Protein AF-A0A2S6H0U3-F1 (afdb_monomer_lite)

Structure (mmCIF, N/CA/C/O backbone):
data_AF-A0A2S6H0U3-F1
#
_entry.id   AF-A0A2S6H0U3-F1
#
loop_
_atom_site.group_PDB
_atom_site.id
_atom_site.type_symbol
_atom_site.label_atom_id
_atom_site.label_alt_id
_atom_site.label_comp_id
_atom_site.label_asym_id
_atom_site.label_entity_id
_atom_site.label_seq_id
_atom_site.pdbx_PDB_ins_code
_atom_site.Cartn_x
_atom_site.Cartn_y
_atom_site.Cartn_z
_atom_site.occupancy
_atom_site.B_iso_or_equiv
_atom_site.auth_seq_id
_atom_site.auth_comp_id
_atom_site.auth_asym_id
_atom_site.auth_atom_id
_atom_site.pdbx_PDB_model_num
ATOM 1 N N . MET A 1 1 ? 19.522 -63.522 11.853 1.00 35.72 1 MET A N 1
ATOM 2 C CA . MET A 1 1 ? 19.095 -64.301 10.670 1.00 35.72 1 MET A CA 1
ATOM 3 C C . MET A 1 1 ? 17.897 -63.607 10.054 1.00 35.72 1 MET A C 1
ATOM 5 O O . MET A 1 1 ? 17.036 -63.140 10.783 1.00 35.72 1 MET A O 1
ATOM 9 N N . ARG A 1 2 ? 17.952 -63.420 8.735 1.00 36.75 2 ARG A N 1
ATOM 10 C CA . ARG A 1 2 ? 17.085 -62.553 7.930 1.00 36.75 2 ARG A CA 1
ATOM 11 C C . ARG A 1 2 ? 15.725 -63.218 7.697 1.00 36.75 2 ARG A C 1
ATOM 13 O O . ARG A 1 2 ? 15.697 -64.339 7.206 1.00 36.75 2 ARG A O 1
ATOM 20 N N . GLY A 1 3 ? 14.633 -62.509 7.973 1.00 34.94 3 GLY A N 1
ATOM 21 C CA . GLY A 1 3 ? 13.338 -62.782 7.351 1.00 34.94 3 GLY A CA 1
ATOM 22 C C . GLY A 1 3 ? 13.240 -61.969 6.061 1.00 34.94 3 GLY A C 1
ATOM 23 O O . GLY A 1 3 ? 13.272 -60.743 6.103 1.00 34.94 3 GLY A O 1
ATOM 24 N N . THR A 1 4 ? 13.212 -62.639 4.913 1.00 43.12 4 THR A N 1
ATOM 25 C CA . THR A 1 4 ? 13.021 -62.024 3.592 1.00 43.12 4 THR A CA 1
ATOM 26 C C . THR A 1 4 ? 11.563 -61.585 3.404 1.00 43.12 4 THR A C 1
ATOM 28 O O . THR A 1 4 ? 10.681 -62.428 3.573 1.00 43.12 4 THR A O 1
ATOM 31 N N . PRO A 1 5 ? 11.283 -60.327 3.013 1.00 41.34 5 PRO A N 1
ATOM 32 C CA . PRO A 1 5 ? 9.932 -59.901 2.668 1.00 41.34 5 PRO A CA 1
ATOM 33 C C . PRO A 1 5 ? 9.502 -60.419 1.287 1.00 41.34 5 PRO A C 1
ATOM 35 O O . PRO A 1 5 ? 10.313 -60.603 0.376 1.00 41.34 5 PRO A O 1
ATOM 38 N N . THR A 1 6 ? 8.204 -60.690 1.174 1.00 50.72 6 THR 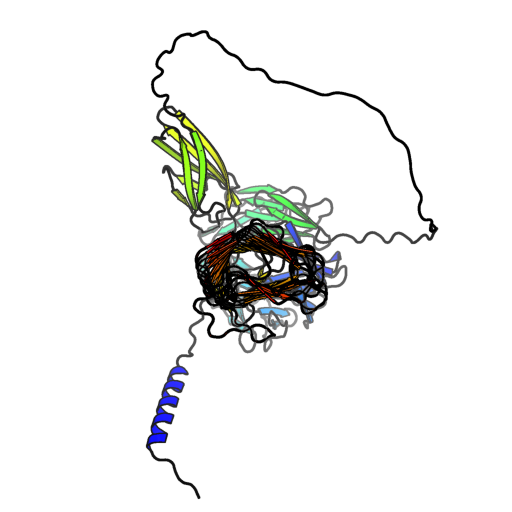A N 1
ATOM 39 C CA . THR A 1 6 ? 7.516 -61.396 0.088 1.00 50.72 6 THR A CA 1
ATOM 40 C C . THR A 1 6 ? 7.361 -60.564 -1.194 1.00 50.72 6 THR A C 1
ATOM 42 O O . THR A 1 6 ? 7.407 -59.333 -1.196 1.00 50.72 6 THR A O 1
ATOM 45 N N . SER A 1 7 ? 7.173 -61.269 -2.315 1.00 45.34 7 SER A N 1
ATOM 46 C CA . SER A 1 7 ? 7.171 -60.774 -3.703 1.00 45.34 7 SER A CA 1
ATOM 47 C C . SER A 1 7 ? 6.209 -59.616 -4.010 1.00 45.34 7 SER A C 1
ATOM 49 O O . SER A 1 7 ? 6.440 -58.893 -4.977 1.00 45.34 7 SER A O 1
ATOM 51 N N . ALA A 1 8 ? 5.194 -59.370 -3.179 1.00 42.09 8 ALA A N 1
ATOM 52 C CA . ALA A 1 8 ? 4.257 -58.260 -3.357 1.00 42.09 8 ALA A CA 1
ATOM 53 C C . ALA A 1 8 ? 4.864 -56.881 -3.016 1.00 42.09 8 ALA A C 1
ATOM 55 O O . ALA A 1 8 ? 4.526 -55.888 -3.656 1.00 42.09 8 ALA A O 1
ATOM 56 N N . GLN A 1 9 ? 5.826 -56.809 -2.085 1.00 39.91 9 GLN A N 1
ATOM 57 C CA . GLN A 1 9 ? 6.497 -55.546 -1.728 1.00 39.91 9 GLN A CA 1
ATOM 58 C C . GLN A 1 9 ? 7.552 -55.104 -2.758 1.00 39.91 9 GLN A C 1
ATOM 60 O O . GLN A 1 9 ? 7.941 -53.939 -2.780 1.00 39.91 9 GLN A O 1
ATOM 65 N N . ARG A 1 10 ? 7.984 -55.999 -3.659 1.00 40.22 10 ARG A N 1
ATOM 66 C CA . ARG A 1 10 ? 8.900 -55.658 -4.765 1.00 40.22 10 ARG A CA 1
ATOM 67 C C . ARG A 1 10 ? 8.189 -55.085 -5.993 1.00 40.22 10 ARG A C 1
ATOM 69 O O . ARG A 1 10 ? 8.819 -54.357 -6.751 1.00 40.22 10 ARG A O 1
ATOM 76 N N . ALA A 1 11 ? 6.896 -55.360 -6.176 1.00 39.22 11 ALA A N 1
ATOM 77 C CA . ALA A 1 11 ? 6.144 -54.885 -7.340 1.00 39.22 11 ALA A CA 1
ATOM 78 C C . ALA A 1 11 ? 5.728 -53.403 -7.224 1.00 39.22 11 ALA A C 1
ATOM 80 O O . ALA A 1 11 ? 5.765 -52.679 -8.214 1.00 39.22 11 ALA A O 1
ATOM 81 N N . VAL A 1 12 ? 5.423 -52.917 -6.014 1.00 40.91 12 VAL A N 1
ATOM 82 C CA . VAL A 1 12 ? 5.033 -51.508 -5.791 1.00 40.91 12 VAL A CA 1
ATOM 83 C C . VAL A 1 12 ? 6.242 -50.562 -5.854 1.00 40.91 12 VAL A C 1
ATOM 85 O O . VAL A 1 12 ? 6.137 -49.455 -6.375 1.00 40.91 12 VAL A O 1
ATOM 88 N N . ALA A 1 13 ? 7.428 -51.016 -5.436 1.00 37.84 13 ALA A N 1
ATOM 89 C CA . ALA A 1 13 ? 8.656 -50.222 -5.538 1.00 37.84 13 ALA A CA 1
ATOM 90 C C . ALA A 1 13 ? 9.149 -50.049 -6.992 1.00 37.84 13 ALA A C 1
ATOM 92 O O . ALA A 1 13 ? 9.734 -49.020 -7.325 1.00 37.84 13 ALA A O 1
ATOM 93 N N . LEU A 1 14 ? 8.882 -51.020 -7.877 1.00 37.19 14 LEU A N 1
ATOM 94 C CA . LEU A 1 14 ? 9.306 -50.962 -9.282 1.00 37.19 14 LEU A CA 1
ATOM 95 C C . LEU A 1 14 ? 8.351 -50.134 -10.167 1.00 37.19 14 LEU A C 1
ATOM 97 O O . LEU A 1 14 ? 8.790 -49.537 -11.152 1.00 37.19 14 LEU A O 1
ATOM 101 N N . ALA A 1 15 ? 7.071 -50.034 -9.790 1.00 35.59 15 ALA A N 1
ATOM 102 C CA . ALA A 1 15 ? 6.103 -49.153 -10.449 1.00 35.59 15 ALA A CA 1
ATOM 103 C C . ALA A 1 15 ? 6.339 -47.668 -10.105 1.00 35.59 15 ALA A C 1
ATOM 105 O O . ALA A 1 15 ? 6.242 -46.813 -10.982 1.00 35.59 15 ALA A O 1
ATOM 106 N N . CYS A 1 16 ? 6.759 -47.349 -8.873 1.00 32.81 16 CYS A N 1
ATOM 107 C CA . CYS A 1 16 ? 7.146 -45.977 -8.525 1.00 32.81 16 CYS A CA 1
ATOM 108 C C . CYS A 1 16 ? 8.465 -45.542 -9.189 1.00 32.81 16 CYS A C 1
ATOM 110 O O . CYS A 1 16 ? 8.583 -44.386 -9.588 1.00 32.81 16 CYS A O 1
ATOM 112 N N . LEU A 1 17 ? 9.437 -46.445 -9.388 1.00 33.06 17 LEU A N 1
ATOM 113 C CA . LEU A 1 17 ? 10.699 -46.084 -10.054 1.00 33.06 17 LEU A CA 1
ATOM 114 C C . LEU A 1 17 ? 10.569 -45.883 -11.572 1.00 33.06 17 LEU A C 1
ATOM 116 O O . LEU A 1 17 ? 11.344 -45.126 -12.150 1.00 33.06 17 LEU A O 1
ATOM 120 N N . THR A 1 18 ? 9.598 -46.519 -12.229 1.00 33.62 18 THR A N 1
ATOM 121 C CA . THR A 1 18 ? 9.393 -46.364 -13.681 1.00 33.62 18 THR A CA 1
ATOM 122 C C . THR A 1 18 ? 8.577 -45.118 -14.034 1.00 33.62 18 THR A C 1
ATOM 124 O O . THR A 1 18 ? 8.859 -44.493 -15.054 1.00 33.62 18 THR A O 1
ATOM 127 N N . VAL A 1 19 ? 7.672 -44.662 -13.159 1.00 34.75 19 VAL A N 1
ATOM 128 C CA . VAL A 1 19 ? 6.999 -43.355 -13.312 1.00 34.75 19 VAL A CA 1
ATOM 129 C C . VAL A 1 19 ? 7.949 -42.190 -12.986 1.00 34.75 19 VAL A C 1
ATOM 131 O O . VAL A 1 19 ? 7.913 -41.169 -13.667 1.00 34.75 19 VAL A O 1
ATOM 134 N N . LEU A 1 20 ? 8.885 -42.366 -12.044 1.00 32.84 20 LEU A N 1
ATOM 135 C CA . LEU A 1 20 ? 9.941 -41.377 -11.774 1.00 32.84 20 LEU A CA 1
ATOM 136 C C . LEU A 1 20 ? 11.018 -41.319 -12.874 1.00 32.84 20 LEU A C 1
ATOM 138 O O . LEU A 1 20 ? 11.552 -40.246 -13.136 1.00 32.84 20 LEU A O 1
ATOM 142 N N . ALA A 1 21 ? 11.303 -42.426 -13.569 1.00 31.92 21 ALA A N 1
ATOM 143 C CA . ALA A 1 21 ? 12.242 -42.431 -14.695 1.00 31.92 21 ALA A CA 1
ATOM 144 C C . ALA A 1 21 ? 11.620 -41.915 -16.010 1.00 31.92 21 ALA A C 1
ATOM 146 O O . ALA A 1 21 ? 12.320 -41.299 -16.809 1.00 31.92 21 ALA A O 1
ATOM 147 N N . ALA A 1 22 ? 10.310 -42.092 -16.223 1.00 29.72 22 ALA A N 1
ATOM 148 C CA . ALA A 1 22 ? 9.605 -41.512 -17.373 1.00 29.72 22 ALA A CA 1
ATOM 149 C C . ALA A 1 22 ? 9.345 -39.998 -17.218 1.00 29.72 22 ALA A C 1
ATOM 151 O O . ALA A 1 22 ? 9.304 -39.285 -18.217 1.00 29.72 22 ALA A O 1
ATOM 152 N N . ALA A 1 23 ? 9.266 -39.487 -15.983 1.00 31.31 23 ALA A N 1
ATOM 153 C CA . ALA A 1 23 ? 9.259 -38.048 -15.700 1.00 31.31 23 ALA A CA 1
ATOM 154 C C . ALA A 1 23 ? 10.659 -37.397 -15.786 1.00 31.31 23 ALA A C 1
ATOM 156 O O . ALA A 1 23 ? 10.761 -36.176 -15.852 1.00 31.31 23 ALA A O 1
ATOM 157 N N . ALA A 1 24 ? 11.736 -38.192 -15.829 1.00 31.19 24 ALA A N 1
ATOM 158 C CA . ALA A 1 24 ? 13.119 -37.703 -15.865 1.00 31.19 24 ALA A CA 1
ATOM 159 C C . ALA A 1 24 ? 13.759 -37.685 -17.271 1.00 31.19 24 ALA A C 1
ATOM 161 O O . ALA A 1 24 ? 14.912 -37.283 -17.403 1.00 31.19 24 ALA A O 1
ATOM 162 N N . VAL A 1 25 ? 13.040 -38.093 -18.329 1.00 32.25 25 VAL A N 1
ATOM 163 C CA . VAL A 1 25 ? 13.566 -38.122 -19.718 1.00 32.25 25 VAL A CA 1
ATOM 164 C C . VAL A 1 25 ? 12.766 -37.232 -20.692 1.00 32.25 25 VAL A C 1
ATOM 166 O O . VAL A 1 25 ? 13.114 -37.124 -21.862 1.00 32.25 25 VAL A O 1
ATOM 169 N N . ILE A 1 26 ? 11.782 -36.466 -20.201 1.00 31.62 26 ILE A N 1
ATOM 170 C CA . ILE A 1 26 ? 11.219 -35.292 -20.907 1.00 31.62 26 ILE A CA 1
ATOM 171 C C . ILE A 1 26 ? 11.678 -34.003 -20.198 1.00 31.62 26 ILE A C 1
ATOM 173 O O . ILE A 1 26 ? 10.914 -33.082 -19.946 1.00 31.62 26 ILE A O 1
ATOM 177 N N . ALA A 1 27 ? 12.961 -33.956 -19.840 1.00 31.02 27 ALA A N 1
ATOM 178 C CA . ALA A 1 27 ? 13.681 -32.732 -19.489 1.00 31.02 27 ALA A CA 1
ATOM 179 C C . ALA A 1 27 ? 14.699 -32.425 -20.602 1.00 31.02 27 ALA A C 1
ATOM 181 O O . ALA A 1 27 ? 15.883 -32.201 -20.365 1.00 31.02 27 ALA A O 1
ATOM 182 N N . GLY A 1 28 ? 14.238 -32.519 -21.850 1.00 25.97 28 GLY A N 1
ATOM 183 C CA . GLY A 1 28 ? 14.978 -32.143 -23.046 1.00 25.97 28 GLY A CA 1
ATOM 184 C C . GLY A 1 28 ? 14.444 -30.819 -23.567 1.00 25.97 28 GLY A C 1
ATOM 185 O O . GLY A 1 28 ? 13.509 -30.823 -24.351 1.00 25.97 28 GLY A O 1
ATOM 186 N N . ALA A 1 29 ? 15.040 -29.726 -23.087 1.00 33.19 29 ALA A N 1
ATOM 187 C CA . ALA A 1 29 ? 15.112 -28.412 -23.726 1.00 33.19 29 ALA A CA 1
ATOM 188 C C . ALA A 1 29 ? 13.896 -27.975 -24.570 1.00 33.19 29 ALA A C 1
ATOM 190 O O . ALA A 1 29 ? 14.006 -27.853 -25.789 1.00 33.19 29 ALA A O 1
ATOM 191 N N . ASP A 1 30 ? 12.791 -27.613 -23.917 1.00 21.88 30 ASP A N 1
ATOM 192 C CA . ASP A 1 30 ? 11.973 -26.531 -24.464 1.00 21.88 30 ASP A CA 1
ATOM 193 C C . ASP A 1 30 ? 12.659 -25.209 -24.083 1.00 21.88 30 ASP A C 1
ATOM 195 O O . ASP A 1 30 ? 12.906 -24.970 -22.894 1.00 21.88 30 ASP A O 1
ATOM 199 N N . PRO A 1 31 ? 13.040 -24.350 -25.048 1.00 26.86 31 PRO A N 1
ATOM 200 C CA . PRO A 1 31 ? 13.519 -23.021 -24.721 1.00 26.86 31 PRO A CA 1
ATOM 201 C C . PRO A 1 31 ? 12.367 -22.292 -24.036 1.00 26.86 31 PRO A C 1
ATOM 203 O O . PRO A 1 31 ? 11.324 -22.057 -24.647 1.00 26.86 31 PRO A O 1
ATOM 206 N N . ALA A 1 32 ? 12.553 -21.951 -22.759 1.00 26.17 32 ALA A N 1
ATOM 207 C CA . ALA A 1 32 ? 11.661 -21.036 -22.069 1.00 26.17 32 ALA A CA 1
ATOM 208 C C . ALA A 1 32 ? 11.409 -19.825 -22.989 1.00 26.17 32 ALA A C 1
ATOM 210 O O . ALA A 1 32 ? 12.375 -19.316 -23.579 1.00 26.17 32 ALA A O 1
ATOM 211 N N . PRO A 1 33 ? 10.150 -19.376 -23.162 1.00 24.11 33 PRO A N 1
ATOM 212 C CA . PRO A 1 33 ? 9.887 -18.156 -23.909 1.00 24.11 33 PRO A CA 1
ATOM 213 C C . PRO A 1 33 ? 10.771 -17.052 -23.315 1.00 24.11 33 PRO A C 1
ATOM 215 O O . PRO A 1 33 ? 10.901 -16.989 -22.088 1.00 24.11 33 PRO A O 1
ATOM 218 N N . PRO A 1 34 ? 11.458 -16.249 -24.148 1.00 22.83 34 PRO A N 1
ATOM 219 C CA . PRO A 1 34 ? 12.437 -15.293 -23.659 1.00 22.83 34 PRO A CA 1
ATOM 220 C C . PRO A 1 34 ? 11.781 -14.416 -22.597 1.00 22.83 34 PRO A C 1
ATOM 222 O O . PRO A 1 34 ? 10.757 -13.784 -22.848 1.00 22.83 34 PRO A O 1
ATOM 225 N N . VAL A 1 35 ? 12.364 -14.432 -21.398 1.00 24.41 35 VAL A N 1
ATOM 226 C CA . VAL A 1 35 ? 12.027 -13.526 -20.304 1.00 24.41 35 VAL A CA 1
ATOM 227 C C . VAL A 1 35 ? 12.198 -12.113 -20.848 1.00 24.41 35 VAL A C 1
ATOM 229 O O . VAL A 1 35 ? 13.323 -11.633 -20.988 1.00 24.41 35 VAL A O 1
ATOM 232 N N . VAL A 1 36 ? 11.094 -11.464 -21.205 1.00 24.78 36 VAL A N 1
ATOM 233 C CA . VAL A 1 36 ? 11.099 -10.045 -21.551 1.00 24.78 36 VAL A CA 1
ATOM 234 C C . VAL A 1 36 ? 11.238 -9.307 -20.230 1.00 24.78 36 VAL A C 1
ATOM 236 O O . VAL A 1 36 ? 10.266 -9.128 -19.507 1.00 24.78 36 VAL A O 1
ATOM 239 N N . ARG A 1 37 ? 12.482 -8.979 -19.876 1.00 27.62 37 ARG A N 1
ATOM 240 C CA . ARG A 1 37 ? 12.827 -8.142 -18.725 1.00 27.62 37 ARG A CA 1
ATOM 241 C C . ARG A 1 37 ? 12.347 -6.718 -19.033 1.00 27.62 37 ARG A C 1
ATOM 243 O O . ARG A 1 37 ? 12.881 -6.129 -19.970 1.00 27.62 37 ARG A O 1
ATOM 250 N N . PRO A 1 38 ? 11.360 -6.155 -18.320 1.00 34.53 38 PRO A N 1
ATOM 251 C CA . PRO A 1 38 ? 11.018 -4.747 -18.470 1.00 34.53 38 PRO A CA 1
ATOM 252 C C . PRO A 1 38 ? 12.130 -3.916 -17.829 1.00 34.53 38 PRO A C 1
ATOM 254 O O . PRO A 1 38 ? 12.514 -4.164 -16.684 1.00 34.53 38 PRO A O 1
ATOM 257 N N . ASP A 1 39 ? 12.681 -2.971 -18.581 1.00 39.44 39 ASP A N 1
ATOM 258 C CA . ASP A 1 39 ? 13.857 -2.220 -18.165 1.00 39.44 39 ASP A CA 1
ATOM 259 C C . ASP A 1 39 ? 13.494 -1.162 -17.105 1.00 39.44 39 ASP A C 1
ATOM 261 O O . ASP A 1 39 ? 12.888 -0.132 -17.401 1.00 39.44 39 ASP A O 1
ATOM 265 N N . LEU A 1 40 ? 13.861 -1.406 -15.840 1.00 39.00 40 LEU A N 1
ATOM 266 C CA . LEU A 1 40 ? 13.751 -0.453 -14.715 1.00 39.00 40 LEU A CA 1
ATOM 267 C C . LEU A 1 40 ? 14.554 0.849 -14.953 1.00 39.00 40 LEU A C 1
ATOM 269 O O . LEU A 1 40 ? 14.452 1.818 -14.179 1.00 39.00 40 LEU A O 1
ATOM 273 N N . PHE A 1 41 ? 15.359 0.865 -16.015 1.00 48.03 41 PHE A N 1
ATOM 274 C CA . PHE A 1 41 ? 16.224 1.951 -16.444 1.00 48.03 41 PHE A CA 1
ATOM 275 C C . PHE A 1 41 ? 15.740 2.617 -17.720 1.00 48.03 41 PHE A C 1
ATOM 277 O O . PHE A 1 41 ? 16.452 3.481 -18.205 1.00 48.03 41 PHE A O 1
ATOM 284 N N . ALA A 1 42 ? 14.511 2.323 -18.166 1.00 54.50 42 ALA A N 1
ATOM 285 C CA . ALA A 1 42 ? 13.880 2.992 -19.297 1.00 54.50 42 ALA A CA 1
ATOM 286 C C . ALA A 1 42 ? 14.075 4.521 -19.233 1.00 54.50 42 ALA A C 1
ATOM 288 O O . ALA A 1 42 ? 13.553 5.194 -18.336 1.00 54.50 42 ALA A O 1
ATOM 289 N N . GLY A 1 43 ? 14.845 5.062 -20.174 1.00 64.25 43 GLY A N 1
ATOM 290 C CA . GLY A 1 43 ? 15.174 6.483 -20.271 1.00 64.25 43 GLY A CA 1
ATOM 291 C C . GLY A 1 43 ? 16.220 6.963 -19.261 1.00 64.25 43 GLY A C 1
ATOM 292 O O . GLY A 1 43 ? 16.250 8.157 -18.938 1.00 64.25 43 GLY A O 1
ATOM 293 N N . LYS A 1 44 ? 17.067 6.073 -18.731 1.00 81.62 44 LYS A N 1
ATOM 294 C CA . LYS A 1 44 ? 18.166 6.403 -17.816 1.00 81.62 44 LYS A CA 1
ATOM 295 C C . LYS A 1 44 ? 19.504 5.923 -18.353 1.00 81.62 44 LYS A C 1
ATOM 297 O O . LYS A 1 44 ? 19.640 4.767 -18.722 1.00 81.62 44 LYS A O 1
ATOM 302 N N . VAL A 1 45 ? 20.515 6.784 -18.294 1.00 92.25 45 VAL A N 1
ATOM 303 C CA . VAL A 1 45 ? 21.845 6.487 -18.836 1.00 92.25 45 VAL A CA 1
ATOM 304 C C . VAL A 1 45 ? 22.956 6.751 -17.821 1.00 92.25 45 VAL A C 1
ATOM 306 O O . VAL A 1 45 ? 22.928 7.755 -17.100 1.00 92.25 45 VAL A O 1
ATOM 309 N N . TRP A 1 46 ? 23.945 5.860 -17.760 1.00 94.88 46 TRP A N 1
ATOM 310 C CA . TRP A 1 46 ? 25.197 6.081 -17.035 1.00 94.88 46 TRP A CA 1
ATOM 311 C C . TRP A 1 46 ? 26.154 6.941 -17.865 1.00 94.88 46 TRP A C 1
ATOM 313 O O . TRP A 1 46 ? 26.672 6.501 -18.890 1.00 94.88 46 TRP A O 1
ATOM 323 N N . LEU A 1 47 ? 26.427 8.159 -17.396 1.00 96.12 47 LEU A N 1
ATOM 324 C CA . LEU A 1 47 ? 27.346 9.105 -18.030 1.00 96.12 47 LEU A CA 1
ATOM 325 C C . LEU A 1 47 ? 28.660 9.224 -17.246 1.00 96.12 47 LEU A C 1
ATOM 327 O O . LEU A 1 47 ? 28.640 9.227 -16.009 1.00 96.12 47 LEU A O 1
ATOM 331 N N . PRO A 1 48 ? 29.808 9.403 -17.921 1.00 96.06 48 PRO A N 1
ATOM 332 C CA . PRO A 1 48 ? 31.068 9.658 -17.242 1.00 96.06 48 PRO A CA 1
ATOM 333 C C . PRO A 1 48 ? 31.123 11.097 -16.700 1.00 96.06 48 PRO A C 1
ATOM 335 O O . PRO A 1 48 ? 30.831 12.070 -17.403 1.00 96.06 48 PRO A O 1
ATOM 338 N N . SER A 1 49 ? 31.554 11.231 -15.446 1.00 95.56 49 SER A N 1
ATOM 339 C CA . SER A 1 49 ? 31.859 12.490 -14.752 1.00 95.56 49 SER A CA 1
ATOM 340 C C . SER A 1 49 ? 33.314 12.452 -14.278 1.00 95.56 49 SER A C 1
ATOM 342 O O . SER A 1 49 ? 33.604 12.215 -13.101 1.00 95.56 49 SER A O 1
ATOM 344 N N . ARG A 1 50 ? 34.250 12.635 -15.217 1.00 94.38 50 ARG A N 1
ATOM 345 C CA . ARG A 1 50 ? 35.689 12.392 -15.017 1.00 94.38 50 ARG A CA 1
ATOM 346 C C . ARG A 1 50 ? 36.328 13.363 -14.044 1.00 94.38 50 ARG A C 1
ATOM 348 O O . ARG A 1 50 ? 37.120 12.940 -13.204 1.00 94.38 50 ARG A O 1
ATOM 355 N N . ALA A 1 51 ? 35.906 14.624 -14.076 1.00 90.56 51 ALA A N 1
ATOM 356 C CA . ALA A 1 51 ? 36.365 15.646 -13.141 1.00 90.56 51 ALA A CA 1
ATOM 357 C C . ALA A 1 51 ? 36.209 15.220 -11.671 1.00 90.56 51 ALA A C 1
ATOM 359 O O . ALA A 1 51 ? 37.073 15.518 -10.859 1.00 90.56 51 ALA A O 1
ATOM 360 N N . VAL A 1 52 ? 35.167 14.453 -11.331 1.00 93.25 52 VAL A N 1
ATOM 361 C CA . VAL A 1 52 ? 34.917 13.958 -9.962 1.00 93.25 52 VAL A CA 1
ATOM 362 C C . VAL A 1 52 ? 35.120 12.447 -9.800 1.00 93.25 52 VAL A C 1
ATOM 364 O O . VAL A 1 52 ? 34.906 11.914 -8.714 1.00 93.25 52 VAL A O 1
ATOM 367 N N . GLY A 1 53 ? 35.540 11.735 -10.851 1.00 94.44 53 GLY A N 1
ATOM 368 C CA . GLY A 1 53 ? 35.783 10.290 -10.793 1.00 94.44 53 GLY A CA 1
ATOM 369 C C . GLY A 1 53 ? 34.520 9.426 -10.655 1.00 94.44 53 GLY A C 1
ATOM 370 O O . GLY A 1 53 ? 34.580 8.332 -10.084 1.00 94.44 53 GLY A O 1
ATOM 371 N N . GLN A 1 54 ? 33.362 9.899 -11.132 1.00 96.12 54 GLN A N 1
ATOM 372 C CA . GLN A 1 54 ? 32.073 9.214 -10.952 1.00 96.12 54 GLN A CA 1
ATOM 373 C C . GLN A 1 54 ? 31.432 8.762 -12.267 1.00 96.12 54 GLN A C 1
ATOM 375 O O . GLN A 1 54 ? 31.519 9.451 -13.279 1.00 96.12 54 GLN A O 1
ATOM 380 N N . ALA A 1 55 ? 30.716 7.640 -12.224 1.00 96.94 55 ALA A N 1
ATOM 381 C CA . ALA A 1 55 ? 29.664 7.334 -13.186 1.00 96.94 55 ALA A CA 1
ATOM 382 C C . ALA A 1 55 ? 28.344 7.895 -12.639 1.00 96.94 55 ALA A C 1
ATOM 384 O O . ALA A 1 55 ? 27.952 7.582 -11.512 1.00 96.94 55 ALA A O 1
ATOM 385 N N . THR A 1 56 ? 27.673 8.747 -13.406 1.00 95.94 56 THR A N 1
ATOM 386 C CA . THR A 1 56 ? 26.449 9.442 -12.995 1.00 95.94 56 THR A CA 1
ATOM 387 C C . THR A 1 56 ? 25.255 8.865 -13.743 1.00 95.94 56 THR A C 1
ATOM 389 O O . THR A 1 56 ? 25.210 8.938 -14.966 1.00 95.94 56 THR A O 1
ATOM 392 N N . LEU A 1 57 ? 24.278 8.318 -13.019 1.00 93.31 57 LEU A N 1
ATOM 393 C CA . LEU A 1 57 ? 23.015 7.864 -13.595 1.00 93.31 57 LEU A CA 1
ATOM 394 C C . LEU A 1 57 ? 22.085 9.060 -13.771 1.00 93.31 57 LEU A C 1
ATOM 396 O O . LEU A 1 57 ? 21.730 9.726 -12.793 1.00 93.31 57 LEU A O 1
ATOM 400 N N . VAL A 1 58 ? 21.671 9.305 -15.005 1.00 89.19 58 VAL A N 1
ATOM 401 C CA . VAL A 1 58 ? 20.803 10.416 -15.393 1.00 89.19 58 VAL A CA 1
ATOM 402 C C . VAL A 1 58 ? 19.485 9.879 -15.916 1.00 89.19 58 VAL A C 1
ATOM 404 O O . VAL A 1 58 ? 19.487 9.029 -16.792 1.00 89.19 58 VAL A O 1
ATOM 407 N N . ASP A 1 59 ? 18.371 10.418 -15.428 1.00 81.94 59 ASP A N 1
ATOM 408 C CA . ASP A 1 59 ? 17.038 10.201 -15.990 1.00 81.94 59 ASP A CA 1
ATOM 409 C C . ASP A 1 59 ? 16.756 11.282 -17.036 1.00 81.94 59 ASP A C 1
ATOM 411 O O . ASP A 1 59 ? 16.690 12.472 -16.718 1.00 81.94 59 ASP A O 1
ATOM 415 N N . GLY A 1 60 ? 16.619 10.865 -18.292 1.00 66.81 60 GLY A N 1
ATOM 416 C CA . GLY A 1 60 ? 16.409 11.752 -19.431 1.00 66.81 60 GLY A CA 1
ATOM 417 C C . GLY A 1 60 ? 14.969 12.223 -19.594 1.00 66.81 60 GLY A C 1
ATOM 418 O O . GLY A 1 60 ? 14.731 13.284 -20.172 1.00 66.81 60 GLY A O 1
ATOM 419 N N . VAL A 1 61 ? 14.001 11.490 -19.045 1.00 71.75 61 VAL A N 1
ATOM 420 C CA . VAL A 1 61 ? 12.587 11.880 -19.088 1.00 71.75 61 VAL A CA 1
ATOM 421 C C . VAL A 1 61 ? 12.368 13.043 -18.122 1.00 71.75 61 VAL A C 1
ATOM 423 O O . VAL A 1 61 ? 11.880 14.119 -18.504 1.00 71.75 61 VAL A O 1
ATOM 426 N N . ALA A 1 62 ? 12.808 12.857 -16.878 1.00 67.69 62 ALA A N 1
ATOM 427 C CA . ALA A 1 62 ? 12.719 13.866 -15.832 1.00 67.69 62 ALA A CA 1
ATOM 428 C C . ALA A 1 62 ? 13.799 14.957 -15.954 1.00 67.69 62 ALA A C 1
ATOM 430 O O . ALA A 1 62 ? 13.564 16.082 -15.519 1.00 67.69 62 ALA A O 1
ATOM 431 N N . VAL A 1 63 ? 14.926 14.668 -16.618 1.00 75.62 63 VAL A N 1
ATOM 432 C CA . VAL A 1 63 ? 16.115 15.540 -16.721 1.00 75.62 63 VAL A CA 1
ATOM 433 C C . VAL A 1 63 ? 16.680 15.830 -15.334 1.00 75.62 63 VAL A C 1
ATOM 435 O O . VAL A 1 63 ? 16.744 16.966 -14.872 1.00 75.62 63 VAL A O 1
ATOM 438 N N . GLN A 1 64 ? 17.060 14.755 -14.646 1.00 80.12 64 GLN A N 1
ATOM 439 C CA . GLN A 1 64 ? 17.591 14.804 -13.285 1.00 80.12 64 GLN A CA 1
ATOM 440 C C . GLN A 1 64 ? 18.681 13.755 -13.062 1.00 80.12 64 GLN A C 1
ATOM 442 O O . GLN A 1 64 ? 18.717 12.714 -13.721 1.00 80.12 64 GLN A O 1
ATOM 447 N N . VAL A 1 65 ? 19.547 14.011 -12.084 1.00 85.62 65 VAL A N 1
ATOM 448 C CA . VAL A 1 65 ? 20.515 13.024 -11.595 1.00 85.62 65 VAL A CA 1
ATOM 449 C C . VAL A 1 65 ? 19.813 12.062 -10.641 1.00 85.62 65 VAL A C 1
ATOM 451 O O . VAL A 1 65 ? 19.174 12.479 -9.679 1.00 85.62 65 VAL A O 1
ATOM 454 N N . VAL A 1 66 ? 19.958 10.764 -10.892 1.00 83.00 66 VAL A N 1
ATOM 455 C CA . VAL A 1 66 ? 19.405 9.685 -10.059 1.00 83.00 66 VAL A CA 1
ATOM 456 C C . VAL A 1 66 ? 20.437 9.187 -9.047 1.00 83.00 66 VAL A C 1
ATOM 458 O O . VAL A 1 66 ? 20.091 8.849 -7.909 1.00 83.00 66 VAL A O 1
ATOM 461 N N . ALA A 1 67 ? 21.703 9.099 -9.467 1.00 84.06 67 ALA A N 1
ATOM 462 C CA . ALA A 1 67 ? 22.809 8.621 -8.644 1.00 84.06 67 ALA A CA 1
ATOM 463 C C . ALA A 1 67 ? 24.167 9.091 -9.185 1.00 84.06 67 ALA A C 1
ATOM 465 O O . ALA A 1 67 ? 24.329 9.268 -10.388 1.00 84.06 67 ALA A O 1
ATOM 466 N N . GLY A 1 68 ? 25.160 9.200 -8.304 1.00 90.25 68 GLY A N 1
ATOM 467 C CA . GLY A 1 68 ? 26.576 9.286 -8.662 1.00 90.25 68 GLY A CA 1
ATOM 468 C C . GLY A 1 68 ? 27.342 8.179 -7.945 1.00 90.25 68 GLY A C 1
ATOM 469 O O . GLY A 1 68 ? 27.247 8.058 -6.724 1.00 90.25 68 GLY A O 1
ATOM 470 N N . VAL A 1 69 ? 28.064 7.344 -8.693 1.00 95.44 69 VAL A N 1
ATOM 471 C CA . VAL A 1 69 ? 28.822 6.208 -8.155 1.00 95.44 69 VAL A CA 1
ATOM 472 C C . VAL A 1 69 ? 30.315 6.445 -8.387 1.00 95.44 69 VAL A C 1
ATOM 474 O O . VAL A 1 69 ? 30.729 6.619 -9.531 1.00 95.44 69 VAL A O 1
ATOM 477 N N . PRO A 1 70 ? 31.155 6.448 -7.336 1.00 95.12 70 PRO A N 1
ATOM 478 C CA . PRO A 1 70 ? 32.593 6.638 -7.484 1.00 95.12 70 PRO A CA 1
ATOM 479 C C . PRO A 1 70 ? 33.251 5.391 -8.085 1.00 95.12 70 PRO A C 1
ATOM 481 O O . PRO A 1 70 ? 33.283 4.323 -7.451 1.00 95.12 70 PRO A O 1
ATOM 484 N N . VAL A 1 71 ? 33.807 5.561 -9.285 1.00 95.62 71 VAL A N 1
ATOM 485 C CA . VAL A 1 71 ? 34.420 4.502 -10.107 1.00 95.62 71 VAL A CA 1
ATOM 486 C C . VAL A 1 71 ? 35.911 4.723 -10.352 1.00 95.62 71 VAL A C 1
ATOM 488 O O . VAL A 1 71 ? 36.639 3.754 -10.551 1.00 95.62 71 VAL A O 1
ATOM 491 N N . ALA A 1 72 ? 36.380 5.968 -10.269 1.00 93.12 72 ALA A N 1
ATOM 492 C CA . ALA A 1 72 ? 37.773 6.346 -10.462 1.00 93.12 72 ALA A CA 1
ATOM 493 C C . ALA A 1 72 ? 38.174 7.475 -9.497 1.00 93.12 72 ALA A C 1
ATOM 495 O O . ALA A 1 72 ? 37.357 7.996 -8.738 1.00 93.12 72 ALA A O 1
ATOM 496 N N . GLY A 1 73 ? 39.455 7.846 -9.514 1.00 89.06 73 GLY A N 1
ATOM 497 C CA . GLY A 1 73 ? 39.909 9.082 -8.876 1.00 89.06 73 GLY A CA 1
ATOM 498 C C . GLY A 1 73 ? 39.428 10.329 -9.627 1.00 89.06 73 GLY A C 1
ATOM 499 O O . GLY A 1 73 ? 38.996 10.250 -10.776 1.00 89.06 73 GLY A O 1
ATOM 500 N N . VAL A 1 74 ? 39.546 11.485 -8.972 1.00 88.69 74 VAL A N 1
ATOM 501 C CA . VAL A 1 74 ? 39.356 12.818 -9.573 1.00 88.69 74 VAL A CA 1
ATOM 502 C C . VAL A 1 74 ? 40.234 12.955 -10.822 1.00 88.69 74 VAL A C 1
ATOM 504 O O . VAL A 1 74 ? 41.413 12.600 -10.785 1.00 88.69 74 VAL A O 1
ATOM 507 N N . ASN A 1 75 ? 39.663 13.470 -11.913 1.00 88.75 75 ASN A N 1
ATOM 508 C CA . ASN A 1 75 ? 40.281 13.543 -13.246 1.00 88.75 75 ASN A CA 1
ATOM 509 C C . ASN A 1 75 ? 40.711 12.174 -13.811 1.00 88.75 75 ASN A C 1
ATOM 511 O O . ASN A 1 75 ? 41.696 12.069 -14.544 1.00 88.75 75 ASN A O 1
ATOM 515 N N . GLY A 1 76 ? 39.994 11.108 -13.443 1.00 87.81 76 GLY A N 1
ATOM 516 C CA . GLY A 1 76 ? 40.221 9.766 -13.970 1.00 87.81 76 GLY A CA 1
ATOM 517 C C . GLY A 1 76 ? 39.875 9.667 -15.457 1.00 87.81 76 GLY A C 1
ATOM 518 O O . GLY A 1 76 ? 38.876 10.221 -15.908 1.00 87.81 76 GLY A O 1
ATOM 519 N N . SER A 1 77 ? 40.677 8.922 -16.219 1.00 88.75 77 SER A N 1
ATOM 520 C CA . SER A 1 77 ? 40.427 8.663 -17.639 1.00 88.75 77 SER A CA 1
ATOM 521 C C . SER A 1 77 ? 39.625 7.370 -17.785 1.00 88.75 77 SER A C 1
ATOM 523 O O . SER A 1 77 ? 40.194 6.285 -17.809 1.00 88.75 77 SER A O 1
ATOM 525 N N . PHE A 1 78 ? 38.297 7.477 -17.820 1.00 93.00 78 PHE A N 1
ATOM 526 C CA . PHE A 1 78 ? 37.407 6.331 -18.023 1.00 93.00 78 PHE A CA 1
ATOM 527 C C . PHE A 1 78 ? 36.213 6.693 -18.903 1.00 93.00 78 PHE A C 1
ATOM 529 O O . PHE A 1 78 ? 35.765 7.843 -18.918 1.00 93.00 78 PHE A O 1
ATOM 536 N N . ASP A 1 79 ? 35.688 5.690 -19.594 1.00 92.94 79 ASP A N 1
ATOM 537 C CA . ASP A 1 79 ? 34.417 5.749 -20.315 1.00 92.94 79 ASP A CA 1
ATOM 538 C C . ASP A 1 79 ? 33.358 4.943 -19.572 1.00 92.94 79 ASP A C 1
ATOM 540 O O . ASP A 1 79 ? 33.700 4.051 -18.787 1.00 92.94 79 ASP A O 1
ATOM 544 N N . THR A 1 80 ? 32.083 5.255 -19.812 1.00 94.50 80 THR A N 1
ATOM 545 C CA . THR A 1 80 ? 30.968 4.442 -19.324 1.00 94.50 80 THR A CA 1
ATOM 546 C C . THR A 1 80 ? 30.238 3.744 -20.459 1.00 94.50 80 THR A C 1
ATOM 548 O O . THR A 1 80 ? 30.158 4.252 -21.574 1.00 94.50 80 THR A O 1
ATOM 551 N N . ASP A 1 81 ? 29.707 2.570 -20.148 1.00 92.19 81 ASP A N 1
ATOM 552 C CA . ASP A 1 81 ? 28.834 1.782 -21.012 1.00 92.19 81 ASP A CA 1
ATOM 553 C C . ASP A 1 81 ? 27.693 1.201 -20.164 1.00 92.19 81 ASP A C 1
ATOM 555 O O . ASP A 1 81 ? 27.764 1.208 -18.928 1.00 92.19 81 ASP A O 1
ATOM 559 N N . GLN A 1 82 ? 26.636 0.715 -20.804 1.00 88.94 82 GLN A N 1
ATOM 560 C CA . GLN A 1 82 ? 25.436 0.248 -20.122 1.00 88.94 82 GLN A CA 1
ATOM 561 C C . GLN A 1 82 ? 24.788 -0.920 -20.863 1.00 88.94 82 GLN A C 1
ATOM 563 O O . GLN A 1 82 ? 24.619 -0.893 -22.079 1.00 88.94 82 GLN A O 1
ATOM 568 N N . VAL A 1 83 ? 24.374 -1.940 -20.107 1.00 83.25 83 VAL A N 1
ATOM 569 C CA . VAL A 1 83 ? 23.561 -3.048 -20.626 1.00 83.25 83 VAL A CA 1
ATOM 570 C C . VAL A 1 83 ? 22.354 -3.255 -19.728 1.00 83.25 83 VAL A C 1
ATOM 572 O O . VAL A 1 83 ? 22.480 -3.690 -18.580 1.00 83.25 83 VAL A O 1
ATOM 575 N N . GLY A 1 84 ? 21.167 -2.980 -20.269 1.00 77.62 84 GLY A N 1
ATOM 576 C CA . GLY A 1 84 ? 19.964 -2.837 -19.454 1.00 77.62 84 GLY A CA 1
ATOM 577 C C . GLY A 1 84 ? 20.198 -1.761 -18.395 1.00 77.62 84 GLY A C 1
ATOM 578 O O . GLY A 1 84 ? 20.620 -0.657 -18.719 1.00 77.62 84 GLY A O 1
ATOM 579 N N . GLY A 1 85 ? 20.040 -2.112 -17.121 1.00 77.88 85 GLY A N 1
ATOM 580 C CA . GLY A 1 85 ? 20.324 -1.201 -16.012 1.00 77.88 85 GLY A CA 1
ATOM 581 C C . GLY A 1 85 ? 21.749 -1.127 -15.497 1.00 77.88 85 GLY A C 1
ATOM 582 O O . GLY A 1 85 ? 22.098 -0.188 -14.773 1.00 77.88 85 GLY A O 1
ATOM 583 N N . ASP A 1 86 ? 22.558 -2.130 -15.818 1.00 85.31 86 ASP A N 1
ATOM 584 C CA . ASP A 1 86 ? 23.886 -2.275 -15.240 1.00 85.31 86 ASP A CA 1
ATOM 585 C C . ASP A 1 86 ? 24.854 -1.326 -15.950 1.00 85.31 86 ASP A C 1
ATOM 587 O O . ASP A 1 86 ? 24.936 -1.300 -17.180 1.00 85.31 86 ASP A O 1
ATOM 591 N N . GLY A 1 87 ? 25.574 -0.532 -15.159 1.00 91.69 87 GLY A N 1
ATOM 592 C CA . GLY A 1 87 ? 26.567 0.417 -15.646 1.00 91.69 87 GLY A CA 1
ATOM 593 C C . GLY A 1 87 ? 27.968 -0.172 -15.585 1.00 91.69 87 GLY A C 1
ATOM 594 O O . GLY A 1 87 ? 28.310 -0.903 -14.658 1.00 91.69 87 GLY A O 1
ATOM 595 N N . TYR A 1 88 ? 28.819 0.188 -16.532 1.00 95.25 88 TYR A N 1
ATOM 596 C CA . TYR A 1 88 ? 30.221 -0.211 -16.554 1.00 95.25 88 TYR A CA 1
ATOM 597 C C . TYR A 1 88 ? 31.086 1.022 -16.743 1.00 95.25 88 TYR A C 1
ATOM 599 O O . TYR A 1 88 ? 30.779 1.859 -17.578 1.00 95.25 88 TYR A O 1
ATOM 607 N N . ALA A 1 89 ? 32.165 1.138 -15.978 1.00 95.69 89 ALA A N 1
ATOM 608 C CA . ALA A 1 89 ? 33.174 2.173 -16.133 1.00 95.69 89 ALA A CA 1
ATOM 609 C C . ALA A 1 89 ? 34.526 1.518 -16.407 1.00 95.69 89 ALA A C 1
ATOM 611 O O . ALA A 1 89 ? 34.969 0.659 -15.637 1.00 95.69 89 ALA A O 1
ATOM 612 N N . PHE A 1 90 ? 35.181 1.916 -17.494 1.00 94.31 90 PHE A N 1
ATOM 613 C CA . PHE A 1 90 ? 36.433 1.309 -17.922 1.00 94.31 90 PHE A CA 1
ATOM 614 C C . PHE A 1 90 ? 37.509 2.347 -18.216 1.00 94.31 90 PHE A C 1
ATOM 616 O O . PHE A 1 90 ? 37.319 3.257 -19.018 1.00 94.31 90 PHE A O 1
ATOM 623 N N . ASP A 1 91 ? 38.660 2.163 -17.579 1.00 91.31 91 ASP A N 1
ATOM 624 C CA . ASP A 1 91 ? 39.885 2.910 -17.838 1.00 91.31 91 ASP A CA 1
ATOM 625 C C . ASP A 1 91 ? 40.828 2.038 -18.676 1.00 91.31 91 ASP A C 1
ATOM 627 O O . ASP A 1 91 ? 41.456 1.096 -18.178 1.00 91.31 91 ASP A O 1
ATOM 631 N N . ALA A 1 92 ? 40.941 2.366 -19.964 1.00 85.81 92 ALA A N 1
ATOM 632 C CA . ALA A 1 92 ? 41.777 1.634 -20.912 1.00 85.81 92 ALA A CA 1
ATOM 633 C C . ALA A 1 92 ? 43.288 1.784 -20.646 1.00 85.81 92 ALA A C 1
ATOM 635 O O . ALA A 1 92 ? 44.078 0.935 -21.072 1.00 85.81 92 ALA A O 1
ATOM 636 N N . ALA A 1 93 ? 43.710 2.843 -19.946 1.00 83.69 93 ALA A N 1
ATOM 637 C CA . ALA A 1 93 ? 45.113 3.087 -19.628 1.00 83.69 93 ALA A CA 1
ATOM 638 C C . ALA A 1 93 ? 45.578 2.227 -18.444 1.00 83.69 93 ALA A C 1
ATOM 640 O O . ALA A 1 93 ? 46.696 1.699 -18.462 1.00 83.69 93 ALA A O 1
ATOM 641 N N . THR A 1 94 ? 44.728 2.063 -17.427 1.00 85.69 94 THR A N 1
ATOM 642 C CA . THR A 1 94 ? 45.036 1.255 -16.233 1.00 85.69 94 THR A CA 1
ATOM 643 C C . THR A 1 94 ? 44.496 -0.175 -16.299 1.00 85.69 94 THR A C 1
ATOM 645 O O . THR A 1 94 ? 44.907 -1.023 -15.499 1.00 85.69 94 THR A O 1
ATOM 648 N N . GLY A 1 95 ? 43.591 -0.455 -17.240 1.00 88.12 95 GLY A N 1
ATOM 649 C CA . GLY A 1 95 ? 42.867 -1.719 -17.358 1.00 88.12 95 GLY A CA 1
ATOM 650 C C . GLY A 1 95 ? 41.831 -1.926 -16.249 1.00 88.12 95 GLY A C 1
ATOM 651 O O . GLY A 1 95 ? 41.404 -3.059 -16.024 1.00 88.12 95 GLY A O 1
ATOM 652 N N . GLN A 1 96 ? 41.470 -0.878 -15.502 1.00 91.31 96 GLN A N 1
ATOM 653 C CA . GLN A 1 96 ? 40.485 -0.967 -14.428 1.00 91.31 96 GLN A CA 1
ATOM 654 C C . GLN A 1 96 ? 39.071 -1.008 -15.011 1.00 91.31 96 GLN A C 1
ATOM 656 O O . GLN A 1 96 ? 38.656 -0.082 -15.698 1.00 91.31 96 GLN A O 1
ATOM 661 N N . LEU A 1 97 ? 38.329 -2.068 -14.688 1.00 94.06 97 LEU A N 1
ATOM 662 C CA . LEU A 1 97 ? 36.914 -2.223 -15.014 1.00 94.06 97 LEU A CA 1
ATOM 663 C C . LEU A 1 97 ? 36.100 -2.221 -13.722 1.00 94.06 97 LEU A C 1
ATOM 665 O O . LEU A 1 97 ? 36.357 -3.030 -12.828 1.00 94.06 97 LEU A O 1
ATOM 669 N N . VAL A 1 98 ? 35.111 -1.337 -13.639 1.00 96.00 98 VAL A N 1
ATOM 670 C CA . VAL A 1 98 ? 34.140 -1.271 -12.547 1.00 96.00 98 VAL A CA 1
ATOM 671 C C . VAL A 1 98 ? 32.749 -1.530 -13.111 1.00 96.00 98 VAL A C 1
ATOM 673 O O . VAL A 1 98 ? 32.295 -0.797 -13.977 1.00 96.00 98 VAL A O 1
ATOM 676 N N . GLY A 1 99 ? 32.075 -2.565 -12.622 1.00 95.25 99 GLY A N 1
ATOM 677 C CA . GLY A 1 99 ? 30.661 -2.827 -12.882 1.00 95.25 99 GLY A CA 1
ATOM 678 C C . GLY A 1 99 ? 29.811 -2.283 -11.741 1.00 95.25 99 GLY A C 1
ATOM 679 O O . GLY A 1 99 ? 30.207 -2.371 -10.575 1.00 95.25 99 GLY A O 1
ATOM 680 N N . ILE A 1 100 ? 28.664 -1.717 -12.087 1.00 94.19 100 ILE A N 1
ATOM 681 C CA . ILE A 1 100 ? 27.696 -1.081 -11.202 1.00 94.19 100 ILE A CA 1
ATOM 682 C C . ILE A 1 100 ? 26.374 -1.805 -11.410 1.00 94.19 100 ILE A C 1
ATOM 684 O O . ILE A 1 100 ? 25.811 -1.768 -12.502 1.00 94.19 100 ILE A O 1
ATOM 688 N N . ASP A 1 101 ? 25.878 -2.446 -10.360 1.00 85.94 101 ASP A N 1
ATOM 689 C CA . ASP A 1 101 ? 24.534 -3.010 -10.373 1.00 85.94 101 ASP A CA 1
ATOM 690 C C . ASP A 1 101 ? 23.521 -1.862 -10.409 1.00 85.94 101 ASP A C 1
ATOM 692 O O . ASP A 1 101 ? 23.512 -1.000 -9.523 1.00 85.94 101 ASP A O 1
ATOM 696 N N . GLY A 1 102 ? 22.692 -1.817 -11.452 1.00 68.75 102 GLY A N 1
ATOM 697 C CA . GLY A 1 102 ? 21.797 -0.683 -11.667 1.00 68.75 102 GLY A CA 1
ATOM 698 C C . GLY A 1 102 ? 20.812 -0.476 -10.515 1.00 68.75 102 GLY A C 1
ATOM 699 O O . GLY A 1 102 ? 20.477 0.661 -10.165 1.00 68.75 102 GLY A O 1
ATOM 700 N N . ALA A 1 103 ? 20.316 -1.570 -9.931 1.00 72.50 103 ALA A N 1
ATOM 701 C CA . ALA A 1 103 ? 19.228 -1.551 -8.957 1.00 72.50 103 ALA A CA 1
ATOM 702 C C . ALA A 1 103 ? 19.718 -1.176 -7.553 1.00 72.50 103 ALA A C 1
ATOM 704 O O . ALA A 1 103 ? 19.084 -0.385 -6.851 1.00 72.50 103 ALA A O 1
ATOM 705 N N . THR A 1 104 ? 20.859 -1.730 -7.152 1.00 75.06 104 THR A N 1
ATOM 706 C CA . THR A 1 104 ? 21.428 -1.590 -5.804 1.00 75.06 104 THR A CA 1
ATOM 707 C C . THR A 1 104 ? 22.501 -0.510 -5.716 1.00 75.06 104 THR A C 1
ATOM 709 O O . THR A 1 104 ? 22.762 0.004 -4.628 1.00 75.06 104 THR A O 1
ATOM 712 N N . ARG A 1 105 ? 23.101 -0.129 -6.855 1.00 83.19 105 ARG A N 1
ATOM 713 C CA . ARG A 1 105 ? 24.275 0.758 -6.968 1.00 83.19 105 ARG A CA 1
ATOM 714 C C . ARG A 1 105 ? 25.542 0.170 -6.342 1.00 83.19 105 ARG A C 1
ATOM 716 O O . ARG A 1 105 ? 26.518 0.892 -6.122 1.00 83.19 105 ARG A O 1
ATOM 723 N N . GLU A 1 106 ? 25.547 -1.128 -6.048 1.00 88.81 106 GLU A N 1
ATOM 724 C CA . GLU A 1 106 ? 26.746 -1.823 -5.598 1.00 88.81 106 GLU A CA 1
ATOM 725 C C . GLU A 1 106 ? 27.777 -1.897 -6.724 1.00 88.81 106 GLU A C 1
ATOM 727 O O . GLU A 1 106 ? 27.443 -2.112 -7.890 1.00 88.81 106 GLU A O 1
ATOM 732 N N . LYS A 1 107 ? 29.055 -1.737 -6.365 1.00 94.06 107 LYS A N 1
ATOM 733 C CA . LYS A 1 107 ? 30.164 -1.783 -7.319 1.00 94.06 107 LYS A CA 1
ATOM 734 C C . LYS A 1 107 ? 31.017 -3.026 -7.151 1.00 94.06 107 LYS A C 1
ATOM 736 O O . LYS A 1 107 ? 31.327 -3.446 -6.036 1.00 94.06 107 LYS A O 1
ATOM 741 N N . ARG A 1 108 ? 31.486 -3.553 -8.274 1.00 94.75 108 ARG A N 1
ATOM 742 C CA . ARG A 1 108 ? 32.495 -4.612 -8.346 1.00 94.75 108 ARG A CA 1
ATOM 743 C C . ARG A 1 108 ? 33.595 -4.148 -9.274 1.00 94.75 108 ARG A C 1
ATOM 745 O O . ARG A 1 108 ? 33.318 -3.532 -10.293 1.00 94.75 108 ARG A O 1
ATOM 752 N N . ALA A 1 109 ? 34.841 -4.421 -8.917 1.00 93.56 109 ALA A N 1
ATOM 753 C CA . ALA A 1 109 ? 35.981 -3.983 -9.701 1.00 93.56 109 ALA A CA 1
ATOM 754 C C . ALA A 1 109 ? 36.905 -5.156 -10.006 1.00 93.56 109 ALA A C 1
ATOM 756 O O . ALA A 1 109 ? 37.159 -6.003 -9.150 1.00 93.56 109 ALA A O 1
ATOM 757 N N . THR A 1 110 ? 37.440 -5.164 -11.218 1.00 93.50 110 THR A N 1
ATOM 758 C CA . THR A 1 110 ? 38.497 -6.074 -11.645 1.00 93.50 110 THR A CA 1
ATOM 759 C C . THR A 1 110 ? 39.539 -5.300 -12.445 1.00 93.50 110 THR A C 1
ATOM 761 O O . THR A 1 110 ? 39.298 -4.176 -12.894 1.00 93.50 110 THR A O 1
ATOM 764 N N . ARG A 1 111 ? 40.726 -5.881 -12.610 1.00 90.88 111 ARG A N 1
ATOM 765 C CA . ARG A 1 111 ? 41.777 -5.312 -13.454 1.00 90.88 111 ARG A CA 1
ATOM 766 C C . ARG A 1 111 ? 42.114 -6.292 -14.563 1.00 90.88 111 ARG A C 1
ATOM 768 O O . ARG A 1 111 ? 42.545 -7.414 -14.302 1.00 90.88 111 ARG A O 1
ATOM 775 N N . LEU A 1 112 ? 41.935 -5.847 -15.799 1.00 86.50 112 LEU A N 1
ATOM 776 C CA . LEU A 1 112 ? 42.264 -6.623 -16.983 1.00 86.50 112 LEU A CA 1
ATOM 777 C C . LEU A 1 112 ? 43.771 -6.576 -17.243 1.00 86.50 112 LEU A C 1
ATOM 779 O O . LEU A 1 112 ? 44.450 -5.578 -17.000 1.00 86.50 112 LEU A O 1
ATOM 783 N N . SER A 1 113 ? 44.308 -7.703 -17.704 1.00 71.81 113 SER A N 1
ATOM 784 C CA . SER A 1 113 ? 45.728 -7.846 -18.015 1.00 71.81 113 SER A CA 1
ATOM 785 C C . SER A 1 113 ? 45.978 -7.427 -19.460 1.00 71.81 113 SER A C 1
ATOM 787 O O . SER A 1 113 ? 45.704 -8.208 -20.362 1.00 71.81 113 SER A O 1
ATOM 789 N N . GLY A 1 114 ? 46.512 -6.225 -19.670 1.00 62.09 114 GLY A N 1
ATOM 790 C CA . GLY A 1 114 ? 46.946 -5.757 -20.987 1.00 62.09 114 GLY A CA 1
ATOM 791 C C . GLY A 1 114 ? 46.748 -4.257 -21.182 1.00 62.09 114 GLY A C 1
ATOM 792 O O . GLY A 1 114 ? 45.719 -3.707 -20.802 1.00 62.09 114 GLY A O 1
ATOM 793 N N . ARG A 1 115 ? 47.752 -3.583 -21.757 1.00 57.47 115 ARG A N 1
ATOM 794 C CA . ARG A 1 115 ? 47.612 -2.205 -22.257 1.00 57.47 115 ARG A CA 1
ATOM 795 C C . ARG A 1 115 ? 46.860 -2.274 -23.596 1.00 57.47 115 ARG A C 1
ATOM 797 O O . ARG A 1 115 ? 47.075 -3.228 -24.330 1.00 57.47 115 ARG A O 1
ATOM 804 N N . ALA A 1 116 ? 45.988 -1.306 -23.891 1.00 59.91 116 ALA A N 1
ATOM 805 C CA . ALA A 1 116 ? 45.160 -1.268 -25.113 1.00 59.91 116 ALA A CA 1
ATOM 806 C C . ALA A 1 116 ? 44.117 -2.406 -25.242 1.00 59.91 116 ALA A C 1
ATOM 808 O O . ALA A 1 116 ? 43.995 -3.049 -26.285 1.00 59.91 116 ALA A O 1
ATOM 809 N N . THR A 1 117 ? 43.355 -2.639 -24.171 1.00 76.94 117 THR A N 1
ATOM 810 C CA . THR A 1 117 ? 42.186 -3.534 -24.193 1.00 76.94 117 THR A CA 1
ATOM 811 C C . THR A 1 117 ? 40.932 -2.731 -24.544 1.00 76.94 117 THR A C 1
ATOM 813 O O . THR A 1 117 ? 40.680 -1.724 -23.892 1.00 76.94 117 THR A O 1
ATOM 816 N N . ASP A 1 118 ? 40.135 -3.185 -25.513 1.00 85.94 118 ASP A N 1
ATOM 817 C CA . ASP A 1 118 ? 38.777 -2.671 -25.755 1.00 85.94 118 ASP A CA 1
ATOM 818 C C . ASP A 1 118 ? 37.743 -3.569 -25.065 1.00 85.94 118 ASP A C 1
ATOM 820 O O . ASP A 1 118 ? 37.928 -4.790 -25.005 1.00 85.94 118 ASP A O 1
ATOM 824 N N . LEU A 1 119 ? 36.626 -2.994 -24.609 1.00 91.44 119 LEU A N 1
ATOM 825 C CA . LEU A 1 119 ? 35.484 -3.763 -24.109 1.00 91.44 119 LEU A CA 1
ATOM 826 C C . LEU A 1 119 ? 34.274 -3.653 -25.025 1.00 91.44 119 LEU A C 1
ATOM 828 O O . LEU A 1 119 ? 33.998 -2.600 -25.602 1.00 91.44 119 LEU A O 1
ATOM 832 N N . ARG A 1 120 ? 33.561 -4.770 -25.157 1.00 91.69 120 ARG A N 1
ATOM 833 C CA . ARG A 1 120 ? 32.280 -4.865 -25.853 1.00 91.69 120 ARG A CA 1
ATOM 834 C C . ARG A 1 120 ? 31.289 -5.608 -24.983 1.00 91.69 120 ARG A C 1
ATOM 836 O O . ARG A 1 120 ? 31.601 -6.680 -24.466 1.00 91.69 120 ARG A O 1
ATOM 843 N N . TYR A 1 121 ? 30.107 -5.037 -24.833 1.00 90.00 121 TYR A N 1
ATOM 844 C CA . TYR A 1 121 ? 29.088 -5.541 -23.930 1.00 90.00 121 TYR A CA 1
ATOM 845 C C . TYR A 1 121 ? 27.943 -6.158 -24.735 1.00 90.00 121 TYR A C 1
ATOM 847 O O . TYR A 1 121 ? 27.553 -5.648 -25.783 1.00 90.00 121 TYR A O 1
ATOM 855 N N . THR A 1 122 ? 27.440 -7.292 -24.258 1.00 86.69 122 THR A N 1
ATOM 856 C CA . THR A 1 122 ? 26.272 -7.991 -24.812 1.00 86.69 122 THR A CA 1
ATOM 857 C C . THR A 1 122 ? 25.320 -8.326 -23.672 1.00 86.69 122 THR A C 1
ATOM 859 O O . THR A 1 122 ? 25.717 -8.311 -22.502 1.00 86.69 122 THR A O 1
ATOM 862 N N . ALA A 1 123 ? 24.087 -8.735 -23.978 1.00 81.12 123 ALA A N 1
ATOM 863 C CA . ALA A 1 123 ? 23.167 -9.200 -22.943 1.00 81.12 123 ALA A CA 1
ATOM 864 C C . ALA A 1 123 ? 23.707 -10.437 -22.196 1.00 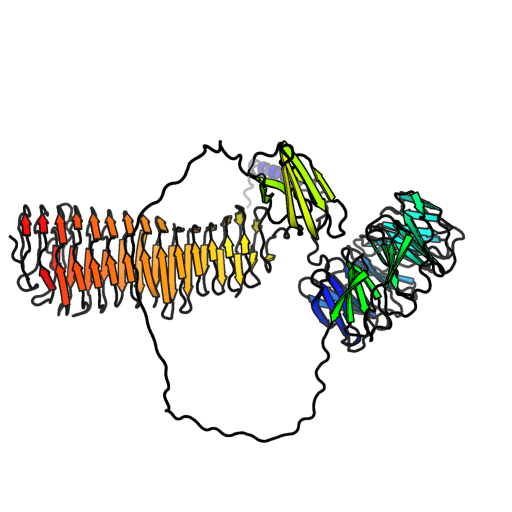81.12 123 ALA A C 1
ATOM 866 O O . ALA A 1 123 ? 23.317 -10.688 -21.055 1.00 81.12 123 ALA A O 1
ATOM 867 N N . THR A 1 124 ? 24.613 -11.201 -22.811 1.00 81.38 124 THR A N 1
ATOM 868 C CA . THR A 1 124 ? 25.139 -12.458 -22.256 1.00 81.38 124 THR A CA 1
ATOM 869 C C . THR A 1 124 ? 26.465 -12.329 -21.507 1.00 81.38 124 THR A C 1
ATOM 871 O O . THR A 1 124 ? 26.789 -13.207 -20.714 1.00 81.38 124 THR A O 1
ATOM 874 N N . GLY A 1 125 ? 27.233 -11.261 -21.721 1.00 86.12 125 GLY A N 1
ATOM 875 C CA . GLY A 1 125 ? 28.588 -11.155 -21.180 1.00 86.12 125 GLY A CA 1
ATOM 876 C C . GLY A 1 125 ? 29.365 -9.946 -21.690 1.00 86.12 125 GLY A C 1
ATOM 877 O O . GLY A 1 125 ? 28.928 -9.251 -22.611 1.00 86.12 125 GLY A O 1
ATOM 878 N N . VAL A 1 126 ? 30.543 -9.730 -21.100 1.00 91.81 126 VAL A N 1
ATOM 879 C CA . VAL A 1 126 ? 31.495 -8.679 -21.493 1.00 91.81 126 VAL A CA 1
ATOM 880 C C . VAL A 1 126 ? 32.681 -9.316 -22.207 1.00 91.81 126 VAL A C 1
ATOM 882 O O . VAL A 1 126 ? 33.340 -10.192 -21.654 1.00 91.81 126 VAL A O 1
ATOM 885 N N . PHE A 1 127 ? 32.983 -8.874 -23.422 1.00 92.75 127 PHE A N 1
ATOM 886 C CA . PHE A 1 127 ? 34.152 -9.314 -24.177 1.00 92.75 127 PHE A CA 1
ATOM 887 C C . PHE A 1 127 ? 35.285 -8.301 -24.045 1.00 92.75 127 PHE A C 1
ATOM 889 O O . PHE A 1 127 ? 35.092 -7.116 -24.307 1.00 92.75 127 PHE A O 1
ATOM 896 N N . SER A 1 128 ? 36.479 -8.778 -23.693 1.00 91.81 128 SER A N 1
ATOM 897 C CA . SER A 1 128 ? 37.708 -7.986 -23.711 1.00 91.81 128 SER A CA 1
ATOM 898 C C . SER A 1 128 ? 38.566 -8.364 -24.912 1.00 91.81 128 SER A C 1
ATOM 900 O O . SER A 1 128 ? 38.946 -9.532 -25.055 1.00 91.81 128 SER A O 1
ATOM 902 N N . LEU A 1 129 ? 38.893 -7.379 -25.742 1.00 91.50 129 LEU A N 1
ATOM 903 C CA . LEU A 1 129 ? 39.710 -7.542 -26.935 1.00 91.50 129 LEU A CA 1
ATOM 904 C C . LEU A 1 129 ? 41.092 -6.935 -26.679 1.00 91.50 129 LEU A C 1
ATOM 906 O O . LEU A 1 129 ? 41.259 -5.718 -26.729 1.00 91.50 129 LEU A O 1
ATOM 910 N N . ASP A 1 130 ? 42.090 -7.781 -26.429 1.00 87.88 130 ASP A N 1
ATOM 911 C CA . ASP A 1 130 ? 43.495 -7.371 -26.410 1.00 87.88 130 ASP A CA 1
ATOM 912 C C . ASP A 1 130 ? 44.045 -7.495 -27.835 1.00 87.88 130 ASP A C 1
ATOM 914 O O . ASP A 1 130 ? 44.479 -8.567 -28.272 1.00 87.88 130 ASP A O 1
ATOM 918 N N . ARG A 1 131 ? 43.968 -6.395 -28.594 1.00 85.50 131 ARG A N 1
ATOM 919 C CA . ARG A 1 131 ? 44.420 -6.358 -29.994 1.00 85.50 131 ARG A CA 1
ATOM 920 C C . ARG A 1 131 ? 45.940 -6.456 -30.122 1.00 85.50 131 ARG A C 1
ATOM 922 O O . ARG A 1 131 ? 46.422 -6.912 -31.153 1.00 85.50 131 ARG A O 1
ATOM 929 N N . GLU A 1 132 ? 46.686 -6.048 -29.096 1.00 82.25 132 GLU A N 1
ATOM 930 C CA . GLU A 1 132 ? 48.152 -6.091 -29.092 1.00 82.25 132 GLU A CA 1
ATOM 931 C C . GLU A 1 132 ? 48.652 -7.536 -28.961 1.00 82.25 132 GLU A C 1
ATOM 933 O O . GLU A 1 132 ? 49.532 -7.969 -29.706 1.00 82.25 132 GLU A O 1
ATOM 938 N N . ARG A 1 133 ? 48.060 -8.310 -28.044 1.00 83.94 133 ARG A N 1
ATOM 939 C CA . ARG A 1 133 ? 48.393 -9.729 -27.835 1.00 83.94 133 ARG A CA 1
ATOM 940 C C . ARG A 1 133 ? 47.614 -10.670 -28.749 1.00 83.94 133 ARG A C 1
ATOM 942 O O . ARG A 1 133 ? 47.964 -11.845 -28.832 1.00 83.94 133 ARG A O 1
ATOM 949 N N . GLY A 1 134 ? 46.569 -10.178 -29.413 1.00 87.62 134 GLY A N 1
ATOM 950 C CA . GLY A 1 134 ? 45.677 -10.989 -30.236 1.00 87.62 134 GLY A CA 1
ATOM 951 C C . GLY A 1 134 ? 44.858 -11.969 -29.396 1.00 87.62 134 GLY A C 1
ATOM 952 O O . GLY A 1 134 ? 44.731 -13.135 -29.767 1.00 87.62 134 GLY A O 1
ATOM 953 N N . VAL A 1 135 ? 44.331 -11.521 -28.253 1.00 89.94 135 VAL A N 1
ATOM 954 C CA . VAL A 1 135 ? 43.604 -12.370 -27.297 1.00 89.94 135 VAL A CA 1
ATOM 955 C C . VAL A 1 135 ? 42.195 -11.832 -27.046 1.00 89.94 135 VAL A C 1
ATOM 957 O O . VAL A 1 135 ? 42.016 -10.668 -26.697 1.00 89.94 135 VAL A O 1
ATOM 960 N N . LEU A 1 136 ? 41.197 -12.708 -27.172 1.00 92.25 136 LEU A N 1
ATOM 961 C CA . LEU A 1 136 ? 39.809 -12.479 -26.781 1.00 92.25 136 LEU A CA 1
ATOM 962 C C . LEU A 1 136 ? 39.534 -13.192 -25.459 1.00 92.25 136 LEU A C 1
ATOM 964 O O . LEU A 1 136 ? 39.805 -14.387 -25.324 1.00 92.25 136 LEU A O 1
ATOM 968 N N . ARG A 1 137 ? 38.931 -12.489 -24.504 1.00 91.88 137 ARG A N 1
ATOM 969 C CA . ARG A 1 137 ? 38.377 -13.105 -23.290 1.00 91.88 137 ARG A CA 1
ATOM 970 C C . ARG A 1 137 ? 36.932 -12.687 -23.110 1.00 91.88 137 ARG A C 1
ATOM 972 O O . ARG A 1 137 ? 36.539 -11.617 -23.567 1.00 91.88 137 ARG A O 1
ATOM 979 N N . ALA A 1 138 ? 36.173 -13.522 -22.418 1.00 91.94 138 ALA A N 1
ATOM 980 C CA . ALA A 1 138 ? 34.851 -13.169 -21.938 1.00 91.94 138 ALA A CA 1
ATOM 981 C C . ALA A 1 138 ? 34.863 -13.087 -20.413 1.00 91.94 138 ALA A C 1
ATOM 983 O O . ALA A 1 138 ? 35.592 -13.824 -19.745 1.00 91.94 138 ALA A O 1
ATOM 984 N N . LEU A 1 139 ? 34.053 -12.190 -19.876 1.00 90.88 139 LEU A N 1
ATOM 985 C CA . LEU A 1 139 ? 33.801 -12.036 -18.459 1.00 90.88 139 LEU A CA 1
ATOM 986 C C . LEU A 1 139 ? 32.304 -12.165 -18.211 1.00 90.88 139 LEU A C 1
ATOM 988 O O . LEU A 1 139 ? 31.484 -11.691 -19.005 1.00 90.88 139 LEU A O 1
ATOM 992 N N . ASP A 1 140 ? 31.965 -12.781 -17.085 1.00 89.31 140 ASP A N 1
ATOM 993 C CA . ASP A 1 140 ? 30.596 -12.785 -16.599 1.00 89.31 140 ASP A CA 1
ATOM 994 C C . ASP A 1 140 ? 30.195 -11.348 -16.243 1.00 89.31 140 ASP A C 1
ATOM 996 O O . ASP A 1 140 ? 30.920 -10.627 -15.551 1.00 89.31 140 ASP A O 1
ATOM 1000 N N . ARG A 1 141 ? 29.038 -10.920 -16.751 1.00 85.75 141 ARG A N 1
ATOM 1001 C CA . ARG A 1 141 ? 28.622 -9.512 -16.714 1.00 85.75 141 ARG A CA 1
ATOM 1002 C C . ARG A 1 141 ? 28.309 -8.994 -15.308 1.00 85.75 141 ARG A C 1
ATOM 1004 O O . ARG A 1 1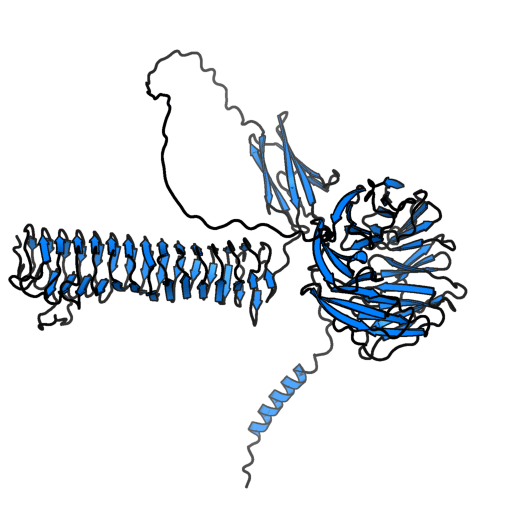41 ? 28.325 -7.785 -15.102 1.00 85.75 141 ARG A O 1
ATOM 1011 N N . HIS A 1 142 ? 28.025 -9.891 -14.362 1.00 84.50 142 HIS A N 1
ATOM 1012 C CA . HIS A 1 142 ? 27.637 -9.542 -12.996 1.00 84.50 142 HIS A CA 1
ATOM 1013 C C . HIS A 1 142 ? 28.807 -9.660 -12.018 1.00 84.50 142 HIS A C 1
ATOM 1015 O O . HIS A 1 142 ? 28.979 -8.823 -11.139 1.00 84.50 142 HIS A O 1
ATOM 1021 N N . THR A 1 143 ? 29.630 -10.695 -12.159 1.00 88.06 143 THR A N 1
ATOM 1022 C CA . THR A 1 143 ? 30.763 -10.971 -11.266 1.00 88.06 143 THR A CA 1
ATOM 1023 C C . THR A 1 143 ? 32.072 -10.357 -11.754 1.00 88.06 143 THR A C 1
ATOM 1025 O O . THR A 1 143 ? 32.999 -10.214 -10.956 1.00 88.06 143 THR A O 1
ATOM 1028 N N . LEU A 1 144 ? 32.157 -9.993 -13.041 1.00 91.31 144 LEU A N 1
ATOM 1029 C CA . LEU A 1 144 ? 33.376 -9.547 -13.727 1.00 91.31 144 LEU A CA 1
ATOM 1030 C C . LEU A 1 144 ? 34.526 -10.559 -13.635 1.00 91.31 144 LEU A C 1
ATOM 1032 O O . LEU A 1 144 ? 35.702 -10.194 -13.709 1.00 91.31 144 LEU A O 1
ATOM 1036 N N . GLN A 1 145 ? 34.196 -11.837 -13.444 1.00 90.38 145 GLN A N 1
ATOM 1037 C CA . GLN A 1 145 ? 35.163 -12.927 -13.448 1.00 90.38 145 GLN A CA 1
ATOM 1038 C C . GLN A 1 145 ? 35.331 -13.469 -14.872 1.00 90.38 145 GLN A C 1
ATOM 1040 O O . GLN A 1 145 ? 34.343 -13.560 -15.608 1.00 90.38 145 GLN A O 1
ATOM 1045 N N . PRO A 1 146 ? 36.554 -13.853 -15.283 1.00 90.19 146 PRO A N 1
ATOM 1046 C CA . PRO A 1 146 ? 36.773 -14.511 -16.565 1.00 90.19 146 PRO A CA 1
ATOM 1047 C C . PRO A 1 146 ? 35.900 -15.761 -16.702 1.00 90.19 146 PRO A C 1
ATOM 1049 O O . PRO A 1 146 ? 35.849 -16.595 -15.800 1.00 90.19 146 PRO A O 1
ATOM 1052 N N . THR A 1 147 ? 35.229 -15.898 -17.842 1.00 89.94 147 THR A N 1
ATOM 1053 C CA . THR A 1 147 ? 34.452 -17.089 -18.185 1.00 89.94 147 THR A CA 1
ATOM 1054 C C . THR A 1 147 ? 35.268 -17.944 -19.144 1.00 89.94 147 THR A C 1
ATOM 1056 O O . THR A 1 147 ? 35.408 -17.599 -20.317 1.00 89.94 147 THR A O 1
ATOM 1059 N N . GLY A 1 148 ? 35.800 -19.057 -18.636 1.00 87.62 148 GLY A N 1
ATOM 1060 C CA . GLY A 1 148 ? 36.509 -20.053 -19.435 1.00 87.62 148 GLY A CA 1
ATOM 1061 C C . GLY A 1 148 ? 37.840 -19.591 -20.036 1.00 87.62 148 GLY A C 1
ATOM 1062 O O . GLY A 1 148 ? 38.472 -18.649 -19.550 1.00 87.62 148 GLY A O 1
ATOM 1063 N N . ASP A 1 149 ? 38.271 -20.293 -21.085 1.00 88.12 149 ASP A N 1
ATOM 1064 C CA . ASP A 1 149 ? 39.581 -20.089 -21.707 1.00 88.12 149 ASP A CA 1
ATOM 1065 C C . ASP A 1 149 ? 39.573 -18.948 -22.732 1.00 88.12 149 ASP A C 1
ATOM 1067 O O . ASP A 1 149 ? 38.601 -18.712 -23.448 1.00 88.12 149 ASP A O 1
ATOM 1071 N N . ALA A 1 150 ? 40.696 -18.237 -22.831 1.00 89.50 150 ALA A N 1
ATOM 1072 C CA . ALA A 1 150 ? 40.865 -17.184 -23.822 1.00 89.50 150 ALA A CA 1
ATOM 1073 C C . ALA A 1 150 ? 40.980 -17.758 -25.247 1.00 89.50 150 ALA A C 1
ATOM 1075 O O . ALA A 1 150 ? 41.600 -18.801 -25.458 1.00 89.50 150 ALA A O 1
ATOM 1076 N N . LEU A 1 151 ? 40.458 -17.032 -26.237 1.00 92.44 151 LEU A N 1
ATOM 1077 C CA . LEU A 1 151 ? 40.603 -17.362 -27.656 1.00 92.44 151 LEU A CA 1
ATOM 1078 C C . LEU A 1 151 ? 41.617 -16.455 -28.350 1.00 92.44 151 LEU A C 1
ATOM 1080 O O . LEU A 1 151 ? 41.834 -15.313 -27.952 1.00 92.44 151 LEU A O 1
ATOM 1084 N N . ALA A 1 152 ? 42.203 -16.951 -29.439 1.00 90.00 152 ALA A N 1
ATOM 1085 C CA . ALA A 1 152 ? 42.986 -16.117 -30.340 1.00 90.00 152 ALA A CA 1
ATOM 1086 C C . ALA A 1 152 ? 42.059 -15.189 -31.142 1.00 90.00 152 ALA A C 1
ATOM 1088 O O . ALA A 1 152 ? 41.099 -15.645 -31.771 1.00 90.00 152 ALA A O 1
ATOM 1089 N N . LEU A 1 153 ? 42.366 -13.893 -31.136 1.00 87.94 153 LEU A N 1
ATOM 1090 C CA . LEU A 1 153 ? 41.793 -12.934 -32.076 1.00 87.94 153 LEU A CA 1
ATOM 1091 C C . LEU A 1 153 ? 42.491 -13.041 -33.438 1.00 87.94 153 LEU A C 1
ATOM 1093 O O . LEU A 1 153 ? 43.660 -13.439 -33.512 1.00 87.94 153 LEU A O 1
ATOM 1097 N N . PRO A 1 154 ? 41.812 -12.627 -34.522 1.00 83.56 154 PRO A N 1
ATOM 1098 C CA . PRO A 1 154 ? 42.461 -12.383 -35.799 1.00 83.56 154 PRO A CA 1
ATOM 1099 C C . PRO A 1 154 ? 43.649 -11.431 -35.644 1.00 83.56 154 PRO A C 1
ATOM 1101 O O . PRO A 1 154 ? 43.595 -10.471 -34.874 1.00 83.56 154 PRO A O 1
ATOM 1104 N N . ARG A 1 155 ? 44.718 -11.658 -36.417 1.00 77.12 155 ARG A N 1
ATOM 1105 C CA . ARG A 1 155 ? 45.933 -10.820 -36.358 1.00 77.12 155 ARG A CA 1
ATOM 1106 C C . ARG A 1 155 ? 45.678 -9.367 -36.753 1.00 77.12 155 ARG A C 1
ATOM 1108 O O . ARG A 1 155 ? 46.460 -8.492 -36.398 1.00 77.12 155 ARG A O 1
ATOM 1115 N N . THR A 1 156 ? 44.628 -9.110 -37.526 1.00 84.19 156 THR A N 1
ATOM 1116 C CA . THR A 1 156 ? 44.294 -7.776 -38.021 1.00 84.19 156 THR A CA 1
ATOM 1117 C C . THR A 1 156 ? 42.805 -7.533 -37.827 1.00 84.19 156 THR A C 1
ATOM 1119 O O . THR A 1 156 ? 42.027 -7.672 -38.756 1.00 84.19 156 THR A O 1
ATOM 1122 N N . VAL A 1 157 ? 42.385 -7.174 -36.614 1.00 87.56 157 VAL A N 1
ATOM 1123 C CA . VAL A 1 157 ? 40.994 -6.760 -36.371 1.00 87.56 157 VAL A CA 1
ATOM 1124 C C . VAL A 1 157 ? 40.760 -5.381 -36.993 1.00 87.56 157 VAL A C 1
ATOM 1126 O O . VAL A 1 157 ? 41.261 -4.382 -36.474 1.00 87.56 157 VAL A O 1
ATOM 1129 N N . SER A 1 158 ? 40.020 -5.321 -38.103 1.00 85.62 158 SER A N 1
ATOM 1130 C CA . SER A 1 158 ? 39.775 -4.073 -38.845 1.00 85.62 158 SER A CA 1
ATOM 1131 C C . SER A 1 158 ? 38.516 -3.332 -38.396 1.00 85.62 158 SER A C 1
ATOM 1133 O O . SER A 1 158 ? 38.465 -2.109 -38.495 1.00 85.62 158 SER A O 1
ATOM 1135 N N . ALA A 1 159 ? 37.506 -4.060 -37.920 1.00 88.06 159 ALA A N 1
ATOM 1136 C CA . ALA A 1 159 ? 36.263 -3.513 -37.385 1.00 88.06 159 ALA A CA 1
ATOM 1137 C C . ALA A 1 159 ? 35.585 -4.535 -36.467 1.00 88.06 159 ALA A C 1
ATOM 1139 O O . ALA A 1 159 ? 35.833 -5.739 -36.580 1.00 88.06 159 ALA A O 1
ATOM 1140 N N . ASP A 1 160 ? 34.707 -4.052 -35.595 1.00 93.19 160 ASP A N 1
ATOM 1141 C CA . ASP A 1 160 ? 33.930 -4.882 -34.686 1.00 93.19 160 ASP A CA 1
ATOM 1142 C C . ASP A 1 160 ? 32.607 -4.203 -34.292 1.00 93.19 160 ASP A C 1
ATOM 1144 O O . ASP A 1 160 ? 32.479 -2.980 -34.368 1.00 93.19 160 ASP A O 1
ATOM 1148 N N . THR A 1 161 ? 31.609 -4.999 -33.914 1.00 92.69 161 THR A N 1
ATOM 1149 C CA . THR A 1 161 ? 30.311 -4.534 -33.397 1.00 92.69 161 THR A CA 1
ATOM 1150 C C . THR A 1 161 ? 29.656 -5.629 -32.551 1.00 92.69 161 THR A C 1
ATOM 1152 O O . THR A 1 161 ? 30.169 -6.748 -32.483 1.00 92.69 161 THR A O 1
ATOM 1155 N N . THR A 1 162 ? 28.529 -5.337 -31.913 1.00 91.56 162 THR A N 1
ATOM 1156 C CA . THR A 1 162 ? 27.771 -6.301 -31.110 1.00 91.56 162 THR A CA 1
ATOM 1157 C C . THR A 1 162 ? 26.313 -6.380 -31.547 1.00 91.56 162 THR A C 1
ATOM 1159 O O . THR A 1 162 ? 25.727 -5.407 -32.024 1.00 91.56 162 THR A O 1
ATOM 1162 N N . ASP A 1 163 ? 25.742 -7.567 -31.365 1.00 87.81 163 ASP A N 1
ATOM 1163 C CA . ASP A 1 163 ? 24.303 -7.754 -31.182 1.00 87.81 163 ASP A CA 1
ATOM 1164 C C . ASP A 1 163 ? 24.030 -8.204 -29.732 1.00 87.81 163 ASP A C 1
ATOM 1166 O O . ASP A 1 163 ? 24.934 -8.216 -28.889 1.00 87.81 163 ASP A O 1
ATOM 1170 N N . ASP A 1 164 ? 22.795 -8.608 -29.428 1.00 81.06 164 ASP A N 1
ATOM 1171 C CA . ASP A 1 164 ? 22.396 -9.054 -28.087 1.00 81.06 164 ASP A CA 1
ATOM 1172 C C . ASP A 1 164 ? 23.239 -10.215 -27.524 1.00 81.06 164 ASP A C 1
ATOM 1174 O O . ASP A 1 164 ? 23.332 -10.384 -26.305 1.00 81.06 164 ASP A O 1
ATOM 1178 N N . ARG A 1 165 ? 23.833 -11.054 -28.380 1.00 85.06 165 ARG A N 1
ATOM 1179 C CA . ARG A 1 165 ? 24.465 -12.331 -27.998 1.00 85.06 165 ARG A CA 1
ATOM 1180 C C . ARG A 1 165 ? 25.915 -12.474 -28.438 1.00 85.06 165 ARG A C 1
ATOM 1182 O O . ARG A 1 165 ? 26.633 -13.295 -27.865 1.00 85.06 165 ARG A O 1
ATOM 1189 N N . ALA A 1 166 ? 26.331 -11.755 -29.469 1.00 91.69 166 ALA A N 1
ATOM 1190 C CA . ALA A 1 166 ? 27.585 -11.986 -30.153 1.00 91.69 166 ALA A CA 1
ATOM 1191 C C . ALA A 1 166 ? 28.389 -10.701 -30.350 1.00 91.69 166 ALA A C 1
ATOM 1193 O O . ALA A 1 166 ? 27.869 -9.637 -30.685 1.00 91.69 166 ALA A O 1
ATOM 1194 N N . LEU A 1 167 ? 29.703 -10.853 -30.211 1.00 94.25 167 LEU A N 1
ATOM 1195 C CA . LEU A 1 167 ? 30.699 -9.925 -30.720 1.00 94.25 167 LEU A CA 1
ATOM 1196 C C . LEU A 1 167 ? 31.048 -10.318 -32.159 1.00 94.25 167 LEU A C 1
ATOM 1198 O O . LEU A 1 167 ? 31.553 -11.411 -32.406 1.00 94.25 167 LEU A O 1
ATOM 1202 N N . TRP A 1 168 ? 30.840 -9.412 -33.102 1.00 93.88 168 TRP A N 1
ATOM 1203 C CA . TRP A 1 168 ? 31.186 -9.595 -34.507 1.00 93.88 168 TRP A CA 1
ATOM 1204 C C . TRP A 1 168 ? 32.512 -8.915 -34.796 1.00 93.88 168 TRP A C 1
ATOM 1206 O O . TRP A 1 168 ? 32.672 -7.732 -34.512 1.00 93.88 168 TRP A O 1
ATOM 1216 N N . VAL A 1 169 ? 33.460 -9.653 -35.368 1.00 93.06 169 VAL A N 1
ATOM 1217 C CA . VAL A 1 169 ? 34.814 -9.164 -35.654 1.00 93.06 169 VAL A CA 1
ATOM 1218 C C . VAL A 1 169 ? 35.141 -9.405 -37.116 1.00 93.06 169 VAL A C 1
ATOM 1220 O O . VAL A 1 169 ? 35.015 -10.533 -37.597 1.00 93.06 169 VAL A O 1
ATOM 1223 N N . ALA A 1 170 ? 35.598 -8.361 -37.804 1.00 89.31 170 ALA A N 1
ATOM 1224 C CA . ALA A 1 170 ? 36.123 -8.455 -39.158 1.00 89.31 170 ALA A CA 1
ATOM 1225 C C . ALA A 1 170 ? 37.656 -8.572 -39.151 1.00 89.31 170 ALA A C 1
ATOM 1227 O O . ALA A 1 170 ? 38.353 -7.777 -38.512 1.00 89.31 170 ALA A O 1
ATOM 1228 N N . ASP A 1 171 ? 38.172 -9.556 -39.885 1.00 86.94 171 ASP A N 1
ATOM 1229 C CA . ASP A 1 171 ? 39.596 -9.743 -40.148 1.00 86.94 171 ASP A CA 1
ATOM 1230 C C . ASP A 1 171 ? 40.001 -8.943 -41.394 1.00 86.94 171 ASP A C 1
ATOM 1232 O O . ASP A 1 171 ? 39.571 -9.230 -42.508 1.00 86.94 171 ASP A O 1
ATOM 1236 N N . GLY A 1 172 ? 40.851 -7.935 -41.223 1.00 80.81 172 GLY A N 1
ATOM 1237 C CA . GLY A 1 172 ? 41.366 -7.091 -42.300 1.00 80.81 172 GLY A CA 1
ATOM 1238 C C . GLY A 1 172 ? 42.417 -7.761 -43.187 1.00 80.81 172 GLY A C 1
ATOM 1239 O O . GLY A 1 172 ? 42.840 -7.164 -44.179 1.00 80.81 172 GLY A O 1
ATOM 1240 N N . SER A 1 173 ? 42.875 -8.970 -42.849 1.00 81.44 173 SER A N 1
ATOM 1241 C CA . SER A 1 173 ? 43.831 -9.713 -43.673 1.00 81.44 173 SER A CA 1
ATOM 1242 C C . SER A 1 173 ? 43.163 -10.440 -44.842 1.00 81.44 173 SER A C 1
ATOM 1244 O O . SER A 1 173 ? 43.733 -10.474 -45.935 1.00 81.44 173 SER A O 1
ATOM 1246 N N . ASP A 1 174 ? 41.952 -10.967 -44.639 1.00 78.94 174 ASP A N 1
ATOM 1247 C CA . ASP A 1 174 ? 41.205 -11.720 -45.652 1.00 78.94 174 ASP A CA 1
ATOM 1248 C C . ASP A 1 174 ? 39.741 -11.286 -45.833 1.00 78.94 174 ASP A C 1
ATOM 1250 O O . ASP A 1 174 ? 39.056 -11.796 -46.720 1.00 78.94 174 ASP A O 1
ATOM 1254 N N . GLY A 1 175 ? 39.272 -10.319 -45.044 1.00 75.94 175 GLY A N 1
ATOM 1255 C CA . GLY A 1 175 ? 37.917 -9.781 -45.110 1.00 75.94 175 GLY A CA 1
ATOM 1256 C C . GLY A 1 175 ? 36.861 -10.706 -44.506 1.00 75.94 175 GLY A C 1
ATOM 1257 O O . GLY A 1 175 ? 35.676 -10.514 -44.772 1.00 75.94 175 GLY A O 1
ATOM 1258 N N . SER A 1 176 ? 37.247 -11.740 -43.754 1.00 83.94 176 SER A N 1
ATOM 1259 C CA . SER A 1 176 ? 36.289 -12.649 -43.122 1.00 83.94 176 SER A CA 1
ATOM 1260 C C . SER A 1 176 ? 35.705 -12.093 -41.828 1.00 83.94 176 SER A C 1
ATOM 1262 O O . SER A 1 176 ? 36.328 -11.290 -41.136 1.00 83.94 176 SER A O 1
ATOM 1264 N N . ILE A 1 177 ? 34.500 -12.548 -41.482 1.00 88.56 177 ILE A N 1
ATOM 1265 C CA . ILE A 1 177 ? 33.805 -12.125 -40.261 1.00 88.56 177 ILE A CA 1
ATOM 1266 C C . ILE A 1 177 ? 33.600 -13.325 -39.355 1.00 88.56 177 ILE A C 1
ATOM 1268 O O . ILE A 1 177 ? 33.147 -14.379 -39.807 1.00 88.56 177 ILE A O 1
ATOM 1272 N N . THR A 1 178 ? 33.907 -13.153 -38.075 1.00 91.19 178 THR A N 1
ATOM 1273 C CA . THR A 1 178 ? 33.692 -14.160 -37.036 1.00 91.19 178 THR A CA 1
ATOM 1274 C C . THR A 1 178 ? 32.746 -13.609 -35.978 1.00 91.19 178 THR A C 1
ATOM 1276 O O . THR A 1 178 ? 32.977 -12.524 -35.449 1.00 91.19 178 THR A O 1
ATOM 1279 N N . ALA A 1 179 ? 31.691 -14.366 -35.676 1.00 92.62 179 ALA A N 1
ATOM 1280 C CA . ALA A 1 179 ? 30.798 -14.107 -34.554 1.00 92.62 179 ALA A CA 1
ATOM 1281 C C . ALA A 1 179 ? 31.297 -14.879 -33.331 1.00 92.62 179 ALA A C 1
ATOM 1283 O O . ALA A 1 179 ? 31.390 -16.109 -33.365 1.00 92.62 179 ALA A O 1
ATOM 1284 N N . TYR A 1 180 ? 31.625 -14.168 -32.262 1.00 93.00 180 TYR A N 1
ATOM 1285 C CA . TYR A 1 180 ? 32.032 -14.737 -30.988 1.00 93.00 180 TYR A CA 1
ATOM 1286 C C . TYR A 1 180 ? 30.869 -14.691 -30.003 1.00 93.00 180 TYR A C 1
ATOM 1288 O O . TYR A 1 180 ? 30.337 -13.623 -29.725 1.00 93.00 180 TYR A O 1
ATOM 1296 N N . THR A 1 181 ? 30.493 -15.845 -29.461 1.00 91.56 181 THR A N 1
ATOM 1297 C CA . THR A 1 181 ? 29.414 -15.986 -28.467 1.00 91.56 181 THR A CA 1
ATOM 1298 C C . THR A 1 181 ? 29.949 -16.605 -27.185 1.00 91.56 181 THR A C 1
ATOM 1300 O O . THR A 1 181 ? 30.984 -17.278 -27.202 1.00 91.56 181 THR A O 1
ATOM 1303 N N . LEU A 1 182 ? 29.257 -16.386 -26.067 1.00 87.62 182 LEU A N 1
ATOM 1304 C CA . LEU A 1 182 ? 29.633 -16.978 -24.788 1.00 87.62 182 LEU A CA 1
ATOM 1305 C C . LEU A 1 182 ? 29.073 -18.402 -24.656 1.00 87.62 182 LEU A C 1
ATOM 1307 O O . LEU A 1 182 ? 27.860 -18.600 -24.658 1.00 87.62 182 LEU A O 1
ATOM 1311 N N . GLY A 1 183 ? 29.961 -19.392 -24.543 1.00 80.56 183 GLY A N 1
ATOM 1312 C CA . GLY A 1 183 ? 29.627 -20.791 -24.273 1.00 80.56 183 GLY A CA 1
ATOM 1313 C C . GLY A 1 183 ? 30.040 -21.232 -22.864 1.00 80.56 183 GLY A C 1
ATOM 1314 O O . GLY A 1 183 ? 30.667 -20.487 -22.114 1.00 80.56 183 GLY A O 1
ATOM 1315 N N . ALA A 1 184 ? 29.728 -22.483 -22.509 1.00 75.06 184 ALA A N 1
ATOM 1316 C CA . ALA A 1 184 ? 29.976 -23.030 -21.168 1.00 75.06 184 ALA A CA 1
ATOM 1317 C C . ALA A 1 184 ? 31.462 -23.056 -20.753 1.00 75.06 184 ALA A C 1
ATOM 1319 O O . ALA A 1 184 ? 31.772 -23.006 -19.567 1.00 75.06 184 ALA A O 1
ATOM 1320 N N . THR A 1 185 ? 32.382 -23.132 -21.717 1.00 81.88 185 THR A N 1
ATOM 1321 C CA . THR A 1 185 ? 33.838 -23.172 -21.490 1.00 81.88 185 THR A CA 1
ATOM 1322 C C . THR A 1 185 ? 34.539 -21.877 -21.903 1.00 81.88 185 THR A C 1
ATOM 1324 O O . THR A 1 185 ? 35.760 -21.867 -22.046 1.00 81.88 185 THR A O 1
ATOM 1327 N N . GLY A 1 186 ? 33.783 -20.791 -22.103 1.00 85.50 186 GLY A N 1
ATOM 1328 C CA . GLY A 1 186 ? 34.291 -19.483 -22.516 1.00 85.50 186 GLY A CA 1
ATOM 1329 C C . GLY A 1 186 ? 33.821 -19.045 -23.907 1.00 85.50 186 GLY A C 1
ATOM 1330 O O . GLY A 1 186 ? 32.845 -19.594 -24.430 1.00 85.50 186 GLY A O 1
ATOM 1331 N N . PRO A 1 187 ? 34.450 -18.015 -24.502 1.00 92.31 187 PRO A N 1
ATOM 1332 C CA . PRO A 1 187 ? 34.075 -17.530 -25.822 1.00 92.31 187 PRO A CA 1
ATOM 1333 C C . PRO A 1 187 ? 34.254 -18.624 -26.883 1.00 92.31 187 PRO A C 1
ATOM 1335 O O . PRO A 1 187 ? 35.208 -19.396 -26.847 1.00 92.31 187 PRO A O 1
ATOM 1338 N N . THR A 1 188 ? 33.348 -18.674 -27.859 1.00 91.19 188 THR A N 1
ATOM 1339 C CA . THR A 1 188 ? 33.415 -19.573 -29.021 1.00 91.19 188 THR A CA 1
ATOM 1340 C C . THR A 1 188 ? 33.208 -18.773 -30.299 1.00 91.19 188 THR A C 1
ATOM 1342 O O . THR A 1 188 ? 32.312 -17.934 -30.366 1.00 91.19 188 THR A O 1
ATOM 1345 N N . GLY A 1 189 ? 34.061 -18.993 -31.302 1.00 89.69 189 GLY A N 1
ATOM 1346 C CA . GLY A 1 189 ? 34.020 -18.270 -32.573 1.00 89.69 189 GLY A CA 1
ATOM 1347 C C . GLY A 1 189 ? 33.396 -19.103 -33.687 1.00 89.69 189 GLY A C 1
ATOM 1348 O O . GLY A 1 189 ? 33.847 -20.216 -33.957 1.00 89.69 189 GLY A O 1
ATOM 1349 N N . ARG A 1 190 ? 32.401 -18.547 -34.377 1.00 89.19 190 ARG A N 1
ATOM 1350 C CA . ARG A 1 190 ? 31.853 -19.091 -35.621 1.00 89.19 190 ARG A CA 1
ATOM 1351 C C . ARG A 1 190 ? 32.202 -18.159 -36.769 1.00 89.19 190 ARG A C 1
ATOM 1353 O O . ARG A 1 190 ? 31.702 -17.038 -36.851 1.00 89.19 190 ARG A O 1
ATOM 1360 N N . ARG A 1 191 ? 33.052 -18.636 -37.675 1.00 86.31 191 ARG A N 1
ATOM 1361 C CA . ARG A 1 191 ? 33.358 -17.915 -38.910 1.00 86.31 191 ARG A CA 1
ATOM 1362 C C . ARG A 1 191 ? 32.131 -17.935 -39.820 1.00 86.31 191 ARG A C 1
ATOM 1364 O O . ARG A 1 191 ? 31.520 -18.986 -40.012 1.00 86.31 191 ARG A O 1
ATOM 1371 N N . THR A 1 192 ? 31.760 -16.776 -40.344 1.00 79.94 192 THR A N 1
ATOM 1372 C CA . THR A 1 192 ? 30.698 -16.654 -41.346 1.00 79.94 192 THR A CA 1
ATOM 1373 C C . THR A 1 192 ? 31.171 -17.210 -42.689 1.00 79.94 192 THR A C 1
ATOM 1375 O O . THR A 1 192 ? 32.370 -17.273 -42.962 1.00 79.94 192 THR A O 1
ATOM 1378 N N . GLU A 1 193 ? 30.232 -17.622 -43.541 1.00 70.69 193 GLU A N 1
ATOM 1379 C CA . GLU A 1 193 ? 30.550 -18.156 -44.876 1.00 70.69 193 GLU A CA 1
ATOM 1380 C C . GLU A 1 193 ? 31.047 -17.073 -45.850 1.00 70.69 193 GLU A C 1
ATOM 1382 O O . GLU A 1 193 ? 31.574 -17.383 -46.918 1.00 70.69 193 GLU A O 1
ATOM 1387 N N . HIS A 1 194 ? 30.903 -15.796 -45.489 1.00 67.88 194 HIS A N 1
ATOM 1388 C CA . HIS A 1 194 ? 31.250 -14.670 -46.341 1.00 67.88 194 HIS A CA 1
ATOM 1389 C C . HIS A 1 194 ? 32.679 -14.189 -46.069 1.00 67.88 194 HIS A C 1
ATOM 1391 O O . HIS A 1 194 ? 33.026 -13.746 -44.975 1.00 67.88 194 HIS A O 1
ATOM 1397 N N . VAL A 1 195 ? 33.503 -14.262 -47.112 1.00 65.44 195 VAL A N 1
ATOM 1398 C CA . VAL A 1 195 ? 34.857 -13.710 -47.162 1.00 65.44 195 VAL A CA 1
ATOM 1399 C C . VAL A 1 195 ? 34.869 -12.685 -48.288 1.00 65.44 195 VAL A C 1
ATOM 1401 O O . VAL A 1 195 ? 34.357 -12.967 -49.374 1.00 65.44 195 VAL A O 1
ATOM 1404 N N . PHE A 1 196 ? 35.445 -11.510 -48.042 1.00 70.06 196 PHE A N 1
ATOM 1405 C CA . PHE A 1 196 ? 35.610 -10.457 -49.046 1.00 70.06 196 PHE A CA 1
ATOM 1406 C C . PHE A 1 196 ? 37.082 -10.380 -49.457 1.00 70.06 196 PHE A C 1
ATOM 1408 O O . PHE A 1 196 ? 37.797 -9.472 -49.028 1.00 70.06 196 PHE A O 1
ATOM 1415 N N . PRO A 1 197 ? 37.569 -11.343 -50.264 1.00 64.12 197 PRO A N 1
ATOM 1416 C CA . PRO A 1 197 ? 38.973 -11.392 -50.630 1.00 64.12 197 PRO A CA 1
ATOM 1417 C C . PRO A 1 197 ? 39.372 -10.105 -51.360 1.00 64.12 197 PRO A C 1
ATOM 1419 O O . PRO A 1 197 ? 38.838 -9.784 -52.420 1.00 64.12 197 PRO A O 1
ATOM 1422 N N . GLY A 1 198 ? 40.318 -9.369 -50.775 1.00 66.62 198 GLY A N 1
ATOM 1423 C CA . GLY A 1 198 ? 40.824 -8.097 -51.299 1.00 66.62 198 GLY A CA 1
ATOM 1424 C C . GLY A 1 198 ? 40.284 -6.845 -50.600 1.00 66.62 198 GLY A C 1
ATOM 1425 O O . GLY A 1 198 ? 40.904 -5.791 -50.733 1.00 66.62 198 GLY A O 1
ATOM 1426 N N . GLU A 1 199 ? 39.210 -6.950 -49.811 1.00 75.31 199 GLU A N 1
ATOM 1427 C CA . GLU A 1 199 ? 38.744 -5.862 -48.946 1.00 75.31 199 GLU A CA 1
ATOM 1428 C C . GLU A 1 199 ? 39.545 -5.866 -47.639 1.00 75.31 199 GLU A C 1
ATOM 1430 O O . GLU A 1 199 ? 39.437 -6.781 -46.825 1.00 75.31 199 GLU A O 1
ATOM 1435 N N . ARG A 1 200 ? 40.375 -4.840 -47.441 1.00 70.69 200 ARG A N 1
ATOM 1436 C CA . ARG A 1 200 ? 41.277 -4.734 -46.279 1.00 70.69 200 ARG A CA 1
ATOM 1437 C C . ARG A 1 200 ? 40.733 -3.825 -45.184 1.00 70.69 200 ARG A C 1
ATOM 1439 O O . ARG A 1 200 ? 41.387 -3.626 -44.162 1.00 70.69 200 ARG A O 1
ATOM 1446 N N . SER A 1 201 ? 39.583 -3.193 -45.402 1.00 78.38 201 SER A N 1
ATOM 1447 C CA . SER A 1 201 ? 39.018 -2.223 -44.463 1.00 78.38 201 SER A CA 1
ATOM 1448 C C . SER A 1 201 ? 37.489 -2.288 -44.389 1.00 78.38 201 SER A C 1
ATOM 1450 O O . SER A 1 201 ? 36.841 -1.241 -44.474 1.00 78.38 201 SER A O 1
ATOM 1452 N N . PRO A 1 202 ? 36.893 -3.478 -44.169 1.00 86.06 202 PRO A N 1
ATOM 1453 C CA . PRO A 1 202 ? 35.455 -3.572 -43.943 1.00 86.06 202 PRO A CA 1
ATOM 1454 C C . PRO A 1 202 ? 35.046 -2.762 -42.702 1.00 86.06 202 PRO A C 1
ATOM 1456 O O . PRO A 1 202 ? 35.838 -2.570 -41.773 1.00 86.06 202 PRO A O 1
ATOM 1459 N N . ARG A 1 203 ? 33.803 -2.276 -42.686 1.00 89.31 203 ARG A N 1
ATOM 1460 C CA . ARG A 1 203 ? 33.182 -1.571 -41.556 1.00 89.31 203 ARG A CA 1
ATOM 1461 C C . ARG A 1 203 ? 32.079 -2.433 -40.955 1.00 89.31 203 ARG A C 1
ATOM 1463 O O . ARG A 1 203 ? 31.361 -3.111 -41.684 1.00 89.31 203 ARG A O 1
ATOM 1470 N N . LEU A 1 204 ? 31.941 -2.378 -39.635 1.00 92.06 204 LEU A N 1
ATOM 1471 C CA . LEU A 1 204 ? 30.865 -3.030 -38.896 1.00 92.06 204 LEU A CA 1
ATOM 1472 C C . LEU A 1 204 ? 30.125 -1.989 -38.057 1.00 92.06 204 LEU A C 1
ATOM 1474 O O . LEU A 1 204 ? 30.749 -1.143 -37.419 1.00 92.06 204 LEU A O 1
ATOM 1478 N N . THR A 1 205 ? 28.800 -2.058 -38.073 1.00 93.50 205 THR A N 1
ATOM 1479 C CA . THR A 1 205 ? 27.906 -1.301 -37.189 1.00 93.50 205 THR A CA 1
ATOM 1480 C C . THR A 1 205 ? 26.691 -2.164 -36.841 1.00 93.50 205 THR A C 1
ATOM 1482 O O . THR A 1 205 ? 26.577 -3.279 -37.346 1.00 93.50 205 THR A O 1
ATOM 1485 N N . SER A 1 206 ? 25.788 -1.675 -35.996 1.00 91.69 206 SER A N 1
ATOM 1486 C CA . SER A 1 206 ? 24.563 -2.385 -35.621 1.00 91.69 206 SER A CA 1
ATOM 1487 C C . SER A 1 206 ? 23.351 -1.518 -35.935 1.00 91.69 206 SER A C 1
ATOM 1489 O O . SER A 1 206 ? 23.332 -0.346 -35.565 1.00 91.69 206 SER A O 1
ATOM 1491 N N . ALA A 1 207 ? 22.377 -2.077 -36.653 1.00 91.81 207 ALA A N 1
ATOM 1492 C CA . ALA A 1 207 ? 21.120 -1.427 -37.000 1.00 91.81 207 ALA A CA 1
ATOM 1493 C C . ALA A 1 207 ? 19.960 -2.239 -36.423 1.00 91.81 207 ALA A C 1
ATOM 1495 O O . ALA A 1 207 ? 19.801 -3.411 -36.767 1.00 91.81 207 ALA A O 1
ATOM 1496 N N . GLN A 1 208 ? 19.177 -1.640 -35.526 1.00 84.44 208 GLN A N 1
ATOM 1497 C CA . GLN A 1 208 ? 18.120 -2.317 -34.770 1.00 84.44 208 GLN A CA 1
ATOM 1498 C C . GLN A 1 208 ? 18.619 -3.600 -34.076 1.00 84.44 208 GLN A C 1
ATOM 1500 O O . GLN A 1 208 ? 17.986 -4.654 -34.129 1.00 84.44 208 GLN A O 1
ATOM 1505 N N . GLY A 1 209 ? 19.820 -3.528 -33.494 1.00 86.12 209 GLY A N 1
ATOM 1506 C CA . GLY A 1 209 ? 20.479 -4.659 -32.836 1.00 86.12 209 GLY A CA 1
ATOM 1507 C C . GLY A 1 209 ? 21.042 -5.724 -33.784 1.00 86.12 209 GLY A C 1
ATOM 1508 O O . GLY A 1 209 ? 21.655 -6.677 -33.313 1.00 86.12 209 GLY A O 1
ATOM 1509 N N . ALA A 1 210 ? 20.874 -5.591 -35.104 1.00 90.19 210 ALA A N 1
ATOM 1510 C CA . ALA A 1 210 ? 21.403 -6.532 -36.085 1.00 90.19 210 ALA A CA 1
ATOM 1511 C C . ALA A 1 210 ? 22.720 -6.028 -36.713 1.00 90.19 210 ALA A C 1
ATOM 1513 O O . ALA A 1 210 ? 22.826 -4.854 -37.080 1.00 90.19 210 ALA A O 1
ATOM 1514 N N . PRO A 1 211 ? 23.724 -6.902 -36.908 1.00 93.31 211 PRO A N 1
ATOM 1515 C CA . PRO A 1 211 ? 25.014 -6.501 -37.447 1.00 93.31 211 PRO A CA 1
ATOM 1516 C C . PRO A 1 211 ? 24.907 -6.114 -38.922 1.00 93.31 211 PRO A C 1
ATOM 1518 O O . PRO A 1 211 ? 24.379 -6.852 -39.756 1.00 93.31 211 PRO A O 1
ATOM 1521 N N . VAL A 1 212 ? 25.472 -4.960 -39.255 1.00 94.12 212 VAL A N 1
ATOM 1522 C CA . VAL A 1 212 ? 25.588 -4.442 -40.614 1.00 94.12 212 VAL A CA 1
ATOM 1523 C C . VAL A 1 212 ? 27.054 -4.444 -41.009 1.00 94.12 212 VAL A C 1
ATOM 1525 O O . VAL A 1 212 ? 27.876 -3.722 -40.441 1.00 94.12 212 VAL A O 1
ATOM 1528 N N . LEU A 1 213 ? 27.369 -5.248 -42.018 1.00 91.31 213 LEU A N 1
ATOM 1529 C CA . LEU A 1 213 ? 28.663 -5.236 -42.676 1.00 91.31 213 LEU A CA 1
ATOM 1530 C C . LEU A 1 213 ? 28.637 -4.265 -43.839 1.00 91.31 213 LEU A C 1
ATOM 1532 O O . LEU A 1 213 ? 27.748 -4.338 -44.684 1.00 91.31 213 LEU A O 1
ATOM 1536 N N . VAL A 1 214 ? 29.671 -3.441 -43.947 1.00 91.00 214 VAL A N 1
ATOM 1537 C CA . VAL A 1 214 ? 29.850 -2.579 -45.103 1.00 91.00 214 VAL A CA 1
ATOM 1538 C C . VAL A 1 214 ? 31.236 -2.755 -45.711 1.00 91.00 214 VAL A C 1
ATOM 1540 O O . VAL A 1 214 ? 32.254 -2.505 -45.067 1.00 91.00 214 VAL A O 1
ATOM 1543 N N . ALA A 1 215 ? 31.265 -3.252 -46.946 1.00 87.12 215 ALA A N 1
ATOM 1544 C CA . ALA A 1 215 ? 32.463 -3.723 -47.633 1.00 87.12 215 ALA A CA 1
ATOM 1545 C C . ALA A 1 215 ? 32.253 -3.716 -49.154 1.00 87.12 215 ALA A C 1
ATOM 1547 O O . ALA A 1 215 ? 31.157 -4.023 -49.627 1.00 87.12 215 ALA A O 1
ATOM 1548 N N . ALA A 1 216 ? 33.296 -3.403 -49.932 1.00 83.81 216 ALA A N 1
ATOM 1549 C CA . ALA A 1 216 ? 33.286 -3.508 -51.395 1.00 83.81 216 ALA A CA 1
ATOM 1550 C C . ALA A 1 216 ? 32.059 -2.859 -52.089 1.00 83.81 216 ALA A C 1
ATOM 1552 O O . ALA A 1 216 ? 31.452 -3.450 -52.987 1.00 83.81 216 ALA A O 1
ATOM 1553 N N . GLY A 1 217 ? 31.663 -1.655 -51.652 1.00 87.75 217 GLY A N 1
ATOM 1554 C CA . GLY A 1 217 ? 30.524 -0.908 -52.215 1.00 87.75 217 GLY A CA 1
ATOM 1555 C C . GLY A 1 217 ? 29.144 -1.498 -51.896 1.00 87.75 217 GLY A C 1
ATOM 1556 O O . GLY A 1 217 ? 28.158 -1.210 -52.580 1.00 87.75 217 GLY A O 1
ATOM 1557 N N . ARG A 1 218 ? 29.062 -2.373 -50.888 1.00 90.75 218 ARG A N 1
ATOM 1558 C CA . ARG A 1 218 ? 27.824 -3.017 -50.445 1.00 90.75 218 ARG A CA 1
ATOM 1559 C C . ARG A 1 218 ? 27.664 -2.903 -48.937 1.00 90.75 218 ARG A C 1
ATOM 1561 O O . ARG A 1 218 ? 28.634 -3.056 -48.202 1.00 90.75 218 ARG A O 1
ATOM 1568 N N . ALA A 1 219 ? 26.429 -2.701 -48.494 1.00 93.38 219 ALA A N 1
ATOM 1569 C CA . ALA A 1 219 ? 26.021 -2.866 -47.105 1.00 93.38 219 ALA A CA 1
ATOM 1570 C C . ALA A 1 219 ? 25.140 -4.110 -46.983 1.00 93.38 219 ALA A C 1
ATOM 1572 O O . ALA A 1 219 ? 24.241 -4.317 -47.796 1.00 93.38 219 ALA A O 1
ATOM 1573 N N . MET A 1 220 ? 25.404 -4.955 -45.995 1.00 91.81 220 MET A N 1
ATOM 1574 C CA . MET A 1 220 ? 24.758 -6.248 -45.808 1.00 91.81 220 MET A CA 1
ATOM 1575 C C . MET A 1 220 ? 24.256 -6.345 -44.372 1.00 91.81 220 MET A C 1
ATOM 1577 O O . MET A 1 220 ? 25.053 -6.324 -43.436 1.00 91.81 220 MET A O 1
ATOM 1581 N N . LEU A 1 221 ? 22.938 -6.450 -44.212 1.00 93.50 221 LEU A N 1
ATOM 1582 C CA . LEU A 1 221 ? 22.300 -6.718 -42.930 1.00 93.50 221 LEU A CA 1
ATOM 1583 C C . LEU A 1 221 ? 22.396 -8.217 -42.660 1.00 93.50 221 LEU A C 1
ATOM 1585 O O . LEU A 1 221 ? 21.891 -9.026 -43.445 1.00 93.50 221 LEU A O 1
ATOM 1589 N N . LEU A 1 222 ? 23.061 -8.587 -41.576 1.00 90.56 222 LEU A N 1
ATOM 1590 C CA . LEU A 1 222 ? 23.291 -9.972 -41.197 1.00 90.56 222 LEU A CA 1
ATOM 1591 C C . LEU A 1 222 ? 22.256 -10.412 -40.155 1.00 90.56 222 LEU A C 1
ATOM 1593 O O . LEU A 1 222 ? 21.835 -9.651 -39.290 1.00 90.56 222 LEU A O 1
ATOM 1597 N N . THR A 1 223 ? 21.839 -11.671 -40.238 1.00 88.19 223 THR A N 1
ATOM 1598 C CA . THR A 1 223 ? 21.090 -12.343 -39.169 1.00 88.19 223 THR A CA 1
ATOM 1599 C C . THR A 1 223 ? 22.032 -12.727 -38.027 1.00 88.19 223 THR A C 1
ATOM 1601 O O . THR A 1 223 ? 23.244 -12.818 -38.220 1.00 88.19 223 THR A O 1
ATOM 1604 N N . SER A 1 224 ? 21.480 -13.102 -36.872 1.00 83.38 224 SER A N 1
ATOM 1605 C CA . SER A 1 224 ? 22.248 -13.629 -35.729 1.00 83.38 224 SER A CA 1
ATOM 1606 C C . SER A 1 224 ? 23.076 -14.886 -36.041 1.00 83.38 224 SER A C 1
ATOM 1608 O O . SER A 1 224 ? 23.993 -15.236 -35.305 1.00 83.38 224 SER A O 1
ATOM 1610 N N . THR A 1 225 ? 22.778 -15.585 -37.142 1.00 82.31 225 THR A N 1
ATOM 1611 C CA . THR A 1 225 ? 23.558 -16.748 -37.604 1.00 82.31 225 THR A CA 1
ATOM 1612 C C . THR A 1 225 ? 24.722 -16.378 -38.523 1.00 82.31 225 THR A C 1
ATOM 1614 O O . THR A 1 225 ? 25.540 -17.240 -38.848 1.00 82.31 225 THR A O 1
ATOM 1617 N N . GLY A 1 226 ? 24.787 -15.117 -38.958 1.00 83.06 226 GLY A N 1
ATOM 1618 C CA . GLY A 1 226 ? 25.759 -14.598 -39.918 1.00 83.06 226 GLY A CA 1
ATOM 1619 C C . GLY A 1 226 ? 25.314 -14.711 -41.374 1.00 83.06 226 GLY A C 1
ATOM 1620 O O . GLY A 1 226 ? 26.040 -14.271 -42.262 1.00 83.06 226 GLY A O 1
ATOM 1621 N N . ALA A 1 227 ? 24.130 -15.277 -41.634 1.00 86.56 227 ALA A N 1
ATOM 1622 C CA . ALA A 1 227 ? 23.528 -15.280 -42.963 1.00 86.56 227 ALA A CA 1
ATOM 1623 C C . ALA A 1 227 ? 23.054 -13.875 -43.349 1.00 86.56 227 ALA A C 1
ATOM 1625 O O . ALA A 1 227 ? 22.559 -13.129 -42.503 1.00 86.56 227 ALA A O 1
ATOM 1626 N N . VAL A 1 228 ? 23.157 -13.537 -44.630 1.00 89.81 228 VAL A N 1
ATOM 1627 C CA . VAL A 1 228 ? 22.754 -12.232 -45.163 1.00 89.81 228 VAL A CA 1
ATOM 1628 C C . VAL A 1 228 ? 21.237 -12.171 -45.280 1.00 89.81 228 VAL A C 1
ATOM 1630 O O . VAL A 1 228 ? 20.639 -12.908 -46.060 1.00 89.81 228 VAL A O 1
ATOM 1633 N N . ALA A 1 229 ? 20.620 -11.268 -44.524 1.00 89.62 229 ALA A N 1
ATOM 1634 C CA . ALA A 1 229 ? 19.193 -10.994 -44.612 1.00 89.62 229 ALA A CA 1
ATOM 1635 C C . ALA A 1 229 ? 18.880 -10.090 -45.810 1.00 89.62 229 ALA A C 1
ATOM 1637 O O . ALA A 1 229 ? 17.948 -10.358 -46.569 1.00 89.62 229 ALA A O 1
ATOM 1638 N N . ARG A 1 230 ? 19.650 -9.004 -45.975 1.00 92.88 230 ARG A N 1
ATOM 1639 C CA . ARG A 1 230 ? 19.455 -8.000 -47.033 1.00 92.88 230 ARG A CA 1
ATOM 1640 C C . ARG A 1 230 ? 20.777 -7.375 -47.463 1.00 92.88 230 ARG A C 1
ATOM 1642 O O . ARG A 1 230 ? 21.708 -7.294 -46.670 1.00 92.88 230 ARG A O 1
ATOM 1649 N N . THR A 1 231 ? 20.813 -6.877 -48.697 1.00 93.62 231 THR A N 1
ATOM 1650 C CA . THR A 1 231 ? 21.977 -6.201 -49.286 1.00 93.62 231 THR A CA 1
ATOM 1651 C C . THR A 1 231 ? 21.548 -4.905 -49.966 1.00 93.62 231 THR A C 1
ATOM 1653 O O . THR A 1 231 ? 20.541 -4.894 -50.672 1.00 93.62 231 THR A O 1
ATOM 1656 N N . LEU A 1 232 ? 22.342 -3.848 -49.800 1.00 95.19 232 LEU A N 1
ATOM 1657 C CA . LEU A 1 232 ? 22.225 -2.563 -50.487 1.00 95.19 232 LEU A CA 1
ATOM 1658 C C . LEU A 1 232 ? 23.529 -2.233 -51.208 1.00 95.19 232 LEU A C 1
ATOM 1660 O O . LEU A 1 232 ? 24.613 -2.529 -50.706 1.00 95.19 232 LEU A O 1
ATOM 1664 N N . SER A 1 233 ? 23.424 -1.577 -52.359 1.00 92.69 233 SER A N 1
ATOM 1665 C CA . SER A 1 233 ? 24.556 -0.862 -52.945 1.00 92.69 233 SER A CA 1
ATOM 1666 C C . SER A 1 233 ? 24.759 0.442 -52.186 1.00 92.69 233 SER A C 1
ATOM 1668 O O . SER A 1 233 ? 23.797 1.170 -51.951 1.00 92.69 233 SER A O 1
ATOM 1670 N N . VAL A 1 234 ? 25.999 0.732 -51.807 1.00 92.50 234 VAL A N 1
ATOM 1671 C CA . VAL A 1 234 ? 26.341 1.950 -51.072 1.00 92.50 234 VAL A CA 1
ATOM 1672 C C . VAL A 1 234 ? 27.665 2.500 -51.585 1.00 92.50 234 VAL A C 1
ATOM 1674 O O . VAL A 1 234 ? 28.620 1.757 -51.810 1.00 92.50 234 VAL A O 1
ATOM 1677 N N . GLU A 1 235 ? 27.728 3.810 -51.775 1.00 86.62 235 GLU A N 1
ATOM 1678 C CA . GLU A 1 235 ? 28.976 4.497 -52.088 1.00 86.62 235 GLU A CA 1
ATOM 1679 C C . GLU A 1 235 ? 29.667 4.868 -50.786 1.00 86.62 235 GLU A C 1
ATOM 1681 O O . GLU A 1 235 ? 29.079 5.588 -49.979 1.00 86.62 235 GLU A O 1
ATOM 1686 N N . ILE A 1 236 ? 30.894 4.386 -50.573 1.00 86.50 236 ILE A N 1
ATOM 1687 C CA . ILE A 1 236 ? 31.688 4.656 -49.367 1.00 86.50 236 ILE A CA 1
ATOM 1688 C C . ILE A 1 236 ? 33.144 4.884 -49.749 1.00 86.50 236 ILE A C 1
ATOM 1690 O O . ILE A 1 236 ? 33.736 4.099 -50.491 1.00 86.50 236 ILE A O 1
ATOM 1694 N N . GLY A 1 237 ? 33.710 5.966 -49.224 1.00 84.06 237 GLY A N 1
ATOM 1695 C CA . GLY A 1 237 ? 35.107 6.341 -49.356 1.00 84.06 237 GLY A CA 1
ATOM 1696 C C . GLY A 1 237 ? 35.940 5.999 -48.121 1.00 84.06 237 GLY A C 1
ATOM 1697 O O . GLY A 1 237 ? 35.439 5.717 -47.029 1.00 84.06 237 GLY A O 1
ATOM 1698 N N . ALA A 1 238 ? 37.261 6.059 -48.290 1.00 79.81 238 ALA A N 1
ATOM 1699 C CA . ALA A 1 238 ? 38.194 5.963 -47.177 1.00 79.81 238 ALA A CA 1
ATOM 1700 C C . ALA A 1 238 ? 38.050 7.200 -46.272 1.00 79.81 238 ALA A C 1
ATOM 1702 O O . ALA A 1 238 ? 38.369 8.310 -46.686 1.00 79.81 238 ALA A O 1
ATOM 1703 N N . GLY A 1 239 ? 37.580 6.996 -45.040 1.00 81.69 239 GLY A N 1
ATOM 1704 C CA . GLY A 1 239 ? 37.368 8.063 -44.052 1.00 81.69 239 GLY A CA 1
ATOM 1705 C C . GLY A 1 239 ? 35.900 8.382 -43.763 1.00 81.69 239 GLY A C 1
ATOM 1706 O O . GLY A 1 239 ? 35.636 9.100 -42.804 1.00 81.69 239 GLY A O 1
ATOM 1707 N N . ASP A 1 240 ? 34.959 7.816 -44.526 1.00 89.81 240 ASP A N 1
ATOM 1708 C CA . ASP A 1 240 ? 33.528 7.946 -44.240 1.00 89.81 240 ASP A CA 1
ATOM 1709 C C . ASP A 1 240 ? 33.181 7.269 -42.901 1.00 89.81 240 ASP A C 1
ATOM 1711 O O . ASP A 1 240 ? 33.687 6.183 -42.576 1.00 89.81 240 ASP A O 1
ATOM 1715 N N . VAL A 1 241 ? 32.296 7.905 -42.132 1.00 90.94 241 VAL A N 1
ATOM 1716 C CA . VAL A 1 241 ? 31.760 7.358 -40.879 1.00 90.94 241 VAL A CA 1
ATOM 1717 C C . VAL A 1 241 ? 30.460 6.629 -41.183 1.00 90.94 241 VAL A C 1
ATOM 1719 O O . VAL A 1 241 ? 29.584 7.171 -41.851 1.00 90.94 241 VAL A O 1
ATOM 1722 N N . VAL A 1 242 ? 30.330 5.405 -40.674 1.00 92.94 242 VAL A N 1
ATOM 1723 C CA . VAL A 1 242 ? 29.127 4.583 -40.821 1.00 92.94 242 VAL A CA 1
ATOM 1724 C C . VAL A 1 242 ? 28.570 4.276 -39.441 1.00 92.94 242 VAL A C 1
ATOM 1726 O O . VAL A 1 242 ? 29.291 3.743 -38.599 1.00 92.94 242 VAL A O 1
ATOM 1729 N N . GLN A 1 243 ? 27.294 4.587 -39.226 1.00 93.75 243 GLN A N 1
ATOM 1730 C CA . GLN A 1 243 ? 26.618 4.353 -37.954 1.00 93.75 243 GLN A CA 1
ATOM 1731 C C . GLN A 1 243 ? 25.192 3.848 -38.179 1.00 93.75 243 GLN A C 1
ATOM 1733 O O . GLN A 1 243 ? 24.410 4.484 -38.881 1.00 93.75 243 GLN A O 1
ATOM 1738 N N . GLY A 1 244 ? 24.850 2.707 -37.588 1.00 93.00 244 GLY A N 1
ATOM 1739 C CA . GLY A 1 244 ? 23.507 2.146 -37.649 1.00 93.00 244 GLY A CA 1
ATOM 1740 C C . GLY A 1 244 ? 22.508 2.884 -36.759 1.00 93.00 244 GLY A C 1
ATOM 1741 O O . GLY A 1 244 ? 22.876 3.504 -35.758 1.00 93.00 244 GLY A O 1
ATOM 1742 N N . ALA A 1 245 ? 21.246 2.835 -37.172 1.00 88.81 245 ALA A N 1
ATOM 1743 C CA . ALA A 1 245 ? 20.108 3.318 -36.412 1.00 88.81 245 ALA A CA 1
ATOM 1744 C C . ALA A 1 245 ? 19.774 2.321 -35.307 1.00 88.81 245 ALA A C 1
ATOM 1746 O O . ALA A 1 245 ? 19.743 1.113 -35.533 1.00 88.81 245 ALA A O 1
ATOM 1747 N N . VAL A 1 246 ? 19.474 2.813 -34.118 1.00 76.56 246 VAL A N 1
ATOM 1748 C CA . VAL A 1 246 ? 19.083 1.945 -32.997 1.00 76.56 246 VAL A CA 1
ATOM 1749 C C . VAL A 1 246 ? 17.656 1.417 -33.152 1.00 76.56 246 VAL A C 1
ATOM 1751 O O . VAL A 1 246 ? 17.322 0.343 -32.664 1.00 76.56 246 VAL A O 1
ATOM 1754 N N . ASP A 1 247 ? 16.824 2.146 -33.890 1.00 77.06 247 ASP A N 1
ATOM 1755 C CA . ASP A 1 247 ? 15.381 1.964 -33.970 1.00 77.06 247 ASP A CA 1
ATOM 1756 C C . ASP A 1 247 ? 14.871 1.364 -35.277 1.00 77.06 247 ASP A C 1
ATOM 1758 O O . ASP A 1 247 ? 13.725 0.912 -35.361 1.00 77.06 247 ASP A O 1
ATOM 1762 N N . ALA A 1 248 ? 15.712 1.369 -36.301 1.00 84.06 248 ALA A N 1
ATOM 1763 C CA . ALA A 1 248 ? 15.351 0.962 -37.643 1.00 84.06 248 ALA A CA 1
ATOM 1764 C C . ALA A 1 248 ? 16.468 0.119 -38.266 1.00 84.06 248 ALA A C 1
ATOM 1766 O O . ALA A 1 248 ? 17.642 0.291 -37.931 1.00 84.06 248 ALA A O 1
ATOM 1767 N N . PRO A 1 249 ? 16.149 -0.765 -39.224 1.00 91.12 249 PRO A N 1
ATOM 1768 C CA . PRO A 1 249 ? 17.150 -1.445 -40.036 1.00 91.12 249 PRO A CA 1
ATOM 1769 C C . PRO A 1 249 ? 17.705 -0.461 -41.082 1.00 91.12 249 PRO A C 1
ATOM 1771 O O . PRO A 1 249 ? 17.531 -0.623 -42.289 1.00 91.12 249 PRO A O 1
ATOM 1774 N N . ALA A 1 250 ? 18.352 0.597 -40.607 1.00 94.19 250 ALA A N 1
ATOM 1775 C CA . ALA A 1 250 ? 18.918 1.678 -41.394 1.00 94.19 250 ALA A CA 1
ATOM 1776 C C . ALA A 1 250 ? 20.273 2.096 -40.817 1.00 94.19 250 ALA A C 1
ATOM 1778 O O . ALA A 1 250 ? 20.612 1.778 -39.680 1.00 94.19 250 ALA A O 1
ATOM 1779 N N . PHE A 1 251 ? 21.068 2.809 -41.603 1.00 95.81 251 PHE A N 1
ATOM 1780 C CA . PHE A 1 251 ? 22.338 3.375 -41.162 1.00 95.81 251 PHE A CA 1
ATOM 1781 C C . PHE A 1 251 ? 22.620 4.690 -41.880 1.00 95.81 251 PHE A C 1
ATOM 1783 O O . PHE A 1 251 ? 22.149 4.920 -42.993 1.00 95.81 251 PHE A O 1
ATOM 1790 N N . VAL A 1 252 ? 23.409 5.552 -41.250 1.00 95.56 252 VAL A N 1
ATOM 1791 C CA . VAL A 1 252 ? 23.908 6.790 -41.842 1.00 95.56 252 VAL A CA 1
ATOM 1792 C C . VAL A 1 252 ? 25.350 6.617 -42.309 1.00 95.56 252 VAL A C 1
ATOM 1794 O O . VAL A 1 252 ? 26.176 6.016 -41.619 1.00 95.56 252 VAL A O 1
ATOM 1797 N N . VAL A 1 253 ? 25.645 7.170 -43.483 1.00 94.94 253 VAL A N 1
ATOM 1798 C CA . VAL A 1 253 ? 26.993 7.413 -44.001 1.00 94.94 253 VAL A CA 1
ATOM 1799 C C . VAL A 1 253 ? 27.249 8.911 -43.921 1.00 94.94 253 VAL A C 1
ATOM 1801 O O . VAL A 1 253 ? 26.520 9.689 -44.533 1.00 94.94 253 VAL A O 1
ATOM 1804 N N . VAL A 1 254 ? 28.266 9.325 -43.170 1.00 94.12 254 VAL A N 1
ATOM 1805 C CA . VAL A 1 254 ? 28.690 10.727 -43.065 1.00 94.12 254 VAL A CA 1
ATOM 1806 C C . VAL A 1 254 ? 29.989 10.903 -43.843 1.00 94.12 254 VAL A C 1
ATOM 1808 O O . VAL A 1 254 ? 30.969 10.195 -43.596 1.00 94.12 254 VAL A O 1
ATOM 1811 N N . ARG A 1 255 ? 29.990 11.854 -44.780 1.00 90.38 255 ARG A N 1
ATOM 1812 C CA . ARG A 1 255 ? 31.092 12.135 -45.703 1.00 90.38 255 ARG A CA 1
ATOM 1813 C C . ARG A 1 255 ? 31.289 13.634 -45.811 1.00 90.38 255 ARG A C 1
ATOM 1815 O O . ARG A 1 255 ? 30.407 14.326 -46.283 1.00 90.38 255 ARG A O 1
ATOM 1822 N N . GLY A 1 256 ? 32.461 14.147 -45.446 1.00 81.56 256 GLY A N 1
ATOM 1823 C CA . GLY A 1 256 ? 32.932 15.458 -45.924 1.00 81.56 256 GLY A CA 1
ATOM 1824 C C . GLY A 1 256 ? 31.906 16.607 -45.939 1.00 81.56 256 GLY A C 1
ATOM 1825 O O . GLY A 1 256 ? 31.801 17.314 -46.934 1.00 81.56 256 GLY A O 1
ATOM 1826 N N . GLY A 1 257 ? 31.152 16.797 -44.854 1.00 89.38 257 GLY A N 1
ATOM 1827 C CA . GLY A 1 257 ? 30.161 17.872 -44.714 1.00 89.38 257 GLY A CA 1
ATOM 1828 C C . GLY A 1 257 ? 28.754 17.542 -45.221 1.00 89.38 257 GLY A C 1
ATOM 1829 O O . GLY A 1 257 ? 27.872 18.402 -45.188 1.00 89.38 257 GLY A O 1
ATOM 1830 N N . SER A 1 258 ? 28.517 16.307 -45.641 1.00 93.94 258 SER A N 1
ATOM 1831 C CA . SER A 1 258 ? 27.213 15.764 -45.991 1.00 93.94 258 SER A CA 1
ATOM 1832 C C . SER A 1 258 ? 26.968 14.417 -45.312 1.00 93.94 258 SER A C 1
ATOM 1834 O O . SER A 1 258 ? 27.864 13.806 -44.719 1.00 93.94 258 SER A O 1
ATOM 1836 N N . LEU A 1 259 ? 25.718 13.964 -45.362 1.00 95.31 259 LEU A N 1
ATOM 1837 C CA . LEU A 1 259 ? 25.332 12.632 -44.926 1.00 95.31 259 LEU A CA 1
ATOM 1838 C C . LEU A 1 259 ? 24.282 12.019 -45.842 1.00 95.31 259 LEU A C 1
ATOM 1840 O O . LEU A 1 259 ? 23.585 12.712 -46.578 1.00 95.31 259 LEU A O 1
ATOM 1844 N N . THR A 1 260 ? 24.156 10.702 -45.789 1.00 95.38 260 THR A N 1
ATOM 1845 C CA . THR A 1 260 ? 23.124 9.939 -46.491 1.00 95.38 260 THR A CA 1
ATOM 1846 C C . THR A 1 260 ? 22.638 8.819 -45.584 1.00 95.38 260 THR A C 1
ATOM 1848 O O . THR A 1 260 ? 23.451 8.144 -44.957 1.00 95.38 260 THR A O 1
ATOM 1851 N N . VAL A 1 261 ? 21.323 8.608 -45.508 1.00 95.25 261 VAL A N 1
ATOM 1852 C CA . VAL A 1 261 ? 20.736 7.491 -44.753 1.00 95.25 261 VAL A CA 1
ATOM 1853 C C . VAL A 1 261 ? 20.329 6.385 -45.715 1.00 95.25 261 VAL A C 1
ATOM 1855 O O . VAL A 1 261 ? 19.615 6.628 -46.685 1.00 95.25 261 VAL A O 1
ATOM 1858 N N . CYS A 1 262 ? 20.803 5.174 -45.450 1.00 95.56 262 CYS A N 1
ATOM 1859 C CA . CYS A 1 262 ? 20.493 3.971 -46.204 1.00 95.56 262 CYS A CA 1
ATOM 1860 C C . CYS A 1 262 ? 19.584 3.065 -45.380 1.00 95.56 262 CYS A C 1
ATOM 1862 O O . CYS A 1 262 ? 19.906 2.727 -44.243 1.00 95.56 262 CYS A O 1
ATOM 1864 N N . ASP A 1 263 ? 18.458 2.668 -45.965 1.00 93.94 263 ASP A N 1
ATOM 1865 C CA . ASP A 1 263 ? 17.399 1.916 -45.294 1.00 93.94 263 ASP A CA 1
ATOM 1866 C C . ASP A 1 263 ? 17.202 0.557 -45.991 1.00 93.94 263 ASP A C 1
ATOM 1868 O O . ASP A 1 263 ? 16.973 0.469 -47.205 1.00 93.94 263 ASP A O 1
ATOM 1872 N N . PHE A 1 264 ? 17.332 -0.530 -45.222 1.00 91.00 264 PHE A N 1
ATOM 1873 C CA . PHE A 1 264 ? 17.226 -1.901 -45.726 1.00 91.00 264 PHE A CA 1
ATOM 1874 C C . PHE A 1 264 ? 15.781 -2.326 -46.044 1.00 91.00 264 PHE A C 1
ATOM 1876 O O . PHE A 1 264 ? 15.573 -3.253 -46.841 1.00 91.00 264 PHE A O 1
ATOM 1883 N N . GLU A 1 265 ? 14.779 -1.668 -45.465 1.00 91.00 265 GLU A N 1
ATOM 1884 C CA . GLU A 1 265 ? 13.369 -1.855 -45.810 1.00 91.00 265 GLU A CA 1
ATOM 1885 C C . GLU A 1 265 ? 12.990 -1.074 -47.062 1.00 91.00 265 GLU A C 1
ATOM 1887 O O . GLU A 1 265 ? 12.401 -1.653 -47.978 1.00 91.00 265 GLU A O 1
ATOM 1892 N N . ALA A 1 266 ? 13.418 0.185 -47.168 1.00 88.31 266 ALA A N 1
ATOM 1893 C CA . ALA A 1 266 ? 13.237 0.981 -48.384 1.00 88.31 266 ALA A CA 1
ATOM 1894 C C . ALA A 1 266 ? 14.080 0.466 -49.566 1.00 88.31 266 ALA A C 1
ATOM 1896 O O . ALA A 1 266 ? 13.816 0.802 -50.720 1.00 88.31 266 ALA A O 1
ATOM 1897 N N . ARG A 1 267 ? 15.087 -0.371 -49.284 1.00 92.75 267 ARG A N 1
ATOM 1898 C CA . ARG A 1 267 ? 16.030 -0.946 -50.255 1.00 92.75 267 ARG A CA 1
ATOM 1899 C C . ARG A 1 267 ? 16.813 0.101 -51.049 1.00 92.75 267 ARG A C 1
ATOM 1901 O O . ARG A 1 267 ? 17.191 -0.142 -52.195 1.00 92.75 267 ARG A O 1
ATOM 1908 N N . ALA A 1 268 ? 17.066 1.254 -50.442 1.00 92.69 268 ALA A N 1
ATOM 1909 C CA . ALA A 1 268 ? 17.736 2.368 -51.090 1.00 92.69 268 ALA A CA 1
ATOM 1910 C C . ALA A 1 268 ? 18.457 3.258 -50.074 1.00 92.69 268 ALA A C 1
ATOM 1912 O O . ALA A 1 268 ? 18.125 3.280 -48.887 1.00 92.69 268 ALA A O 1
ATOM 1913 N N . CYS A 1 269 ? 19.426 4.017 -50.576 1.00 93.38 269 CYS A N 1
ATOM 1914 C CA . CYS A 1 269 ? 19.958 5.180 -49.885 1.00 93.38 269 CYS A CA 1
ATOM 1915 C C . CYS A 1 269 ? 19.158 6.418 -50.296 1.00 93.38 269 CYS A C 1
ATOM 1917 O O . CYS A 1 269 ? 18.828 6.587 -51.472 1.00 93.38 269 CYS A O 1
ATOM 1919 N N . GLY A 1 270 ? 18.805 7.240 -49.311 1.00 90.25 270 GLY A N 1
ATOM 1920 C CA . GLY A 1 270 ? 18.103 8.501 -49.510 1.00 90.25 270 GLY A CA 1
ATOM 1921 C C . GLY A 1 270 ? 18.968 9.558 -50.209 1.00 90.25 270 GLY A C 1
ATOM 1922 O O . GLY A 1 270 ? 20.114 9.290 -50.575 1.00 90.25 270 GLY A O 1
ATOM 1923 N N . PRO A 1 271 ? 18.430 10.772 -50.408 1.00 90.81 271 PRO A N 1
ATOM 1924 C CA . PRO A 1 271 ? 19.207 11.876 -50.954 1.00 90.81 271 PRO A CA 1
ATOM 1925 C C . PRO A 1 271 ? 20.341 12.289 -50.005 1.00 90.81 271 PRO A C 1
ATOM 1927 O O . PRO A 1 271 ? 20.260 12.111 -48.788 1.00 90.81 271 PRO A O 1
ATOM 1930 N N . GLU A 1 272 ? 21.383 12.889 -50.575 1.00 93.69 272 GLU A N 1
ATOM 1931 C CA . GLU A 1 272 ? 22.469 13.502 -49.814 1.00 93.69 272 GLU A CA 1
ATOM 1932 C C . GLU A 1 272 ? 21.974 14.769 -49.097 1.00 93.69 272 GLU A C 1
ATOM 1934 O O . GLU A 1 272 ? 21.351 15.643 -49.703 1.00 93.69 272 GLU A O 1
ATOM 1939 N N . ILE A 1 273 ? 22.259 14.875 -47.798 1.00 96.38 273 ILE A N 1
ATOM 1940 C CA . ILE A 1 273 ? 21.876 16.001 -46.942 1.00 96.38 273 ILE A CA 1
ATOM 1941 C C . ILE A 1 273 ? 23.138 16.776 -46.563 1.00 96.38 273 ILE A C 1
ATOM 1943 O O . ILE A 1 273 ? 24.037 16.242 -45.914 1.00 96.38 273 ILE A O 1
ATOM 1947 N N . ALA A 1 274 ? 23.207 18.051 -46.945 1.00 95.56 274 ALA A N 1
ATOM 1948 C CA . ALA A 1 274 ? 24.324 18.926 -46.602 1.00 95.56 274 ALA A CA 1
ATOM 1949 C C . ALA A 1 274 ? 24.224 19.393 -45.140 1.00 95.56 274 ALA A C 1
ATOM 1951 O O . ALA A 1 274 ? 23.327 20.157 -44.791 1.00 95.56 274 ALA A O 1
ATOM 1952 N N . VAL A 1 275 ? 25.170 18.974 -44.295 1.00 93.88 275 VAL A N 1
ATOM 1953 C CA . VAL A 1 275 ? 25.239 19.353 -42.868 1.00 93.88 275 VAL A CA 1
ATOM 1954 C C . VAL A 1 275 ? 26.317 20.399 -42.571 1.00 93.88 275 VAL A C 1
ATOM 1956 O O . VAL A 1 275 ? 26.248 21.095 -41.559 1.00 93.88 275 VAL A O 1
ATOM 1959 N N . GLY A 1 276 ? 27.281 20.574 -43.478 1.00 90.56 276 GLY A N 1
ATOM 1960 C CA . GLY A 1 276 ? 28.405 21.493 -43.322 1.00 90.56 276 GLY A CA 1
ATOM 1961 C C . GLY A 1 276 ? 29.464 20.985 -42.337 1.00 90.56 276 GLY A C 1
ATOM 1962 O O . GLY A 1 276 ? 29.606 19.782 -42.104 1.00 90.56 276 GLY A O 1
ATOM 1963 N N . ALA A 1 277 ? 30.247 21.913 -41.781 1.00 89.00 277 ALA A N 1
ATOM 1964 C CA . ALA A 1 277 ? 31.275 21.587 -40.795 1.00 89.00 277 ALA A CA 1
ATOM 1965 C C . ALA A 1 277 ? 30.649 20.958 -39.538 1.00 89.00 277 ALA A C 1
ATOM 1967 O O . ALA A 1 277 ? 29.769 21.552 -38.911 1.00 89.00 277 ALA A O 1
ATOM 1968 N N . HIS A 1 278 ? 31.127 19.771 -39.178 1.00 89.56 278 HIS A N 1
ATOM 1969 C CA . HIS A 1 278 ? 30.654 18.970 -38.052 1.00 89.56 278 HIS A CA 1
ATOM 1970 C C . HIS A 1 278 ? 31.844 18.444 -37.242 1.00 89.56 278 HIS A C 1
ATOM 1972 O O . HIS A 1 278 ? 32.975 18.405 -37.734 1.00 89.56 278 HIS A O 1
ATOM 1978 N N . GLY A 1 279 ? 31.589 18.086 -35.988 1.00 85.25 279 GLY A N 1
ATOM 1979 C CA . GLY A 1 279 ? 32.583 17.551 -35.069 1.00 85.25 279 GLY A CA 1
ATOM 1980 C C . GLY A 1 279 ? 32.844 16.057 -35.274 1.00 85.25 279 GLY A C 1
ATOM 1981 O O . GLY A 1 279 ? 32.239 15.395 -36.114 1.00 85.25 279 GLY A O 1
ATOM 1982 N N . SER A 1 280 ? 33.775 15.513 -34.489 1.00 79.88 280 SER A N 1
ATOM 1983 C CA . SER A 1 280 ? 34.253 14.127 -34.614 1.00 79.88 280 SER A CA 1
ATOM 1984 C C . SER A 1 280 ? 33.501 13.107 -33.751 1.00 79.88 280 SER A C 1
ATOM 1986 O O . SER A 1 280 ? 33.903 11.945 -33.706 1.00 79.88 280 SER A O 1
ATOM 1988 N N . ALA A 1 281 ? 32.477 13.528 -33.005 1.00 83.38 281 ALA A N 1
ATOM 1989 C CA . ALA A 1 281 ? 31.693 12.615 -32.175 1.00 83.38 281 ALA A CA 1
ATOM 1990 C C . ALA A 1 281 ? 30.881 11.654 -33.055 1.00 83.38 281 ALA A C 1
ATOM 1992 O O . ALA A 1 281 ? 30.533 11.982 -34.192 1.00 83.38 281 ALA A O 1
ATOM 1993 N N . LYS A 1 282 ? 30.563 10.468 -32.526 1.00 87.50 282 LYS A N 1
ATOM 1994 C CA . LYS A 1 282 ? 29.726 9.505 -33.249 1.00 87.50 282 LYS A CA 1
ATOM 1995 C C . LYS A 1 282 ? 28.345 10.127 -33.513 1.00 87.50 282 LYS A C 1
ATOM 1997 O O . LYS A 1 282 ? 27.756 10.673 -32.580 1.00 87.50 282 LYS A O 1
ATOM 2002 N N . PRO A 1 283 ? 27.829 10.067 -34.752 1.00 92.94 283 PRO A N 1
ATOM 2003 C CA . PRO A 1 283 ? 26.473 10.517 -35.031 1.00 92.94 283 PRO A CA 1
ATOM 2004 C C . PRO A 1 283 ? 25.462 9.600 -34.337 1.00 92.94 283 PRO A C 1
ATOM 2006 O O . PRO A 1 283 ? 25.742 8.428 -34.106 1.00 92.94 283 PRO A O 1
ATOM 2009 N N . VAL A 1 284 ? 24.272 10.113 -34.044 1.00 94.19 284 VAL A N 1
ATOM 2010 C CA . VAL A 1 284 ? 23.141 9.309 -33.558 1.00 94.19 284 VAL A CA 1
ATOM 2011 C C . VAL A 1 284 ? 22.043 9.349 -34.612 1.00 94.19 284 VAL A C 1
ATOM 2013 O O . VAL A 1 284 ? 21.656 10.433 -35.039 1.00 94.19 284 VAL A O 1
ATOM 2016 N N . LEU A 1 285 ? 21.552 8.188 -35.047 1.00 92.50 285 LEU A N 1
ATOM 2017 C CA . LEU A 1 285 ? 20.397 8.070 -35.940 1.00 92.50 285 LEU A CA 1
ATOM 2018 C C . LEU A 1 285 ? 19.231 7.477 -35.146 1.00 92.50 285 LEU A C 1
ATOM 2020 O O . LEU A 1 285 ? 19.311 6.331 -34.707 1.00 92.50 285 LEU A O 1
ATOM 2024 N N . LEU A 1 286 ? 18.189 8.287 -34.951 1.00 83.94 286 LEU A N 1
ATOM 2025 C CA . LEU A 1 286 ? 17.010 7.949 -34.158 1.00 83.94 286 LEU A CA 1
ATOM 2026 C C . LEU A 1 286 ? 15.779 8.687 -34.697 1.00 83.94 286 LEU A C 1
ATOM 2028 O O . LEU A 1 286 ? 15.830 9.891 -34.962 1.00 83.94 286 LEU A O 1
ATOM 2032 N N . GLY A 1 287 ? 14.659 7.986 -34.851 1.00 77.19 287 GLY A N 1
ATOM 2033 C CA . GLY A 1 287 ? 13.368 8.560 -35.225 1.00 77.19 287 GLY A CA 1
ATOM 2034 C C . GLY A 1 287 ? 13.376 9.241 -36.594 1.00 77.19 287 GLY A C 1
ATOM 2035 O O . GLY A 1 287 ? 12.695 10.248 -36.786 1.00 77.19 287 GLY A O 1
ATOM 2036 N N . GLY A 1 288 ? 14.196 8.751 -37.529 1.00 83.12 288 GLY A N 1
ATOM 2037 C CA . GLY A 1 288 ? 14.372 9.373 -38.846 1.00 83.12 288 GLY A CA 1
ATOM 2038 C C . GLY A 1 288 ? 15.127 10.708 -38.814 1.00 83.12 288 GLY A C 1
ATOM 2039 O O . GLY A 1 288 ? 15.022 11.493 -39.761 1.00 83.12 288 GLY A O 1
ATOM 2040 N N . LYS A 1 289 ? 15.890 10.988 -37.753 1.00 90.25 289 LYS A N 1
ATOM 2041 C CA . LYS A 1 289 ? 16.768 12.161 -37.655 1.00 90.25 289 LYS A CA 1
ATOM 2042 C C . LYS A 1 289 ? 18.197 11.747 -37.332 1.00 90.25 289 LYS A C 1
ATOM 2044 O O . LYS A 1 289 ? 18.416 10.799 -36.581 1.00 90.25 289 LYS A O 1
ATOM 2049 N N . VAL A 1 290 ? 19.163 12.479 -37.883 1.00 95.00 290 VAL A N 1
ATOM 2050 C CA . VAL A 1 290 ? 20.587 12.316 -37.571 1.00 95.00 290 VAL A CA 1
ATOM 2051 C C . VAL A 1 290 ? 21.061 13.490 -36.724 1.00 95.00 290 VAL A C 1
ATOM 2053 O O . VAL A 1 290 ? 20.952 14.641 -37.145 1.00 95.00 290 VAL A O 1
ATOM 2056 N N . PHE A 1 291 ? 21.622 13.191 -35.558 1.00 95.25 291 PHE A N 1
ATOM 2057 C CA . PHE A 1 291 ? 22.209 14.148 -34.630 1.00 95.25 291 PHE A CA 1
ATOM 2058 C C . PHE A 1 291 ? 23.733 14.099 -34.768 1.00 95.25 291 PHE A C 1
ATOM 2060 O O . PHE A 1 291 ? 24.338 13.038 -34.602 1.00 95.25 291 PHE A O 1
ATOM 2067 N N . LEU A 1 292 ? 24.357 15.238 -35.073 1.00 94.69 292 LEU A N 1
ATOM 2068 C CA . LEU A 1 292 ? 25.813 15.394 -35.149 1.00 94.69 292 LEU A CA 1
ATOM 2069 C C . LEU A 1 292 ? 26.266 16.564 -34.290 1.00 94.69 292 LEU A C 1
ATOM 2071 O O . LEU A 1 292 ? 25.544 17.546 -34.140 1.00 94.69 292 LEU A O 1
ATOM 2075 N N . THR A 1 293 ? 27.492 16.510 -33.787 1.00 93.69 293 THR A N 1
ATOM 2076 C CA . THR A 1 293 ? 28.118 17.689 -33.188 1.00 93.69 293 THR A CA 1
ATOM 2077 C C . THR A 1 293 ? 28.467 18.702 -34.275 1.00 93.69 293 THR A C 1
ATOM 2079 O O . THR A 1 293 ? 28.835 18.332 -35.391 1.00 93.69 293 THR A O 1
ATOM 2082 N N . ASP A 1 294 ? 28.318 19.992 -33.988 1.00 91.06 294 ASP A N 1
ATOM 2083 C CA . ASP A 1 294 ? 28.764 21.040 -34.902 1.00 91.06 294 ASP A CA 1
ATOM 2084 C C . ASP A 1 294 ? 30.296 21.174 -34.913 1.00 91.06 294 ASP A C 1
ATOM 2086 O O . ASP A 1 294 ? 30.998 20.625 -34.063 1.00 91.06 294 ASP A O 1
ATOM 2090 N N . GLY A 1 295 ? 30.833 21.892 -35.905 1.00 86.88 295 GLY A N 1
ATOM 2091 C CA . GLY A 1 295 ? 32.281 22.106 -36.025 1.00 86.88 295 GLY A CA 1
ATOM 2092 C C . GLY A 1 295 ? 32.910 22.869 -34.849 1.00 86.88 295 GLY A C 1
ATOM 2093 O O . GLY A 1 295 ? 34.104 22.710 -34.602 1.00 86.88 295 GLY A O 1
ATOM 2094 N N . ASP A 1 296 ? 32.115 23.652 -34.111 1.00 85.44 296 ASP A N 1
ATOM 2095 C CA . ASP A 1 296 ? 32.563 24.432 -32.950 1.00 85.44 296 ASP A CA 1
ATOM 2096 C C . ASP A 1 296 ? 32.511 23.633 -31.631 1.00 85.44 296 ASP A C 1
ATOM 2098 O O . ASP A 1 296 ? 33.063 24.070 -30.618 1.00 85.44 296 ASP A O 1
ATOM 2102 N N . GLY A 1 297 ? 31.865 22.461 -31.627 1.00 84.62 297 GLY A N 1
ATOM 2103 C CA . GLY A 1 297 ? 31.761 21.577 -30.466 1.00 84.62 297 GLY A CA 1
ATOM 2104 C C . GLY A 1 297 ? 30.847 22.099 -29.355 1.00 84.62 297 GLY A C 1
ATOM 2105 O O . GLY A 1 297 ? 31.052 21.754 -28.191 1.00 84.62 297 GLY A O 1
ATOM 2106 N N . ASN A 1 298 ? 29.850 22.927 -29.686 1.00 88.25 298 ASN A N 1
ATOM 2107 C CA . ASN A 1 298 ? 28.911 23.500 -28.710 1.00 88.25 298 ASN A CA 1
ATOM 2108 C C . ASN A 1 298 ? 27.440 23.485 -29.164 1.00 88.25 298 ASN A C 1
ATOM 2110 O O . ASN A 1 298 ? 26.564 24.012 -28.477 1.00 88.25 298 ASN A O 1
ATOM 2114 N N . ARG A 1 299 ? 27.125 22.903 -30.321 1.00 92.75 299 ARG A N 1
ATOM 2115 C CA . ARG A 1 299 ? 25.740 22.692 -30.765 1.00 92.75 299 ARG A CA 1
ATOM 2116 C C . ARG A 1 299 ? 25.580 21.325 -31.393 1.00 92.75 299 ARG A C 1
ATOM 2118 O O . ARG A 1 299 ? 26.553 20.675 -31.774 1.00 92.75 299 ARG A O 1
ATOM 2125 N N . VAL A 1 300 ? 24.324 20.930 -31.556 1.00 94.62 300 VAL A N 1
ATOM 2126 C CA . VAL A 1 300 ? 23.957 19.736 -32.309 1.00 94.62 300 VAL A CA 1
ATOM 2127 C C . VAL A 1 300 ? 23.259 20.132 -33.601 1.00 94.62 300 VAL A C 1
ATOM 2129 O O . VAL A 1 300 ? 22.321 20.932 -33.608 1.00 94.62 300 VAL A O 1
ATOM 2132 N N . LEU A 1 301 ? 23.762 19.587 -34.704 1.00 95.38 301 LEU A N 1
ATOM 2133 C CA . LEU A 1 301 ? 23.142 19.608 -36.019 1.00 95.38 301 LEU A CA 1
ATOM 2134 C C . LEU A 1 301 ? 22.133 18.458 -36.076 1.00 95.38 301 LEU A C 1
ATOM 2136 O O . LEU A 1 301 ? 22.496 17.314 -35.811 1.00 95.38 301 LEU A O 1
ATOM 2140 N N . ILE A 1 302 ? 20.883 18.757 -36.418 1.00 95.75 302 ILE A N 1
ATOM 2141 C CA . ILE A 1 302 ? 19.796 17.776 -36.502 1.00 95.75 302 ILE A CA 1
ATOM 2142 C C . ILE A 1 302 ? 19.306 17.743 -37.943 1.00 95.75 302 ILE A C 1
ATOM 2144 O O . ILE A 1 302 ? 18.594 18.647 -38.385 1.00 95.75 302 ILE A O 1
ATOM 2148 N N . ALA A 1 303 ? 19.713 16.714 -38.679 1.00 95.56 303 ALA A N 1
ATOM 2149 C CA . ALA A 1 303 ? 19.287 16.482 -40.049 1.00 95.56 303 ALA A CA 1
ATOM 2150 C C . ALA A 1 303 ? 18.024 15.614 -40.067 1.00 95.56 303 ALA A C 1
ATOM 2152 O O . ALA A 1 303 ? 18.042 14.471 -39.614 1.00 95.56 303 ALA A O 1
ATOM 2153 N N . ASP A 1 304 ? 16.931 16.153 -40.597 1.00 89.88 304 ASP A N 1
ATOM 2154 C CA . ASP A 1 304 ? 15.698 15.410 -40.836 1.00 89.88 304 ASP A CA 1
ATOM 2155 C C . ASP A 1 304 ? 15.795 14.660 -42.167 1.00 89.88 304 ASP A C 1
ATOM 2157 O O . ASP A 1 304 ? 16.014 15.257 -43.224 1.00 89.88 304 ASP A O 1
ATOM 2161 N N . THR A 1 305 ? 15.656 13.337 -42.107 1.00 88.25 305 THR A N 1
ATOM 2162 C CA . THR A 1 305 ? 15.857 12.471 -43.275 1.00 88.25 305 THR A CA 1
ATOM 2163 C C . THR A 1 305 ? 14.699 12.519 -44.265 1.00 88.25 305 THR A C 1
ATOM 2165 O O . THR A 1 305 ? 14.905 12.264 -45.450 1.00 88.25 305 THR A O 1
ATOM 2168 N N . ALA A 1 306 ? 13.496 12.878 -43.811 1.00 84.19 306 ALA A N 1
ATOM 2169 C CA . ALA A 1 306 ? 12.314 12.945 -44.658 1.00 84.19 306 ALA A CA 1
ATOM 2170 C C . ALA A 1 306 ? 12.267 14.258 -45.447 1.00 84.19 306 ALA A C 1
ATOM 2172 O O . ALA A 1 306 ? 11.869 14.269 -46.612 1.00 84.19 306 ALA A O 1
ATOM 2173 N N . THR A 1 307 ? 12.675 15.367 -44.826 1.00 87.25 307 THR A N 1
ATOM 2174 C CA . THR A 1 307 ? 12.633 16.701 -45.449 1.00 87.25 307 THR A CA 1
ATOM 2175 C C . THR A 1 307 ? 13.973 17.159 -46.022 1.00 87.25 307 THR A C 1
ATOM 2177 O O . THR A 1 307 ? 14.013 18.193 -46.690 1.00 87.25 307 THR A O 1
ATOM 2180 N N . ALA A 1 308 ? 15.064 16.433 -45.753 1.00 89.19 308 ALA A N 1
ATOM 2181 C CA . ALA A 1 308 ? 16.439 16.832 -46.066 1.00 89.19 308 ALA A CA 1
ATOM 2182 C C . ALA A 1 308 ? 16.828 18.212 -45.490 1.00 89.19 308 ALA A C 1
ATOM 2184 O O . ALA A 1 308 ? 17.689 18.909 -46.030 1.00 89.19 308 ALA A O 1
ATOM 2185 N N . SER A 1 309 ? 16.192 18.624 -44.387 1.00 90.81 309 SER A N 1
ATOM 2186 C CA . SER A 1 309 ? 16.477 19.893 -43.709 1.00 90.81 309 SER A CA 1
ATOM 2187 C C . SER A 1 309 ? 17.408 19.699 -42.520 1.00 90.81 309 SER A C 1
ATOM 2189 O O . SER A 1 309 ? 17.282 18.711 -41.798 1.00 90.81 309 SER A O 1
ATOM 2191 N N . VAL A 1 310 ? 18.275 20.677 -42.258 1.00 94.31 310 VAL A N 1
ATOM 2192 C CA . VAL A 1 310 ? 19.182 20.664 -41.104 1.00 94.31 310 VAL A CA 1
ATOM 2193 C C . VAL A 1 310 ? 18.841 21.806 -40.158 1.00 94.31 310 VAL A C 1
ATOM 2195 O O . VAL A 1 310 ? 18.967 22.978 -40.514 1.00 94.31 310 VAL A O 1
ATOM 2198 N N . ASN A 1 311 ? 18.457 21.450 -38.937 1.00 92.31 311 ASN A N 1
ATOM 2199 C CA . ASN A 1 311 ? 18.274 22.379 -37.831 1.00 92.31 311 ASN A CA 1
ATOM 2200 C C . ASN A 1 311 ? 19.509 22.383 -36.929 1.00 92.31 311 ASN A C 1
ATOM 2202 O O . ASN A 1 311 ? 20.348 21.483 -36.977 1.00 92.31 311 ASN A O 1
ATOM 2206 N N . ARG A 1 312 ? 19.626 23.414 -36.093 1.00 92.75 312 ARG A N 1
ATOM 2207 C CA . ARG A 1 312 ? 20.679 23.514 -35.081 1.00 92.75 312 ARG A CA 1
ATOM 2208 C C . ARG A 1 312 ? 20.051 23.797 -33.733 1.00 92.75 312 ARG A C 1
ATOM 2210 O O . ARG A 1 312 ? 19.148 24.627 -33.649 1.00 92.75 312 ARG A O 1
ATOM 2217 N N . THR A 1 313 ? 20.564 23.159 -32.693 1.00 92.19 313 THR A N 1
ATOM 2218 C CA . THR A 1 313 ? 20.186 23.503 -31.324 1.00 92.19 313 THR A CA 1
ATOM 2219 C C . THR A 1 313 ? 20.690 24.899 -30.949 1.00 92.19 313 THR A C 1
ATOM 2221 O O . THR A 1 313 ? 21.611 25.461 -31.561 1.00 92.19 313 THR A O 1
ATOM 2224 N N . GLU A 1 314 ? 20.131 25.451 -29.878 1.00 87.94 314 GLU A N 1
ATOM 2225 C CA . GLU A 1 314 ? 20.807 26.475 -29.079 1.00 87.94 314 GLU A CA 1
ATOM 2226 C C . GLU A 1 314 ? 22.176 25.973 -28.553 1.00 87.94 314 GLU A C 1
ATOM 2228 O O . GLU A 1 314 ? 22.396 24.756 -28.510 1.00 87.94 314 GLU A O 1
ATOM 2233 N N . PRO A 1 315 ? 23.122 26.870 -28.190 1.00 89.75 315 PRO A N 1
ATOM 2234 C CA . PRO A 1 315 ? 24.391 26.466 -27.578 1.00 89.75 315 PRO A CA 1
ATOM 2235 C C . PRO A 1 315 ? 24.162 25.607 -26.335 1.00 89.75 315 PRO A C 1
ATOM 2237 O O . PRO A 1 315 ? 23.317 25.946 -25.506 1.00 89.75 315 PRO A O 1
ATOM 2240 N N . LEU A 1 316 ? 24.913 24.519 -26.176 1.00 87.88 316 LEU A N 1
ATOM 2241 C CA . LEU A 1 316 ? 24.739 23.610 -25.043 1.00 87.88 316 LEU A CA 1
ATOM 2242 C C . LEU A 1 316 ? 25.180 24.259 -23.728 1.00 87.88 316 LEU A C 1
ATOM 2244 O O . LEU A 1 316 ? 24.473 24.143 -22.730 1.00 87.88 316 LEU A O 1
ATOM 2248 N N . SER A 1 317 ? 26.299 24.984 -23.722 1.00 80.56 317 SER A N 1
ATOM 2249 C CA . SER A 1 317 ? 26.751 25.822 -22.600 1.00 80.56 317 SER A CA 1
ATOM 2250 C C . SER A 1 317 ? 27.897 26.729 -23.053 1.00 80.56 317 SER A C 1
ATOM 2252 O O . SER A 1 317 ? 28.635 26.391 -23.974 1.00 80.56 317 SER A O 1
ATOM 2254 N N . ASP A 1 318 ? 28.131 27.852 -22.378 1.00 77.38 318 ASP A N 1
ATOM 2255 C CA . ASP A 1 318 ? 29.318 28.679 -22.647 1.00 77.38 318 ASP A CA 1
ATOM 2256 C C . ASP A 1 318 ? 30.632 27.943 -22.326 1.00 77.38 318 ASP A C 1
ATOM 2258 O O . ASP A 1 318 ? 31.683 28.266 -22.892 1.00 77.38 318 ASP A O 1
ATOM 2262 N N . HIS A 1 319 ? 30.555 26.922 -21.466 1.00 76.94 319 HIS A N 1
ATOM 2263 C CA . HIS A 1 319 ? 31.678 26.108 -21.003 1.00 76.94 319 HIS A CA 1
ATOM 2264 C C . HIS A 1 319 ? 31.885 24.816 -21.798 1.00 76.94 319 HIS A C 1
ATOM 2266 O O . HIS A 1 319 ? 32.965 24.236 -21.718 1.00 76.94 319 HIS A O 1
ATOM 2272 N N . VAL A 1 320 ? 30.895 24.383 -22.585 1.00 78.88 320 VAL A N 1
ATOM 2273 C CA . VAL A 1 320 ? 31.020 23.175 -23.405 1.00 78.88 320 VAL A CA 1
ATOM 2274 C C . VAL A 1 320 ? 31.780 23.523 -24.684 1.00 78.88 320 VAL A C 1
ATOM 2276 O O . VAL A 1 320 ? 31.484 24.490 -25.394 1.00 78.88 320 VAL A O 1
ATOM 2279 N N . ARG A 1 321 ? 32.839 22.754 -24.932 1.00 76.38 321 ARG A N 1
ATOM 2280 C CA . ARG A 1 321 ? 33.702 22.869 -26.122 1.00 76.38 321 ARG A CA 1
ATOM 2281 C C . ARG A 1 321 ? 33.864 21.538 -26.850 1.00 76.38 321 ARG A C 1
ATOM 2283 O O . ARG A 1 321 ? 34.301 21.521 -27.997 1.00 76.38 321 ARG A O 1
ATOM 2290 N N . ARG A 1 322 ? 33.579 20.432 -26.158 1.00 84.81 322 ARG A N 1
ATOM 2291 C CA . ARG A 1 322 ? 33.532 19.057 -26.659 1.00 84.81 322 ARG A CA 1
ATOM 2292 C C . ARG A 1 322 ? 32.532 18.295 -25.800 1.00 84.81 322 ARG A C 1
ATOM 2294 O O . ARG A 1 322 ? 32.495 18.504 -24.593 1.00 84.81 322 ARG A O 1
ATOM 2301 N N . PHE A 1 323 ? 31.734 17.444 -26.422 1.00 91.25 323 PHE A N 1
ATOM 2302 C CA . PHE A 1 323 ? 30.751 16.620 -25.735 1.00 91.25 323 PHE A CA 1
ATOM 2303 C C . PHE A 1 323 ? 30.467 15.363 -26.554 1.00 91.25 323 PHE A C 1
ATOM 2305 O O . PHE A 1 323 ? 30.648 15.346 -27.776 1.00 91.25 323 PHE A O 1
ATOM 2312 N N . ASP A 1 324 ? 30.000 14.340 -25.859 1.00 91.44 324 ASP A N 1
ATOM 2313 C CA . ASP A 1 324 ? 29.551 13.085 -26.432 1.00 91.44 324 ASP A CA 1
ATOM 2314 C C . ASP A 1 324 ? 28.047 13.142 -26.692 1.00 91.44 324 ASP A C 1
ATOM 2316 O O . ASP A 1 324 ? 27.293 13.743 -25.919 1.00 91.44 324 ASP A O 1
ATOM 2320 N N . LEU A 1 325 ? 27.619 12.494 -27.774 1.00 93.69 325 LEU A N 1
ATOM 2321 C CA . LEU A 1 325 ? 26.221 12.172 -28.030 1.00 93.69 325 LEU A CA 1
ATOM 2322 C C . LEU A 1 325 ? 25.999 10.706 -27.691 1.00 93.69 325 LEU A C 1
ATOM 2324 O O . LEU A 1 325 ? 26.701 9.836 -28.209 1.00 93.69 325 LEU A O 1
ATOM 2328 N N . VAL A 1 326 ? 25.026 10.449 -26.827 1.00 91.31 326 VAL A N 1
ATOM 2329 C CA . VAL A 1 326 ? 24.664 9.100 -26.397 1.00 91.31 326 VAL A CA 1
ATOM 2330 C C . VAL A 1 326 ? 23.188 8.904 -26.672 1.00 91.31 326 VAL A C 1
ATOM 2332 O O . VAL A 1 326 ? 22.372 9.759 -26.339 1.00 91.31 326 VAL A O 1
ATOM 2335 N N . GLU A 1 327 ? 22.846 7.789 -27.297 1.00 87.62 327 GLU A N 1
ATOM 2336 C CA . GLU A 1 327 ? 21.467 7.337 -27.390 1.00 87.62 327 GLU A CA 1
ATOM 2337 C C . GLU A 1 327 ? 21.240 6.269 -26.327 1.00 87.62 327 GLU A C 1
ATOM 2339 O O . GLU A 1 327 ? 22.091 5.400 -26.126 1.00 87.62 327 GLU A O 1
ATOM 2344 N N . HIS A 1 328 ? 20.120 6.381 -25.621 1.00 81.31 328 HIS A N 1
ATOM 2345 C CA . HIS A 1 328 ? 19.619 5.315 -24.771 1.00 81.31 328 HIS A CA 1
ATOM 2346 C C . HIS A 1 328 ? 18.100 5.428 -24.660 1.00 81.31 328 HIS A C 1
ATOM 2348 O O . HIS A 1 328 ? 17.582 6.516 -24.395 1.00 81.31 328 HIS A O 1
ATOM 2354 N N . ASP A 1 329 ? 17.394 4.316 -24.856 1.00 71.19 329 ASP A N 1
ATOM 2355 C CA . ASP A 1 329 ? 15.935 4.224 -24.773 1.00 71.19 329 ASP A CA 1
ATOM 2356 C C . ASP A 1 329 ? 15.190 5.342 -25.510 1.00 71.19 329 ASP A C 1
ATOM 2358 O O . ASP A 1 329 ? 14.243 5.937 -24.987 1.00 71.19 329 ASP A O 1
ATOM 2362 N N . TRP A 1 330 ? 15.591 5.610 -26.754 1.00 73.62 330 TRP A N 1
ATOM 2363 C CA . TRP A 1 330 ? 14.955 6.596 -27.629 1.00 73.62 330 TRP A CA 1
ATOM 2364 C C . TRP A 1 330 ? 15.109 8.048 -27.159 1.00 73.62 330 TRP A C 1
ATOM 2366 O O . TRP A 1 330 ? 14.368 8.935 -27.594 1.00 73.62 330 TRP A O 1
ATOM 2376 N N . ILE A 1 331 ? 16.088 8.312 -26.293 1.00 79.75 331 ILE A N 1
ATOM 2377 C CA . ILE A 1 331 ? 16.465 9.650 -25.843 1.00 79.75 331 ILE A CA 1
ATOM 2378 C C . ILE A 1 331 ? 17.897 9.930 -26.294 1.00 79.75 331 ILE A C 1
ATOM 2380 O O . ILE A 1 331 ? 18.798 9.110 -26.123 1.00 79.75 331 ILE A O 1
ATOM 2384 N N . VAL A 1 332 ? 18.114 11.122 -26.853 1.00 89.19 332 VAL A N 1
ATOM 2385 C CA . VAL A 1 332 ? 19.453 11.609 -27.194 1.00 89.19 332 VAL A CA 1
ATOM 2386 C C . VAL A 1 332 ? 19.970 12.462 -26.045 1.00 89.19 332 VAL A C 1
ATOM 2388 O O . VAL A 1 332 ? 19.406 13.511 -25.730 1.00 89.19 332 VAL A O 1
ATOM 2391 N N . TYR A 1 333 ? 21.060 12.025 -25.432 1.00 93.00 333 TYR A N 1
ATOM 2392 C CA . TYR A 1 333 ? 21.775 12.736 -24.385 1.00 93.00 333 TYR A CA 1
ATOM 2393 C C . TYR A 1 333 ? 22.993 13.438 -24.969 1.00 93.00 333 TYR A C 1
ATOM 2395 O O . TYR A 1 333 ? 23.655 12.917 -25.868 1.00 93.00 333 TYR A O 1
ATOM 2403 N N . PHE A 1 334 ? 23.324 14.596 -24.407 1.00 93.94 334 PHE A N 1
ATOM 2404 C CA . PHE A 1 334 ? 24.659 15.161 -24.532 1.00 93.94 334 PHE A CA 1
ATOM 2405 C C . PHE A 1 334 ? 25.372 15.082 -23.185 1.00 93.94 334 PHE A C 1
ATOM 2407 O O . PHE A 1 334 ? 24.761 15.285 -22.131 1.00 93.94 334 PHE A O 1
ATOM 2414 N N . ASN A 1 335 ? 26.672 14.817 -23.221 1.00 94.38 335 ASN A N 1
ATOM 2415 C CA . ASN A 1 335 ? 27.499 14.765 -22.026 1.00 94.38 335 ASN A CA 1
ATOM 2416 C C . ASN A 1 335 ? 28.858 15.406 -22.280 1.00 94.38 335 ASN A C 1
ATOM 2418 O O . ASN A 1 335 ? 29.581 14.973 -23.169 1.00 94.38 335 ASN A O 1
ATOM 2422 N N . ASP A 1 336 ? 29.238 16.384 -21.467 1.00 92.88 336 ASP A N 1
ATOM 2423 C CA . ASP A 1 336 ? 30.634 16.796 -21.373 1.00 92.88 336 ASP A CA 1
ATOM 2424 C C . ASP A 1 336 ? 31.298 15.997 -20.237 1.00 92.88 336 ASP A C 1
ATOM 2426 O O . ASP A 1 336 ? 30.990 16.227 -19.063 1.00 92.88 336 ASP A O 1
ATOM 2430 N N . PRO A 1 337 ? 32.168 15.017 -20.542 1.00 92.06 337 PRO A N 1
ATOM 2431 C CA . PRO A 1 337 ? 32.753 14.146 -19.526 1.00 92.06 337 PRO A CA 1
ATOM 2432 C C . PRO A 1 337 ? 33.672 14.889 -18.549 1.00 92.06 337 PRO A C 1
ATOM 2434 O O . PRO A 1 337 ? 33.840 14.433 -17.415 1.00 92.06 337 PRO A O 1
ATOM 2437 N N . GLU A 1 338 ? 34.240 16.025 -18.964 1.00 90.38 338 GLU A N 1
ATOM 2438 C CA . GLU A 1 338 ? 35.226 16.795 -18.198 1.00 90.38 338 GLU A CA 1
ATOM 2439 C C . GLU A 1 338 ? 34.584 17.893 -17.341 1.00 90.38 338 GLU A C 1
ATOM 2441 O O . GLU A 1 338 ? 35.260 18.541 -16.542 1.00 90.38 338 GLU A O 1
ATOM 2446 N N . THR A 1 339 ? 33.276 18.112 -17.484 1.00 89.81 339 THR A N 1
ATOM 2447 C CA . THR A 1 339 ? 32.538 19.112 -16.712 1.00 89.81 339 THR A CA 1
ATOM 2448 C C . THR A 1 339 ? 31.276 18.522 -16.087 1.00 89.81 339 THR A C 1
ATOM 2450 O O . THR A 1 339 ? 30.931 17.349 -16.261 1.00 89.81 339 THR A O 1
ATOM 2453 N N . ARG A 1 340 ? 30.557 19.351 -15.324 1.00 89.81 340 ARG A N 1
ATOM 2454 C CA . ARG A 1 340 ? 29.266 18.974 -14.742 1.00 89.81 340 ARG A CA 1
ATOM 2455 C C . ARG A 1 340 ? 28.125 18.976 -15.756 1.00 89.81 340 ARG A C 1
ATOM 2457 O O . ARG A 1 340 ? 27.037 18.542 -15.403 1.00 89.81 340 ARG A O 1
ATOM 2464 N N . PHE A 1 341 ? 28.324 19.459 -16.981 1.00 91.69 341 PHE A N 1
ATOM 2465 C CA . PHE A 1 341 ? 27.218 19.707 -17.904 1.00 91.69 341 PHE A CA 1
ATOM 2466 C C . PHE A 1 341 ? 26.812 18.456 -18.688 1.00 91.69 341 PHE A C 1
ATOM 2468 O O . PHE A 1 341 ? 27.623 17.818 -19.358 1.00 91.69 341 PHE A O 1
ATOM 2475 N N . ALA A 1 342 ? 25.521 18.143 -18.629 1.00 94.44 342 ALA A N 1
ATOM 2476 C CA . ALA A 1 342 ? 24.877 17.132 -19.454 1.00 94.44 342 ALA A CA 1
ATOM 2477 C C . ALA A 1 342 ? 23.422 17.532 -19.725 1.00 94.44 342 ALA A C 1
ATOM 2479 O O . ALA A 1 342 ? 22.938 18.564 -19.249 1.00 94.44 342 ALA A O 1
ATOM 2480 N N . GLY A 1 343 ? 22.701 16.722 -20.486 1.00 89.94 343 GLY A N 1
ATOM 2481 C CA . GLY A 1 343 ? 21.277 16.927 -20.689 1.00 89.94 343 GLY A CA 1
ATOM 2482 C C . GLY A 1 343 ? 20.727 16.101 -21.830 1.00 89.94 343 GLY A C 1
ATOM 2483 O O . GLY A 1 343 ? 21.390 15.198 -22.332 1.00 89.94 343 GLY A O 1
ATOM 2484 N N . VAL A 1 344 ? 19.507 16.432 -22.236 1.00 89.44 344 VAL A N 1
ATOM 2485 C CA . VAL A 1 344 ? 18.790 15.747 -23.312 1.00 89.44 344 VAL A CA 1
ATOM 2486 C C . VAL A 1 344 ? 18.458 16.695 -24.449 1.00 89.44 344 VAL A C 1
ATOM 2488 O O . VAL A 1 344 ? 18.240 17.896 -24.249 1.00 89.44 344 VAL A O 1
ATOM 2491 N N . ILE A 1 345 ? 18.396 16.125 -25.644 1.00 84.62 345 ILE A N 1
ATOM 2492 C CA . ILE A 1 345 ? 18.091 16.811 -26.889 1.00 84.62 345 ILE A CA 1
ATOM 2493 C C . ILE A 1 345 ? 16.831 16.186 -27.461 1.00 84.62 345 ILE A C 1
ATOM 2495 O O . ILE A 1 345 ? 16.768 14.990 -27.736 1.00 84.62 345 ILE A O 1
ATOM 2499 N N . SER A 1 346 ? 15.810 17.018 -27.624 1.00 77.31 346 SER A N 1
ATOM 2500 C CA . SER A 1 346 ? 14.562 16.604 -28.254 1.00 77.31 346 SER A CA 1
ATOM 2501 C C . SER A 1 346 ? 14.712 16.579 -29.783 1.00 77.31 346 SER A C 1
ATOM 2503 O O . SER A 1 346 ? 15.528 17.326 -30.332 1.00 77.31 346 SER A O 1
ATOM 2505 N N . PRO A 1 347 ? 13.907 15.777 -30.505 1.00 71.56 347 PRO A N 1
ATOM 2506 C CA . PRO A 1 347 ? 13.951 15.709 -31.969 1.00 71.56 347 PRO A CA 1
ATOM 2507 C C . PRO A 1 347 ? 13.704 17.043 -32.697 1.00 71.56 347 PRO A C 1
ATOM 2509 O O . PRO A 1 347 ? 14.053 17.180 -33.869 1.00 71.56 347 PRO A O 1
ATOM 2512 N N . ASP A 1 348 ? 13.088 18.017 -32.027 1.00 73.62 348 ASP A N 1
ATOM 2513 C CA . ASP A 1 348 ? 12.844 19.371 -32.535 1.00 73.62 348 ASP A CA 1
ATOM 2514 C C . ASP A 1 348 ? 14.036 20.330 -32.331 1.00 73.62 348 ASP A C 1
ATOM 2516 O O . ASP A 1 348 ? 14.019 21.450 -32.839 1.00 73.62 348 ASP A O 1
ATOM 2520 N N . GLY A 1 349 ? 15.084 19.893 -31.627 1.00 74.81 349 GLY A N 1
ATOM 2521 C CA . GLY A 1 349 ? 16.258 20.697 -31.289 1.00 74.81 349 GLY A CA 1
ATOM 2522 C C . GLY A 1 349 ? 16.187 21.426 -29.952 1.00 74.81 349 GLY A C 1
ATOM 2523 O O . GLY A 1 349 ? 17.124 22.155 -29.619 1.00 74.81 349 GLY A O 1
ATOM 2524 N N . THR A 1 350 ? 15.135 21.211 -29.163 1.00 82.19 350 THR A N 1
ATOM 2525 C CA . THR A 1 350 ? 15.054 21.726 -27.795 1.00 82.19 350 THR A CA 1
ATOM 2526 C C . THR A 1 350 ? 16.082 21.030 -26.901 1.00 82.19 350 THR A C 1
ATOM 2528 O O . THR A 1 350 ? 16.156 19.799 -26.863 1.00 82.19 350 THR A O 1
ATOM 2531 N N . VAL A 1 351 ? 16.850 21.818 -26.142 1.00 84.44 351 VAL A N 1
ATOM 2532 C CA . VAL A 1 351 ? 17.876 21.326 -25.212 1.00 84.44 351 VAL A CA 1
ATOM 2533 C C . VAL A 1 351 ? 17.391 21.495 -23.776 1.00 84.44 351 VAL A C 1
ATOM 2535 O O . VAL A 1 351 ? 17.086 22.603 -23.337 1.00 84.44 351 VAL A O 1
ATOM 2538 N N . ARG A 1 352 ? 17.359 20.402 -23.009 1.00 82.81 352 ARG A N 1
ATOM 2539 C CA . ARG A 1 352 ? 17.088 20.437 -21.563 1.00 82.81 352 ARG A CA 1
ATOM 2540 C C . ARG A 1 352 ? 18.352 20.027 -20.817 1.00 82.81 352 ARG A C 1
ATOM 2542 O O . ARG A 1 352 ? 18.797 18.888 -20.924 1.00 82.81 352 ARG A O 1
ATOM 2549 N N . ARG A 1 353 ? 18.939 20.975 -20.089 1.00 87.38 353 ARG A N 1
ATOM 2550 C CA . ARG A 1 353 ? 20.236 20.833 -19.409 1.00 87.38 353 ARG A CA 1
ATOM 2551 C C . ARG A 1 353 ? 20.057 20.351 -17.970 1.00 87.38 353 ARG A C 1
ATOM 2553 O O . ARG A 1 353 ? 19.055 20.675 -17.337 1.00 87.38 353 ARG A O 1
ATOM 2560 N N . LEU A 1 354 ? 21.064 19.658 -17.454 1.00 89.19 354 LEU A N 1
ATOM 2561 C CA . LEU A 1 354 ? 21.228 19.319 -16.043 1.00 89.19 354 LEU A CA 1
ATOM 2562 C C . LEU A 1 354 ? 22.702 19.400 -15.637 1.00 89.19 354 LEU A C 1
ATOM 2564 O O . LEU A 1 354 ? 23.605 19.332 -16.474 1.00 89.19 354 LEU A O 1
ATOM 2568 N N . GLU A 1 355 ? 22.940 19.512 -14.334 1.00 90.31 355 GLU A N 1
ATOM 2569 C CA . GLU A 1 355 ? 24.275 19.418 -13.748 1.00 90.31 355 GLU A CA 1
ATOM 2570 C C . GLU A 1 355 ? 24.449 18.052 -13.073 1.00 90.31 355 GLU A C 1
ATOM 2572 O O . GLU A 1 355 ? 23.658 17.671 -12.212 1.00 90.31 355 GLU A O 1
ATOM 2577 N N . LYS A 1 356 ? 25.488 17.310 -13.469 1.00 91.12 356 LYS A N 1
ATOM 2578 C CA . LYS A 1 356 ? 25.809 15.964 -12.967 1.00 91.12 356 LYS A CA 1
ATOM 2579 C C . LYS A 1 356 ? 26.275 15.969 -11.510 1.00 91.12 356 LYS A C 1
ATOM 2581 O O . LYS A 1 356 ? 26.109 14.972 -10.812 1.00 91.12 356 LYS A O 1
ATOM 2586 N N . TYR A 1 357 ? 26.881 17.070 -11.071 1.00 84.38 357 TYR A N 1
ATOM 2587 C CA . TYR A 1 357 ? 27.390 17.292 -9.719 1.00 84.38 357 TYR A CA 1
ATOM 2588 C C . TYR A 1 357 ? 27.541 18.800 -9.455 1.00 84.38 357 TYR A C 1
ATOM 2590 O O . TYR A 1 357 ? 27.571 19.600 -10.391 1.00 84.38 357 TYR A O 1
ATOM 2598 N N . GLN A 1 358 ? 27.634 19.173 -8.178 1.00 80.81 358 GLN A N 1
ATOM 2599 C CA . GLN A 1 358 ? 27.927 20.536 -7.721 1.00 80.81 358 GLN A CA 1
ATOM 2600 C C . GLN A 1 358 ? 29.414 20.650 -7.357 1.00 80.81 358 GLN A C 1
ATOM 2602 O O . GLN A 1 358 ? 30.009 19.665 -6.917 1.00 80.81 358 GLN A O 1
ATOM 2607 N N . ASP A 1 359 ? 30.009 21.831 -7.524 1.00 70.75 359 ASP A N 1
ATOM 2608 C CA . ASP A 1 359 ? 31.351 22.100 -6.997 1.00 70.75 359 ASP A CA 1
ATOM 2609 C C . ASP A 1 359 ? 31.263 22.209 -5.461 1.00 70.75 359 ASP A C 1
ATOM 2611 O O . ASP A 1 359 ? 30.347 22.856 -4.944 1.00 70.75 359 ASP A O 1
ATOM 2615 N N . ASP A 1 360 ? 32.200 21.611 -4.715 1.00 45.44 360 ASP A N 1
ATOM 2616 C CA . ASP A 1 360 ? 32.323 21.917 -3.283 1.00 45.44 360 ASP A CA 1
ATOM 2617 C C . ASP A 1 360 ? 32.583 23.428 -3.122 1.00 45.44 360 ASP A C 1
ATOM 2619 O O . ASP A 1 360 ? 33.389 23.994 -3.874 1.00 45.44 360 ASP A O 1
ATOM 2623 N N . PRO A 1 361 ? 31.947 24.117 -2.153 1.00 30.97 361 PRO A N 1
ATOM 2624 C CA . PRO A 1 361 ? 32.272 25.511 -1.895 1.00 30.97 361 PRO A CA 1
ATOM 2625 C C . PRO A 1 361 ? 33.771 25.621 -1.570 1.00 30.97 361 PRO A C 1
ATOM 2627 O O . PRO A 1 361 ? 34.299 24.782 -0.831 1.00 30.97 361 PRO A O 1
ATOM 2630 N N . PRO A 1 362 ? 34.485 26.639 -2.088 1.00 30.44 362 PRO A N 1
ATOM 2631 C CA . PRO A 1 362 ? 35.895 26.802 -1.775 1.00 30.44 362 PRO A CA 1
ATOM 2632 C C . PRO A 1 362 ? 36.045 26.921 -0.260 1.00 30.44 362 PRO A C 1
ATOM 2634 O O . PRO A 1 362 ? 35.324 27.690 0.377 1.00 30.44 362 PRO A O 1
ATOM 2637 N N . ALA A 1 363 ? 36.976 26.155 0.313 1.00 33.47 363 ALA A N 1
ATOM 2638 C CA . ALA A 1 363 ? 37.305 26.208 1.730 1.00 33.47 363 ALA A CA 1
ATOM 2639 C C . ALA A 1 363 ? 37.750 27.633 2.104 1.00 33.47 363 ALA A C 1
ATOM 2641 O O . ALA A 1 363 ? 38.920 27.996 1.981 1.00 33.47 363 ALA A O 1
ATOM 2642 N N . THR A 1 364 ? 36.807 28.472 2.533 1.00 29.89 364 THR A N 1
ATOM 2643 C CA . THR A 1 364 ? 37.110 29.793 3.075 1.00 29.89 364 THR A CA 1
ATOM 2644 C C . THR A 1 364 ? 37.861 29.624 4.383 1.00 29.89 364 THR A C 1
ATOM 2646 O O . THR A 1 364 ? 37.415 28.933 5.299 1.00 29.89 364 THR A O 1
ATOM 2649 N N . ALA A 1 365 ? 39.024 30.268 4.427 1.00 30.00 365 ALA A N 1
ATOM 2650 C CA . ALA A 1 365 ? 39.943 30.308 5.543 1.00 30.00 365 ALA A CA 1
ATOM 2651 C C . ALA A 1 365 ? 39.233 30.572 6.879 1.00 30.00 365 ALA A C 1
ATOM 2653 O O . ALA A 1 365 ? 38.497 31.545 7.052 1.00 30.00 365 ALA A O 1
ATOM 2654 N N . VAL A 1 366 ? 39.527 29.699 7.840 1.00 29.67 366 VAL A N 1
ATOM 2655 C CA . VAL A 1 366 ? 39.217 29.868 9.256 1.00 29.67 366 VAL A CA 1
ATOM 2656 C C . VAL A 1 366 ? 39.803 31.195 9.739 1.00 29.67 366 VAL A C 1
ATOM 2658 O O . VAL A 1 366 ? 41.018 31.379 9.735 1.00 29.67 366 VAL A O 1
ATOM 2661 N N . THR A 1 367 ? 38.940 32.091 10.212 1.00 26.33 367 THR A N 1
ATOM 2662 C CA . THR A 1 367 ? 39.331 33.184 11.113 1.00 26.33 367 THR A CA 1
ATOM 2663 C C . THR A 1 367 ? 38.543 33.005 12.417 1.00 26.33 367 THR A C 1
ATOM 2665 O O . THR A 1 367 ? 37.317 32.912 12.344 1.00 26.33 367 THR A O 1
ATOM 2668 N N . PRO A 1 368 ? 39.181 32.897 13.600 1.00 32.06 368 PRO A N 1
ATOM 2669 C CA . PRO A 1 368 ? 38.463 32.635 14.844 1.00 32.06 368 PRO A CA 1
ATOM 2670 C C . PRO A 1 368 ? 38.035 33.908 15.594 1.00 32.06 368 PRO A C 1
ATOM 2672 O O . PRO A 1 368 ? 38.855 34.780 15.874 1.00 32.06 368 PRO A O 1
ATOM 2675 N N . GLY A 1 369 ? 36.770 33.902 16.036 1.00 24.08 369 GLY A N 1
ATOM 2676 C CA . GLY A 1 369 ? 36.244 34.598 17.224 1.00 24.08 369 GLY A CA 1
ATOM 2677 C C . GLY A 1 369 ? 35.403 35.866 16.974 1.00 24.08 369 GLY A C 1
ATOM 2678 O O . GLY A 1 369 ? 35.564 36.490 15.929 1.00 24.08 369 GLY A O 1
ATOM 2679 N N . PRO A 1 370 ? 34.541 36.303 17.927 1.00 30.59 370 PRO A N 1
ATOM 2680 C CA . PRO A 1 370 ? 34.333 35.783 19.280 1.00 30.59 370 PRO A CA 1
ATOM 2681 C C . PRO A 1 370 ? 32.887 35.330 19.598 1.00 30.59 370 PRO A C 1
ATOM 2683 O O . PRO A 1 370 ? 31.908 35.659 18.936 1.00 30.59 370 PRO A O 1
ATOM 2686 N N . THR A 1 371 ? 32.810 34.560 20.678 1.00 37.00 371 THR A N 1
ATOM 2687 C CA . THR A 1 371 ? 31.657 34.021 21.411 1.00 37.00 371 THR A CA 1
ATOM 2688 C C . THR A 1 371 ? 30.566 35.051 21.744 1.00 37.00 371 THR A C 1
ATOM 2690 O O . THR A 1 371 ? 30.901 36.181 22.099 1.00 37.00 371 THR A O 1
ATOM 2693 N N . PRO A 1 372 ? 29.285 34.635 21.822 1.00 26.20 372 PRO A N 1
ATOM 2694 C CA . PRO A 1 372 ? 28.329 35.294 22.708 1.00 26.20 372 PRO A CA 1
ATOM 2695 C C . PRO A 1 372 ? 27.793 34.373 23.809 1.00 26.20 372 PRO A C 1
ATOM 2697 O O . PRO A 1 372 ? 27.414 33.221 23.609 1.00 26.20 372 PRO A O 1
ATOM 2700 N N . THR A 1 373 ? 27.786 34.970 24.990 1.00 26.91 373 THR A N 1
ATOM 2701 C CA . THR A 1 373 ? 27.406 34.492 26.312 1.00 26.91 373 THR A CA 1
ATOM 2702 C C . THR A 1 373 ? 25.894 34.290 26.472 1.00 26.91 373 THR A C 1
ATOM 2704 O O . THR A 1 373 ? 25.081 34.998 25.884 1.00 26.91 373 THR A O 1
ATOM 2707 N N . SER A 1 374 ? 25.542 33.354 27.354 1.00 31.80 374 SER A N 1
ATOM 2708 C CA . SER A 1 374 ? 24.224 33.138 27.966 1.00 31.80 374 SER A CA 1
ATOM 2709 C C . SER A 1 374 ? 23.591 34.406 28.566 1.00 31.80 374 SER A C 1
ATOM 2711 O O . SER A 1 374 ? 24.244 35.080 29.361 1.00 31.80 374 SER A O 1
ATOM 2713 N N . ALA A 1 375 ? 22.289 34.625 28.340 1.00 29.48 375 ALA A N 1
ATOM 2714 C CA . ALA A 1 375 ? 21.378 35.217 29.330 1.00 29.48 375 ALA A CA 1
ATOM 2715 C C . ALA A 1 375 ? 19.905 34.901 29.001 1.00 29.48 375 ALA A C 1
ATOM 2717 O O . ALA A 1 375 ? 19.473 35.005 27.857 1.00 29.48 375 ALA A O 1
ATOM 2718 N N . GLY A 1 376 ? 19.163 34.496 30.035 1.00 24.06 376 GLY A N 1
ATOM 2719 C CA . GLY A 1 376 ? 17.743 34.151 30.015 1.00 24.06 376 GLY A CA 1
ATOM 2720 C C . GLY A 1 376 ? 16.771 35.347 30.160 1.00 24.06 376 GLY A C 1
ATOM 2721 O O . GLY A 1 376 ? 17.115 36.467 29.796 1.00 24.06 376 GLY A O 1
ATOM 2722 N N . PRO A 1 377 ? 15.538 35.107 30.656 1.00 46.44 377 PRO A N 1
ATOM 2723 C CA . PRO A 1 377 ? 14.293 35.726 30.173 1.00 46.44 377 PRO A CA 1
ATOM 2724 C C . PRO A 1 377 ? 13.834 36.968 30.958 1.00 46.44 377 PRO A C 1
ATOM 2726 O O . PRO A 1 377 ? 14.171 37.095 32.129 1.00 46.44 377 PRO A O 1
ATOM 2729 N N . THR A 1 378 ? 12.983 37.829 30.361 1.00 24.69 378 THR A N 1
ATOM 2730 C CA . THR A 1 378 ? 11.856 38.532 31.043 1.00 24.69 378 THR A CA 1
ATOM 2731 C C . THR A 1 378 ? 10.997 39.451 30.133 1.00 24.69 378 THR A C 1
ATOM 2733 O O . THR A 1 378 ? 11.473 40.387 29.508 1.00 24.69 378 THR A O 1
ATOM 2736 N N . THR A 1 379 ? 9.692 39.146 30.096 1.00 23.77 379 THR A N 1
ATOM 2737 C CA . THR A 1 379 ? 8.476 39.988 30.290 1.00 23.77 379 THR A CA 1
ATOM 2738 C C . THR A 1 379 ? 8.305 41.451 29.791 1.00 23.77 379 THR A C 1
ATOM 2740 O O . THR A 1 379 ? 8.835 42.379 30.385 1.00 23.77 379 THR A O 1
ATOM 2743 N N . ARG A 1 380 ? 7.265 41.611 28.936 1.00 25.55 380 ARG A N 1
ATOM 2744 C CA . ARG A 1 380 ? 5.977 42.368 29.104 1.00 25.55 380 ARG A CA 1
ATOM 2745 C C . ARG A 1 380 ? 5.852 43.881 28.757 1.00 25.55 380 ARG A C 1
ATOM 2747 O O . ARG A 1 380 ? 6.504 44.722 29.355 1.00 25.55 380 ARG A O 1
ATOM 2754 N N . THR A 1 381 ? 4.765 44.169 28.008 1.00 25.72 381 THR A N 1
ATOM 2755 C CA . THR A 1 381 ? 3.799 45.320 28.015 1.00 25.72 381 THR A CA 1
ATOM 2756 C C . THR A 1 381 ? 3.773 46.297 26.824 1.00 25.72 381 THR A C 1
ATOM 2758 O O . THR A 1 381 ? 4.796 46.854 26.455 1.00 25.72 381 THR A O 1
ATOM 2761 N N . GLY A 1 382 ? 2.554 46.567 26.304 1.00 27.02 382 GLY A N 1
ATOM 2762 C CA . GLY A 1 382 ? 2.205 47.781 25.534 1.00 27.02 382 GLY A CA 1
ATOM 2763 C C . GLY A 1 382 ? 1.125 47.638 24.433 1.00 27.02 382 GLY A C 1
ATOM 2764 O O . GLY A 1 382 ? 1.462 47.475 23.270 1.00 27.02 382 GLY A O 1
ATOM 2765 N N . GLN A 1 383 ? -0.162 47.730 24.797 1.00 26.14 383 GLN A N 1
ATOM 2766 C CA . GLN A 1 383 ? -1.369 47.993 23.955 1.00 26.14 383 GLN A CA 1
ATOM 2767 C C . GLN A 1 383 ? -1.479 49.512 23.583 1.00 26.14 383 GLN A C 1
ATOM 2769 O O . GLN A 1 383 ? -0.660 50.263 24.112 1.00 26.14 383 GLN A O 1
ATOM 2774 N N . PRO A 1 384 ? -2.561 50.077 22.964 1.00 39.34 384 PRO A N 1
ATOM 2775 C CA . PRO A 1 384 ? -3.453 49.708 21.829 1.00 39.34 384 PRO A CA 1
ATOM 2776 C C . PRO A 1 384 ? -3.818 50.912 20.875 1.00 39.34 384 PRO A C 1
ATOM 2778 O O . PRO A 1 384 ? -3.510 52.061 21.175 1.00 39.34 384 PRO A O 1
ATOM 2781 N N . GLY A 1 385 ? -4.591 50.687 19.791 1.00 27.62 385 GLY A N 1
ATOM 2782 C CA . GLY A 1 385 ? -5.368 51.731 19.058 1.00 27.62 385 GLY A CA 1
ATOM 2783 C C . GLY A 1 385 ? -6.097 51.198 17.800 1.00 27.62 385 GLY A C 1
ATOM 2784 O O . GLY A 1 385 ? -5.426 50.760 16.876 1.00 27.62 385 GLY A O 1
ATOM 2785 N N . THR A 1 386 ? -7.411 50.898 17.859 1.00 26.31 386 THR A N 1
ATOM 2786 C CA . THR A 1 386 ? -8.591 51.645 17.305 1.00 26.31 386 THR A CA 1
ATOM 2787 C C . THR A 1 386 ? -8.638 51.736 15.756 1.00 26.31 386 THR A C 1
ATOM 2789 O O . THR A 1 386 ? -7.659 52.114 15.140 1.00 26.31 386 THR A O 1
ATOM 2792 N N . SER A 1 387 ? -9.724 51.400 15.032 1.00 28.70 387 SER A N 1
ATOM 2793 C CA . SER A 1 387 ? -11.114 51.847 15.212 1.00 28.70 387 SER A CA 1
ATOM 2794 C C . SER A 1 387 ? -12.199 50.943 14.549 1.00 28.70 387 SER A C 1
ATOM 2796 O O . SER A 1 387 ? -11.976 50.292 13.535 1.00 28.70 387 SER A O 1
ATOM 2798 N N . THR A 1 388 ? -13.373 50.915 15.203 1.00 29.03 388 THR A N 1
ATOM 2799 C CA . THR A 1 388 ? -14.796 50.907 14.743 1.00 29.03 388 THR A CA 1
ATOM 2800 C C . THR A 1 388 ? -15.144 50.633 13.261 1.00 29.03 388 THR A C 1
ATOM 2802 O O . THR A 1 388 ? -14.517 51.192 12.379 1.00 29.03 388 THR A O 1
ATOM 2805 N N . GLY A 1 389 ? -16.225 49.935 12.878 1.00 26.36 389 GLY A N 1
ATOM 2806 C CA . GLY A 1 389 ? -17.487 49.645 13.567 1.00 26.36 389 GLY A CA 1
ATOM 2807 C C . GLY A 1 389 ? -18.401 48.689 12.765 1.00 26.36 389 GLY A C 1
ATOM 2808 O O . GLY A 1 389 ? -18.103 48.289 11.645 1.00 26.36 389 GLY A O 1
ATOM 2809 N N . LYS A 1 390 ? -19.497 48.289 13.413 1.00 25.81 390 LYS A N 1
ATOM 2810 C CA . LYS A 1 390 ? -20.423 47.165 13.140 1.00 25.81 390 LYS A CA 1
ATOM 2811 C C . LYS A 1 390 ? -21.840 47.753 12.794 1.00 25.81 390 LYS A C 1
ATOM 2813 O O . LYS A 1 390 ? -21.962 48.972 12.818 1.00 25.81 390 LYS A O 1
ATOM 2818 N N . PRO A 1 391 ? -22.960 46.991 12.712 1.00 46.94 391 PRO A N 1
ATOM 2819 C CA . PRO A 1 391 ? -23.536 46.195 11.601 1.00 46.94 391 PRO A CA 1
ATOM 2820 C C . PRO A 1 391 ? -25.028 46.531 11.257 1.00 46.94 391 PRO A C 1
ATOM 2822 O O . PRO A 1 391 ? -25.593 47.484 11.783 1.00 46.94 391 PRO A O 1
ATOM 2825 N N . ALA A 1 392 ? -25.690 45.595 10.540 1.00 26.61 392 ALA A N 1
ATOM 2826 C CA . ALA A 1 392 ? -27.143 45.273 10.516 1.00 26.61 392 ALA A CA 1
ATOM 2827 C C . ALA A 1 392 ? -27.988 46.022 9.451 1.00 26.61 392 ALA A C 1
ATOM 2829 O O . ALA A 1 392 ? -27.646 47.130 9.079 1.00 26.61 392 ALA A O 1
ATOM 2830 N N . ARG A 1 393 ? -29.113 45.543 8.889 1.00 27.64 393 ARG A N 1
ATOM 2831 C CA . ARG A 1 393 ? -29.998 44.369 9.057 1.00 27.64 393 ARG A CA 1
ATOM 2832 C C . ARG A 1 393 ? -30.969 44.324 7.848 1.00 27.64 393 ARG A C 1
ATOM 2834 O O . ARG A 1 393 ? -31.175 45.331 7.183 1.00 27.64 393 ARG A O 1
ATOM 2841 N N . ALA A 1 394 ? -31.586 43.164 7.624 1.00 32.72 394 ALA A N 1
ATOM 2842 C CA . ALA A 1 394 ? -32.617 42.823 6.632 1.00 32.72 394 ALA A CA 1
ATOM 2843 C C . ALA A 1 394 ? -33.868 43.731 6.543 1.00 32.72 394 ALA A C 1
ATOM 2845 O O . ALA A 1 394 ? -34.306 44.251 7.570 1.00 32.72 394 ALA A O 1
ATOM 2846 N N . ARG A 1 395 ? -34.550 43.738 5.374 1.00 26.09 395 ARG A N 1
ATOM 2847 C CA . ARG A 1 395 ? -36.029 43.638 5.274 1.00 26.09 395 ARG A CA 1
ATOM 2848 C C . ARG A 1 395 ? -36.556 43.292 3.865 1.00 26.09 395 ARG A C 1
ATOM 2850 O O . ARG A 1 395 ? -35.960 43.651 2.860 1.00 26.09 395 ARG A O 1
ATOM 2857 N N . THR A 1 396 ? -37.686 42.589 3.868 1.00 30.16 396 THR A N 1
ATOM 2858 C CA . THR A 1 396 ? -38.536 42.043 2.791 1.00 30.16 396 THR A CA 1
ATOM 2859 C C . THR A 1 396 ? -39.586 43.030 2.234 1.00 30.16 396 THR A C 1
ATOM 2861 O O . THR A 1 396 ? -39.747 44.119 2.784 1.00 30.16 396 THR A O 1
ATOM 2864 N N . THR A 1 397 ? -40.371 42.550 1.240 1.00 29.44 397 THR A N 1
ATOM 2865 C CA . THR A 1 397 ? -41.572 43.092 0.524 1.00 29.44 397 THR A CA 1
ATOM 2866 C C . THR A 1 397 ? -41.247 43.865 -0.766 1.00 29.44 397 THR A C 1
ATOM 2868 O O . THR A 1 397 ? -40.316 44.651 -0.768 1.00 29.44 397 THR A O 1
ATOM 2871 N N . GLY A 1 398 ? -41.886 43.701 -1.934 1.00 26.59 398 GLY A N 1
ATOM 2872 C CA . GLY A 1 398 ? -43.093 42.994 -2.383 1.00 26.59 398 GLY A CA 1
ATOM 2873 C C . GLY A 1 398 ? -43.902 43.920 -3.320 1.00 26.59 398 GLY A C 1
ATOM 2874 O O . GLY A 1 398 ? -44.290 44.987 -2.865 1.00 26.59 398 GLY A O 1
ATOM 2875 N N . GLY A 1 399 ? -44.177 43.526 -4.580 1.00 27.89 399 GLY A N 1
ATOM 2876 C CA . GLY A 1 399 ? -45.305 44.062 -5.380 1.00 27.89 399 GLY A CA 1
ATOM 2877 C C . GLY A 1 399 ? -45.044 44.698 -6.768 1.00 27.89 399 GLY A C 1
ATOM 2878 O O . GLY A 1 399 ? -44.735 45.877 -6.859 1.00 27.89 399 GLY A O 1
ATOM 2879 N N . THR A 1 400 ? -45.341 43.915 -7.822 1.00 29.80 400 THR A N 1
ATOM 2880 C CA . THR A 1 400 ? -46.076 44.241 -9.083 1.00 29.80 400 THR A CA 1
ATOM 2881 C C . THR A 1 400 ? -45.645 45.367 -10.045 1.00 29.80 400 THR A C 1
ATOM 2883 O O . THR A 1 400 ? -45.862 46.538 -9.768 1.00 29.80 400 THR A O 1
ATOM 2886 N N . MET A 1 401 ? -45.318 44.988 -11.292 1.00 31.80 401 MET A N 1
ATOM 2887 C CA . MET A 1 401 ? -46.144 45.286 -12.481 1.00 31.80 401 MET A CA 1
ATOM 2888 C C . MET A 1 401 ? -45.883 44.258 -13.596 1.00 31.80 401 MET A C 1
ATOM 2890 O O . MET A 1 401 ? -44.763 43.793 -13.787 1.00 31.80 401 MET A O 1
ATOM 2894 N N . ALA A 1 402 ? -46.963 43.862 -14.265 1.00 36.41 402 ALA A N 1
ATOM 2895 C CA . ALA A 1 402 ? -47.009 42.868 -15.325 1.00 36.41 402 ALA A CA 1
ATOM 2896 C C . ALA A 1 402 ? -46.750 43.513 -16.691 1.00 36.41 402 ALA A C 1
ATOM 2898 O O . ALA A 1 402 ? -47.364 44.531 -16.996 1.00 36.41 402 ALA A O 1
ATOM 2899 N N . GLU A 1 403 ? -45.954 42.863 -17.544 1.00 31.30 403 GLU A N 1
ATOM 2900 C CA . GLU A 1 403 ? -46.038 43.073 -18.989 1.00 31.30 403 GLU A CA 1
ATOM 2901 C C . GLU A 1 403 ? -45.706 41.786 -19.769 1.00 31.30 403 GLU A C 1
ATOM 2903 O O . GLU A 1 403 ? -44.594 41.271 -19.744 1.00 31.30 403 GLU A O 1
ATOM 2908 N N . SER A 1 404 ? -46.743 41.279 -20.443 1.00 30.28 404 SER A N 1
ATOM 2909 C CA . SER A 1 404 ? -46.735 40.542 -21.714 1.00 30.28 404 SER A CA 1
ATOM 2910 C C . SER A 1 404 ? -45.871 39.273 -21.848 1.00 30.28 404 SER A C 1
ATOM 2912 O O . SER A 1 404 ? -44.753 39.284 -22.361 1.00 30.28 404 SER A O 1
ATOM 2914 N N . ILE A 1 405 ? -46.467 38.122 -21.513 1.00 36.81 405 ILE A N 1
ATOM 2915 C CA . ILE A 1 405 ? -45.988 36.808 -21.963 1.00 36.81 405 ILE A CA 1
ATOM 2916 C C . ILE A 1 405 ? -46.419 36.599 -23.420 1.00 36.81 405 ILE A C 1
ATOM 2918 O O . ILE A 1 405 ? -47.590 36.360 -23.715 1.00 36.81 405 ILE A O 1
ATOM 2922 N N . LYS A 1 406 ? -45.444 36.627 -24.330 1.00 39.66 406 LYS A N 1
ATOM 2923 C CA . LYS A 1 406 ? -45.520 35.956 -25.635 1.00 39.66 406 LYS A CA 1
ATOM 2924 C C . LYS A 1 406 ? -45.095 34.494 -25.424 1.00 39.66 406 LYS A C 1
ATOM 2926 O O . LYS A 1 406 ? -44.047 34.286 -24.813 1.00 39.66 406 LYS A O 1
ATOM 2931 N N . PRO A 1 407 ? -45.823 33.475 -25.915 1.00 38.97 407 PRO A N 1
ATOM 2932 C CA . PRO A 1 407 ? -45.362 32.098 -25.806 1.00 38.97 407 PRO A CA 1
ATOM 2933 C C . PRO A 1 407 ? -44.186 31.898 -26.769 1.00 38.97 407 PRO A C 1
ATOM 2935 O O . PRO A 1 407 ? -44.367 31.697 -27.969 1.00 38.97 407 PRO A O 1
ATOM 2938 N N . SER A 1 408 ? -42.959 31.983 -26.256 1.00 38.72 408 SER A N 1
ATOM 2939 C CA . SER A 1 408 ? -41.812 31.374 -26.921 1.00 38.72 408 SER A CA 1
ATOM 2940 C C . SER A 1 408 ? -41.984 29.864 -26.790 1.00 38.72 408 SER A C 1
ATOM 2942 O O . SER A 1 408 ? -41.966 29.342 -25.675 1.00 38.72 408 SER A O 1
ATOM 2944 N N . GLY A 1 409 ? -42.192 29.171 -27.914 1.00 46.19 409 GLY A N 1
ATOM 2945 C CA . GLY A 1 409 ? -42.167 27.708 -27.957 1.00 46.19 409 GLY A CA 1
ATOM 2946 C C . GLY A 1 409 ? -40.878 27.151 -27.334 1.00 46.19 409 GLY A C 1
ATOM 2947 O O . GLY A 1 409 ? -39.942 27.922 -27.097 1.00 46.19 409 GLY A O 1
ATOM 2948 N N . PRO A 1 410 ? -40.808 25.840 -27.045 1.00 45.75 410 PRO A N 1
ATOM 2949 C CA . PRO A 1 410 ? -39.665 25.251 -26.356 1.00 45.75 410 PRO A CA 1
ATOM 2950 C C . PRO A 1 410 ? -38.376 25.644 -27.081 1.00 45.75 410 PRO A C 1
ATOM 2952 O O . PRO A 1 410 ? -38.140 25.240 -28.220 1.00 45.75 410 PRO A O 1
ATOM 2955 N N . ARG A 1 411 ? -37.565 26.495 -26.440 1.00 51.56 411 ARG A N 1
ATOM 2956 C CA . ARG A 1 411 ? -36.237 26.840 -26.940 1.00 51.56 411 ARG A CA 1
ATOM 2957 C C . ARG A 1 411 ? -35.455 25.538 -26.899 1.00 51.56 411 ARG A C 1
ATOM 2959 O O . ARG A 1 411 ? -35.160 25.041 -25.815 1.00 51.56 411 ARG A O 1
ATOM 2966 N N . LEU A 1 412 ? -35.203 24.956 -28.071 1.00 58.44 412 LEU A N 1
ATOM 2967 C CA . LEU A 1 412 ? -34.327 23.797 -28.193 1.00 58.44 412 LEU A CA 1
ATOM 2968 C C . LEU A 1 412 ? -33.036 24.112 -27.420 1.00 58.44 412 LEU A C 1
ATOM 2970 O O . LEU A 1 412 ? -32.504 25.213 -27.612 1.00 58.44 412 LEU A O 1
ATOM 2974 N N . PRO A 1 413 ? -32.563 23.213 -26.535 1.00 68.56 413 PRO A N 1
ATOM 2975 C CA . PRO A 1 413 ? -31.327 23.443 -25.803 1.00 68.56 413 PRO A CA 1
ATOM 2976 C C . PRO A 1 413 ? -30.203 23.782 -26.788 1.00 68.56 413 PRO A C 1
ATOM 2978 O O . PRO A 1 413 ? -30.133 23.230 -27.896 1.00 68.56 413 PRO A O 1
ATOM 2981 N N . GLU A 1 414 ? -29.382 24.760 -26.412 1.00 83.19 414 GLU A N 1
ATOM 2982 C CA . GLU A 1 414 ? -28.242 25.197 -27.214 1.00 83.19 414 GLU A CA 1
ATOM 2983 C C . GLU A 1 414 ? -27.316 24.004 -27.472 1.00 83.19 414 GLU A C 1
ATOM 2985 O O . GLU A 1 414 ? -27.184 23.123 -26.626 1.00 83.19 414 GLU A O 1
ATOM 2990 N N . LEU A 1 415 ? -26.762 23.917 -28.684 1.00 90.81 415 LEU A N 1
ATOM 2991 C CA . LEU A 1 415 ? -25.857 22.826 -29.026 1.00 90.81 415 LEU A CA 1
ATOM 2992 C C . LEU A 1 415 ? -24.513 23.121 -28.367 1.00 90.81 415 LEU A C 1
ATOM 2994 O O . LEU A 1 415 ? -23.869 24.085 -28.772 1.00 90.81 415 LEU A O 1
ATOM 2998 N N . ARG A 1 416 ? -24.118 22.322 -27.375 1.00 94.25 416 ARG A N 1
ATOM 2999 C CA . ARG A 1 416 ? -22.880 22.551 -26.627 1.00 94.25 416 ARG A CA 1
ATOM 3000 C C . ARG A 1 416 ? -22.219 21.248 -26.199 1.00 94.25 416 ARG A C 1
ATOM 3002 O O . ARG A 1 416 ? -22.895 20.374 -25.656 1.00 94.25 416 ARG A O 1
ATOM 3009 N N . VAL A 1 417 ? -20.909 21.141 -26.400 1.00 93.81 417 VAL A N 1
ATOM 3010 C CA . VAL A 1 417 ? -20.059 20.113 -25.795 1.00 93.81 417 VAL A CA 1
ATOM 3011 C C . VAL A 1 417 ? -19.774 20.546 -24.358 1.00 93.81 417 VAL A C 1
ATOM 3013 O O . VAL A 1 417 ? -19.211 21.609 -24.105 1.00 93.81 417 VAL A O 1
ATOM 3016 N N . GLU A 1 418 ? -20.255 19.769 -23.392 1.00 92.56 418 GLU A N 1
ATOM 3017 C CA . GLU A 1 418 ? -20.031 20.051 -21.972 1.00 92.56 418 GLU A CA 1
ATOM 3018 C C . GLU A 1 418 ? -18.703 19.465 -21.502 1.00 92.56 418 GLU A C 1
ATOM 3020 O O . GLU A 1 418 ? -17.962 20.116 -20.764 1.00 92.56 418 GLU A O 1
ATOM 3025 N N . GLU A 1 419 ? -18.405 18.244 -21.945 1.00 94.12 419 GLU A N 1
ATOM 3026 C CA . GLU A 1 419 ? -17.246 17.485 -21.499 1.00 94.12 419 GLU A CA 1
ATOM 3027 C C . GLU A 1 419 ? -16.833 16.452 -22.550 1.00 94.12 419 GLU A C 1
ATOM 3029 O O . GLU A 1 419 ? -17.673 15.700 -23.048 1.00 94.12 419 GLU A O 1
ATOM 3034 N N . ILE A 1 420 ? -15.532 16.381 -22.840 1.00 94.88 420 ILE A N 1
ATOM 3035 C CA . ILE A 1 420 ? -14.917 15.251 -23.542 1.00 94.88 420 ILE A CA 1
ATOM 3036 C C . ILE A 1 420 ? -14.504 14.222 -22.490 1.00 94.88 420 ILE A C 1
ATOM 3038 O O . ILE A 1 420 ? -13.749 14.541 -21.574 1.00 94.88 420 ILE A O 1
ATOM 3042 N N . VAL A 1 421 ? -14.973 12.990 -22.648 1.00 91.62 421 VAL A N 1
ATOM 3043 C CA . VAL A 1 421 ? -14.735 11.876 -21.731 1.00 91.62 421 VAL A CA 1
ATOM 3044 C C . VAL A 1 421 ? -13.806 10.867 -22.402 1.00 91.62 421 VAL A C 1
ATOM 3046 O O . VAL A 1 421 ? -13.981 10.513 -23.569 1.00 91.62 421 VAL A O 1
ATOM 3049 N N . THR A 1 422 ? -12.810 10.394 -21.653 1.00 87.50 422 THR A N 1
ATOM 3050 C CA . THR A 1 422 ? -11.919 9.304 -22.069 1.00 87.50 422 THR A CA 1
ATOM 3051 C C . THR A 1 422 ? -11.958 8.180 -21.044 1.00 87.50 422 THR A C 1
ATOM 3053 O O . THR A 1 422 ? -12.062 8.435 -19.844 1.00 87.50 422 THR A O 1
ATOM 3056 N N . ASN A 1 423 ? -11.903 6.934 -21.513 1.00 77.50 423 ASN A N 1
ATOM 3057 C CA . ASN A 1 423 ? -11.820 5.759 -20.653 1.00 77.50 423 ASN A CA 1
ATOM 3058 C C . ASN A 1 423 ? -10.696 4.821 -21.135 1.00 77.50 423 ASN A C 1
ATOM 3060 O O . ASN A 1 423 ? -10.818 4.301 -22.248 1.00 77.50 423 ASN A O 1
ATOM 3064 N N . PRO A 1 424 ? -9.632 4.595 -20.339 1.00 74.19 424 PRO A N 1
ATOM 3065 C CA . PRO A 1 424 ? -9.370 5.217 -19.032 1.00 74.19 424 PRO A CA 1
ATOM 3066 C C . PRO A 1 424 ? -9.086 6.729 -19.143 1.00 74.19 424 PRO A C 1
ATOM 3068 O O . PRO A 1 424 ? -8.641 7.204 -20.186 1.00 74.19 424 PRO A O 1
ATOM 3071 N N . ALA A 1 425 ? -9.332 7.482 -18.062 1.00 72.69 425 ALA A N 1
ATOM 3072 C CA . ALA A 1 425 ? -9.134 8.942 -18.016 1.00 72.69 425 ALA A CA 1
ATOM 3073 C C . ALA A 1 425 ? -7.655 9.366 -18.113 1.00 72.69 425 ALA A C 1
ATOM 3075 O O . ALA A 1 425 ? -7.349 10.472 -18.559 1.00 72.69 425 ALA A O 1
ATOM 3076 N N . THR A 1 426 ? -6.745 8.466 -17.731 1.00 73.38 426 THR A N 1
ATOM 3077 C CA . THR A 1 426 ? -5.302 8.575 -17.969 1.00 73.38 426 THR A CA 1
ATOM 3078 C C . THR A 1 426 ? -4.891 7.434 -18.899 1.00 73.38 426 THR A C 1
ATOM 3080 O O . THR A 1 426 ? -4.636 6.327 -18.429 1.00 73.38 426 THR A O 1
ATOM 3083 N N . PRO A 1 427 ? -4.896 7.655 -20.221 1.00 75.25 427 PRO A N 1
ATOM 3084 C CA . PRO A 1 427 ? -4.507 6.649 -21.194 1.00 75.25 427 PRO A CA 1
ATOM 3085 C C . PRO A 1 427 ? -3.085 6.144 -21.038 1.00 75.25 427 PRO A C 1
ATOM 3087 O O . PRO A 1 427 ? -2.155 6.911 -20.788 1.00 75.25 427 PRO A O 1
ATOM 3090 N N . GLU A 1 428 ? -2.915 4.864 -21.326 1.00 77.12 428 GLU A N 1
ATOM 3091 C CA . GLU A 1 428 ? -1.614 4.220 -21.417 1.00 77.12 428 GLU A CA 1
ATOM 3092 C C . GLU A 1 428 ? -1.309 3.865 -22.869 1.00 77.12 428 GLU A C 1
ATOM 3094 O O . GLU A 1 428 ? -2.214 3.597 -23.670 1.00 77.12 428 GLU A O 1
ATOM 3099 N N . VAL A 1 429 ? -0.027 3.854 -23.222 1.00 66.56 429 VAL A N 1
ATOM 3100 C CA . VAL A 1 429 ? 0.387 3.349 -24.532 1.00 66.56 429 VAL A CA 1
ATOM 3101 C C . VAL A 1 429 ? -0.065 1.902 -24.711 1.00 66.56 429 VAL A C 1
ATOM 3103 O O . VAL A 1 429 ? -0.032 1.097 -23.784 1.00 66.56 429 VAL A O 1
ATOM 3106 N N . LEU A 1 430 ? -0.485 1.577 -25.931 1.00 58.59 430 LEU A N 1
ATOM 3107 C CA . LEU A 1 430 ? -0.942 0.255 -26.363 1.00 58.59 430 LEU A CA 1
ATOM 3108 C C . LEU A 1 430 ? -2.197 -0.269 -25.642 1.00 58.59 430 LEU A C 1
ATOM 3110 O O . LEU A 1 430 ? -2.585 -1.416 -25.857 1.00 58.59 430 LEU A O 1
ATOM 3114 N N . VAL A 1 431 ? -2.878 0.575 -24.862 1.00 70.62 431 VAL A N 1
ATOM 3115 C CA . VAL A 1 431 ? -4.180 0.279 -24.254 1.00 70.62 431 VAL A CA 1
ATOM 3116 C C . VAL A 1 431 ? -5.285 0.975 -25.064 1.00 70.62 431 VAL A C 1
ATOM 3118 O O . VAL A 1 431 ? -5.117 2.134 -25.458 1.00 70.62 431 VAL A O 1
ATOM 3121 N N . PRO A 1 432 ? -6.414 0.301 -25.363 1.00 78.25 432 PRO A N 1
ATOM 3122 C CA . PRO A 1 432 ? -7.532 0.934 -26.050 1.00 78.25 432 PRO A CA 1
ATOM 3123 C C . PRO A 1 432 ? -8.169 2.011 -25.169 1.00 78.25 432 PRO A C 1
ATOM 3125 O O . PRO A 1 432 ? -8.553 1.760 -24.029 1.00 78.25 432 PRO A O 1
ATOM 3128 N N . VAL A 1 433 ? -8.327 3.203 -25.731 1.00 88.81 433 VAL A N 1
ATOM 3129 C CA . VAL A 1 433 ? -9.005 4.342 -25.112 1.00 88.81 433 VAL A CA 1
ATOM 3130 C C . VAL A 1 433 ? -10.335 4.538 -25.814 1.00 88.81 433 VAL A C 1
ATOM 3132 O O . VAL A 1 433 ? -10.375 4.657 -27.040 1.00 88.81 433 VAL A O 1
ATOM 3135 N N . ALA A 1 434 ? -11.425 4.564 -25.057 1.00 92.50 434 ALA A N 1
ATOM 3136 C CA . ALA A 1 434 ? -12.731 4.956 -25.568 1.00 92.50 434 ALA A CA 1
ATOM 3137 C C . ALA A 1 434 ? -12.915 6.469 -25.411 1.00 92.50 434 ALA A C 1
ATOM 3139 O O . ALA A 1 434 ? -12.702 7.013 -24.329 1.00 92.50 434 ALA A O 1
ATOM 3140 N N . PHE A 1 435 ? -13.322 7.129 -26.490 1.00 95.19 435 PHE A N 1
ATOM 3141 C CA . PHE A 1 435 ? -13.631 8.552 -26.544 1.00 95.19 435 PHE A CA 1
ATOM 3142 C C . PHE A 1 435 ? -15.135 8.738 -26.687 1.00 95.19 435 PHE A C 1
ATOM 3144 O O . PHE A 1 435 ? -15.744 8.179 -27.601 1.00 95.19 435 PHE A O 1
ATOM 3151 N N . SER A 1 436 ? -15.712 9.557 -25.816 1.00 95.56 436 SER A N 1
ATOM 3152 C CA . SER A 1 436 ? -17.111 9.981 -25.866 1.00 95.56 436 SER A CA 1
ATOM 3153 C C . SER A 1 436 ? -17.239 11.420 -25.362 1.00 95.56 436 SER A C 1
ATOM 3155 O O . SER A 1 436 ? -16.255 12.037 -24.951 1.00 95.56 436 SER A O 1
ATOM 3157 N N . ALA A 1 437 ? -18.433 12.008 -25.422 1.00 94.50 437 ALA A N 1
ATOM 3158 C CA . ALA A 1 437 ? -18.659 13.339 -24.865 1.00 94.50 437 ALA A CA 1
ATOM 3159 C C . ALA A 1 437 ? -20.081 13.519 -24.336 1.00 94.50 437 ALA A C 1
ATOM 3161 O O . ALA A 1 437 ? -21.039 12.953 -24.867 1.00 94.50 437 ALA A O 1
ATOM 3162 N N . ARG A 1 438 ? -20.223 14.373 -23.320 1.00 95.06 438 ARG A N 1
ATOM 3163 C CA . ARG A 1 438 ? -21.520 14.882 -22.864 1.00 95.06 438 ARG A CA 1
ATOM 3164 C C . ARG A 1 438 ? -21.876 16.112 -23.690 1.00 95.06 438 ARG A C 1
ATOM 3166 O O . ARG A 1 438 ? -21.132 17.091 -23.694 1.00 95.06 438 ARG A O 1
ATOM 3173 N N . VAL A 1 439 ? -22.991 16.049 -24.418 1.00 93.38 439 VAL A N 1
ATOM 3174 C CA . VAL A 1 439 ? -23.404 17.094 -25.367 1.00 93.38 439 VAL A CA 1
ATOM 3175 C C . VAL A 1 439 ? -24.890 17.412 -25.198 1.00 93.38 439 VAL A C 1
ATOM 3177 O O . VAL A 1 439 ? -25.723 16.508 -25.119 1.00 93.38 439 VAL A O 1
ATOM 3180 N N . THR A 1 440 ? -25.238 18.699 -25.184 1.00 90.88 440 THR A N 1
ATOM 3181 C CA . THR A 1 440 ? -26.625 19.200 -25.175 1.00 90.88 440 THR A CA 1
ATOM 3182 C C . THR A 1 440 ? -27.065 19.636 -26.576 1.00 90.88 440 THR A C 1
ATOM 3184 O O . THR A 1 440 ? -26.240 19.832 -27.461 1.00 90.88 440 THR A O 1
ATOM 3187 N N . GLY A 1 441 ? -28.375 19.751 -26.836 1.00 86.50 441 GLY A N 1
ATOM 3188 C CA . GLY A 1 441 ? -28.895 20.300 -28.103 1.00 86.50 441 GLY A CA 1
ATOM 3189 C C . GLY A 1 441 ? -28.976 19.342 -29.306 1.00 86.50 441 GLY A C 1
ATOM 3190 O O . GLY A 1 441 ? -29.274 19.814 -30.410 1.00 86.50 441 GLY A O 1
ATOM 3191 N N . ALA A 1 442 ? -28.783 18.035 -29.072 1.00 87.94 442 ALA A N 1
ATOM 3192 C CA . ALA A 1 442 ? -28.951 16.914 -30.013 1.00 87.94 442 ALA A CA 1
ATOM 3193 C C . ALA A 1 442 ? -28.160 17.065 -31.338 1.00 87.94 442 ALA A C 1
ATOM 3195 O O . ALA A 1 442 ? -28.743 17.408 -32.371 1.00 87.94 442 ALA A O 1
ATOM 3196 N N . PRO A 1 443 ? -26.832 16.826 -31.329 1.00 92.88 443 PRO A N 1
ATOM 3197 C CA . PRO A 1 443 ? -25.999 16.862 -32.534 1.00 92.88 443 PRO A CA 1
ATOM 3198 C C . PRO A 1 443 ? -26.419 15.821 -33.576 1.00 92.88 443 PRO A C 1
ATOM 3200 O O . PRO A 1 443 ? -26.706 14.672 -33.248 1.00 92.88 443 PRO A O 1
ATOM 3203 N N . THR A 1 444 ? -26.381 16.208 -34.850 1.00 93.12 444 THR A N 1
ATOM 3204 C CA . THR A 1 444 ? -26.604 15.319 -36.001 1.00 93.12 444 THR A CA 1
ATOM 3205 C C . THR A 1 444 ? -25.305 14.900 -36.693 1.00 93.12 444 THR A C 1
ATOM 3207 O O . THR A 1 444 ? -25.337 14.009 -37.535 1.00 93.12 444 THR A O 1
ATOM 3210 N N . ALA A 1 445 ? -24.168 15.530 -36.377 1.00 93.50 445 ALA A N 1
ATOM 3211 C CA . ALA A 1 445 ? -22.854 15.140 -36.889 1.00 93.50 445 ALA A CA 1
ATOM 3212 C C . ALA A 1 445 ? -21.731 15.445 -35.889 1.00 93.50 445 ALA A C 1
ATOM 3214 O O . ALA A 1 445 ? -21.795 16.439 -35.160 1.00 93.50 445 ALA A O 1
ATOM 3215 N N . TRP A 1 446 ? -20.702 14.596 -35.913 1.00 97.06 446 TRP A N 1
ATOM 3216 C CA . TRP A 1 446 ? -19.564 14.586 -34.997 1.00 97.06 446 TRP A CA 1
ATOM 3217 C C . TRP A 1 446 ? -18.261 14.551 -35.792 1.00 97.06 446 TRP A C 1
ATOM 3219 O O . TRP A 1 446 ? -18.191 13.927 -36.854 1.00 97.06 446 TRP A O 1
ATOM 3229 N N . ARG A 1 447 ? -17.223 15.217 -35.290 1.00 97.12 447 ARG A N 1
ATOM 3230 C CA . ARG A 1 447 ? -15.874 15.153 -35.849 1.00 97.12 447 ARG A CA 1
ATOM 3231 C C . ARG A 1 447 ? -14.840 15.238 -34.740 1.00 97.12 447 ARG A C 1
ATOM 3233 O O . ARG A 1 447 ? -14.614 16.301 -34.170 1.00 97.12 447 ARG A O 1
ATOM 3240 N N . TRP A 1 448 ? -14.178 14.120 -34.502 1.00 97.25 448 TRP A N 1
ATOM 3241 C CA . TRP A 1 448 ? -13.041 13.997 -33.608 1.00 97.25 448 TRP A CA 1
ATOM 3242 C C . TRP A 1 448 ? -11.738 14.200 -34.370 1.00 97.25 448 TRP A C 1
ATOM 3244 O O . TRP A 1 448 ? -11.580 13.687 -35.480 1.00 97.25 448 TRP A O 1
ATOM 3254 N N . THR A 1 449 ? -10.798 14.913 -33.758 1.00 96.75 449 THR A N 1
ATOM 3255 C CA . THR A 1 449 ? -9.411 15.026 -34.219 1.00 96.75 449 THR A CA 1
ATOM 3256 C C . THR A 1 449 ? -8.482 14.864 -33.026 1.00 96.75 449 THR A C 1
ATOM 3258 O O . THR A 1 449 ? -8.547 15.643 -32.079 1.00 96.75 449 THR A O 1
ATOM 3261 N N . VAL A 1 450 ? -7.620 13.854 -33.074 1.00 95.56 450 VAL A N 1
ATOM 3262 C CA . VAL A 1 450 ? -6.542 13.644 -32.109 1.00 95.56 450 VAL A CA 1
ATOM 3263 C C . VAL A 1 450 ? -5.249 14.092 -32.771 1.00 95.56 450 VAL A C 1
ATOM 3265 O O . VAL A 1 450 ? -4.929 13.630 -33.865 1.00 95.56 450 VAL A O 1
ATOM 3268 N N . SER A 1 451 ? -4.514 14.993 -32.132 1.00 89.81 451 SER A N 1
ATOM 3269 C CA . SER A 1 451 ? -3.232 15.500 -32.615 1.00 89.81 451 SER A CA 1
ATOM 3270 C C . SER A 1 451 ? -2.107 15.109 -31.668 1.00 89.81 451 SER A C 1
ATOM 3272 O O . SER A 1 451 ? -2.258 15.180 -30.444 1.00 89.81 451 SER A O 1
ATOM 3274 N N . LYS A 1 452 ? -0.979 14.718 -32.253 1.00 82.50 452 LYS A N 1
ATOM 3275 C CA . LYS A 1 452 ? 0.272 14.413 -31.561 1.00 82.50 452 LYS A CA 1
ATOM 3276 C C . LYS A 1 452 ? 0.872 15.666 -30.902 1.00 82.50 452 LYS A C 1
ATOM 3278 O O . LYS A 1 452 ? 0.489 16.786 -31.260 1.00 82.50 452 LYS A O 1
ATOM 3283 N N . PRO A 1 453 ? 1.852 15.502 -29.992 1.00 71.56 453 PRO A N 1
ATOM 3284 C CA . PRO A 1 453 ? 2.594 16.625 -29.412 1.00 71.56 453 PRO A CA 1
ATOM 3285 C C . PRO A 1 453 ? 3.248 17.548 -30.454 1.00 71.56 453 PRO A C 1
ATOM 3287 O O . PRO A 1 453 ? 3.339 18.750 -30.228 1.00 71.56 453 PRO A O 1
ATOM 3290 N N . ASP A 1 454 ? 3.648 17.000 -31.606 1.00 72.75 454 ASP A N 1
ATOM 3291 C CA . ASP A 1 454 ? 4.242 17.735 -32.734 1.00 72.75 454 ASP A CA 1
ATOM 3292 C C . ASP A 1 454 ? 3.214 18.497 -33.603 1.00 72.75 454 ASP A C 1
ATOM 3294 O O . ASP A 1 454 ? 3.577 19.153 -34.578 1.00 72.75 454 ASP A O 1
ATOM 3298 N N . GLY A 1 455 ? 1.922 18.422 -33.260 1.00 76.31 455 GLY A N 1
ATOM 3299 C CA . GLY A 1 455 ? 0.829 19.083 -33.973 1.00 76.31 455 GLY A CA 1
ATOM 3300 C C . GLY A 1 455 ? 0.286 18.316 -35.183 1.00 76.31 455 GLY A C 1
ATOM 3301 O O . GLY A 1 455 ? -0.718 18.741 -35.761 1.00 76.31 455 GLY A O 1
ATOM 3302 N N . THR A 1 456 ? 0.877 17.179 -35.558 1.00 82.31 456 THR A N 1
ATOM 3303 C CA . THR A 1 456 ? 0.349 16.331 -36.636 1.00 82.31 456 THR A CA 1
ATOM 3304 C C . THR A 1 456 ? -0.898 15.567 -36.189 1.00 82.31 456 THR A C 1
ATOM 3306 O O . THR A 1 456 ? -1.143 15.362 -35.001 1.00 82.31 456 THR A O 1
ATOM 3309 N N . THR A 1 457 ? -1.741 15.167 -37.144 1.00 87.62 457 THR A N 1
ATOM 3310 C CA . THR A 1 457 ? -2.961 14.403 -36.839 1.00 87.62 457 THR A CA 1
ATOM 3311 C C . THR A 1 457 ? -2.612 12.937 -36.579 1.00 87.62 457 THR A C 1
ATOM 3313 O O . THR A 1 457 ? -2.051 12.279 -37.449 1.00 87.62 457 THR A O 1
ATOM 3316 N N . GLU A 1 458 ? -2.969 12.435 -35.398 1.00 88.56 458 GLU A N 1
ATOM 3317 C CA . GLU A 1 458 ? -2.857 11.026 -34.998 1.00 88.56 458 GLU A CA 1
ATOM 3318 C C . GLU A 1 458 ? -4.060 10.218 -35.496 1.00 88.56 458 GLU A C 1
ATOM 3320 O O . GLU A 1 458 ? -3.909 9.178 -36.131 1.00 88.56 458 GLU A O 1
ATOM 3325 N N . ALA A 1 459 ? -5.273 10.710 -35.233 1.00 91.31 459 ALA A N 1
ATOM 3326 C CA . ALA A 1 459 ? -6.505 10.010 -35.575 1.00 91.31 459 ALA A CA 1
ATOM 3327 C C . ALA A 1 459 ? -7.662 10.982 -35.820 1.00 91.31 459 ALA A C 1
ATOM 3329 O O . ALA A 1 459 ? -7.705 12.083 -35.269 1.00 91.31 459 ALA A O 1
ATOM 3330 N N . THR A 1 460 ? -8.637 10.554 -36.623 1.00 93.12 460 THR A N 1
ATOM 3331 C CA . THR A 1 460 ? -9.920 11.252 -36.781 1.00 93.12 460 THR A CA 1
ATOM 3332 C C . THR A 1 460 ? -11.073 10.259 -36.744 1.00 93.12 460 THR A C 1
ATOM 3334 O O . THR A 1 460 ? -10.908 9.097 -37.109 1.00 93.12 460 THR A O 1
ATOM 3337 N N . SER A 1 461 ? -12.246 10.714 -36.304 1.00 95.12 461 SER A N 1
ATOM 3338 C CA . SER A 1 461 ? -13.473 9.912 -36.309 1.00 95.12 461 SER A CA 1
ATOM 3339 C C . SER A 1 461 ? -14.700 10.789 -36.546 1.00 95.12 461 SER A C 1
ATOM 3341 O O . SER A 1 461 ? -14.692 11.977 -36.231 1.00 95.12 461 SER A O 1
ATOM 3343 N N . THR A 1 462 ? -15.761 10.205 -37.104 1.00 94.75 462 THR A N 1
ATOM 3344 C CA . THR A 1 462 ? -17.069 10.859 -37.306 1.00 94.75 462 THR A CA 1
ATOM 3345 C C . THR A 1 462 ? -18.196 10.235 -36.477 1.00 94.75 462 THR A C 1
ATOM 3347 O O . THR A 1 462 ? -19.343 10.673 -36.561 1.00 94.75 462 THR A O 1
ATOM 3350 N N . GLY A 1 463 ? -17.881 9.221 -35.664 1.00 92.00 463 GLY A N 1
ATOM 3351 C CA . GLY A 1 463 ? -18.823 8.624 -34.719 1.00 92.00 463 GLY A CA 1
ATOM 3352 C C . GLY A 1 463 ? -19.052 9.507 -33.491 1.00 92.00 463 GLY A C 1
ATOM 3353 O O . GLY A 1 463 ? -18.196 10.318 -33.133 1.00 92.00 463 GLY A O 1
ATOM 3354 N N . ALA A 1 464 ? -20.196 9.324 -32.825 1.00 89.25 464 ALA A N 1
ATOM 3355 C CA . ALA A 1 464 ? -20.444 9.938 -31.516 1.00 89.25 464 ALA A CA 1
ATOM 3356 C C . ALA A 1 464 ? -19.446 9.440 -30.456 1.00 89.25 464 ALA A C 1
ATOM 3358 O O . ALA A 1 464 ? -19.030 10.200 -29.586 1.00 89.25 464 ALA A O 1
ATOM 3359 N N . GLU A 1 465 ? -19.001 8.191 -30.605 1.00 93.62 465 GLU A N 1
ATOM 3360 C CA . GLU A 1 465 ? -17.940 7.567 -29.823 1.00 93.62 465 GLU A CA 1
ATOM 3361 C C . GLU A 1 465 ? -16.964 6.849 -30.760 1.00 93.62 465 GLU A C 1
ATOM 3363 O O . GLU A 1 465 ? -17.335 6.444 -31.869 1.00 93.62 465 GLU A O 1
ATOM 3368 N N . PHE A 1 466 ? -15.712 6.687 -30.334 1.00 92.62 466 PHE A N 1
ATOM 3369 C CA . PHE A 1 466 ? -14.739 5.848 -31.037 1.00 92.62 466 PHE A CA 1
ATOM 3370 C C . PHE A 1 466 ? -13.664 5.320 -30.088 1.00 92.62 466 PHE A C 1
ATOM 3372 O O . PHE A 1 466 ? -13.434 5.887 -29.023 1.00 92.62 466 PHE A O 1
ATOM 3379 N N . SER A 1 467 ? -12.997 4.232 -30.480 1.00 88.75 467 SER A N 1
ATOM 3380 C CA . SER A 1 467 ? -11.851 3.695 -29.747 1.00 88.75 467 SER A CA 1
ATOM 3381 C C . SER A 1 467 ? -10.557 3.918 -30.520 1.00 88.75 467 SER A C 1
ATOM 3383 O O . SER A 1 467 ? -10.539 3.840 -31.751 1.00 88.75 467 SER A O 1
ATOM 3385 N N . HIS A 1 468 ? -9.477 4.205 -29.801 1.00 88.81 468 HIS A N 1
ATOM 3386 C CA . HIS A 1 468 ? -8.147 4.394 -30.363 1.00 88.81 468 HIS A CA 1
ATOM 3387 C C . HIS A 1 468 ? -7.079 3.942 -29.363 1.00 88.81 468 HIS A C 1
ATOM 3389 O O . HIS A 1 468 ? -7.265 4.082 -28.158 1.00 88.81 468 HIS A O 1
ATOM 3395 N N . TRP A 1 469 ? -5.964 3.403 -29.854 1.00 79.81 469 TRP A N 1
ATOM 3396 C CA . TRP A 1 469 ? -4.784 3.106 -29.042 1.00 79.81 469 TRP A CA 1
ATOM 3397 C C . TRP A 1 469 ? -3.673 4.094 -29.383 1.00 79.81 469 TRP A C 1
ATOM 3399 O O . TRP A 1 469 ? -3.477 4.434 -30.548 1.00 79.81 469 TRP A O 1
ATOM 3409 N N . PHE A 1 470 ? -2.895 4.492 -28.384 1.00 72.88 470 PHE A N 1
ATOM 3410 C CA . PHE A 1 470 ? -1.728 5.345 -28.586 1.00 72.88 470 PHE A CA 1
ATOM 3411 C C . PHE A 1 470 ? -0.461 4.505 -28.638 1.00 72.88 470 PHE A C 1
ATOM 3413 O O . PHE A 1 470 ? -0.269 3.616 -27.814 1.00 72.88 470 PHE A O 1
ATOM 3420 N N . ARG A 1 471 ? 0.423 4.774 -29.600 1.00 61.34 471 ARG A N 1
ATOM 3421 C CA . ARG A 1 471 ? 1.698 4.041 -29.714 1.00 61.34 471 ARG A CA 1
ATOM 3422 C C . ARG A 1 471 ? 2.821 4.644 -28.874 1.00 61.34 471 ARG A C 1
ATOM 3424 O O . ARG A 1 471 ? 3.765 3.937 -28.551 1.00 61.34 471 ARG A O 1
ATOM 3431 N N . PHE A 1 472 ? 2.708 5.925 -28.527 1.00 62.06 472 PHE A N 1
ATOM 3432 C CA . PHE A 1 472 ? 3.752 6.689 -27.848 1.00 62.06 472 PHE A CA 1
ATOM 3433 C C . PHE A 1 472 ? 3.179 7.488 -26.682 1.00 62.06 472 PHE A C 1
ATOM 3435 O O . PHE A 1 472 ? 2.051 7.986 -26.763 1.00 62.06 472 PHE A O 1
ATOM 3442 N N . VAL A 1 473 ? 3.972 7.647 -25.622 1.00 67.25 473 VAL A N 1
ATOM 3443 C CA . VAL A 1 473 ? 3.653 8.559 -24.520 1.00 67.25 473 VAL A CA 1
ATOM 3444 C C . VAL A 1 473 ? 3.680 10.001 -25.007 1.00 67.25 473 VAL A C 1
ATOM 3446 O O . VAL A 1 473 ? 4.377 10.336 -25.965 1.00 67.25 473 VAL A O 1
ATOM 3449 N N . GLY A 1 474 ? 2.940 10.877 -24.339 1.00 70.44 474 GLY A N 1
ATOM 3450 C CA . GLY A 1 474 ? 3.012 12.302 -24.622 1.00 70.44 474 GLY A CA 1
ATOM 3451 C C . GLY A 1 474 ? 1.709 13.046 -24.410 1.00 70.44 474 GLY A C 1
ATOM 3452 O O . GLY A 1 474 ? 0.678 12.495 -24.031 1.00 70.44 474 GLY A O 1
ATOM 3453 N N . LYS A 1 475 ? 1.782 14.350 -24.665 1.00 83.19 475 LYS A N 1
ATOM 3454 C CA . LYS A 1 475 ? 0.680 15.292 -24.513 1.00 83.19 475 LYS A CA 1
ATOM 3455 C C . LYS A 1 475 ? -0.075 15.441 -25.836 1.00 83.19 475 LYS A C 1
ATOM 3457 O O . LYS A 1 475 ? 0.325 16.225 -26.693 1.00 83.19 475 LYS A O 1
ATOM 3462 N N . TYR A 1 476 ? -1.166 14.703 -25.993 1.00 90.06 476 TYR A N 1
ATOM 3463 C CA . TYR A 1 476 ? -2.029 14.753 -27.171 1.00 90.06 476 TYR A CA 1
ATOM 3464 C C . TYR A 1 476 ? -3.100 15.833 -27.020 1.00 90.06 476 TYR A C 1
ATOM 3466 O O . TYR A 1 476 ? -3.529 16.172 -25.915 1.00 90.06 476 TYR A O 1
ATOM 3474 N N . ARG A 1 477 ? -3.556 16.377 -28.147 1.00 95.25 477 ARG A N 1
ATOM 3475 C CA . ARG A 1 477 ? -4.678 17.318 -28.208 1.00 95.25 477 ARG A CA 1
ATOM 3476 C C . ARG A 1 477 ? -5.879 16.609 -28.816 1.00 95.25 477 ARG A C 1
ATOM 3478 O O . ARG A 1 477 ? -5.780 16.097 -29.922 1.00 95.25 477 ARG A O 1
ATOM 3485 N N . VAL A 1 478 ? -7.008 16.601 -28.119 1.00 96.81 478 VAL A N 1
ATOM 3486 C CA . VAL A 1 478 ? -8.252 15.983 -28.593 1.00 96.81 478 VAL A CA 1
ATOM 3487 C C . VAL A 1 478 ? -9.262 17.092 -28.831 1.00 96.81 478 VAL A C 1
ATOM 3489 O O . VAL A 1 478 ? -9.664 17.755 -27.879 1.00 96.81 478 VAL A O 1
ATOM 3492 N N . SER A 1 479 ? -9.647 17.309 -30.088 1.00 96.12 479 SER A N 1
ATOM 3493 C CA . SER A 1 479 ? -10.723 18.230 -30.460 1.00 96.12 479 SER A CA 1
ATOM 3494 C C . SER A 1 479 ? -11.967 17.463 -30.887 1.00 96.12 479 SER A C 1
ATOM 3496 O O . SER A 1 479 ? -11.875 16.513 -31.670 1.00 96.12 479 SER A O 1
ATOM 3498 N N . LEU A 1 480 ? -13.124 17.897 -30.398 1.00 97.56 480 LEU A N 1
ATOM 3499 C CA . LEU A 1 480 ? -14.434 17.448 -30.843 1.00 97.56 480 LEU A CA 1
ATOM 3500 C C . LEU A 1 480 ? -15.210 18.642 -31.390 1.00 97.56 480 LEU A C 1
ATOM 3502 O O . LEU A 1 480 ? -15.531 19.557 -30.637 1.00 97.56 480 LEU A O 1
ATOM 3506 N N . ALA A 1 481 ? -15.589 18.574 -32.665 1.00 96.62 481 ALA A N 1
ATOM 3507 C CA . ALA A 1 481 ? -16.571 19.463 -33.269 1.00 96.62 481 ALA A CA 1
ATOM 3508 C C . ALA A 1 481 ? -17.907 18.732 -33.468 1.00 96.62 481 ALA A C 1
ATOM 3510 O O . ALA A 1 481 ? -17.958 17.652 -34.064 1.00 96.62 481 ALA A O 1
ATOM 3511 N N . VAL A 1 482 ? -19.002 19.339 -33.013 1.00 96.31 482 VAL A N 1
ATOM 3512 C CA . VAL A 1 482 ? -20.372 18.835 -33.188 1.00 96.31 482 VAL A CA 1
ATOM 3513 C C . VAL A 1 482 ? -21.224 19.823 -33.974 1.00 96.31 482 VAL A C 1
ATOM 3515 O O . VAL A 1 482 ? -21.008 21.034 -33.931 1.00 96.31 482 VAL A O 1
ATOM 3518 N N . SER A 1 483 ? -22.219 19.322 -34.709 1.00 94.88 483 SER A N 1
ATOM 3519 C CA . SER A 1 483 ? -23.159 20.180 -35.441 1.00 94.88 483 SER A CA 1
ATOM 3520 C C . SER A 1 483 ? -24.582 19.630 -35.476 1.00 94.88 483 SER A C 1
ATOM 3522 O O . SER A 1 483 ? -24.792 18.418 -35.452 1.00 94.88 483 SER A O 1
ATOM 3524 N N . ALA A 1 484 ? -25.559 20.535 -35.542 1.00 91.62 484 ALA A N 1
ATOM 3525 C CA . ALA A 1 484 ? -26.982 20.240 -35.707 1.00 91.62 484 ALA A CA 1
ATOM 3526 C C . ALA A 1 484 ? -27.611 21.290 -36.635 1.00 91.62 484 ALA A C 1
ATOM 3528 O O . ALA A 1 484 ? -27.996 22.382 -36.197 1.00 91.62 484 ALA A O 1
ATOM 3529 N N . GLY A 1 485 ? -27.675 20.982 -37.933 1.00 87.06 485 GLY A N 1
ATOM 3530 C CA . GLY A 1 485 ? -28.031 21.956 -38.969 1.00 87.06 485 GLY A CA 1
ATOM 3531 C C . GLY A 1 485 ? -26.969 23.055 -39.096 1.00 87.06 485 GLY A C 1
ATOM 3532 O O . GLY A 1 485 ? -25.803 22.766 -39.355 1.00 87.06 485 GLY A O 1
ATOM 3533 N N . SER A 1 486 ? -27.359 24.320 -38.906 1.00 83.88 486 SER A N 1
ATOM 3534 C CA . SER A 1 486 ? -26.441 25.473 -38.927 1.00 83.88 486 SER A CA 1
ATOM 3535 C C . SER A 1 486 ? -25.708 25.719 -37.603 1.00 83.88 486 SER A C 1
ATOM 3537 O O . SER A 1 486 ? -24.756 26.496 -37.578 1.00 83.88 486 SER A O 1
ATOM 3539 N N . ARG A 1 487 ? -26.126 25.073 -36.506 1.00 90.50 487 ARG A N 1
ATOM 3540 C CA . ARG A 1 487 ? -25.489 25.206 -35.186 1.00 90.50 487 ARG A CA 1
ATOM 3541 C C . ARG A 1 487 ? -24.230 24.347 -35.127 1.00 90.50 487 ARG A C 1
ATOM 3543 O O . ARG A 1 487 ? -24.260 23.202 -35.584 1.00 90.50 487 ARG A O 1
ATOM 3550 N N . ARG A 1 488 ? -23.157 24.885 -34.548 1.00 93.00 488 ARG A N 1
ATOM 3551 C CA . ARG A 1 488 ? -21.876 24.198 -34.347 1.00 93.00 488 ARG A CA 1
ATOM 3552 C C . ARG A 1 488 ? -21.294 24.559 -32.993 1.00 93.00 488 ARG A C 1
ATOM 3554 O O . ARG A 1 488 ? -21.479 25.688 -32.553 1.00 93.00 488 ARG A O 1
ATOM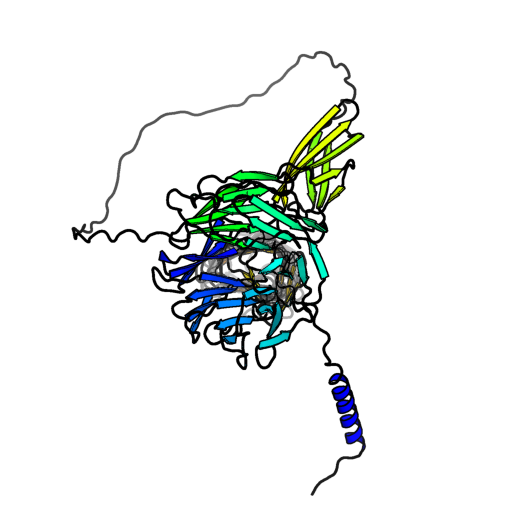 3561 N N . ASP A 1 489 ? -20.576 23.617 -32.407 1.00 95.94 489 ASP A N 1
ATOM 3562 C CA . ASP A 1 489 ? -19.737 23.849 -31.238 1.00 95.94 489 ASP A CA 1
ATOM 3563 C C . ASP A 1 489 ? -18.466 22.999 -31.337 1.00 95.94 489 ASP A C 1
ATOM 3565 O O . ASP A 1 489 ? -18.477 21.946 -31.983 1.00 95.94 489 ASP A O 1
ATOM 3569 N N . GLU A 1 490 ? -17.373 23.467 -30.740 1.00 95.50 490 GLU A N 1
ATOM 3570 C CA . GLU A 1 490 ? -16.089 22.767 -30.730 1.00 95.50 490 GLU A CA 1
ATOM 3571 C C . GLU A 1 490 ? -15.399 22.918 -29.374 1.00 95.50 490 GLU A C 1
ATOM 3573 O O . GLU A 1 490 ? -15.282 24.019 -28.837 1.00 95.50 490 GLU A O 1
ATOM 3578 N N . GLN A 1 491 ? -14.892 21.808 -28.842 1.00 95.69 491 GLN A N 1
ATOM 3579 C CA . GLN A 1 491 ? -14.114 21.788 -27.610 1.00 95.69 491 GLN A CA 1
ATOM 3580 C C . GLN A 1 491 ? -12.811 21.031 -27.829 1.00 95.69 491 GLN A C 1
ATOM 3582 O O . GLN A 1 491 ? -12.777 19.993 -28.483 1.00 95.69 491 GLN A O 1
ATOM 3587 N N . THR A 1 492 ? -11.732 21.536 -27.236 1.00 94.62 492 THR A N 1
ATOM 3588 C CA . THR A 1 492 ? -10.424 20.888 -27.260 1.00 94.62 492 THR A CA 1
ATOM 3589 C C . THR A 1 492 ? -9.924 20.643 -25.844 1.00 94.62 492 THR A C 1
ATOM 3591 O O . THR A 1 492 ? -9.894 21.563 -25.028 1.00 94.62 492 THR A O 1
ATOM 3594 N N . VAL A 1 493 ? -9.462 19.424 -25.572 1.00 91.50 493 VAL A N 1
ATOM 3595 C CA . VAL A 1 493 ? -8.800 19.047 -24.319 1.00 91.50 493 VAL A CA 1
ATOM 3596 C C . VAL A 1 493 ? -7.396 18.517 -24.583 1.00 91.50 493 VAL A C 1
ATOM 3598 O O . VAL A 1 493 ? -7.041 18.122 -25.694 1.00 91.50 493 VAL A O 1
ATOM 3601 N N . THR A 1 494 ? -6.572 18.542 -23.543 1.00 88.50 494 THR A N 1
ATOM 3602 C CA . THR A 1 494 ? -5.275 17.870 -23.541 1.00 88.50 494 THR A CA 1
ATOM 3603 C C . THR A 1 494 ? -5.429 16.498 -22.902 1.00 88.50 494 THR A C 1
ATOM 3605 O O . THR A 1 494 ? -6.012 16.398 -21.828 1.00 88.50 494 THR A O 1
ATOM 3608 N N . LEU A 1 495 ? -4.838 15.480 -23.519 1.00 86.31 495 LEU A N 1
ATOM 3609 C CA . LEU A 1 495 ? -4.780 14.116 -23.018 1.00 86.31 495 LEU A CA 1
ATOM 3610 C C . LEU A 1 495 ? -3.318 13.708 -22.817 1.00 86.31 495 LEU A C 1
ATOM 3612 O O . LEU A 1 495 ? -2.539 13.720 -23.768 1.00 86.31 495 LEU A O 1
ATOM 3616 N N . MET A 1 496 ? -2.933 13.379 -21.586 1.00 80.44 496 MET A N 1
ATOM 3617 C CA . MET A 1 496 ? -1.596 12.861 -21.292 1.00 80.44 496 MET A CA 1
ATOM 3618 C C . MET A 1 496 ? -1.621 11.337 -21.401 1.00 80.44 496 MET A C 1
ATOM 3620 O O . MET A 1 496 ? -2.300 10.683 -20.615 1.00 80.44 496 MET A O 1
ATOM 3624 N N . VAL A 1 497 ? -0.886 10.790 -22.366 1.00 74.56 497 VAL A N 1
ATOM 3625 C CA . VAL A 1 497 ? -0.677 9.347 -22.517 1.00 74.56 497 VAL A CA 1
ATOM 3626 C C . VAL A 1 497 ? 0.619 8.979 -21.807 1.00 74.56 497 VAL A C 1
ATOM 3628 O O . VAL A 1 497 ? 1.662 9.578 -22.080 1.00 74.56 497 VAL A O 1
ATOM 3631 N N . ILE A 1 498 ? 0.559 8.005 -20.906 1.00 67.81 498 ILE A N 1
ATOM 3632 C CA . ILE A 1 498 ? 1.694 7.556 -20.090 1.00 67.81 498 ILE A CA 1
ATOM 3633 C C . ILE A 1 498 ? 2.074 6.108 -20.414 1.00 67.81 498 ILE A C 1
ATOM 3635 O O . ILE A 1 498 ? 1.380 5.417 -21.159 1.00 67.81 498 ILE A O 1
ATOM 3639 N N . ASN A 1 499 ? 3.203 5.643 -19.886 1.00 58.59 499 ASN A N 1
ATOM 3640 C CA . ASN A 1 499 ? 3.509 4.218 -19.927 1.00 58.59 499 ASN A CA 1
ATOM 3641 C C . ASN A 1 499 ? 2.608 3.469 -18.942 1.00 58.59 499 ASN A C 1
ATOM 3643 O O . ASN A 1 499 ? 2.290 4.029 -17.887 1.00 58.59 499 ASN A O 1
ATOM 3647 N N . PRO A 1 500 ? 2.225 2.215 -19.244 1.00 55.72 500 PRO A N 1
ATOM 3648 C CA . PRO A 1 500 ? 1.615 1.373 -18.233 1.00 55.72 500 PRO A CA 1
ATOM 3649 C C . PRO A 1 500 ? 2.568 1.274 -17.027 1.00 55.72 500 PRO A C 1
ATOM 3651 O O . PRO A 1 500 ? 3.770 1.057 -17.227 1.00 55.72 500 PRO A O 1
ATOM 3654 N N . PRO A 1 501 ? 2.078 1.458 -15.785 1.00 52.81 501 PRO A N 1
ATOM 3655 C CA . PRO A 1 501 ? 2.879 1.195 -14.600 1.00 52.81 501 PRO A CA 1
ATOM 3656 C C . PRO A 1 501 ? 3.382 -0.250 -14.645 1.00 52.81 501 PRO A C 1
ATOM 3658 O O . PRO A 1 501 ? 2.660 -1.154 -15.077 1.00 52.81 501 PRO A O 1
ATOM 3661 N N . LEU A 1 502 ? 4.640 -0.448 -14.241 1.00 52.81 502 LEU A N 1
ATOM 3662 C CA . LEU A 1 502 ? 5.291 -1.754 -14.290 1.00 52.81 502 LEU A CA 1
ATOM 3663 C C . LEU A 1 502 ? 4.444 -2.804 -13.550 1.00 52.81 502 LEU A C 1
ATOM 3665 O O . LEU A 1 502 ? 3.906 -2.503 -12.479 1.00 52.81 502 LEU A O 1
ATOM 3669 N N . PRO A 1 503 ? 4.326 -4.031 -14.089 1.00 66.19 503 PRO A N 1
ATOM 3670 C CA . PRO A 1 503 ? 3.686 -5.115 -13.363 1.00 66.19 503 PRO A CA 1
ATOM 3671 C C . PRO A 1 503 ? 4.469 -5.393 -12.078 1.00 66.19 503 PRO A C 1
ATOM 3673 O O . PRO A 1 503 ? 5.696 -5.483 -12.099 1.00 66.19 503 PRO A O 1
ATOM 3676 N N . LEU A 1 504 ? 3.742 -5.504 -10.968 1.00 78.50 504 LEU A N 1
ATOM 3677 C CA . LEU A 1 504 ? 4.308 -5.826 -9.663 1.00 78.50 504 LEU A CA 1
ATOM 3678 C C . LEU A 1 504 ? 4.689 -7.309 -9.593 1.00 78.50 504 LEU A C 1
ATOM 3680 O O . LEU A 1 504 ? 3.889 -8.176 -9.950 1.00 78.50 504 LEU A O 1
ATOM 3684 N N . HIS A 1 505 ? 5.885 -7.586 -9.087 1.00 84.56 505 HIS A N 1
ATOM 3685 C CA . HIS A 1 505 ? 6.420 -8.916 -8.823 1.00 84.56 505 HIS A CA 1
ATOM 3686 C C . HIS A 1 505 ? 6.664 -9.125 -7.325 1.00 84.56 505 HIS A C 1
ATOM 3688 O O . HIS A 1 505 ? 6.662 -8.195 -6.517 1.00 84.56 505 HIS A O 1
ATOM 3694 N N . CYS A 1 506 ? 6.872 -10.385 -6.947 1.00 85.62 506 CYS A N 1
ATOM 3695 C CA . CYS A 1 506 ? 7.165 -10.753 -5.571 1.00 85.62 506 CYS A CA 1
ATOM 3696 C C . CYS A 1 506 ? 8.497 -10.152 -5.122 1.00 85.62 506 CYS A C 1
ATOM 3698 O O . CYS A 1 506 ? 9.523 -10.357 -5.770 1.00 85.62 506 CYS A O 1
ATOM 3700 N N . GLY A 1 507 ? 8.476 -9.467 -3.983 1.00 87.38 507 GLY A N 1
ATOM 3701 C CA . GLY A 1 507 ? 9.629 -8.804 -3.385 1.00 87.38 507 GLY A CA 1
ATOM 3702 C C . GLY A 1 507 ? 9.828 -7.356 -3.833 1.00 87.38 507 GLY A C 1
ATOM 3703 O O . GLY A 1 507 ? 10.777 -6.719 -3.373 1.00 87.38 507 GLY A O 1
ATOM 3704 N N . ASP A 1 508 ? 8.958 -6.815 -4.689 1.00 85.44 508 ASP A N 1
ATOM 3705 C CA . ASP A 1 508 ? 9.124 -5.462 -5.217 1.00 85.44 508 ASP A CA 1
ATOM 3706 C C . ASP A 1 508 ? 9.067 -4.393 -4.120 1.00 85.44 508 ASP A C 1
ATOM 3708 O O . ASP A 1 508 ? 8.223 -4.421 -3.219 1.00 85.44 508 ASP A O 1
ATOM 3712 N N . VAL A 1 509 ? 9.945 -3.392 -4.249 1.00 87.69 509 VAL A N 1
ATOM 3713 C CA . VAL A 1 509 ? 9.901 -2.165 -3.448 1.00 87.69 509 VAL A CA 1
ATOM 3714 C C . VAL A 1 509 ? 9.195 -1.070 -4.245 1.00 87.69 509 VAL A C 1
ATOM 3716 O O . VAL A 1 509 ? 9.787 -0.416 -5.105 1.00 87.69 509 VAL A O 1
ATOM 3719 N N . VAL A 1 510 ? 7.922 -0.850 -3.944 1.00 81.44 510 VAL A N 1
ATOM 3720 C CA . VAL A 1 510 ? 7.062 0.128 -4.604 1.00 81.44 510 VAL A CA 1
ATOM 3721 C C . VAL A 1 510 ? 7.359 1.525 -4.066 1.00 81.44 510 VAL A C 1
ATOM 3723 O O . VAL A 1 510 ? 7.139 1.822 -2.892 1.00 81.44 510 VAL A O 1
ATOM 3726 N N . ARG A 1 511 ? 7.880 2.396 -4.934 1.00 80.81 511 ARG A N 1
ATOM 3727 C CA . ARG A 1 511 ? 8.237 3.791 -4.603 1.00 80.81 511 ARG A CA 1
ATOM 3728 C C . ARG A 1 511 ? 7.364 4.832 -5.303 1.00 80.81 511 ARG A C 1
ATOM 3730 O O . ARG A 1 511 ? 7.555 6.024 -5.100 1.00 80.81 511 ARG A O 1
ATOM 3737 N N . GLN A 1 512 ? 6.447 4.389 -6.154 1.00 72.44 512 GLN A N 1
ATOM 3738 C CA . GLN A 1 512 ? 5.516 5.234 -6.892 1.00 72.44 512 GLN A CA 1
ATOM 3739 C C . GLN A 1 512 ? 4.144 4.577 -6.881 1.00 72.44 512 GLN A C 1
ATOM 3741 O O . GLN A 1 512 ? 4.043 3.350 -6.865 1.00 72.44 512 GLN A O 1
ATOM 3746 N N . SER A 1 513 ? 3.098 5.399 -6.895 1.00 77.62 513 SER A N 1
ATOM 3747 C CA . SER A 1 513 ? 1.725 4.913 -6.941 1.00 77.62 513 SER A CA 1
ATOM 3748 C C . SER A 1 513 ? 1.490 4.020 -8.156 1.00 77.62 513 SER A C 1
ATOM 3750 O O . SER A 1 513 ? 1.937 4.332 -9.259 1.00 77.62 513 SER A O 1
ATOM 3752 N N . THR A 1 514 ? 0.789 2.910 -7.957 1.00 77.44 514 THR A N 1
ATOM 3753 C CA . THR A 1 514 ? 0.618 1.874 -8.977 1.00 77.44 514 THR A CA 1
ATOM 3754 C C . THR A 1 514 ? -0.681 1.096 -8.784 1.00 77.44 514 THR A C 1
ATOM 3756 O O . THR A 1 514 ? -1.351 1.200 -7.754 1.00 77.44 514 THR A O 1
ATOM 3759 N N . VAL A 1 515 ? -1.025 0.311 -9.803 1.00 82.19 515 VAL A N 1
ATOM 3760 C CA . VAL A 1 515 ? -2.195 -0.559 -9.841 1.00 82.19 515 VAL A CA 1
ATOM 3761 C C . VAL A 1 515 ? -1.735 -1.982 -10.147 1.00 82.19 515 VAL A C 1
ATOM 3763 O O . VAL A 1 515 ? -1.033 -2.210 -11.135 1.00 82.19 515 VAL A O 1
ATOM 3766 N N . LEU A 1 516 ? -2.123 -2.940 -9.312 1.00 85.94 516 LEU A N 1
ATOM 3767 C CA . LEU A 1 516 ? -1.895 -4.357 -9.553 1.00 85.94 516 LEU A CA 1
ATOM 3768 C C . LEU A 1 516 ? -2.806 -4.820 -10.697 1.00 85.94 516 LEU A C 1
ATOM 3770 O O . LEU A 1 516 ? -3.989 -4.510 -10.703 1.00 85.94 516 LEU A O 1
ATOM 3774 N N . ARG A 1 517 ? -2.258 -5.554 -11.671 1.00 81.50 517 ARG A N 1
ATOM 3775 C CA . ARG A 1 517 ? -2.997 -5.997 -12.877 1.00 81.50 517 ARG A CA 1
ATOM 3776 C C . ARG A 1 517 ? -3.204 -7.505 -12.973 1.00 81.50 517 ARG A C 1
ATOM 3778 O O . ARG A 1 517 ? -3.771 -8.001 -13.943 1.00 81.50 517 ARG A O 1
ATOM 3785 N N . ALA A 1 518 ? -2.663 -8.242 -12.013 1.00 84.81 518 ALA A N 1
ATOM 3786 C CA . ALA A 1 518 ? -2.760 -9.687 -11.934 1.00 84.81 518 ALA A CA 1
ATOM 3787 C C . ALA A 1 518 ? -2.606 -10.126 -10.480 1.00 84.81 518 ALA A C 1
ATOM 3789 O O . ALA A 1 518 ? -2.000 -9.425 -9.673 1.00 84.81 518 ALA A O 1
ATOM 3790 N N . ASN A 1 519 ? -3.125 -11.308 -10.148 1.00 89.50 519 ASN A N 1
ATOM 3791 C CA . ASN A 1 519 ? -2.877 -11.890 -8.834 1.00 89.50 519 ASN A CA 1
ATOM 3792 C C . ASN A 1 519 ? -1.374 -12.115 -8.638 1.00 89.50 519 ASN A C 1
ATOM 3794 O O . ASN A 1 519 ? -0.689 -12.576 -9.551 1.00 89.50 519 ASN A O 1
ATOM 3798 N N . LEU A 1 520 ? -0.892 -11.829 -7.434 1.00 91.75 520 LEU A N 1
ATOM 3799 C CA . LEU A 1 520 ? 0.495 -12.016 -7.043 1.00 91.75 520 LEU A CA 1
ATOM 3800 C C . LEU A 1 520 ? 0.569 -13.164 -6.034 1.00 91.75 520 LEU A C 1
ATOM 3802 O O . LEU A 1 520 ? -0.177 -13.176 -5.060 1.00 91.75 520 LEU A O 1
ATOM 3806 N N . THR A 1 521 ? 1.423 -14.159 -6.264 1.00 95.25 521 THR A N 1
ATOM 3807 C CA . THR A 1 521 ? 1.575 -15.307 -5.355 1.00 95.25 521 THR A CA 1
ATOM 3808 C C . THR A 1 521 ? 3.042 -15.531 -5.045 1.00 95.25 521 THR A C 1
ATOM 3810 O O . THR A 1 521 ? 3.811 -15.865 -5.943 1.00 95.25 521 THR A O 1
ATOM 3813 N N . CYS A 1 522 ? 3.417 -15.334 -3.782 1.00 90.12 522 CYS A N 1
ATOM 3814 C CA . CYS A 1 522 ? 4.805 -15.286 -3.345 1.00 90.12 522 CYS A CA 1
ATOM 3815 C C . CYS A 1 522 ? 5.101 -16.346 -2.281 1.00 90.12 522 CYS A C 1
ATOM 3817 O O . CYS A 1 522 ? 4.322 -16.538 -1.353 1.00 90.12 522 CYS A O 1
ATOM 3819 N N . GLU A 1 523 ? 6.266 -16.992 -2.382 1.00 81.19 523 GLU A N 1
ATOM 3820 C CA . GLU A 1 523 ? 6.796 -17.878 -1.328 1.00 81.19 523 GLU A CA 1
ATOM 3821 C C . GLU A 1 523 ? 7.461 -17.097 -0.172 1.00 81.19 523 GLU A C 1
ATOM 3823 O O . GLU A 1 523 ? 7.820 -17.674 0.852 1.00 81.19 523 GLU A O 1
ATOM 3828 N N . GLY A 1 524 ? 7.623 -15.778 -0.332 1.00 75.12 524 GLY A N 1
ATOM 3829 C CA . GLY A 1 524 ? 8.239 -14.855 0.624 1.00 75.12 524 GLY A CA 1
ATOM 3830 C C . GLY A 1 524 ? 7.526 -13.491 0.652 1.00 75.12 524 GLY A C 1
ATOM 3831 O O . GLY A 1 524 ? 6.343 -13.429 0.307 1.00 75.12 524 GLY A O 1
ATOM 3832 N N . PRO A 1 525 ? 8.198 -12.392 1.056 1.00 82.31 525 PRO A N 1
ATOM 3833 C CA . PRO A 1 525 ? 7.568 -11.071 1.116 1.00 82.31 525 PRO A CA 1
ATOM 3834 C C . PRO A 1 525 ? 7.020 -10.672 -0.259 1.00 82.31 525 PRO A C 1
ATOM 3836 O O . PRO A 1 525 ? 7.718 -10.790 -1.267 1.00 82.31 525 PRO A O 1
ATOM 3839 N N . ALA A 1 526 ? 5.768 -10.217 -0.300 1.00 92.19 526 ALA A N 1
ATOM 3840 C CA . ALA A 1 526 ? 5.092 -9.885 -1.544 1.00 92.19 526 ALA A CA 1
ATOM 3841 C C . ALA A 1 526 ? 5.468 -8.489 -2.031 1.00 92.19 526 ALA A C 1
ATOM 3843 O O . ALA A 1 526 ? 6.038 -8.367 -3.108 1.00 92.19 526 ALA A O 1
ATOM 3844 N N . LEU A 1 527 ? 5.185 -7.446 -1.248 1.00 92.62 527 LEU A N 1
ATOM 3845 C CA . LEU A 1 527 ? 5.440 -6.057 -1.638 1.00 92.62 527 LEU A CA 1
ATOM 3846 C C . LEU A 1 527 ? 5.992 -5.258 -0.459 1.00 92.62 527 LEU A C 1
ATOM 3848 O O . LEU A 1 527 ? 5.554 -5.422 0.678 1.00 92.62 527 LEU A O 1
ATOM 3852 N N . THR A 1 528 ? 6.915 -4.343 -0.734 1.00 90.69 528 THR A N 1
ATOM 3853 C CA . THR A 1 528 ? 7.386 -3.346 0.232 1.00 90.69 528 THR A CA 1
ATOM 3854 C C . THR A 1 528 ? 7.084 -1.947 -0.288 1.00 90.69 528 THR A C 1
ATOM 3856 O O . THR A 1 528 ? 7.550 -1.577 -1.355 1.00 90.69 528 THR A O 1
ATOM 3859 N N . ILE A 1 529 ? 6.348 -1.127 0.453 1.00 87.19 529 ILE A N 1
ATOM 3860 C CA . ILE A 1 529 ? 6.190 0.295 0.142 1.00 87.19 529 ILE A CA 1
ATOM 3861 C C . ILE A 1 529 ? 7.413 1.027 0.682 1.00 87.19 529 ILE A C 1
ATOM 3863 O O . ILE A 1 529 ? 7.654 1.018 1.891 1.00 87.19 529 ILE A O 1
ATOM 3867 N N . GLY A 1 530 ? 8.191 1.613 -0.230 1.00 83.38 530 GLY A N 1
ATOM 3868 C CA . GLY A 1 530 ? 9.502 2.211 0.038 1.00 83.38 530 GLY A CA 1
ATOM 3869 C C . GLY A 1 530 ? 9.582 3.724 -0.179 1.00 83.38 530 GLY A C 1
ATOM 3870 O O . GLY A 1 530 ? 10.693 4.240 -0.316 1.00 83.38 530 GLY A O 1
ATOM 3871 N N . ALA A 1 531 ? 8.450 4.418 -0.305 1.00 75.62 531 ALA A N 1
ATOM 3872 C CA . ALA A 1 531 ? 8.384 5.878 -0.361 1.00 75.62 531 ALA A CA 1
ATOM 3873 C C . ALA A 1 531 ? 7.092 6.401 0.289 1.00 75.62 531 ALA A C 1
ATOM 3875 O O . ALA A 1 531 ? 6.111 5.664 0.395 1.00 75.62 531 ALA A O 1
ATOM 3876 N N . HIS A 1 532 ? 7.103 7.671 0.697 1.00 81.12 532 HIS A N 1
ATOM 3877 C CA . HIS A 1 532 ? 5.934 8.387 1.214 1.00 81.12 532 HIS A CA 1
ATOM 3878 C C . HIS A 1 532 ? 4.863 8.583 0.125 1.00 81.12 532 HIS A C 1
ATOM 3880 O O . HIS A 1 532 ? 5.181 8.611 -1.064 1.00 81.12 532 HIS A O 1
ATOM 3886 N N . ASP A 1 533 ? 3.606 8.745 0.541 1.00 80.69 533 ASP A N 1
ATOM 3887 C CA . ASP A 1 533 ? 2.455 9.096 -0.304 1.00 80.69 533 ASP A CA 1
ATOM 3888 C C . ASP A 1 533 ? 2.221 8.148 -1.499 1.00 80.69 533 ASP A C 1
ATOM 3890 O O . ASP A 1 533 ? 1.675 8.531 -2.538 1.00 80.69 533 ASP A O 1
ATOM 3894 N N . VAL A 1 534 ? 2.622 6.881 -1.359 1.00 83.44 534 VAL A N 1
ATOM 3895 C CA . VAL A 1 534 ? 2.414 5.850 -2.381 1.00 83.44 534 VAL A CA 1
ATOM 3896 C C . VAL A 1 534 ? 1.015 5.253 -2.249 1.00 83.44 534 VAL A C 1
ATOM 3898 O O . VAL A 1 534 ? 0.643 4.714 -1.206 1.00 83.44 534 VAL A O 1
ATOM 3901 N N . LEU A 1 535 ? 0.255 5.291 -3.342 1.00 83.88 535 LEU A N 1
ATOM 3902 C CA . LEU A 1 535 ? -1.001 4.561 -3.497 1.00 83.88 535 LEU A CA 1
ATOM 3903 C C . LEU A 1 535 ? -0.743 3.233 -4.216 1.00 83.88 535 LEU A C 1
ATOM 3905 O O . LEU A 1 535 ? -0.375 3.232 -5.387 1.00 83.88 535 LEU A O 1
ATOM 3909 N N . ILE A 1 536 ? -1.007 2.112 -3.552 1.00 89.69 536 ILE A N 1
ATOM 3910 C CA . ILE A 1 536 ? -1.106 0.800 -4.190 1.00 89.69 536 ILE A CA 1
ATOM 3911 C C . ILE A 1 536 ? -2.576 0.421 -4.279 1.00 89.69 536 ILE A C 1
ATOM 3913 O O . ILE A 1 536 ? -3.256 0.190 -3.279 1.00 89.69 536 ILE A O 1
ATOM 3917 N N . ASP A 1 537 ? -3.067 0.346 -5.502 1.00 90.00 537 ASP A N 1
ATOM 3918 C CA . ASP A 1 537 ? -4.399 -0.146 -5.793 1.00 90.00 537 ASP A CA 1
ATOM 3919 C C . ASP A 1 537 ? -4.312 -1.599 -6.260 1.00 90.00 537 ASP A C 1
ATOM 3921 O O . ASP A 1 537 ? -3.640 -1.886 -7.244 1.00 90.00 537 ASP A O 1
ATOM 3925 N N . LEU A 1 538 ? -4.950 -2.530 -5.558 1.00 92.31 538 LEU A N 1
ATOM 3926 C CA . LEU A 1 538 ? -4.912 -3.943 -5.925 1.00 92.31 538 LEU A CA 1
ATOM 3927 C C . LEU A 1 538 ? -5.905 -4.288 -7.050 1.00 92.31 538 LEU A C 1
ATOM 3929 O O . LEU A 1 538 ? -5.871 -5.407 -7.545 1.00 92.31 538 LEU A O 1
ATOM 3933 N N . ASP A 1 539 ? -6.776 -3.358 -7.454 1.00 88.94 539 ASP A N 1
ATOM 3934 C CA . ASP A 1 539 ? -7.764 -3.497 -8.538 1.00 88.94 539 ASP A CA 1
ATOM 3935 C C . ASP A 1 539 ? -8.597 -4.794 -8.525 1.00 88.94 539 ASP A C 1
ATOM 3937 O O . ASP A 1 539 ? -8.963 -5.352 -9.554 1.00 88.94 539 ASP A O 1
ATOM 3941 N N . GLY A 1 540 ? -8.913 -5.295 -7.333 1.00 89.31 540 GLY A N 1
ATOM 3942 C CA . GLY A 1 540 ? -9.661 -6.537 -7.127 1.00 89.31 540 GLY A CA 1
ATOM 3943 C C . GLY A 1 540 ? -8.808 -7.809 -7.169 1.00 89.31 540 GLY A C 1
ATOM 3944 O O . GLY A 1 540 ? -9.332 -8.896 -6.924 1.00 89.31 540 GLY A O 1
ATOM 3945 N N . HIS A 1 541 ? -7.506 -7.701 -7.423 1.00 93.12 541 HIS A N 1
ATOM 3946 C CA . HIS A 1 541 ? -6.588 -8.832 -7.426 1.00 93.12 541 HIS A CA 1
ATOM 3947 C C . HIS A 1 541 ? -6.220 -9.306 -6.016 1.00 93.12 541 HIS A C 1
ATOM 3949 O O . HIS A 1 541 ? -6.394 -8.615 -5.006 1.00 93.12 541 HIS A O 1
ATOM 3955 N N . THR A 1 542 ? -5.722 -10.541 -5.962 1.00 95.50 542 THR A N 1
ATOM 3956 C CA . THR A 1 542 ? -5.251 -11.195 -4.739 1.00 95.50 542 THR A CA 1
ATOM 3957 C C . THR A 1 542 ? -3.731 -11.172 -4.664 1.00 95.50 542 THR A C 1
ATOM 3959 O O . THR A 1 542 ? -3.065 -11.563 -5.621 1.00 95.50 542 THR A O 1
ATOM 3962 N N . VAL A 1 543 ? -3.194 -10.777 -3.512 1.00 95.50 543 VAL A N 1
ATOM 3963 C CA . VAL A 1 543 ? -1.782 -10.907 -3.145 1.00 95.50 543 VAL A CA 1
ATOM 3964 C C . VAL A 1 543 ? -1.653 -12.004 -2.092 1.00 95.50 543 VAL A C 1
ATOM 3966 O O . VAL A 1 543 ? -2.242 -11.893 -1.022 1.00 95.50 543 VAL A O 1
ATOM 3969 N N . VAL A 1 544 ? -0.896 -13.058 -2.381 1.00 96.12 544 VAL A N 1
ATOM 3970 C CA . VAL A 1 544 ? -0.501 -14.095 -1.417 1.00 96.12 544 VAL A CA 1
ATOM 3971 C C . VAL A 1 544 ? 0.935 -13.814 -0.990 1.00 96.12 544 VAL A C 1
ATOM 3973 O O . VAL A 1 544 ? 1.833 -13.815 -1.834 1.00 96.12 544 VAL A O 1
ATOM 3976 N N . GLY A 1 545 ? 1.131 -13.559 0.304 1.00 92.06 545 GLY A N 1
ATOM 3977 C CA . GLY A 1 545 ? 2.392 -13.096 0.890 1.00 92.06 545 GLY A CA 1
ATOM 3978 C C . GLY A 1 545 ? 2.263 -11.742 1.597 1.00 92.06 545 GLY A C 1
ATOM 3979 O O . GLY A 1 545 ? 1.231 -11.073 1.516 1.00 92.06 545 GLY A O 1
ATOM 3980 N N . ASP A 1 546 ? 3.314 -11.351 2.318 1.00 92.69 546 ASP A N 1
ATOM 3981 C CA . ASP A 1 546 ? 3.271 -10.194 3.219 1.00 92.69 546 ASP A CA 1
ATOM 3982 C C . ASP A 1 546 ? 3.492 -8.862 2.492 1.00 92.69 546 ASP A C 1
ATOM 3984 O O . ASP A 1 546 ? 4.355 -8.749 1.618 1.00 92.69 546 ASP A O 1
ATOM 3988 N N . ILE A 1 547 ? 2.754 -7.828 2.902 1.00 93.00 547 ILE A N 1
ATOM 3989 C CA . ILE A 1 547 ? 2.953 -6.449 2.445 1.00 93.00 547 ILE A CA 1
ATOM 3990 C C . ILE A 1 547 ? 3.516 -5.620 3.599 1.00 93.00 547 ILE A C 1
ATOM 3992 O O . ILE A 1 547 ? 2.905 -5.520 4.663 1.00 93.00 547 ILE A O 1
ATOM 3996 N N . LYS A 1 548 ? 4.671 -4.987 3.391 1.00 91.44 548 LYS A N 1
ATOM 3997 C CA . LYS A 1 548 ? 5.324 -4.125 4.385 1.00 91.44 548 LYS A CA 1
ATOM 3998 C C . LYS A 1 548 ? 5.299 -2.667 3.935 1.00 91.44 548 LYS A C 1
ATOM 4000 O O . LYS A 1 548 ? 5.643 -2.371 2.801 1.00 91.44 548 LYS A O 1
ATOM 4005 N N . VAL A 1 549 ? 4.988 -1.744 4.836 1.00 85.19 549 VAL A N 1
ATOM 4006 C CA . VAL A 1 549 ? 5.276 -0.310 4.688 1.00 85.19 549 VAL A CA 1
ATOM 4007 C C . VAL A 1 549 ? 6.423 0.021 5.630 1.00 85.19 549 VAL A C 1
ATOM 4009 O O . VAL A 1 549 ? 6.313 -0.248 6.824 1.00 85.19 549 VAL A O 1
ATOM 4012 N N . ASP A 1 550 ? 7.541 0.510 5.090 1.00 79.62 550 ASP A N 1
ATOM 4013 C CA . ASP A 1 550 ? 8.793 0.669 5.844 1.00 79.62 550 ASP A CA 1
ATOM 4014 C C . ASP A 1 550 ? 9.119 2.135 6.153 1.00 79.62 550 ASP A C 1
ATOM 4016 O O . ASP A 1 550 ? 9.816 2.800 5.387 1.00 79.62 550 ASP A O 1
ATOM 4020 N N . ASN A 1 551 ? 8.597 2.627 7.275 1.00 77.06 551 ASN A N 1
ATOM 4021 C CA . ASN A 1 551 ? 8.725 4.004 7.760 1.00 77.06 551 ASN A CA 1
ATOM 4022 C C . ASN A 1 551 ? 8.322 5.061 6.715 1.00 77.06 551 ASN A C 1
ATOM 4024 O O . ASN A 1 551 ? 9.009 6.066 6.532 1.00 77.06 551 ASN A O 1
ATOM 4028 N N . ASN A 1 552 ? 7.221 4.800 6.004 1.00 76.44 552 ASN A N 1
ATOM 4029 C CA . ASN A 1 552 ? 6.707 5.677 4.956 1.00 76.44 552 ASN A CA 1
ATOM 4030 C C . ASN A 1 552 ? 5.335 6.231 5.326 1.00 76.44 552 ASN A C 1
ATOM 4032 O O . ASN A 1 552 ? 4.403 5.492 5.644 1.00 76.44 552 ASN A O 1
ATOM 4036 N N . ASP A 1 553 ? 5.223 7.547 5.221 1.00 79.31 553 ASP A N 1
ATOM 4037 C CA . ASP A 1 553 ? 4.033 8.293 5.615 1.00 79.31 553 ASP A CA 1
ATOM 4038 C C . ASP A 1 553 ? 3.024 8.389 4.464 1.00 79.31 553 ASP A C 1
ATOM 4040 O O . ASP A 1 553 ? 3.396 8.311 3.295 1.00 79.31 553 ASP A O 1
ATOM 4044 N N . GLY A 1 554 ? 1.738 8.534 4.781 1.00 81.56 554 GLY A N 1
ATOM 4045 C CA . GLY A 1 554 ? 0.672 8.849 3.820 1.00 81.56 554 GLY A CA 1
ATOM 4046 C C . GLY A 1 554 ? 0.320 7.742 2.820 1.00 81.56 554 GLY A C 1
ATOM 4047 O O . GLY A 1 554 ? -0.481 7.967 1.914 1.00 81.56 554 GLY A O 1
ATOM 4048 N N . SER A 1 555 ? 0.891 6.543 2.967 1.00 87.56 555 SER A N 1
ATOM 4049 C CA . SER A 1 555 ? 0.683 5.447 2.015 1.00 87.56 555 SER A CA 1
ATOM 4050 C C . SER A 1 555 ? -0.739 4.880 2.083 1.00 87.56 555 SER A C 1
ATOM 4052 O O . SER A 1 555 ? -1.310 4.719 3.165 1.00 87.56 555 SER A O 1
ATOM 4054 N N . VAL A 1 556 ? -1.302 4.541 0.924 1.00 90.31 556 VAL A N 1
ATOM 4055 C CA . VAL A 1 556 ? -2.662 4.003 0.789 1.00 90.31 556 VAL A CA 1
ATOM 4056 C C . VAL A 1 556 ? -2.606 2.645 0.101 1.00 90.31 556 VAL 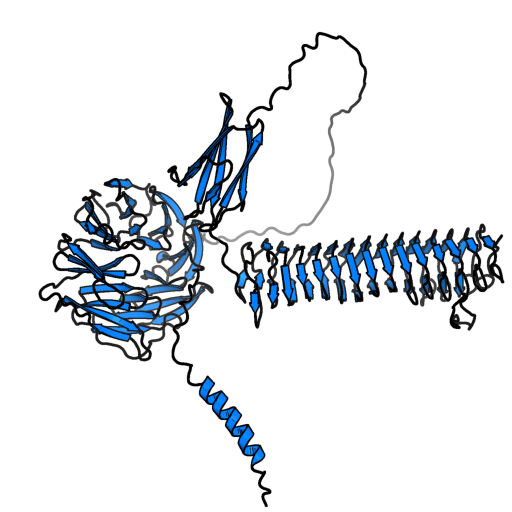A C 1
ATOM 4058 O O . VAL A 1 556 ? -2.048 2.533 -0.986 1.00 90.31 556 VAL A O 1
ATOM 4061 N N . LEU A 1 557 ? -3.218 1.624 0.696 1.00 93.50 557 LEU A N 1
ATOM 4062 C CA . LEU A 1 557 ? -3.421 0.317 0.069 1.00 93.50 557 LEU A CA 1
ATOM 4063 C C . LEU A 1 557 ? -4.921 0.052 -0.060 1.00 93.50 557 LEU A C 1
ATOM 4065 O O . LEU A 1 557 ? -5.644 0.138 0.938 1.00 93.50 557 LEU A O 1
ATOM 4069 N N . ARG A 1 558 ? -5.399 -0.254 -1.273 1.00 94.75 558 ARG A N 1
ATOM 4070 C CA . ARG A 1 558 ? -6.845 -0.364 -1.506 1.00 94.75 558 ARG A CA 1
ATOM 4071 C C . ARG A 1 558 ? -7.306 -1.411 -2.514 1.00 94.75 558 ARG A C 1
ATOM 4073 O O . ARG A 1 558 ? -6.517 -1.859 -3.335 1.00 94.75 558 ARG A O 1
ATOM 4080 N N . ARG A 1 559 ? -8.608 -1.725 -2.472 1.00 93.19 559 ARG A N 1
ATOM 4081 C CA . ARG A 1 559 ? -9.385 -2.521 -3.451 1.00 93.19 559 ARG A CA 1
ATOM 4082 C C . ARG A 1 559 ? -8.778 -3.879 -3.822 1.00 93.19 559 ARG A C 1
ATOM 4084 O O . ARG A 1 559 ? -8.294 -4.049 -4.932 1.00 93.19 559 ARG A O 1
ATOM 4091 N N . GLY A 1 560 ? -8.867 -4.887 -2.959 1.00 94.62 560 GLY A N 1
ATOM 4092 C CA . GLY A 1 560 ? -8.400 -6.239 -3.295 1.00 94.62 560 GLY A CA 1
ATOM 4093 C C . GLY A 1 560 ? -8.317 -7.184 -2.108 1.00 94.62 560 GLY A C 1
ATOM 4094 O O . GLY A 1 560 ? -8.899 -6.924 -1.055 1.00 94.62 560 GLY A O 1
ATOM 4095 N N . THR A 1 561 ? -7.603 -8.296 -2.288 1.00 96.88 561 THR A N 1
ATOM 4096 C CA . THR A 1 561 ? -7.430 -9.318 -1.245 1.00 96.88 561 THR A CA 1
ATOM 4097 C C . THR A 1 561 ? -5.957 -9.523 -0.909 1.00 96.88 561 THR A C 1
ATOM 4099 O O . THR A 1 561 ? -5.141 -9.679 -1.811 1.00 96.88 561 THR A O 1
ATOM 4102 N N . VAL A 1 562 ? -5.615 -9.580 0.378 1.00 96.06 562 VAL A N 1
ATOM 4103 C CA . VAL A 1 562 ? -4.268 -9.902 0.866 1.00 96.06 562 VAL A CA 1
ATOM 4104 C C . VAL A 1 562 ? -4.326 -11.150 1.748 1.00 96.06 562 VAL A C 1
ATOM 4106 O O . VAL A 1 562 ? -4.827 -11.126 2.872 1.00 96.06 562 VAL A O 1
ATOM 4109 N N . GLN A 1 563 ? -3.803 -12.255 1.225 1.00 94.12 563 GLN A N 1
ATOM 4110 C CA . GLN A 1 563 ? -3.621 -13.531 1.917 1.00 94.12 563 GLN A CA 1
ATOM 4111 C C . GLN A 1 563 ? -2.217 -13.583 2.531 1.00 94.12 563 GLN A C 1
ATOM 4113 O O . GLN A 1 563 ? -1.341 -14.329 2.096 1.00 94.12 563 GLN A O 1
ATOM 4118 N N . GLY A 1 564 ? -2.000 -12.723 3.519 1.00 89.62 564 GLY A N 1
ATOM 4119 C CA . GLY A 1 564 ? -0.735 -12.545 4.222 1.00 89.62 564 GLY A CA 1
ATOM 4120 C C . GLY A 1 564 ? -0.890 -11.515 5.335 1.00 89.62 564 GLY A C 1
ATOM 4121 O O . GLY A 1 564 ? -2.011 -11.097 5.657 1.00 89.62 564 GLY A O 1
ATOM 4122 N N . GLN A 1 565 ? 0.225 -11.106 5.930 1.00 91.31 565 GLN A N 1
ATOM 4123 C CA . GLN A 1 565 ? 0.252 -10.011 6.891 1.00 91.31 565 GLN A CA 1
ATOM 4124 C C . GLN A 1 565 ? 0.510 -8.678 6.186 1.00 91.31 565 GLN A C 1
ATOM 4126 O O . GLN A 1 565 ? 1.383 -8.563 5.328 1.00 91.31 565 GLN A O 1
ATOM 4131 N N . ILE A 1 566 ? -0.221 -7.643 6.590 1.00 93.06 566 ILE A N 1
ATOM 4132 C CA . ILE A 1 566 ? 0.097 -6.258 6.252 1.00 93.06 566 ILE A CA 1
ATOM 4133 C C . ILE A 1 566 ? 0.748 -5.630 7.477 1.00 93.06 566 ILE A C 1
ATOM 4135 O O . ILE A 1 566 ? 0.115 -5.539 8.528 1.00 93.06 566 ILE A O 1
ATOM 4139 N N . LYS A 1 567 ? 1.998 -5.182 7.352 1.00 91.69 567 LYS A N 1
ATOM 4140 C CA . LYS A 1 567 ? 2.701 -4.450 8.410 1.00 91.69 567 LYS A CA 1
ATOM 4141 C C . LYS A 1 567 ? 2.871 -2.989 8.017 1.00 91.69 567 LYS A C 1
ATOM 4143 O O . LYS A 1 567 ? 3.604 -2.688 7.079 1.00 91.69 567 LYS A O 1
ATOM 4148 N N . LEU A 1 568 ? 2.220 -2.096 8.754 1.00 87.62 568 LEU A N 1
ATOM 4149 C CA . LEU A 1 568 ? 2.279 -0.652 8.556 1.00 87.62 568 LEU A CA 1
ATOM 4150 C C . LEU A 1 568 ? 3.209 -0.009 9.585 1.00 87.62 568 LEU A C 1
ATOM 4152 O O . LEU A 1 568 ? 2.844 0.125 10.754 1.00 87.62 568 LEU A O 1
ATOM 4156 N N . ASP A 1 569 ? 4.392 0.400 9.133 1.00 80.50 569 ASP A N 1
ATOM 4157 C CA . ASP A 1 569 ? 5.346 1.196 9.902 1.00 80.50 569 ASP A CA 1
ATOM 4158 C C . ASP A 1 569 ? 5.435 2.575 9.224 1.00 80.50 569 ASP A C 1
ATOM 4160 O O . ASP A 1 569 ? 6.017 2.697 8.150 1.00 80.50 569 ASP A O 1
ATOM 4164 N N . GLY A 1 570 ? 4.751 3.595 9.751 1.00 70.38 570 GLY A N 1
ATOM 4165 C CA . GLY A 1 570 ? 4.664 4.929 9.127 1.00 70.38 570 GLY A CA 1
ATOM 4166 C C . GLY A 1 570 ? 3.402 5.710 9.512 1.00 70.38 570 GLY A C 1
ATOM 4167 O O . GLY A 1 570 ? 2.402 5.122 9.928 1.00 70.38 570 GLY A O 1
ATOM 4168 N N . ALA A 1 571 ? 3.434 7.038 9.415 1.00 78.81 571 ALA A N 1
ATOM 4169 C CA . ALA A 1 571 ? 2.327 7.908 9.812 1.00 78.81 571 ALA A CA 1
ATOM 4170 C C . ALA A 1 571 ? 1.258 8.050 8.714 1.00 78.81 571 ALA A C 1
ATOM 4172 O O . ALA A 1 571 ? 1.563 8.153 7.533 1.00 78.81 571 ALA A O 1
ATOM 4173 N N . GLY A 1 572 ? -0.021 8.124 9.082 1.00 82.88 572 GLY A N 1
ATOM 4174 C CA . GLY A 1 572 ? -1.113 8.447 8.159 1.00 82.88 572 GLY A CA 1
ATOM 4175 C C . GLY A 1 572 ? -1.457 7.352 7.146 1.00 82.88 572 GLY A C 1
ATOM 4176 O O . GLY A 1 572 ? -2.096 7.651 6.134 1.00 82.88 572 GLY A O 1
ATOM 4177 N N . ALA A 1 573 ? -1.042 6.107 7.392 1.00 85.38 573 ALA A N 1
ATOM 4178 C CA . ALA A 1 573 ? -1.323 4.987 6.503 1.00 85.38 573 ALA A CA 1
ATOM 4179 C C . ALA A 1 573 ? -2.833 4.688 6.417 1.00 85.38 573 ALA A C 1
ATOM 4181 O O . ALA A 1 573 ? -3.558 4.744 7.420 1.00 85.38 573 ALA A O 1
ATOM 4182 N N . ARG A 1 574 ? -3.313 4.359 5.212 1.00 90.94 574 ARG A N 1
ATOM 4183 C CA . ARG A 1 574 ? -4.733 4.084 4.949 1.00 90.94 574 ARG A CA 1
ATOM 4184 C C . ARG A 1 574 ? -4.944 2.729 4.294 1.00 90.94 574 ARG A C 1
ATOM 4186 O O . ARG A 1 574 ? -4.295 2.403 3.303 1.00 90.94 574 ARG A O 1
ATOM 4193 N N . ILE A 1 575 ? -5.904 1.986 4.829 1.00 94.19 575 ILE A N 1
ATOM 4194 C CA . ILE A 1 575 ? -6.407 0.729 4.282 1.00 94.19 575 ILE A CA 1
ATOM 4195 C C . ILE A 1 575 ? -7.860 0.942 3.866 1.00 94.19 575 ILE A C 1
ATOM 4197 O O . ILE A 1 575 ? -8.695 1.291 4.702 1.00 94.19 575 ILE A O 1
ATOM 4201 N N . GLU A 1 576 ? -8.161 0.756 2.583 1.00 96.31 576 GLU A N 1
ATOM 4202 C CA . GLU A 1 576 ? -9.478 1.069 2.019 1.00 96.31 576 GLU A CA 1
ATOM 4203 C C . GLU A 1 576 ? -9.991 -0.083 1.145 1.00 96.31 576 GLU A C 1
ATOM 4205 O O . GLU A 1 576 ? -9.311 -0.519 0.223 1.00 96.31 576 GLU A O 1
ATOM 4210 N N . ASP A 1 577 ? -11.208 -0.572 1.383 1.00 95.44 577 ASP A N 1
ATOM 4211 C CA . ASP A 1 577 ? -11.843 -1.559 0.494 1.00 95.44 577 ASP A CA 1
ATOM 4212 C C . ASP A 1 577 ? -11.016 -2.863 0.315 1.00 95.44 577 ASP A C 1
ATOM 4214 O O . ASP A 1 577 ? -10.937 -3.423 -0.783 1.00 95.44 577 ASP A O 1
ATOM 4218 N N . LEU A 1 578 ? -10.356 -3.343 1.382 1.00 96.31 578 LEU A N 1
ATOM 4219 C CA . LEU A 1 578 ? -9.541 -4.568 1.363 1.00 96.31 578 LEU A CA 1
ATOM 4220 C C . LEU A 1 578 ? -10.196 -5.739 2.091 1.00 96.31 578 LEU A C 1
ATOM 4222 O O . LEU A 1 578 ? -10.848 -5.563 3.113 1.00 96.31 578 LEU A O 1
ATOM 4226 N N . THR A 1 579 ? -9.919 -6.955 1.623 1.00 97.12 579 THR A N 1
ATOM 4227 C CA . THR A 1 579 ? -10.061 -8.187 2.411 1.00 97.12 579 THR A CA 1
ATOM 4228 C C . THR A 1 579 ? -8.677 -8.678 2.818 1.00 97.12 579 THR A C 1
ATOM 4230 O O . THR A 1 579 ? -7.821 -8.869 1.960 1.00 97.12 579 THR A O 1
ATOM 4233 N N . LEU A 1 580 ? -8.430 -8.883 4.108 1.00 95.06 580 LEU A N 1
ATOM 4234 C CA . LEU A 1 580 ? -7.113 -9.260 4.621 1.00 95.06 580 LEU A CA 1
ATOM 4235 C C . LEU A 1 580 ? -7.203 -10.236 5.796 1.00 95.06 580 LEU A C 1
ATOM 4237 O O . LEU A 1 580 ? -8.190 -10.262 6.528 1.00 95.06 580 LEU A O 1
ATOM 4241 N N . ILE A 1 581 ? -6.144 -11.020 5.992 1.00 92.19 581 ILE A N 1
ATOM 4242 C CA . ILE A 1 581 ? -6.038 -11.922 7.145 1.00 92.19 581 ILE A CA 1
ATOM 4243 C C . ILE A 1 581 ? -5.559 -11.136 8.364 1.00 92.19 581 ILE A C 1
ATOM 4245 O O . ILE A 1 581 ? -6.264 -11.055 9.365 1.00 92.19 581 ILE A O 1
ATOM 4249 N N . SER A 1 582 ? -4.380 -10.517 8.278 1.00 92.94 582 SER A N 1
ATOM 4250 C CA . SER A 1 582 ? -3.744 -9.862 9.422 1.00 92.94 582 SER A CA 1
ATOM 4251 C C . SER A 1 582 ? -3.258 -8.459 9.078 1.00 92.94 582 SER A C 1
ATOM 4253 O O . SER A 1 582 ? -2.584 -8.263 8.067 1.00 92.94 582 SER A O 1
ATOM 4255 N N . LEU A 1 583 ? -3.555 -7.495 9.948 1.00 93.25 583 LEU A N 1
ATOM 4256 C CA . LEU A 1 583 ? -3.030 -6.133 9.912 1.00 93.25 583 LEU A CA 1
ATOM 4257 C C . LEU A 1 583 ? -2.294 -5.828 11.212 1.00 93.25 583 LEU A C 1
ATOM 4259 O O . LEU A 1 583 ? -2.893 -5.834 12.286 1.00 93.25 583 LEU A O 1
ATOM 4263 N N . GLN A 1 584 ? -1.014 -5.498 11.099 1.00 92.31 584 GLN A N 1
ATOM 4264 C CA . GLN A 1 584 ? -0.208 -4.967 12.185 1.00 92.31 584 GLN A CA 1
ATOM 4265 C C . GLN A 1 584 ? 0.157 -3.514 11.893 1.00 92.31 584 GLN A C 1
ATOM 4267 O O . GLN A 1 584 ? 0.690 -3.203 10.831 1.00 92.31 584 GLN A O 1
ATOM 4272 N N . VAL A 1 585 ? -0.083 -2.631 12.854 1.00 88.00 585 VAL A N 1
ATOM 4273 C CA . VAL A 1 585 ? 0.181 -1.197 12.728 1.00 88.00 585 VAL A CA 1
ATOM 4274 C C . VAL A 1 585 ? 1.070 -0.746 13.881 1.00 88.00 585 VAL A C 1
ATOM 4276 O O . VAL A 1 585 ? 0.709 -0.947 15.039 1.00 88.00 585 VAL A O 1
ATOM 4279 N N . SER A 1 586 ? 2.215 -0.137 13.571 1.00 82.62 586 SER A N 1
ATOM 4280 C CA . SER A 1 586 ? 3.118 0.503 14.545 1.00 82.62 586 SER A CA 1
ATOM 4281 C C . SER A 1 586 ? 3.202 2.030 14.401 1.00 82.62 586 SER A C 1
ATOM 4283 O O . SER A 1 586 ? 3.827 2.694 15.227 1.00 82.62 586 SER A O 1
ATOM 4285 N N . GLY A 1 587 ? 2.575 2.591 13.363 1.00 72.81 587 GLY A N 1
ATOM 4286 C CA . GLY A 1 587 ? 2.584 4.020 13.047 1.00 72.81 587 GLY A CA 1
ATOM 4287 C C . GLY A 1 587 ? 1.478 4.863 13.696 1.00 72.81 587 GLY A C 1
ATOM 4288 O O . GLY A 1 587 ? 0.689 4.389 14.515 1.00 72.81 587 GLY A O 1
ATOM 4289 N N . SER A 1 588 ? 1.428 6.145 13.324 1.00 76.50 588 SER A N 1
ATOM 4290 C CA . SER A 1 588 ? 0.444 7.128 13.800 1.00 76.50 588 SER A CA 1
ATOM 4291 C C . SER A 1 588 ? -0.686 7.375 12.794 1.00 76.50 588 SER A C 1
ATOM 4293 O O . SER A 1 588 ? -0.513 7.130 11.606 1.00 76.50 588 SER A O 1
ATOM 4295 N N . ASP A 1 589 ? -1.842 7.872 13.243 1.00 83.19 589 ASP A N 1
ATOM 4296 C CA . ASP A 1 589 ? -2.955 8.360 12.403 1.00 83.19 589 ASP A CA 1
ATOM 4297 C C . ASP A 1 589 ? -3.483 7.358 11.364 1.00 83.19 589 ASP A C 1
ATOM 4299 O O . ASP A 1 589 ? -3.849 7.715 10.239 1.00 83.19 589 ASP A O 1
ATOM 4303 N N . THR A 1 590 ? -3.531 6.081 11.738 1.00 86.31 590 THR A N 1
ATOM 4304 C CA . THR A 1 590 ? -3.941 5.011 10.823 1.00 86.31 590 THR A CA 1
ATOM 4305 C C . THR A 1 590 ? -5.448 4.987 10.618 1.00 86.31 590 THR A C 1
ATOM 4307 O O . THR A 1 590 ? -6.227 5.110 11.570 1.00 86.31 590 THR A O 1
ATOM 4310 N N . ARG A 1 591 ? -5.865 4.785 9.363 1.00 92.69 591 ARG A N 1
ATOM 4311 C CA . ARG A 1 591 ? -7.278 4.659 8.989 1.00 92.69 591 ARG A CA 1
ATOM 4312 C C . ARG A 1 591 ? -7.547 3.346 8.276 1.00 92.69 591 ARG A C 1
ATOM 4314 O O . ARG A 1 591 ? -6.898 3.039 7.282 1.00 92.69 591 ARG A O 1
ATOM 4321 N N . VAL A 1 592 ? -8.541 2.606 8.751 1.00 95.12 592 VAL A N 1
ATOM 4322 C CA . VAL A 1 592 ? -9.069 1.411 8.085 1.00 95.12 592 VAL A CA 1
ATOM 4323 C C . VAL A 1 592 ? -10.522 1.686 7.733 1.00 95.12 592 VAL A C 1
ATOM 4325 O O . VAL A 1 592 ? -11.300 2.098 8.590 1.00 95.12 592 VAL A O 1
ATOM 4328 N N . THR A 1 593 ? -10.901 1.547 6.469 1.00 96.88 593 THR A N 1
ATOM 4329 C CA . THR A 1 593 ? -12.244 1.905 6.003 1.00 96.88 593 THR A CA 1
ATOM 4330 C C . THR A 1 593 ? -12.777 0.869 5.023 1.00 96.88 593 THR A C 1
ATOM 4332 O O . THR A 1 593 ? -12.033 0.399 4.161 1.00 96.88 593 THR A O 1
ATOM 4335 N N . ARG A 1 594 ? -14.063 0.509 5.141 1.00 97.12 594 ARG A N 1
ATOM 4336 C CA . ARG A 1 594 ? -14.754 -0.420 4.222 1.00 97.12 594 ARG A CA 1
ATOM 4337 C C . ARG A 1 594 ? -14.008 -1.738 3.984 1.00 97.12 594 ARG A C 1
ATOM 4339 O O . ARG A 1 594 ? -14.009 -2.266 2.880 1.00 97.12 594 ARG A O 1
ATOM 4346 N N . SER A 1 595 ? -13.324 -2.255 5.003 1.00 97.31 595 SER A N 1
ATOM 4347 C CA . SER A 1 595 ? -12.432 -3.412 4.864 1.00 97.31 595 SER A CA 1
ATOM 4348 C C . SER A 1 595 ? -12.913 -4.608 5.683 1.00 97.31 595 SER A C 1
ATOM 4350 O O . SER A 1 595 ? -13.631 -4.453 6.666 1.00 97.31 595 SER A O 1
ATOM 4352 N N . ARG A 1 596 ? -12.508 -5.816 5.293 1.00 97.75 596 ARG A N 1
ATOM 4353 C CA . ARG A 1 596 ? -12.750 -7.066 6.016 1.00 97.75 596 ARG A CA 1
ATOM 4354 C C . ARG A 1 596 ? -11.429 -7.623 6.535 1.00 97.75 596 ARG A C 1
ATOM 4356 O O . ARG A 1 596 ? -10.534 -7.879 5.736 1.00 97.75 596 ARG A O 1
ATOM 4363 N N . ALA A 1 597 ? -11.325 -7.845 7.841 1.00 95.81 597 ALA A N 1
ATOM 4364 C CA . ALA A 1 597 ? -10.124 -8.375 8.479 1.00 95.81 597 ALA A CA 1
ATOM 4365 C C . ALA A 1 597 ? -10.433 -9.526 9.449 1.00 95.81 597 ALA A C 1
ATOM 4367 O O . ALA A 1 597 ? -11.491 -9.562 10.082 1.00 95.81 597 ALA A O 1
ATOM 4368 N N . GLU A 1 598 ? -9.501 -10.464 9.600 1.00 95.31 598 GLU A N 1
ATOM 4369 C CA . GLU A 1 598 ? -9.572 -11.473 10.663 1.00 95.31 598 GLU A CA 1
ATOM 4370 C C . GLU A 1 598 ? -8.870 -10.962 11.924 1.00 95.31 598 GLU A C 1
ATOM 4372 O O . GLU A 1 598 ? -9.490 -10.853 12.980 1.00 95.31 598 GLU A O 1
ATOM 4377 N N . HIS A 1 599 ? -7.615 -10.534 11.798 1.00 94.38 599 HIS A N 1
ATOM 4378 C CA . HIS A 1 599 ? -6.799 -10.047 12.902 1.00 94.38 599 HIS A CA 1
ATOM 4379 C C . HIS A 1 599 ? -6.313 -8.617 12.653 1.00 94.38 599 HIS A C 1
ATOM 4381 O O . HIS A 1 599 ? -5.676 -8.328 11.643 1.00 94.38 599 HIS A O 1
ATOM 4387 N N . ILE A 1 600 ? -6.569 -7.715 13.599 1.00 92.88 600 ILE A N 1
ATOM 4388 C CA . ILE A 1 600 ? -6.042 -6.348 13.605 1.00 92.88 600 ILE A CA 1
ATOM 4389 C C . ILE A 1 600 ? -5.314 -6.110 14.930 1.00 92.88 600 ILE A C 1
ATOM 4391 O O . ILE A 1 600 ? -5.894 -6.264 16.005 1.00 92.88 600 ILE A O 1
ATOM 4395 N N . SER A 1 601 ? -4.052 -5.694 14.853 1.00 92.88 601 SER A N 1
ATOM 4396 C CA . SER A 1 601 ? -3.239 -5.273 15.992 1.00 92.88 601 SER A CA 1
ATOM 4397 C C . SER A 1 601 ? -2.660 -3.885 15.738 1.00 92.88 601 SER A C 1
ATOM 4399 O O . SER A 1 601 ? -1.906 -3.680 14.787 1.00 92.88 601 SER A O 1
ATOM 4401 N N . ILE A 1 602 ? -3.010 -2.928 16.593 1.00 88.19 602 ILE A N 1
ATOM 4402 C CA . ILE A 1 602 ? -2.553 -1.542 16.517 1.00 88.19 602 ILE A CA 1
ATOM 4403 C C . ILE A 1 602 ? -1.750 -1.220 17.777 1.00 88.19 602 ILE A C 1
ATOM 4405 O O . ILE A 1 602 ? -2.259 -1.272 18.895 1.00 88.19 602 ILE A O 1
ATOM 4409 N N . VAL A 1 603 ? -0.490 -0.847 17.604 1.00 84.94 603 VAL A N 1
ATOM 4410 C CA . VAL A 1 603 ? 0.373 -0.374 18.685 1.00 84.94 603 VAL A CA 1
ATOM 4411 C C . VAL A 1 603 ? 0.763 1.057 18.359 1.00 84.94 603 VAL A C 1
ATOM 4413 O O . VAL A 1 603 ? 1.625 1.277 17.514 1.00 84.94 603 VAL A O 1
ATOM 4416 N N . THR A 1 604 ? 0.129 2.040 19.005 1.00 75.12 604 THR A N 1
ATOM 4417 C CA . THR A 1 604 ? 0.440 3.452 18.737 1.00 75.12 604 THR A CA 1
ATOM 4418 C C . THR A 1 604 ? 1.408 4.006 19.779 1.00 75.12 604 THR A C 1
ATOM 4420 O O . THR A 1 604 ? 1.348 3.708 20.974 1.00 75.12 604 THR A O 1
ATOM 4423 N N . GLY A 1 605 ? 2.342 4.844 19.330 1.00 73.94 605 GLY A N 1
ATOM 4424 C CA . GLY A 1 605 ? 3.268 5.582 20.193 1.00 73.94 605 GLY A CA 1
ATOM 4425 C C . GLY A 1 605 ? 2.646 6.809 20.876 1.00 73.94 605 GLY A C 1
ATOM 4426 O O . GLY A 1 605 ? 3.394 7.725 21.237 1.00 73.94 605 GLY A O 1
ATOM 4427 N N . GLY A 1 606 ? 1.312 6.851 21.029 1.00 76.38 606 GLY A N 1
ATOM 4428 C CA . GLY A 1 606 ? 0.539 8.035 21.434 1.00 76.38 606 GLY A CA 1
ATOM 4429 C C . GLY A 1 606 ? -0.232 8.719 20.315 1.00 76.38 606 GLY A C 1
ATOM 4430 O O . GLY A 1 606 ? -0.382 9.934 20.352 1.00 76.38 606 GLY A O 1
ATOM 4431 N N . SER A 1 607 ? -0.665 7.968 19.310 1.00 83.44 607 SER A N 1
ATOM 4432 C CA . SER A 1 607 ? -1.318 8.527 18.129 1.00 83.44 607 SER A CA 1
ATOM 4433 C C . SER A 1 607 ? -2.683 7.921 17.901 1.00 83.44 607 SER A C 1
ATOM 4435 O O . SER A 1 607 ? -2.947 6.798 18.340 1.00 83.44 607 SER A O 1
ATOM 4437 N N . ASP A 1 608 ? -3.521 8.677 17.204 1.00 89.38 608 ASP A N 1
ATOM 4438 C CA . ASP A 1 608 ? -4.913 8.324 17.009 1.00 89.38 608 ASP A CA 1
ATOM 4439 C C . ASP A 1 608 ? -5.060 7.261 15.918 1.00 89.38 608 ASP A C 1
ATOM 4441 O O . ASP A 1 608 ? -4.211 7.107 15.033 1.00 89.38 608 ASP A O 1
ATOM 4445 N N . TYR A 1 609 ? -6.149 6.504 15.979 1.00 91.06 609 TYR A N 1
ATOM 4446 C CA . TYR A 1 609 ? -6.523 5.574 14.921 1.00 91.06 609 TYR A CA 1
ATOM 4447 C C . TYR A 1 609 ? -8.031 5.592 14.706 1.00 91.06 609 TYR A C 1
ATOM 4449 O O . TYR A 1 609 ? -8.809 5.860 15.625 1.00 91.06 609 TYR A O 1
ATOM 4457 N N . ARG A 1 610 ? -8.453 5.271 13.481 1.00 94.31 610 ARG A N 1
ATOM 4458 C CA . ARG A 1 610 ? -9.871 5.154 13.143 1.00 94.31 610 ARG A CA 1
ATOM 4459 C C . ARG A 1 610 ? -10.151 3.942 12.269 1.00 94.31 610 ARG A C 1
ATOM 4461 O O . ARG A 1 610 ? -9.532 3.767 11.223 1.00 94.31 610 ARG A O 1
ATOM 4468 N N . ILE A 1 611 ? -11.133 3.148 12.672 1.00 95.94 611 ILE A N 1
ATOM 4469 C CA . ILE A 1 611 ? -11.685 2.039 11.895 1.00 95.94 611 ILE A CA 1
ATOM 4470 C C . ILE A 1 611 ? -13.145 2.373 11.595 1.00 95.94 611 ILE A C 1
ATOM 4472 O O . ILE A 1 611 ? -13.902 2.715 12.503 1.00 95.94 611 ILE A O 1
ATOM 4476 N N . SER A 1 612 ? -13.550 2.316 10.328 1.00 97.81 612 SER A N 1
ATOM 4477 C CA . SER A 1 612 ? -14.936 2.592 9.955 1.00 97.81 612 SER A CA 1
ATOM 4478 C C . SER A 1 612 ? -15.494 1.678 8.878 1.00 97.81 612 SER A C 1
ATOM 4480 O O . SER A 1 612 ? -14.767 1.226 7.992 1.00 97.81 612 SER A O 1
ATOM 4482 N N . ASP A 1 613 ? -16.799 1.420 8.950 1.00 97.88 613 ASP A N 1
ATOM 4483 C CA . ASP A 1 613 ? -17.570 0.679 7.942 1.00 97.88 613 ASP A CA 1
ATOM 4484 C C . ASP A 1 613 ? -16.958 -0.692 7.593 1.00 97.88 613 ASP A C 1
ATOM 4486 O O . ASP A 1 613 ? -16.991 -1.122 6.444 1.00 97.88 613 ASP A O 1
ATOM 4490 N N . SER A 1 614 ? -16.306 -1.345 8.559 1.00 98.12 614 SER A N 1
ATOM 4491 C CA . SER A 1 614 ? -15.454 -2.522 8.340 1.00 98.12 614 SER A CA 1
ATOM 4492 C C . SER A 1 614 ? -15.983 -3.762 9.064 1.00 98.12 614 SER A C 1
ATOM 4494 O O . SER A 1 614 ? -16.699 -3.647 10.054 1.00 98.12 614 SER A O 1
ATOM 4496 N N . VAL A 1 615 ? -15.609 -4.953 8.593 1.00 98.19 615 VAL A N 1
ATOM 4497 C CA . VAL A 1 615 ? -15.998 -6.243 9.184 1.00 98.19 615 VAL A CA 1
ATOM 4498 C C . VAL A 1 615 ? -14.784 -6.922 9.817 1.00 98.19 615 VAL A C 1
ATOM 4500 O O . VAL A 1 615 ? -13.780 -7.140 9.141 1.00 98.19 615 VAL A O 1
ATOM 4503 N N . ILE A 1 616 ? -14.874 -7.300 11.092 1.00 97.50 616 ILE A N 1
ATOM 4504 C CA . ILE A 1 616 ? -13.802 -7.969 11.844 1.00 97.50 616 ILE A CA 1
ATOM 4505 C C . ILE A 1 616 ? -14.303 -9.331 12.332 1.00 97.50 616 ILE A C 1
ATOM 4507 O O . ILE A 1 616 ? -15.373 -9.410 12.929 1.00 97.50 616 ILE A O 1
ATOM 4511 N N . THR A 1 617 ? -13.548 -10.406 12.083 1.00 96.00 617 THR A N 1
ATOM 4512 C CA . THR A 1 617 ? -14.009 -11.784 12.384 1.00 96.00 617 THR A CA 1
ATOM 4513 C C . THR A 1 617 ? -13.160 -12.592 13.369 1.00 96.00 617 THR A C 1
ATOM 4515 O O . THR A 1 617 ? -13.601 -13.646 13.809 1.00 96.00 617 THR A O 1
ATOM 4518 N N . GLY A 1 618 ? -11.966 -12.120 13.737 1.00 93.75 618 GLY A N 1
ATOM 4519 C CA . GLY A 1 618 ? -11.054 -12.829 14.640 1.00 93.75 618 GLY A CA 1
ATOM 4520 C C . GLY A 1 618 ? -10.706 -12.007 15.875 1.00 93.75 618 GLY A C 1
ATOM 4521 O O . GLY A 1 618 ? -11.377 -12.080 16.896 1.00 93.75 618 GLY A O 1
ATOM 4522 N N . SER A 1 619 ? -9.642 -11.211 15.824 1.00 94.25 619 SER A N 1
ATOM 4523 C CA . SER A 1 619 ? -9.209 -10.409 16.975 1.00 94.25 619 SER A CA 1
ATOM 4524 C C . SER A 1 619 ? -8.951 -8.962 16.598 1.00 94.25 619 SER A C 1
ATOM 4526 O O . SER A 1 619 ? -8.298 -8.692 15.593 1.00 94.25 619 SER A O 1
ATOM 4528 N N . PHE A 1 620 ? -9.358 -8.037 17.456 1.00 95.00 620 PHE A N 1
ATOM 4529 C CA . PHE A 1 620 ? -8.952 -6.642 17.390 1.00 95.00 620 PHE A CA 1
ATOM 4530 C C . PHE A 1 620 ? -8.257 -6.261 18.692 1.00 95.00 620 PHE A C 1
ATOM 4532 O O . PHE A 1 620 ? -8.833 -6.372 19.772 1.00 95.00 620 PHE A O 1
ATOM 4539 N N . SER A 1 621 ? -7.020 -5.786 18.599 1.00 92.88 621 SER A N 1
ATOM 4540 C CA . SER A 1 621 ? -6.340 -5.185 19.736 1.00 92.88 621 SER A CA 1
ATOM 4541 C C . SER A 1 621 ? -5.723 -3.858 19.360 1.00 92.88 621 SER A C 1
ATOM 4543 O O . SER A 1 621 ? -5.079 -3.742 18.318 1.00 92.88 621 SER A O 1
ATOM 4545 N N . ALA A 1 622 ? -5.902 -2.866 20.223 1.00 89.19 622 ALA A N 1
ATOM 4546 C CA . ALA A 1 622 ? -5.253 -1.582 20.070 1.00 89.19 622 ALA A CA 1
ATOM 4547 C C . ALA A 1 622 ? -4.784 -1.044 21.419 1.00 89.19 622 ALA A C 1
ATOM 4549 O O . ALA A 1 622 ? -5.550 -0.995 22.380 1.00 89.19 622 ALA A O 1
ATOM 4550 N N . GLY A 1 623 ? -3.520 -0.634 21.487 1.00 84.06 623 GLY A N 1
ATOM 4551 C CA . GLY A 1 623 ? -2.936 -0.124 22.717 1.00 84.06 623 GLY A CA 1
ATOM 4552 C C . GLY A 1 623 ? -1.870 0.932 22.489 1.00 84.06 623 GLY A C 1
ATOM 4553 O O . GLY A 1 623 ? -1.193 0.957 21.462 1.00 84.06 623 GLY A O 1
ATOM 4554 N N . SER A 1 624 ? -1.729 1.809 23.480 1.00 83.44 624 SER A N 1
ATOM 4555 C CA . SER A 1 624 ? -0.761 2.901 23.463 1.00 83.44 624 SER A CA 1
ATOM 4556 C C . SER A 1 624 ? -0.117 3.105 24.829 1.00 83.44 624 SER A C 1
ATOM 4558 O O . SER A 1 624 ? -0.773 3.031 25.875 1.00 83.44 624 SER A O 1
ATOM 4560 N N . SER A 1 625 ? 1.181 3.416 24.811 1.00 83.88 625 SER A N 1
ATOM 4561 C CA . SER A 1 625 ? 1.941 3.817 26.003 1.00 83.88 625 SER A CA 1
ATOM 4562 C C . SER A 1 625 ? 1.705 5.281 26.404 1.00 83.88 625 SER A C 1
ATOM 4564 O O . SER A 1 625 ? 1.988 5.662 27.542 1.00 83.88 625 SER A O 1
ATOM 4566 N N . LYS A 1 626 ? 1.157 6.101 25.500 1.00 85.25 626 LYS A N 1
ATOM 4567 C CA . LYS A 1 626 ? 0.830 7.521 25.713 1.00 85.25 626 LYS A CA 1
ATOM 4568 C C . LYS A 1 626 ? -0.662 7.790 25.444 1.00 85.25 626 LYS A C 1
ATOM 4570 O O . LYS A 1 626 ? -1.301 6.985 24.768 1.00 85.25 626 LYS A O 1
ATOM 4575 N N . PRO A 1 627 ? -1.234 8.902 25.939 1.00 86.56 627 PRO A N 1
ATOM 4576 C CA . PRO A 1 627 ? -2.603 9.287 25.598 1.00 86.56 627 PRO A CA 1
ATOM 4577 C C . PRO A 1 627 ? -2.828 9.312 24.080 1.00 86.56 627 PRO A C 1
ATOM 4579 O O . PRO A 1 627 ? -1.989 9.837 23.355 1.00 86.56 627 PRO A O 1
ATOM 4582 N N . SER A 1 628 ? -3.925 8.713 23.621 1.00 88.19 628 SER A N 1
ATOM 4583 C CA . SER A 1 628 ? -4.346 8.658 22.210 1.00 88.19 628 SER A CA 1
ATOM 4584 C C . SER A 1 628 ? -5.853 8.433 22.124 1.00 88.19 628 SER A C 1
ATOM 4586 O O . SER A 1 628 ? -6.450 8.012 23.117 1.00 88.19 628 SER A O 1
ATOM 4588 N N . VAL A 1 629 ? -6.462 8.689 20.970 1.00 90.00 629 VAL A N 1
ATOM 4589 C CA . VAL A 1 629 ? -7.880 8.434 20.697 1.00 90.00 629 VAL A CA 1
ATOM 4590 C C . VAL A 1 629 ? -8.026 7.317 19.667 1.00 90.00 629 VAL A C 1
ATOM 4592 O O . VAL A 1 629 ? -7.461 7.365 18.577 1.00 90.00 629 VAL A O 1
ATOM 4595 N N . GLY A 1 630 ? -8.803 6.299 20.015 1.00 91.50 630 GLY A N 1
ATOM 4596 C CA . GLY A 1 630 ? -9.147 5.195 19.132 1.00 91.50 630 GLY A CA 1
ATOM 4597 C C . GLY A 1 630 ? -10.626 5.210 18.798 1.00 91.50 630 GLY A C 1
ATOM 4598 O O . GLY A 1 630 ? -11.444 5.119 19.709 1.00 91.50 630 GLY A O 1
ATOM 4599 N N . GLU A 1 631 ? -10.981 5.297 17.519 1.00 95.12 631 GLU A N 1
ATOM 4600 C CA . GLU A 1 631 ? -12.381 5.317 17.087 1.00 95.12 631 GLU A CA 1
ATOM 4601 C C . GLU A 1 631 ? -12.741 4.099 16.227 1.00 95.12 631 GLU A C 1
ATOM 4603 O O . GLU A 1 631 ? -12.047 3.774 15.264 1.00 95.12 631 GLU A O 1
ATOM 4608 N N . MET A 1 632 ? -13.874 3.467 16.529 1.00 96.31 632 MET A N 1
ATOM 4609 C CA . MET A 1 632 ? -14.491 2.408 15.736 1.00 96.31 632 MET A CA 1
ATOM 4610 C C . MET A 1 632 ? -15.951 2.763 15.445 1.00 96.31 632 MET A C 1
ATOM 4612 O O . MET A 1 632 ? -16.758 2.901 16.370 1.00 96.31 632 MET A O 1
ATOM 4616 N N . VAL A 1 633 ? -16.284 2.957 14.167 1.00 98.06 633 VAL A N 1
ATOM 4617 C CA . VAL A 1 633 ? -17.585 3.505 13.755 1.00 98.06 633 VAL A CA 1
ATOM 4618 C C . VAL A 1 633 ? -18.225 2.680 12.643 1.00 98.06 633 VAL A C 1
ATOM 4620 O O . VAL A 1 633 ? -17.604 2.475 11.606 1.00 98.06 633 VAL A O 1
ATOM 4623 N N . GLY A 1 634 ? -19.477 2.251 12.804 1.00 97.94 634 GLY A N 1
ATOM 4624 C CA . GLY A 1 634 ? -20.206 1.570 11.722 1.00 97.94 634 GLY A CA 1
ATOM 4625 C C . GLY A 1 634 ? -19.651 0.189 11.353 1.00 97.94 634 GLY A C 1
ATOM 4626 O O . GLY A 1 634 ? -19.855 -0.273 10.236 1.00 97.94 634 GLY A O 1
ATOM 4627 N N . CYS A 1 635 ? -18.888 -0.447 12.241 1.00 98.44 635 CYS A N 1
ATOM 4628 C CA . CYS A 1 635 ? -18.249 -1.735 11.985 1.00 98.44 635 CYS A CA 1
ATOM 4629 C C . CYS A 1 635 ? -19.135 -2.915 12.407 1.00 98.44 635 CYS A C 1
ATOM 4631 O O . CYS A 1 635 ? -19.969 -2.789 13.302 1.00 98.44 635 CYS A O 1
ATOM 4633 N N . GLU A 1 636 ? -18.907 -4.082 11.806 1.00 98.50 636 GLU A N 1
ATOM 4634 C CA . GLU A 1 636 ? -19.491 -5.355 12.234 1.00 98.50 636 GLU A CA 1
ATOM 4635 C C . GLU A 1 636 ? -18.394 -6.283 12.772 1.00 98.50 636 GLU A C 1
ATOM 4637 O O . GLU A 1 636 ? -17.379 -6.515 12.118 1.00 98.50 636 GLU A O 1
ATOM 4642 N N . LEU A 1 637 ? -18.583 -6.818 13.974 1.00 98.19 637 LEU A N 1
ATOM 4643 C CA . LEU A 1 637 ? -17.635 -7.684 14.663 1.00 98.19 637 LEU A CA 1
ATOM 4644 C C . LEU A 1 637 ? -18.305 -9.029 14.928 1.00 98.19 637 LEU A C 1
ATOM 4646 O O . LEU A 1 637 ? -19.259 -9.092 15.696 1.00 98.19 637 LEU A O 1
ATOM 4650 N N . ILE A 1 638 ? -17.825 -10.100 14.298 1.00 97.69 638 ILE A N 1
ATOM 4651 C CA . ILE A 1 638 ? -18.481 -11.417 14.308 1.00 97.69 638 ILE A CA 1
ATOM 4652 C C . ILE A 1 638 ? -17.533 -12.444 14.914 1.00 97.69 638 ILE A C 1
ATOM 4654 O O . ILE A 1 638 ? -16.479 -12.693 14.344 1.00 97.69 638 ILE A O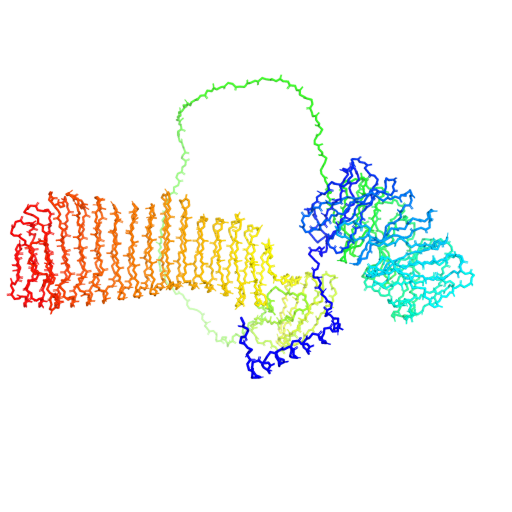 1
ATOM 4658 N N . GLY A 1 639 ? -17.887 -13.040 16.053 1.00 95.94 639 GLY A N 1
ATOM 4659 C CA . GLY A 1 639 ? -17.012 -13.984 16.758 1.00 95.94 639 GLY A CA 1
ATOM 4660 C C . GLY A 1 639 ? -15.713 -13.349 17.262 1.00 95.94 639 GLY A C 1
ATOM 4661 O O . GLY A 1 639 ? -14.757 -14.061 17.555 1.00 95.94 639 GLY A O 1
ATOM 4662 N N . ALA A 1 640 ? -15.646 -12.013 17.301 1.00 95.44 640 ALA A N 1
ATOM 4663 C CA . ALA A 1 640 ? -14.392 -11.304 17.472 1.00 95.44 640 ALA A CA 1
ATOM 4664 C C . ALA A 1 640 ? -14.022 -11.096 18.948 1.00 95.44 640 ALA A C 1
ATOM 4666 O O . ALA A 1 640 ? -14.873 -10.774 19.780 1.00 95.44 640 ALA A O 1
ATOM 4667 N N . HIS A 1 641 ? -12.728 -11.176 19.253 1.00 96.50 641 HIS A N 1
ATOM 4668 C CA . HIS A 1 641 ? -12.167 -10.783 20.545 1.00 96.50 641 HIS A CA 1
ATOM 4669 C C . HIS A 1 641 ? -11.567 -9.377 20.459 1.00 96.50 641 HIS A C 1
ATOM 4671 O O . HIS A 1 641 ? -10.566 -9.162 19.772 1.00 96.50 641 HIS A O 1
ATOM 4677 N N . VAL A 1 642 ? -12.166 -8.419 21.163 1.00 95.31 642 VAL A N 1
ATOM 4678 C CA . VAL A 1 642 ? -11.706 -7.029 21.249 1.00 95.31 642 VAL A CA 1
ATOM 4679 C C . VAL A 1 642 ? -10.964 -6.814 22.564 1.00 95.31 642 VAL A C 1
ATOM 4681 O O . VAL A 1 642 ? -11.547 -6.975 23.632 1.00 95.31 642 VAL A O 1
ATOM 4684 N N . GLY A 1 643 ? -9.691 -6.425 22.494 1.00 92.38 643 GLY A N 1
ATOM 4685 C CA . GLY A 1 643 ? -8.850 -6.165 23.664 1.00 92.38 643 GLY A CA 1
ATOM 4686 C C . GLY A 1 643 ? -8.101 -4.842 23.560 1.00 92.38 643 GLY A C 1
ATOM 4687 O O . GLY A 1 643 ? -7.186 -4.718 22.745 1.00 92.38 643 GLY A O 1
ATOM 4688 N N . LEU A 1 644 ? -8.439 -3.870 24.410 1.00 88.31 644 LEU A N 1
ATOM 4689 C CA . LEU A 1 644 ? -7.829 -2.532 24.398 1.00 88.31 644 LEU A CA 1
ATOM 4690 C C . LEU A 1 644 ? -6.985 -2.267 25.658 1.00 88.31 644 LEU A C 1
ATOM 4692 O O . LEU A 1 644 ? -7.507 -1.737 26.643 1.00 88.31 644 LEU A O 1
ATOM 4696 N N . PRO A 1 645 ? -5.695 -2.657 25.673 1.00 83.00 645 PRO A N 1
ATOM 4697 C CA . PRO A 1 645 ? -4.794 -2.351 26.778 1.00 83.00 645 PRO A CA 1
ATOM 4698 C C . PRO A 1 645 ? -4.193 -0.938 26.669 1.00 83.00 645 PRO A C 1
ATOM 4700 O O . PRO A 1 645 ? -3.853 -0.465 25.587 1.00 83.00 645 PRO A O 1
ATOM 4703 N N . GLY A 1 646 ? -3.937 -0.288 27.806 1.00 82.25 646 GLY A N 1
ATOM 4704 C CA . GLY A 1 646 ? -3.083 0.909 27.868 1.00 82.25 646 GLY A CA 1
ATOM 4705 C C . GLY A 1 646 ? -3.823 2.221 28.143 1.00 82.25 646 GLY A C 1
ATOM 4706 O O . GLY A 1 646 ? -4.730 2.267 28.971 1.00 82.25 646 GLY A O 1
ATOM 4707 N N . ARG A 1 647 ? -3.366 3.325 27.533 1.00 83.06 647 ARG A N 1
ATOM 4708 C CA . ARG A 1 647 ? -3.814 4.701 27.849 1.00 83.06 647 ARG A CA 1
ATOM 4709 C C . ARG A 1 647 ? -4.634 5.361 26.734 1.00 83.06 647 ARG A C 1
ATOM 4711 O O . ARG A 1 647 ? -4.487 6.557 26.486 1.00 83.06 647 ARG A O 1
ATOM 4718 N N . THR A 1 648 ? -5.471 4.595 26.052 1.00 83.31 648 THR A N 1
ATOM 4719 C CA . THR A 1 648 ? -6.269 5.075 24.915 1.00 83.31 648 THR A CA 1
ATOM 4720 C C . THR A 1 648 ? -7.646 5.554 25.380 1.00 83.31 648 THR A C 1
ATOM 4722 O O . THR A 1 648 ? -8.265 4.931 26.237 1.00 83.31 648 THR A O 1
ATOM 4725 N N . HIS A 1 649 ? -8.136 6.668 24.837 1.00 89.94 649 HIS A N 1
ATOM 4726 C CA . HIS A 1 649 ? -9.548 7.028 24.905 1.00 89.94 649 HIS A CA 1
ATOM 4727 C C . HIS A 1 649 ? -10.279 6.302 23.777 1.00 89.94 649 HIS A C 1
ATOM 4729 O O . HIS A 1 649 ? -10.014 6.568 22.606 1.00 89.94 649 HIS A O 1
ATOM 4735 N N . SER A 1 650 ? -11.145 5.355 24.121 1.00 91.75 650 SER A N 1
ATOM 4736 C CA . SER A 1 650 ? -11.752 4.453 23.137 1.00 91.75 650 SER A CA 1
ATOM 4737 C C . SER A 1 650 ? -13.190 4.841 22.838 1.00 91.75 650 SER A C 1
ATOM 4739 O O . SER A 1 650 ? -13.980 5.010 23.760 1.00 91.75 650 SER A O 1
ATOM 4741 N N . VAL A 1 651 ? -13.536 4.939 21.559 1.00 95.12 651 VAL A N 1
ATOM 4742 C CA . VAL A 1 651 ? -14.844 5.386 21.081 1.00 95.12 651 VAL A CA 1
ATOM 4743 C C . VAL A 1 651 ? -15.426 4.335 20.136 1.00 95.12 651 VAL A C 1
ATOM 4745 O O . VAL A 1 651 ? -14.902 4.115 19.048 1.00 95.12 651 VAL A O 1
ATOM 4748 N N . PHE A 1 652 ? -16.538 3.717 20.522 1.00 97.00 652 PHE A N 1
ATOM 4749 C CA . PHE A 1 652 ? -17.301 2.756 19.727 1.00 97.00 652 PHE A CA 1
ATOM 4750 C C . PHE A 1 652 ? -18.675 3.336 19.405 1.00 97.00 652 PHE A C 1
ATOM 4752 O O . PHE A 1 652 ? -19.495 3.509 20.309 1.00 97.00 652 PHE A O 1
ATOM 4759 N N . ARG A 1 653 ? -18.952 3.626 18.129 1.00 98.25 653 ARG A N 1
ATOM 4760 C CA . ARG A 1 653 ? -20.242 4.186 17.704 1.00 98.25 653 ARG A CA 1
ATOM 4761 C C . ARG A 1 653 ? -20.902 3.398 16.582 1.00 98.25 653 ARG A C 1
ATOM 4763 O O . ARG A 1 653 ? -20.271 3.138 15.562 1.00 98.25 653 ARG A O 1
ATOM 4770 N N . SER A 1 654 ? -22.195 3.113 16.712 1.00 98.25 654 SER A N 1
ATOM 4771 C CA . SER A 1 654 ? -22.994 2.534 15.618 1.00 98.25 654 SER A CA 1
ATOM 4772 C C . SER A 1 654 ? -22.443 1.218 15.056 1.00 98.25 654 SER A C 1
ATOM 4774 O O . SER A 1 654 ? -22.595 0.946 13.870 1.00 98.25 654 SER A O 1
ATOM 4776 N N . ASN A 1 655 ? -21.785 0.413 15.891 1.00 98.56 655 ASN A N 1
ATOM 4777 C CA . ASN A 1 655 ? -21.257 -0.893 15.509 1.00 98.56 655 ASN A CA 1
ATOM 4778 C C . ASN A 1 655 ? -22.259 -2.014 15.817 1.00 98.56 655 ASN A C 1
ATOM 4780 O O . ASN A 1 655 ? -23.160 -1.858 16.645 1.00 98.56 655 ASN A O 1
ATOM 4784 N N . VAL A 1 656 ? -22.054 -3.166 15.186 1.00 98.69 656 VAL A N 1
ATOM 4785 C CA . VAL A 1 656 ? -22.789 -4.407 15.440 1.00 98.69 656 VAL A CA 1
ATOM 4786 C C . VAL A 1 656 ? -21.805 -5.476 15.903 1.00 98.69 656 VAL A C 1
ATOM 4788 O O . VAL A 1 656 ? -20.875 -5.818 15.184 1.00 98.69 656 VAL A O 1
ATOM 4791 N N . PHE A 1 657 ? -22.014 -6.021 17.092 1.00 98.50 657 PHE A N 1
ATOM 4792 C CA . PHE A 1 657 ? -21.239 -7.108 17.674 1.00 98.50 657 PHE A CA 1
ATOM 4793 C C . PHE A 1 657 ? -22.105 -8.368 17.683 1.00 98.50 657 PHE A C 1
ATOM 4795 O O . PHE A 1 657 ? -23.237 -8.329 18.158 1.00 98.50 657 PHE A O 1
ATOM 4802 N N . ARG A 1 658 ? -21.590 -9.476 17.149 1.00 98.25 658 ARG A N 1
ATOM 4803 C CA . ARG A 1 658 ? -22.263 -10.779 17.087 1.00 98.25 658 ARG A CA 1
ATOM 4804 C C . ARG A 1 658 ? -21.359 -11.840 17.677 1.00 98.25 658 ARG A C 1
ATOM 4806 O O . ARG A 1 658 ? -20.286 -12.085 17.129 1.00 98.25 658 ARG A O 1
ATOM 4813 N N . SER A 1 659 ? -21.782 -12.480 18.761 1.00 97.44 659 SER A N 1
ATOM 4814 C CA . SER A 1 659 ? -20.975 -13.492 19.456 1.00 97.44 659 SER A CA 1
ATOM 4815 C C . SER A 1 659 ? -19.551 -13.012 19.777 1.00 97.44 659 SER A C 1
ATOM 4817 O O . SER A 1 659 ? -18.598 -13.782 19.686 1.00 97.44 659 SER A O 1
ATOM 4819 N N . ALA A 1 660 ? -19.393 -11.723 20.081 1.00 97.25 660 ALA A N 1
ATOM 4820 C CA . ALA A 1 660 ? -18.104 -11.086 20.314 1.00 97.25 660 ALA A CA 1
ATOM 4821 C C . ALA A 1 660 ? -17.848 -10.877 21.812 1.00 97.25 660 ALA A C 1
ATOM 4823 O O . ALA A 1 660 ? -18.772 -10.774 22.620 1.00 97.25 660 ALA A O 1
ATOM 4824 N N . THR A 1 661 ? -16.575 -10.754 22.178 1.00 96.94 661 THR A N 1
ATOM 4825 C CA . THR A 1 661 ? -16.154 -10.402 23.539 1.00 96.94 661 THR A CA 1
ATOM 4826 C C . THR A 1 661 ? -15.378 -9.099 23.498 1.00 96.94 661 THR A C 1
ATOM 4828 O O . THR A 1 661 ? -14.390 -8.996 22.771 1.00 96.94 661 THR A O 1
ATOM 4831 N N . VAL A 1 662 ? -15.795 -8.116 24.291 1.00 96.00 662 VAL A N 1
ATOM 4832 C CA . VAL A 1 662 ? -15.130 -6.816 24.405 1.00 96.00 662 VAL A CA 1
ATOM 4833 C C . VAL A 1 662 ? -14.536 -6.671 25.797 1.00 96.00 662 VAL A C 1
ATOM 4835 O O . VAL A 1 662 ? -15.270 -6.524 26.763 1.00 96.00 662 VAL A O 1
ATOM 4838 N N . LEU A 1 663 ? -13.208 -6.685 25.895 1.00 93.50 663 LEU A N 1
ATOM 4839 C CA . LEU A 1 663 ? -12.467 -6.484 27.138 1.00 93.50 663 LEU A CA 1
ATOM 4840 C C . LEU A 1 663 ? -11.683 -5.171 27.076 1.00 93.50 663 LEU A C 1
ATOM 4842 O O . LEU A 1 663 ? -10.703 -5.034 26.334 1.00 93.50 663 LEU A O 1
ATOM 4846 N N . LEU A 1 664 ? -12.087 -4.204 27.895 1.00 89.94 664 LEU A N 1
ATOM 4847 C CA . LEU A 1 664 ? -11.445 -2.895 27.977 1.00 89.94 664 LEU A CA 1
ATOM 4848 C C . LEU A 1 664 ? -10.712 -2.782 29.310 1.00 89.94 664 LEU A C 1
ATOM 4850 O O . LEU A 1 664 ? -11.333 -2.645 30.359 1.00 89.94 664 LEU A O 1
ATOM 4854 N N . SER A 1 665 ? -9.382 -2.838 29.262 1.00 85.50 665 SER A N 1
ATOM 4855 C CA . SER A 1 665 ? -8.510 -2.761 30.438 1.00 85.50 665 SER A CA 1
ATOM 4856 C C . SER A 1 665 ? -7.544 -1.590 30.274 1.00 85.50 665 SER A C 1
ATOM 4858 O O . SER A 1 665 ? -6.357 -1.768 29.981 1.00 85.50 665 SER A O 1
ATOM 4860 N N . GLN A 1 666 ? -8.073 -0.378 30.424 1.00 76.69 666 GLN A N 1
ATOM 4861 C CA . GLN A 1 666 ? -7.382 0.866 30.089 1.00 76.69 666 GLN A CA 1
ATOM 4862 C C . GLN A 1 666 ? -7.563 1.953 31.148 1.00 76.69 666 GLN A C 1
ATOM 4864 O O . GLN A 1 666 ? -8.543 1.978 31.888 1.00 76.69 666 GLN A O 1
ATOM 4869 N N . SER A 1 667 ? -6.610 2.886 31.205 1.00 68.75 667 SER A N 1
ATOM 4870 C CA . SER A 1 667 ? -6.684 4.036 32.116 1.00 68.75 667 SER A CA 1
ATOM 4871 C C . SER A 1 667 ? -7.292 5.295 31.479 1.00 68.75 667 SER A C 1
ATOM 4873 O O . SER A 1 667 ? -7.360 6.333 32.134 1.00 68.75 667 SER A O 1
ATOM 4875 N N . GLY A 1 668 ? -7.632 5.247 30.186 1.00 76.75 668 GLY A N 1
ATOM 4876 C CA . GLY A 1 668 ? -8.303 6.331 29.461 1.00 76.75 668 GLY A CA 1
ATOM 4877 C C . GLY A 1 668 ? -9.830 6.216 29.514 1.00 76.75 668 GLY A C 1
ATOM 4878 O O . GLY A 1 668 ? -10.366 5.188 29.926 1.00 76.75 668 GLY A O 1
ATOM 4879 N N . GLY A 1 669 ? -10.529 7.274 29.084 1.00 86.50 669 GLY A N 1
ATOM 4880 C CA . GLY A 1 669 ? -11.995 7.262 28.993 1.00 86.50 669 GLY A CA 1
ATOM 4881 C C . GLY A 1 669 ? -12.517 6.305 27.917 1.00 86.50 669 GLY A C 1
ATOM 4882 O O . GLY A 1 669 ? -11.792 5.930 26.998 1.00 86.50 669 GLY A O 1
ATOM 4883 N N . THR A 1 670 ? -13.783 5.919 28.016 1.00 91.69 670 THR A N 1
ATOM 4884 C CA . THR A 1 670 ? -14.441 5.006 27.075 1.00 91.69 670 THR A CA 1
ATOM 4885 C C . THR A 1 670 ? -15.822 5.541 26.722 1.00 91.69 670 THR A C 1
ATOM 4887 O O . THR A 1 670 ? -16.621 5.801 27.613 1.00 91.69 670 THR A O 1
ATOM 4890 N N . GLU A 1 671 ? -16.128 5.648 25.434 1.00 95.50 671 GLU A N 1
ATOM 4891 C CA . GLU A 1 671 ? -17.462 5.941 24.920 1.00 95.50 671 GLU A CA 1
ATOM 4892 C C . GLU A 1 671 ? -17.956 4.766 24.069 1.00 95.50 671 GLU A C 1
ATOM 4894 O O . GLU A 1 671 ? -17.327 4.393 23.085 1.00 95.50 671 GLU A O 1
ATOM 4899 N N . ILE A 1 672 ? -19.098 4.191 24.426 1.00 97.06 672 ILE A N 1
ATOM 4900 C CA . ILE A 1 672 ? -19.786 3.136 23.682 1.00 97.06 672 ILE A CA 1
ATOM 4901 C C . ILE A 1 672 ? -21.210 3.633 23.446 1.00 97.06 672 ILE A C 1
ATOM 4903 O O . ILE A 1 672 ? -22.024 3.659 24.374 1.00 97.06 672 ILE A O 1
ATOM 4907 N N . THR A 1 673 ? -21.514 4.075 22.223 1.00 98.31 673 THR A N 1
ATOM 4908 C CA . THR A 1 673 ? -22.812 4.675 21.896 1.00 98.31 673 THR A CA 1
ATOM 4909 C C . THR A 1 673 ? -23.494 4.111 20.652 1.00 98.31 673 THR A C 1
ATOM 4911 O O . THR A 1 673 ? -22.878 3.903 19.609 1.00 98.31 673 THR A O 1
ATOM 4914 N N . ASN A 1 674 ? -24.811 3.909 20.734 1.00 98.38 674 ASN A N 1
ATOM 4915 C CA . ASN A 1 674 ? -25.655 3.461 19.617 1.00 98.38 674 ASN A CA 1
ATOM 4916 C C . ASN A 1 674 ? -25.213 2.142 18.952 1.00 98.38 674 ASN A C 1
ATOM 4918 O O . ASN A 1 674 ? -25.390 1.983 17.747 1.00 98.38 674 ASN A O 1
ATOM 4922 N N . ASN A 1 675 ? -24.610 1.215 19.698 1.00 98.69 675 ASN A N 1
ATOM 4923 C CA . ASN A 1 675 ? -24.177 -0.089 19.187 1.00 98.69 675 ASN A CA 1
ATOM 4924 C C . ASN A 1 675 ? -25.232 -1.179 19.445 1.00 98.69 675 ASN A C 1
ATOM 4926 O O . ASN A 1 675 ? -26.067 -1.053 20.342 1.00 98.69 675 ASN A O 1
ATOM 4930 N N . ILE A 1 676 ? -25.149 -2.273 18.688 1.00 98.81 676 ILE A N 1
ATOM 4931 C CA . ILE A 1 676 ? -25.942 -3.494 18.881 1.00 98.81 676 ILE A CA 1
ATOM 4932 C C . ILE A 1 676 ? -24.996 -4.617 19.306 1.00 98.81 676 ILE A C 1
ATOM 4934 O O . ILE A 1 676 ? -24.026 -4.889 18.608 1.00 98.81 676 ILE A O 1
ATOM 4938 N N . PHE A 1 677 ? -25.291 -5.281 20.417 1.00 98.69 677 PHE A N 1
ATOM 4939 C CA . PHE A 1 677 ? -24.560 -6.422 20.956 1.00 98.69 677 PHE A CA 1
ATOM 4940 C C . PHE A 1 677 ? -25.488 -7.637 20.995 1.00 98.69 677 PHE A C 1
ATOM 4942 O O . PHE A 1 677 ? -26.357 -7.743 21.853 1.00 98.69 677 PHE A O 1
ATOM 4949 N N . ASP A 1 678 ? -25.298 -8.547 20.048 1.00 98.31 678 ASP A N 1
ATOM 4950 C CA . ASP A 1 678 ? -26.055 -9.786 19.878 1.00 98.31 678 ASP A CA 1
ATOM 4951 C C . ASP A 1 678 ? -25.191 -10.965 20.339 1.00 98.31 678 ASP A C 1
ATOM 4953 O O . ASP A 1 678 ? -24.087 -11.177 19.825 1.00 98.31 678 ASP A O 1
ATOM 4957 N N . ALA A 1 679 ? -25.639 -11.679 21.370 1.00 97.81 679 ALA A N 1
ATOM 4958 C CA . ALA A 1 679 ? -24.902 -12.734 22.061 1.00 97.81 679 ALA A CA 1
ATOM 4959 C C . ALA A 1 679 ? -23.459 -12.332 22.431 1.00 97.81 679 ALA A C 1
ATOM 4961 O O . ALA A 1 679 ? -22.539 -13.144 22.349 1.00 97.81 679 ALA A O 1
ATOM 4962 N N . SER A 1 680 ? -23.246 -11.059 22.775 1.00 98.19 680 SER A N 1
ATOM 4963 C CA . SER A 1 680 ? -21.918 -10.465 22.964 1.00 98.19 680 SER A CA 1
ATOM 4964 C C . SER A 1 680 ? -21.770 -9.866 24.357 1.00 98.19 680 SER A C 1
ATOM 4966 O O . SER A 1 680 ? -22.729 -9.325 24.902 1.00 98.19 680 SER A O 1
ATOM 4968 N N . THR A 1 681 ? -20.562 -9.932 24.915 1.00 97.75 681 THR A N 1
ATOM 4969 C CA . THR A 1 681 ? -20.264 -9.451 26.273 1.00 97.75 681 THR A CA 1
ATOM 4970 C C . THR A 1 681 ? -19.329 -8.246 26.249 1.00 97.75 681 THR A C 1
ATOM 4972 O O . THR A 1 681 ? -18.413 -8.168 25.423 1.00 97.75 681 THR A O 1
ATOM 4975 N N . VAL A 1 682 ? -19.541 -7.308 27.175 1.00 97.12 682 VAL A N 1
ATOM 4976 C CA . VAL A 1 682 ? -18.662 -6.154 27.401 1.00 97.12 682 VAL A CA 1
ATOM 4977 C C . VAL A 1 682 ? -18.166 -6.162 28.840 1.00 97.12 682 VAL A C 1
ATOM 4979 O O . VAL A 1 682 ? -18.950 -6.053 29.775 1.00 97.12 682 VAL A O 1
ATOM 4982 N N . GLU A 1 683 ? -16.855 -6.236 29.018 1.00 94.69 683 GLU A N 1
ATOM 4983 C CA . GLU A 1 683 ? -16.187 -6.183 30.311 1.00 94.69 683 GLU A CA 1
ATOM 4984 C C . GLU A 1 683 ? -15.289 -4.943 30.393 1.00 94.69 683 GLU A C 1
ATOM 4986 O O . GLU A 1 683 ? -14.346 -4.763 29.613 1.00 94.69 683 GLU A O 1
ATOM 4991 N N . LEU A 1 684 ? -15.591 -4.075 31.355 1.00 91.19 684 LEU A N 1
ATOM 4992 C CA . LEU A 1 684 ? -14.916 -2.805 31.581 1.00 91.19 684 LEU A CA 1
ATOM 4993 C C . LEU A 1 684 ? -14.111 -2.865 32.883 1.00 91.19 684 LEU A C 1
ATOM 4995 O O . LEU A 1 684 ? -14.669 -2.822 33.977 1.00 91.19 684 LEU A O 1
ATOM 4999 N N . ARG A 1 685 ? -12.782 -2.906 32.751 1.00 87.00 685 ARG A N 1
ATOM 5000 C CA . ARG A 1 685 ? -11.795 -2.819 33.840 1.00 87.00 685 ARG A CA 1
ATOM 5001 C C . ARG A 1 685 ? -11.041 -1.493 33.735 1.00 87.00 685 ARG A C 1
ATOM 5003 O O . ARG A 1 685 ? -9.877 -1.446 33.335 1.00 87.00 685 ARG A O 1
ATOM 5010 N N . ILE A 1 686 ? -11.742 -0.396 33.999 1.00 71.94 686 ILE A N 1
ATOM 5011 C CA . ILE A 1 686 ? -11.292 0.968 33.673 1.00 71.94 686 ILE A CA 1
ATOM 5012 C C . ILE A 1 686 ? -11.358 1.913 34.872 1.00 71.94 686 ILE A C 1
ATOM 5014 O O . ILE A 1 686 ? -12.086 1.671 35.831 1.00 71.94 686 ILE A O 1
ATOM 5018 N N . SER A 1 687 ? -10.573 2.996 34.811 1.00 67.25 687 SER A N 1
ATOM 5019 C CA . SER A 1 687 ? -10.344 3.903 35.946 1.00 67.25 687 SER A CA 1
ATOM 5020 C C . SER A 1 687 ? -11.069 5.254 35.883 1.00 67.25 687 SER A C 1
ATOM 5022 O O . SER A 1 687 ? -10.997 5.996 36.852 1.00 67.25 687 SER A O 1
ATOM 5024 N N . SER A 1 688 ? -11.701 5.665 34.772 1.00 80.62 688 SER A N 1
ATOM 5025 C CA . SER A 1 688 ? -12.588 6.857 34.725 1.00 80.62 688 SER A CA 1
ATOM 5026 C C . SER A 1 688 ? -13.207 7.111 33.344 1.00 80.62 688 SER A C 1
ATOM 5028 O O . SER A 1 688 ? -12.692 6.635 32.337 1.00 80.62 688 SER A O 1
ATOM 5030 N N . GLY A 1 689 ? -14.274 7.919 33.301 1.00 87.06 689 GLY A N 1
ATOM 5031 C CA . GLY A 1 689 ? -14.799 8.548 32.084 1.00 87.06 689 GLY A CA 1
ATOM 5032 C C . GLY A 1 689 ? -15.504 7.574 31.149 1.00 87.06 689 GLY A C 1
ATOM 5033 O O . GLY A 1 689 ? -15.135 7.473 29.979 1.00 87.06 689 GLY A O 1
ATOM 5034 N N . VAL A 1 690 ? -16.480 6.839 31.678 1.00 91.50 690 VAL A N 1
ATOM 5035 C CA . VAL A 1 690 ? -17.222 5.803 30.952 1.00 91.50 690 VAL A CA 1
ATOM 5036 C C . VAL A 1 690 ? -18.555 6.369 30.505 1.00 91.50 690 VAL A C 1
ATOM 5038 O O . VAL A 1 690 ? -19.325 6.847 31.328 1.00 91.50 690 VAL A O 1
ATOM 5041 N N . ILE A 1 691 ? -18.849 6.284 29.216 1.00 95.44 691 ILE A N 1
ATOM 5042 C CA . ILE A 1 691 ? -20.143 6.645 28.648 1.00 95.44 691 ILE A CA 1
ATOM 5043 C C . ILE A 1 691 ? -20.662 5.432 27.889 1.00 95.44 691 ILE A C 1
ATOM 5045 O O . ILE A 1 691 ? -20.102 5.047 26.867 1.00 95.44 691 ILE A O 1
ATOM 5049 N N . LEU A 1 692 ? -21.744 4.845 28.380 1.00 96.94 692 LEU A N 1
ATOM 5050 C CA . LEU A 1 692 ? -22.475 3.759 27.746 1.00 96.94 692 LEU A CA 1
ATOM 5051 C C . LEU A 1 692 ? -23.879 4.271 27.434 1.00 96.94 692 LEU A C 1
ATOM 5053 O O . LEU A 1 692 ? -24.701 4.362 28.347 1.00 96.94 692 LEU A O 1
ATOM 5057 N N . ALA A 1 693 ? -24.166 4.655 26.187 1.00 98.25 693 ALA A N 1
ATOM 5058 C CA . ALA A 1 693 ? -25.463 5.260 25.881 1.00 98.25 693 ALA A CA 1
ATOM 5059 C C . ALA A 1 693 ? -26.126 4.849 24.562 1.00 98.25 693 ALA A C 1
ATOM 5061 O O . ALA A 1 693 ? -25.499 4.836 23.506 1.00 98.25 693 ALA A O 1
ATOM 5062 N N . GLY A 1 694 ? -27.435 4.587 24.602 1.00 98.19 694 GLY A N 1
ATOM 5063 C CA . GLY A 1 694 ? -28.219 4.274 23.401 1.00 98.19 694 GLY A CA 1
ATOM 5064 C C . GLY A 1 694 ? -27.924 2.905 22.780 1.00 98.19 694 GLY A C 1
ATOM 5065 O O . GLY A 1 694 ? -28.226 2.704 21.609 1.00 98.19 694 GLY A O 1
ATOM 5066 N N . ASN A 1 695 ? -27.291 1.982 23.507 1.00 98.75 695 ASN A N 1
ATOM 5067 C CA . ASN A 1 695 ? -26.932 0.662 22.983 1.00 98.75 695 ASN A CA 1
ATOM 5068 C C . ASN A 1 695 ? -28.047 -0.369 23.208 1.00 98.75 695 ASN A C 1
ATOM 5070 O O . ASN A 1 695 ? -28.881 -0.210 24.099 1.00 98.75 695 ASN A O 1
ATOM 5074 N N . SER A 1 696 ? -28.020 -1.453 22.436 1.00 98.81 696 SER A N 1
ATOM 5075 C CA . SER A 1 696 ? -28.873 -2.632 22.610 1.00 98.81 696 SER A CA 1
ATOM 5076 C C . SER A 1 696 ? -28.004 -3.853 22.906 1.00 98.81 696 SER A C 1
ATOM 5078 O O . SER A 1 696 ? -27.053 -4.106 22.173 1.00 98.81 696 SER A O 1
ATOM 5080 N N . PHE A 1 697 ? -28.319 -4.590 23.968 1.00 98.75 697 PHE A N 1
ATOM 5081 C CA . PHE A 1 697 ? -27.626 -5.802 24.400 1.00 98.75 697 PHE A CA 1
ATOM 5082 C C . PHE A 1 697 ? -28.616 -6.953 24.518 1.00 98.75 697 PHE A C 1
ATOM 5084 O O . PHE A 1 697 ? -29.605 -6.822 25.243 1.00 98.75 697 PHE A O 1
ATOM 5091 N N . GLY A 1 698 ? -28.337 -8.092 23.889 1.00 98.19 698 GLY A N 1
ATOM 5092 C CA . GLY A 1 698 ? -29.175 -9.270 24.062 1.00 98.19 698 GLY A CA 1
ATOM 5093 C C . GLY A 1 698 ? -28.476 -10.605 23.880 1.00 98.19 698 GLY A C 1
ATOM 5094 O O . GLY A 1 698 ? -27.471 -10.714 23.183 1.00 98.19 698 GLY A O 1
ATOM 5095 N N . GLY A 1 699 ? -29.034 -11.635 24.518 1.00 96.94 699 GLY A N 1
ATOM 5096 C CA . GLY A 1 699 ? -28.600 -13.027 24.376 1.00 96.94 699 GLY A CA 1
ATOM 5097 C C . GLY A 1 699 ? -27.238 -13.374 24.991 1.00 96.94 699 GLY A C 1
ATOM 5098 O O . GLY A 1 699 ? -26.683 -14.418 24.654 1.00 96.94 699 GLY A O 1
ATOM 5099 N N . ALA A 1 700 ? -26.677 -12.525 25.855 1.00 97.50 700 ALA A N 1
ATOM 5100 C CA . ALA A 1 700 ? -25.430 -12.795 26.571 1.00 97.50 700 ALA A CA 1
ATOM 5101 C C . ALA A 1 700 ? -25.674 -13.446 27.946 1.00 97.50 700 ALA A C 1
ATOM 5103 O O . ALA A 1 700 ? -26.774 -13.364 28.492 1.00 97.50 700 ALA A O 1
ATOM 5104 N N . ASP A 1 701 ? -24.639 -14.056 28.538 1.00 96.12 701 ASP A N 1
ATOM 5105 C CA . ASP A 1 701 ? -24.686 -14.469 29.949 1.00 96.12 701 ASP A CA 1
ATOM 5106 C C . ASP A 1 701 ? -24.738 -13.213 30.835 1.00 96.12 701 ASP A C 1
ATOM 5108 O O . ASP A 1 701 ? -25.795 -12.843 31.335 1.00 96.12 701 ASP A O 1
ATOM 5112 N N . VAL A 1 702 ? -23.654 -12.438 30.890 1.00 97.56 702 VAL A N 1
ATOM 5113 C CA . VAL A 1 702 ? -23.675 -11.068 31.426 1.00 97.56 702 VAL A CA 1
ATOM 5114 C C . VAL A 1 702 ? -23.399 -10.097 30.285 1.00 97.56 702 VAL A C 1
ATOM 5116 O O . VAL A 1 702 ? -22.330 -10.154 29.678 1.00 97.56 702 VAL A O 1
ATOM 5119 N N . ALA A 1 703 ? -24.359 -9.228 29.961 1.00 97.69 703 ALA A N 1
ATOM 5120 C CA . ALA A 1 703 ? -24.227 -8.322 28.817 1.00 97.69 703 ALA A CA 1
ATOM 5121 C C . ALA A 1 703 ? -23.143 -7.261 29.046 1.00 97.69 703 ALA A C 1
ATOM 5123 O O . ALA A 1 703 ? -22.270 -7.073 28.195 1.00 97.69 703 ALA A O 1
ATOM 5124 N N . VAL A 1 704 ? -23.173 -6.592 30.202 1.00 98.00 704 VAL A N 1
ATOM 5125 C CA . VAL A 1 704 ? -22.160 -5.605 30.591 1.00 98.00 704 VAL A CA 1
ATOM 5126 C C . VAL A 1 704 ? -21.701 -5.855 32.019 1.00 98.00 704 VAL A C 1
ATOM 5128 O O . VAL A 1 704 ? -22.514 -5.845 32.939 1.00 98.00 704 VAL A O 1
ATOM 5131 N N . THR A 1 705 ? -20.392 -5.984 32.201 1.00 95.62 705 THR A N 1
ATOM 5132 C CA . THR A 1 705 ? -19.723 -6.040 33.502 1.00 95.62 705 THR A CA 1
ATOM 5133 C C . THR A 1 705 ? -18.826 -4.824 33.649 1.00 95.62 705 THR A C 1
ATOM 5135 O O . THR A 1 705 ? -17.963 -4.576 32.804 1.00 95.62 705 THR A O 1
ATOM 5138 N N . ILE A 1 706 ? -18.997 -4.069 34.730 1.00 91.56 706 ILE A N 1
ATOM 5139 C CA . ILE A 1 706 ? -18.074 -3.001 35.114 1.00 91.56 706 ILE A CA 1
ATOM 5140 C C . ILE A 1 706 ? -17.465 -3.365 36.457 1.00 91.56 706 ILE A C 1
ATOM 5142 O O . ILE A 1 706 ? -18.132 -3.237 37.477 1.00 91.56 706 ILE A O 1
ATOM 5146 N N . ASP A 1 707 ? -16.195 -3.761 36.438 1.00 85.19 707 ASP A N 1
ATOM 5147 C CA . ASP A 1 707 ? -15.397 -4.014 37.637 1.00 85.19 707 ASP A CA 1
ATOM 5148 C C . ASP A 1 707 ? -14.369 -2.895 37.786 1.00 85.19 707 ASP A C 1
ATOM 5150 O O . ASP A 1 707 ? -13.268 -2.921 37.225 1.00 85.19 707 ASP A O 1
ATOM 5154 N N . ALA A 1 708 ? -14.762 -1.858 38.520 1.00 70.88 708 ALA A N 1
ATOM 5155 C CA . ALA A 1 708 ? -13.955 -0.659 38.672 1.00 70.88 708 ALA A CA 1
ATOM 5156 C C . ALA A 1 708 ? -12.904 -0.787 39.786 1.00 70.88 708 ALA A C 1
ATOM 5158 O O . ALA A 1 708 ? -13.116 -1.427 40.818 1.00 70.88 708 ALA A O 1
ATOM 5159 N N . SER A 1 709 ? -11.772 -0.102 39.599 1.00 70.69 709 SER A N 1
ATOM 5160 C CA . SER A 1 709 ? -10.729 0.051 40.617 1.00 70.69 709 SER A CA 1
ATOM 5161 C C . SER A 1 709 ? -10.074 1.430 40.540 1.00 70.69 709 SER A C 1
ATOM 5163 O O . SER A 1 709 ? -9.263 1.675 39.645 1.00 70.69 709 SER A O 1
ATOM 5165 N N . PRO A 1 710 ? -10.248 2.251 41.586 1.00 76.75 710 PRO A N 1
ATOM 5166 C CA . PRO A 1 710 ? -11.288 3.282 41.654 1.00 76.75 710 PRO A CA 1
ATOM 5167 C C . PRO A 1 710 ? -11.610 3.947 40.302 1.00 76.75 710 PRO A C 1
ATOM 5169 O O . PRO A 1 710 ? -10.700 4.255 39.535 1.00 76.75 710 PRO A O 1
ATOM 5172 N N . ALA A 1 711 ? -12.887 4.226 40.036 1.00 81.06 711 ALA A N 1
ATOM 5173 C CA . ALA A 1 711 ? -13.363 4.921 38.848 1.00 81.06 711 ALA A CA 1
ATOM 5174 C C . ALA A 1 711 ? -14.322 6.076 39.158 1.00 81.06 711 ALA A C 1
ATOM 5176 O O . ALA A 1 711 ? -15.071 6.048 40.134 1.00 81.06 711 ALA A O 1
ATOM 5177 N N . GLN A 1 712 ? -14.296 7.095 38.295 1.00 87.31 712 GLN A N 1
ATOM 5178 C CA . GLN A 1 712 ? -15.172 8.266 38.372 1.00 87.31 712 GLN A CA 1
ATOM 5179 C C . GLN A 1 712 ? -15.817 8.592 37.021 1.00 87.31 712 GLN A C 1
ATOM 5181 O O . GLN A 1 712 ? -15.207 8.350 35.973 1.00 87.31 712 GLN A O 1
ATOM 5186 N N . GLY A 1 713 ? -17.012 9.180 37.051 1.00 89.25 713 GLY A N 1
ATOM 5187 C CA . GLY A 1 713 ? -17.712 9.670 35.863 1.00 89.25 713 GLY A CA 1
ATOM 5188 C C . GLY A 1 713 ? -18.186 8.531 34.965 1.00 89.25 713 GLY A C 1
ATOM 5189 O O . GLY A 1 713 ? -17.769 8.438 33.809 1.00 89.25 713 GLY A O 1
ATOM 5190 N N . ILE A 1 714 ? -19.005 7.636 35.521 1.00 92.12 714 ILE A N 1
ATOM 5191 C CA . ILE A 1 714 ? -19.602 6.507 34.797 1.00 92.12 714 ILE A CA 1
ATOM 5192 C C . ILE A 1 714 ? -21.050 6.857 34.473 1.00 92.12 714 ILE A C 1
ATOM 5194 O O . ILE A 1 714 ? -21.871 7.001 35.373 1.00 92.12 714 ILE A O 1
ATOM 5198 N N . LEU A 1 715 ? -21.376 6.972 33.192 1.00 95.94 715 LEU A N 1
ATOM 5199 C CA . LEU A 1 715 ? -22.706 7.301 32.694 1.00 95.94 715 LEU A CA 1
ATOM 5200 C C . LEU A 1 715 ? -23.246 6.130 31.876 1.00 95.94 715 LEU A C 1
ATOM 5202 O O . LEU A 1 715 ? -22.694 5.794 30.831 1.00 95.94 715 LEU A O 1
ATOM 5206 N N . ILE A 1 716 ? -24.336 5.526 32.341 1.00 97.75 716 ILE A N 1
ATOM 5207 C CA . ILE A 1 716 ? -25.039 4.430 31.669 1.00 97.75 716 ILE A CA 1
ATOM 5208 C C . ILE A 1 716 ? -26.455 4.910 31.369 1.00 97.75 716 ILE A C 1
ATOM 5210 O O . ILE A 1 716 ? -27.313 4.916 32.254 1.00 97.75 716 ILE A O 1
ATOM 5214 N N . GLU A 1 717 ? -26.694 5.362 30.138 1.00 98.12 717 GLU A N 1
ATOM 5215 C CA . GLU A 1 717 ? -27.919 6.080 29.783 1.00 98.12 717 GLU A CA 1
ATOM 5216 C C . GLU A 1 717 ? -28.668 5.504 28.578 1.00 98.12 717 GLU A C 1
ATOM 5218 O O . GLU A 1 717 ? -28.110 5.360 27.494 1.00 98.12 717 GLU A O 1
ATOM 5223 N N . ARG A 1 718 ? -29.985 5.313 28.701 1.00 98.25 718 ARG A N 1
ATOM 5224 C CA . ARG A 1 718 ? -30.864 4.989 27.555 1.00 98.25 718 ARG A CA 1
ATOM 5225 C C . ARG A 1 718 ? -30.442 3.735 26.775 1.00 98.25 718 ARG A C 1
ATOM 5227 O O . ARG A 1 718 ? -30.579 3.700 25.555 1.00 98.25 718 ARG A O 1
ATOM 5234 N N . ASN A 1 719 ? -29.902 2.726 27.453 1.00 98.81 719 ASN A N 1
ATOM 5235 C CA . ASN A 1 719 ? -29.580 1.433 26.849 1.00 98.81 719 ASN A CA 1
ATOM 5236 C C . ASN A 1 719 ? -30.750 0.453 26.994 1.00 98.81 719 ASN A C 1
ATOM 5238 O O . ASN A 1 719 ? -31.584 0.598 27.885 1.00 98.81 719 ASN A O 1
ATOM 5242 N N . THR A 1 720 ? -30.785 -0.557 26.130 1.00 98.88 720 THR A N 1
ATOM 5243 C CA . THR A 1 720 ? -31.734 -1.676 26.172 1.00 98.88 720 THR A CA 1
ATOM 5244 C C . THR A 1 720 ? -30.981 -2.971 26.452 1.00 98.88 720 THR A C 1
ATOM 5246 O O . THR A 1 720 ? -30.023 -3.274 25.748 1.00 98.88 720 THR A O 1
ATOM 5249 N N . PHE A 1 721 ? -31.417 -3.735 27.449 1.00 98.81 721 PHE A N 1
ATOM 5250 C CA . PHE A 1 721 ? -30.863 -5.030 27.836 1.00 98.81 721 PHE A CA 1
ATOM 5251 C C . PHE A 1 721 ? -31.974 -6.080 27.794 1.00 98.81 721 PHE A C 1
ATOM 5253 O O . PHE A 1 721 ? -32.827 -6.114 28.683 1.00 98.81 721 PHE A O 1
ATOM 5260 N N . GLU A 1 722 ? -31.976 -6.924 26.767 1.00 98.38 722 GLU A N 1
ATOM 5261 C CA . GLU A 1 722 ? -33.069 -7.854 26.490 1.00 98.38 722 GLU A CA 1
ATOM 5262 C C . GLU A 1 722 ? -32.594 -9.310 26.435 1.00 98.38 722 GLU A C 1
ATOM 5264 O O . GLU A 1 722 ? -31.701 -9.665 25.670 1.00 98.38 722 GLU A O 1
ATOM 5269 N N . GLY A 1 723 ? -33.212 -10.186 27.227 1.00 97.88 723 GLY A N 1
ATOM 5270 C CA . GLY A 1 723 ? -33.000 -11.632 27.105 1.00 97.88 723 GLY A CA 1
ATOM 5271 C C . GLY A 1 723 ? -31.587 -12.133 27.439 1.00 97.88 723 GLY A C 1
ATOM 5272 O O . GLY A 1 723 ? -31.216 -13.214 26.982 1.00 97.88 723 GLY A O 1
ATOM 5273 N N . ASN A 1 724 ? -30.798 -11.381 28.214 1.00 98.38 724 ASN A N 1
ATOM 5274 C CA . ASN A 1 724 ? -29.510 -11.835 28.767 1.00 98.38 724 ASN A CA 1
ATOM 5275 C C . ASN A 1 724 ? -29.739 -12.694 30.022 1.00 98.38 724 ASN A C 1
ATOM 5277 O O . ASN A 1 724 ? -30.870 -12.764 30.492 1.00 98.38 724 ASN A O 1
ATOM 5281 N N . LYS A 1 725 ? -28.720 -13.321 30.628 1.00 97.81 725 LYS A N 1
ATOM 5282 C CA . LYS A 1 725 ? -28.879 -13.852 32.000 1.00 97.81 725 LYS A CA 1
ATOM 5283 C C . LYS A 1 725 ? -28.867 -12.703 33.009 1.00 97.81 725 LYS A C 1
ATOM 5285 O O . LYS A 1 725 ? -29.812 -12.565 33.777 1.00 97.81 725 LYS A O 1
ATOM 5290 N N . VAL A 1 726 ? -27.869 -11.829 32.944 1.00 98.38 726 VAL A N 1
ATOM 5291 C CA . VAL A 1 726 ? -27.820 -10.551 33.665 1.00 98.38 726 VAL A CA 1
ATOM 5292 C C . VAL A 1 726 ? -27.595 -9.426 32.658 1.00 98.38 726 VAL A C 1
ATOM 5294 O O . VAL A 1 726 ? -26.672 -9.492 31.844 1.00 98.38 726 VAL A O 1
ATOM 5297 N N . GLY A 1 727 ? -28.434 -8.388 32.690 1.00 98.31 727 GLY A N 1
ATOM 5298 C CA . GLY A 1 727 ? -28.292 -7.245 31.782 1.00 98.31 727 GLY A CA 1
ATOM 5299 C C . GLY A 1 727 ? -27.049 -6.406 32.099 1.00 98.31 727 GLY A C 1
ATOM 5300 O O . GLY A 1 727 ? -26.156 -6.252 31.266 1.00 98.31 727 GLY A O 1
ATOM 5301 N N . LEU A 1 728 ? -26.966 -5.897 33.327 1.00 98.44 728 LEU A N 1
ATOM 5302 C CA . LEU A 1 728 ? -25.853 -5.074 33.803 1.00 98.44 728 LEU A CA 1
ATOM 5303 C C . LEU A 1 728 ? -25.335 -5.580 35.154 1.00 98.44 728 LEU A C 1
ATOM 5305 O O . LEU A 1 728 ? -26.119 -5.778 36.077 1.00 98.44 728 LEU A O 1
ATOM 5309 N N . HIS A 1 729 ? -24.022 -5.723 35.294 1.00 96.50 729 HIS A N 1
ATOM 5310 C CA . HIS A 1 729 ? -23.344 -5.933 36.570 1.00 96.50 729 HIS A CA 1
ATOM 5311 C C . HIS A 1 729 ? -22.416 -4.757 36.879 1.00 96.50 729 HIS A C 1
ATOM 5313 O O . HIS A 1 729 ? -21.523 -4.435 36.091 1.00 96.50 729 HIS A O 1
ATOM 5319 N N . LEU A 1 730 ? -22.624 -4.121 38.031 1.00 92.94 730 LEU A N 1
ATOM 5320 C CA . LEU A 1 730 ? -21.758 -3.073 38.564 1.00 92.94 730 LEU A CA 1
ATOM 5321 C C . LEU A 1 730 ? -21.049 -3.577 39.819 1.00 92.94 730 LEU A C 1
ATOM 5323 O O . LEU A 1 730 ? -21.681 -3.769 40.856 1.00 92.94 730 LEU A O 1
ATOM 5327 N N . GLY A 1 731 ? -19.734 -3.739 39.721 1.00 88.94 731 GLY A N 1
ATOM 5328 C CA . GLY A 1 731 ? -18.866 -4.242 40.773 1.00 88.94 731 GLY A CA 1
ATOM 5329 C C . GLY A 1 731 ? -17.760 -3.257 41.158 1.00 88.94 731 GLY A C 1
ATOM 5330 O O . GLY A 1 731 ? -17.237 -2.494 40.340 1.00 88.94 731 GLY A O 1
ATOM 5331 N N . SER A 1 732 ? -17.370 -3.278 42.434 1.00 81.69 732 SER A N 1
ATOM 5332 C CA . SER A 1 732 ? -16.123 -2.655 42.895 1.00 81.69 732 SER A CA 1
ATOM 5333 C C . SER A 1 732 ? -15.485 -3.481 44.001 1.00 81.69 732 SER A C 1
ATOM 5335 O O . SER A 1 732 ? -16.072 -3.685 45.065 1.00 81.69 732 SER A O 1
ATOM 5337 N N . SER A 1 733 ? -14.238 -3.896 43.770 1.00 72.00 733 SER A N 1
ATOM 5338 C CA . SER A 1 733 ? -13.413 -4.597 44.763 1.00 72.00 733 SER A CA 1
ATOM 5339 C C . SER A 1 733 ? -12.732 -3.647 45.757 1.00 72.00 733 SER A C 1
ATOM 5341 O O . SER A 1 733 ? -12.231 -4.092 46.790 1.00 72.00 733 SER A O 1
ATOM 5343 N N . VAL A 1 734 ? -12.730 -2.337 45.474 1.00 72.06 734 VAL A N 1
ATOM 5344 C CA . VAL A 1 734 ? -12.130 -1.304 46.328 1.00 72.06 734 VAL A CA 1
ATOM 5345 C C . VAL A 1 734 ? -13.231 -0.511 47.049 1.00 72.06 734 VAL A C 1
ATOM 5347 O O . VAL A 1 734 ? -14.190 -0.080 46.397 1.00 72.06 734 VAL A O 1
ATOM 5350 N N . PRO A 1 735 ? -13.109 -0.271 48.369 1.00 70.06 735 PRO A N 1
ATOM 5351 C CA . PRO A 1 735 ? -13.997 0.635 49.096 1.00 70.06 735 PRO A CA 1
ATOM 5352 C C . PRO A 1 735 ? -14.034 2.038 48.484 1.00 70.06 735 PRO A C 1
ATOM 5354 O O . PRO A 1 735 ? -12.985 2.565 48.115 1.00 70.06 735 PRO A O 1
ATOM 5357 N N . GLN A 1 736 ? -15.219 2.650 48.369 1.00 72.06 736 GLN A N 1
ATOM 5358 C CA . GLN A 1 736 ? -15.420 3.929 47.659 1.00 72.06 736 GLN A CA 1
ATOM 5359 C C . GLN A 1 736 ? -14.827 3.945 46.237 1.00 72.06 736 GLN A C 1
ATOM 5361 O O . GLN A 1 736 ? -14.429 4.991 45.715 1.00 72.06 736 GLN A O 1
ATOM 5366 N N . GLY A 1 737 ? -14.749 2.772 45.603 1.00 74.00 737 GLY A N 1
ATOM 5367 C CA . GLY A 1 737 ? -14.148 2.609 44.285 1.00 74.00 737 GLY A CA 1
ATOM 5368 C C . GLY A 1 737 ? -14.980 3.189 43.144 1.00 74.00 737 GLY A C 1
ATOM 5369 O O . GLY A 1 737 ? -14.478 3.259 42.034 1.00 74.00 737 GLY A O 1
ATOM 5370 N N . LEU A 1 738 ? -16.213 3.636 43.388 1.00 83.50 738 LEU A N 1
ATOM 5371 C CA . LEU A 1 738 ? -17.072 4.263 42.384 1.00 83.50 738 LEU A CA 1
ATOM 5372 C C . LEU A 1 738 ? -17.503 5.662 42.831 1.00 83.50 738 LEU A C 1
ATOM 5374 O O . LEU A 1 738 ? -17.955 5.857 43.964 1.00 83.50 738 LEU A O 1
ATOM 5378 N N . ARG A 1 739 ? -17.349 6.633 41.926 1.00 87.12 739 ARG A N 1
ATOM 5379 C CA . ARG A 1 739 ? -17.710 8.046 42.110 1.00 87.12 739 ARG A CA 1
ATOM 5380 C C . ARG A 1 739 ? -18.452 8.555 40.881 1.00 87.12 739 ARG A C 1
ATOM 5382 O O . ARG A 1 739 ? -18.163 8.123 39.766 1.00 87.12 739 ARG A O 1
ATOM 5389 N N . GLU A 1 740 ? -19.383 9.481 41.072 1.00 89.19 740 GLU A N 1
ATOM 5390 C CA . GLU A 1 740 ? -20.129 10.138 39.990 1.00 89.19 740 GLU A CA 1
ATOM 5391 C C . GLU A 1 740 ? -20.715 9.120 38.993 1.00 89.19 740 GLU A C 1
ATOM 5393 O O . GLU A 1 740 ? -20.581 9.257 37.775 1.00 89.19 740 GLU A O 1
ATOM 5398 N N . THR A 1 741 ? -21.291 8.035 39.521 1.00 92.38 741 THR A N 1
ATOM 5399 C CA . THR A 1 741 ? -21.876 6.968 38.703 1.00 92.38 741 THR A CA 1
ATOM 5400 C C . THR A 1 741 ? -23.373 7.195 38.536 1.00 92.38 741 THR A C 1
ATOM 5402 O O . THR A 1 741 ? -24.089 7.355 39.519 1.00 92.38 741 THR A O 1
ATOM 5405 N N . ARG A 1 742 ? -23.871 7.186 37.300 1.00 96.19 742 ARG A N 1
ATOM 5406 C CA . ARG A 1 742 ? -25.290 7.363 36.989 1.00 96.19 742 ARG A CA 1
ATOM 5407 C C . ARG A 1 742 ? -25.779 6.270 36.054 1.00 96.19 742 ARG A C 1
ATOM 5409 O O . ARG A 1 742 ? -25.260 6.115 34.951 1.00 96.19 742 ARG A O 1
ATOM 5416 N N . VAL A 1 743 ? -26.825 5.568 36.472 1.00 98.12 743 VAL A N 1
ATOM 5417 C CA . VAL A 1 743 ? -27.555 4.583 35.668 1.00 98.12 743 VAL A CA 1
ATOM 5418 C C . VAL A 1 743 ? -28.954 5.130 35.437 1.00 98.12 743 VAL A C 1
ATOM 5420 O O . VAL A 1 743 ? -29.765 5.143 36.363 1.00 98.12 743 VAL A O 1
ATOM 5423 N N . SER A 1 744 ? -29.241 5.631 34.232 1.00 98.50 744 SER A N 1
ATOM 5424 C CA . SER A 1 744 ? -30.517 6.307 33.990 1.00 98.50 744 SER A CA 1
ATOM 5425 C C . SER A 1 744 ? -31.209 6.027 32.662 1.00 98.50 744 SER A C 1
ATOM 5427 O O . SER A 1 744 ? -30.586 5.918 31.608 1.00 98.50 744 SER A O 1
ATOM 5429 N N . GLY A 1 745 ? -32.541 5.943 32.697 1.00 98.38 745 GLY A N 1
ATOM 5430 C CA . GLY A 1 745 ? -33.355 5.805 31.488 1.00 98.38 745 GLY A CA 1
ATOM 5431 C C . GLY A 1 745 ? -33.142 4.503 30.711 1.00 98.38 745 GLY A C 1
ATOM 5432 O O . GLY A 1 745 ? -33.461 4.471 29.527 1.00 98.38 745 GLY A O 1
ATOM 5433 N N . ASN A 1 746 ? -32.557 3.469 31.320 1.00 98.88 746 ASN A N 1
ATOM 5434 C CA . ASN A 1 746 ? -32.310 2.182 30.668 1.00 98.88 746 ASN A CA 1
ATOM 5435 C C . ASN A 1 746 ? -33.549 1.277 30.741 1.00 98.88 746 ASN A C 1
ATOM 5437 O O . ASN A 1 746 ? -34.366 1.394 31.657 1.00 98.88 746 ASN A O 1
ATOM 5441 N N . HIS A 1 747 ? -33.663 0.358 29.786 1.00 98.81 747 HIS A N 1
ATOM 5442 C CA . HIS A 1 747 ? -34.731 -0.633 29.691 1.00 98.81 747 HIS A CA 1
ATOM 5443 C C . HIS A 1 747 ? -34.152 -2.039 29.835 1.00 98.81 747 HIS A C 1
ATOM 5445 O O . HIS A 1 747 ? -33.267 -2.418 29.073 1.00 98.81 747 HIS A O 1
ATOM 5451 N N . PHE A 1 748 ? -34.642 -2.803 30.806 1.00 98.81 748 PHE A N 1
ATOM 5452 C CA . PHE A 1 748 ? -34.212 -4.166 31.105 1.00 98.81 748 PHE A CA 1
ATOM 5453 C C . PHE A 1 748 ? -35.404 -5.110 30.981 1.00 98.81 748 PHE A C 1
ATOM 5455 O O . PHE A 1 748 ? -36.336 -5.034 31.787 1.00 98.81 748 PHE A O 1
ATOM 5462 N N . GLU A 1 749 ? -35.381 -6.005 29.998 1.00 98.56 749 GLU A N 1
ATOM 5463 C CA . GLU A 1 749 ? -36.522 -6.863 29.685 1.00 98.56 749 GLU A CA 1
ATOM 5464 C C . GLU A 1 749 ? -36.145 -8.337 29.532 1.00 98.56 749 GLU A C 1
ATOM 5466 O O . GLU A 1 749 ? -35.215 -8.696 28.812 1.00 98.56 749 GLU A O 1
ATOM 5471 N N . GLY A 1 750 ? -36.890 -9.218 30.202 1.00 98.19 750 GLY A N 1
ATOM 5472 C CA . GLY A 1 750 ? -36.790 -10.662 29.981 1.00 98.19 750 GLY A CA 1
ATOM 5473 C C . GLY A 1 750 ? -35.431 -11.282 30.326 1.00 98.19 750 GLY A C 1
ATOM 5474 O O . GLY A 1 750 ? -35.129 -12.381 29.840 1.00 98.19 750 GLY A O 1
ATOM 5475 N N . ASN A 1 751 ? -34.597 -10.604 31.124 1.00 98.50 751 ASN A N 1
ATOM 5476 C CA . ASN A 1 751 ? -33.300 -11.137 31.532 1.00 98.50 751 ASN A CA 1
ATOM 5477 C C . ASN A 1 751 ? -33.499 -12.288 32.535 1.00 98.50 751 ASN A C 1
ATOM 5479 O O . ASN A 1 751 ? -34.380 -12.241 33.390 1.00 98.50 751 ASN A O 1
ATOM 5483 N N . GLY A 1 752 ? -32.716 -13.357 32.401 1.00 97.75 752 GLY A N 1
ATOM 5484 C CA . GLY A 1 752 ? -32.926 -14.631 33.082 1.00 97.75 752 GLY A CA 1
ATOM 5485 C C . GLY A 1 752 ? -32.844 -14.538 34.601 1.00 97.75 752 GLY A C 1
ATOM 5486 O O . GLY A 1 752 ? -33.755 -15.010 35.264 1.00 97.75 752 GLY A O 1
ATOM 5487 N N . ALA A 1 753 ? -31.798 -13.913 35.136 1.00 97.94 753 ALA A N 1
ATOM 5488 C CA . ALA A 1 753 ? -31.548 -13.752 36.567 1.00 97.94 753 ALA A CA 1
ATOM 5489 C C . ALA A 1 753 ? -31.887 -12.338 37.050 1.00 97.94 753 ALA A C 1
ATOM 5491 O O . ALA A 1 753 ? -32.740 -12.173 37.904 1.00 97.94 753 ALA A O 1
ATOM 5492 N N . ALA A 1 754 ? -31.286 -11.298 36.476 1.00 98.12 754 ALA A N 1
ATOM 5493 C CA . ALA A 1 754 ? -31.632 -9.934 36.861 1.00 98.12 754 ALA A CA 1
ATOM 5494 C C . ALA A 1 754 ? -31.503 -8.952 35.706 1.00 98.12 754 ALA A C 1
ATOM 5496 O O . ALA A 1 754 ? -30.679 -9.126 34.803 1.00 98.12 754 ALA A O 1
ATOM 5497 N N . GLY A 1 755 ? -32.299 -7.884 35.751 1.00 98.25 755 GLY A N 1
ATOM 5498 C CA . GLY A 1 755 ? -32.101 -6.753 34.852 1.00 98.25 755 GLY A CA 1
ATOM 5499 C C . GLY A 1 755 ? -30.751 -6.093 35.127 1.00 98.25 755 GLY A C 1
ATOM 5500 O O . GLY A 1 755 ? -29.893 -6.026 34.246 1.00 98.25 755 GLY A O 1
ATOM 5501 N N . ALA A 1 756 ? -30.523 -5.687 36.376 1.00 98.38 756 ALA A N 1
ATOM 5502 C CA . ALA A 1 756 ? -29.234 -5.174 36.822 1.00 98.38 756 ALA A CA 1
ATOM 5503 C C . ALA A 1 756 ? -28.856 -5.687 38.216 1.00 98.38 756 ALA A C 1
ATOM 5505 O O . ALA A 1 756 ? -29.718 -5.921 39.060 1.00 98.38 756 ALA A O 1
ATOM 5506 N N . THR A 1 757 ? -27.553 -5.816 38.452 1.00 97.50 757 THR A N 1
ATOM 5507 C CA . THR A 1 757 ? -26.957 -6.204 39.732 1.00 97.50 757 THR A CA 1
ATOM 5508 C C . THR A 1 757 ? -25.906 -5.180 40.154 1.00 97.50 757 THR A C 1
ATOM 5510 O O . THR A 1 757 ? -25.162 -4.657 39.318 1.00 97.50 757 THR A O 1
ATOM 5513 N N . VAL A 1 758 ? -25.847 -4.878 41.448 1.00 94.19 758 VAL A N 1
ATOM 5514 C CA . VAL A 1 758 ? -24.879 -3.945 42.039 1.00 94.19 758 VAL A CA 1
ATOM 5515 C C . VAL A 1 758 ? -24.204 -4.627 43.219 1.00 94.19 758 VAL A C 1
ATOM 5517 O O . VAL A 1 758 ? -24.867 -4.888 44.211 1.00 94.19 758 VAL A O 1
ATOM 5520 N N . SER A 1 759 ? -22.902 -4.890 43.140 1.00 90.38 759 SER A N 1
ATOM 5521 C CA . SER A 1 759 ? -22.146 -5.614 44.170 1.00 90.38 759 SER A CA 1
ATOM 5522 C C . SER A 1 759 ? -20.948 -4.791 44.640 1.00 90.38 759 SER A C 1
ATOM 5524 O O . SER A 1 759 ? -19.916 -4.716 43.970 1.00 90.38 759 SER A O 1
ATOM 5526 N N . LEU A 1 760 ? -21.075 -4.141 45.800 1.00 86.06 760 LEU A N 1
ATOM 5527 C CA . LEU A 1 760 ? -20.105 -3.142 46.268 1.00 86.06 760 LEU A CA 1
ATOM 5528 C C . LEU A 1 760 ? -19.469 -3.538 47.608 1.00 86.06 760 LEU A C 1
ATOM 5530 O O . LEU A 1 760 ? -20.122 -4.072 48.513 1.00 86.06 760 LEU A O 1
ATOM 5534 N N . GLY A 1 761 ? -18.160 -3.288 47.725 1.00 75.38 761 GLY A N 1
ATOM 5535 C CA . GLY A 1 761 ? -17.412 -3.373 48.983 1.00 75.38 761 GLY A CA 1
ATOM 5536 C C . GLY A 1 761 ? -17.731 -2.224 49.952 1.00 75.38 761 GLY A C 1
ATOM 5537 O O . GLY A 1 761 ? -18.478 -1.306 49.622 1.00 75.38 761 GLY A O 1
ATOM 5538 N N . SER A 1 762 ? -17.141 -2.270 51.149 1.00 70.62 762 SER A N 1
ATOM 5539 C CA . SER A 1 762 ? -17.414 -1.323 52.240 1.00 70.62 762 SER A CA 1
ATOM 5540 C C . SER A 1 762 ? -16.207 -0.459 52.615 1.00 70.62 762 SER A C 1
ATOM 5542 O O . SER A 1 762 ? -15.113 -1.009 52.779 1.00 70.62 762 SER A O 1
ATOM 5544 N N . PRO A 1 763 ? -16.374 0.866 52.818 1.00 72.31 763 PRO A N 1
ATOM 5545 C CA . PRO A 1 763 ? -17.575 1.669 52.539 1.00 72.31 763 PRO A CA 1
ATOM 5546 C C . PRO A 1 763 ? -17.989 1.676 51.056 1.00 72.31 763 PRO A C 1
ATOM 5548 O O . PRO A 1 763 ? -17.135 1.552 50.175 1.00 72.31 763 PRO A O 1
ATOM 5551 N N . GLY A 1 764 ? -19.294 1.841 50.804 1.00 69.19 764 GLY A N 1
ATOM 5552 C CA . GLY A 1 764 ? -19.881 1.925 49.458 1.00 69.19 764 GLY A CA 1
ATOM 5553 C C . GLY A 1 764 ? -19.437 3.163 48.655 1.00 69.19 764 GLY A C 1
ATOM 5554 O O . GLY A 1 764 ? -18.563 3.906 49.108 1.00 69.19 764 GLY A O 1
ATOM 5555 N N . PRO A 1 765 ? -19.971 3.382 47.438 1.00 78.38 765 PRO A N 1
ATOM 5556 C CA . PRO A 1 765 ? -19.619 4.506 46.572 1.00 78.38 765 PRO A CA 1
ATOM 5557 C C . PRO A 1 765 ? -19.800 5.866 47.245 1.00 78.38 765 PRO A C 1
ATOM 5559 O O . PRO A 1 765 ? -20.642 6.054 48.118 1.00 78.38 765 PRO A O 1
ATOM 5562 N N . GLU A 1 766 ? -19.012 6.842 46.794 1.00 78.94 766 GLU A N 1
ATOM 5563 C CA . GLU A 1 766 ? -19.154 8.229 47.251 1.00 78.94 766 GLU A CA 1
ATOM 5564 C C . GLU A 1 766 ? -20.396 8.897 46.643 1.00 78.94 766 GLU A C 1
ATOM 5566 O O . GLU A 1 766 ? -21.076 9.670 47.313 1.00 78.94 766 GLU A O 1
ATOM 5571 N N . SER A 1 767 ? -20.697 8.587 45.378 1.00 84.12 767 SER A N 1
ATOM 5572 C CA . SER A 1 767 ? -21.922 9.008 44.700 1.00 84.12 767 SER A CA 1
ATOM 5573 C C . SER A 1 767 ? -22.293 8.036 43.578 1.00 84.12 767 SER A C 1
ATOM 5575 O O . SER A 1 767 ? -21.531 7.819 42.628 1.00 84.12 767 SER A O 1
ATOM 5577 N N . MET A 1 768 ? -23.478 7.437 43.699 1.00 92.44 768 MET A N 1
ATOM 5578 C CA . MET A 1 768 ? -24.086 6.590 42.677 1.00 92.44 768 MET A CA 1
ATOM 5579 C C . MET A 1 768 ? -25.597 6.825 42.646 1.00 92.44 768 MET A C 1
ATOM 5581 O O . MET A 1 768 ? -26.242 6.710 43.681 1.00 92.44 768 MET A O 1
ATOM 5585 N N . THR A 1 769 ? -26.165 7.088 41.470 1.00 96.00 769 THR A N 1
ATOM 5586 C CA . THR A 1 769 ? -27.613 7.272 41.289 1.00 96.00 769 THR A CA 1
ATOM 5587 C C . THR A 1 769 ? -28.153 6.286 40.256 1.00 96.00 769 THR A C 1
ATOM 5589 O O . THR A 1 769 ? -27.624 6.185 39.146 1.00 96.00 769 THR A O 1
ATOM 5592 N N . ILE A 1 770 ? -29.229 5.581 40.601 1.00 97.94 770 ILE A N 1
ATOM 5593 C CA . ILE A 1 770 ? -29.966 4.673 39.717 1.00 97.94 770 ILE A CA 1
ATOM 5594 C C . ILE A 1 770 ? -31.390 5.206 39.574 1.00 97.94 770 ILE A C 1
ATOM 5596 O O . ILE A 1 770 ? -32.202 5.097 40.497 1.00 97.94 770 ILE A O 1
ATOM 5600 N N . GLU A 1 771 ? -31.705 5.803 38.425 1.00 98.31 771 GLU A N 1
ATOM 5601 C CA . GLU A 1 771 ? -32.971 6.518 38.260 1.00 98.31 771 GLU A CA 1
ATOM 5602 C C . GLU A 1 771 ? -33.663 6.380 36.904 1.00 98.31 771 GLU A C 1
ATOM 5604 O O . GLU A 1 771 ? -33.030 6.312 35.855 1.00 98.31 771 GLU A O 1
ATOM 5609 N N . GLY A 1 772 ? -34.996 6.404 36.899 1.00 98.12 772 GLY A N 1
ATOM 5610 C CA . GLY A 1 772 ? -35.761 6.452 35.649 1.00 98.12 772 GLY A CA 1
ATOM 5611 C C . GLY A 1 772 ? -35.598 5.216 34.760 1.00 98.12 772 GLY A C 1
ATOM 5612 O O . GLY A 1 772 ? -35.831 5.311 33.557 1.00 98.12 772 GLY A O 1
ATOM 5613 N N . ASN A 1 773 ? -35.151 4.082 35.305 1.00 98.81 773 ASN A N 1
ATOM 5614 C CA . ASN A 1 773 ? -34.984 2.838 34.556 1.00 98.81 773 ASN A CA 1
ATOM 5615 C C . ASN A 1 773 ? -36.269 1.999 34.595 1.00 98.81 773 ASN A C 1
ATOM 5617 O O . ASN A 1 773 ? -37.081 2.126 35.513 1.00 98.81 773 ASN A O 1
ATOM 5621 N N . THR A 1 774 ? -36.440 1.131 33.600 1.00 98.75 774 THR A N 1
ATOM 5622 C CA . THR A 1 774 ? -37.580 0.215 33.482 1.00 98.75 774 THR A CA 1
ATOM 5623 C C . THR A 1 774 ? -37.103 -1.235 33.556 1.00 98.75 774 THR A C 1
ATOM 5625 O O . THR A 1 774 ? -36.197 -1.609 32.817 1.00 98.75 774 THR A O 1
ATOM 5628 N N . PHE A 1 775 ? -37.712 -2.045 34.425 1.00 98.75 775 PHE A N 1
ATOM 5629 C CA . PHE A 1 775 ? -37.378 -3.458 34.639 1.00 98.75 775 PHE A CA 1
ATOM 5630 C C . PHE A 1 775 ? -38.621 -4.333 34.457 1.00 98.75 775 PHE A C 1
ATOM 5632 O O . PHE A 1 775 ? -39.521 -4.319 35.301 1.00 98.75 775 PHE A O 1
ATOM 5639 N N . VAL A 1 776 ? -38.692 -5.088 33.361 1.00 98.69 776 VAL A N 1
ATOM 5640 C CA . VAL A 1 776 ? -39.880 -5.860 32.977 1.00 98.69 776 VAL A CA 1
ATOM 5641 C C . VAL A 1 776 ? -39.552 -7.339 32.798 1.00 98.69 776 VAL A C 1
ATOM 5643 O O . VAL A 1 776 ? -38.742 -7.702 31.952 1.00 98.69 776 VAL A O 1
ATOM 5646 N N . GLY A 1 777 ? -40.231 -8.218 33.534 1.00 98.25 777 GLY A N 1
ATOM 5647 C CA . GLY A 1 777 ? -40.165 -9.656 33.259 1.00 98.25 777 GLY A CA 1
ATOM 5648 C C . GLY A 1 777 ? -38.798 -10.304 33.501 1.00 98.25 777 GLY A C 1
ATOM 5649 O O . GLY A 1 777 ? -38.488 -11.287 32.832 1.00 98.25 777 GLY A O 1
ATOM 5650 N N . ASN A 1 778 ? -37.968 -9.763 34.396 1.00 98.50 778 ASN A N 1
ATOM 5651 C CA . ASN A 1 778 ? -36.650 -10.328 34.709 1.00 98.50 778 ASN A CA 1
ATOM 5652 C C . ASN A 1 778 ? -36.741 -11.399 35.817 1.00 98.50 778 ASN A C 1
ATOM 5654 O O . ASN A 1 778 ? -37.725 -11.440 36.551 1.00 98.50 778 ASN A O 1
ATOM 5658 N N . GLY A 1 779 ? -35.741 -12.278 35.922 1.00 97.62 779 GLY A N 1
ATOM 5659 C CA . GLY A 1 779 ? -35.570 -13.218 37.045 1.00 97.62 779 GLY A CA 1
ATOM 5660 C C . GLY A 1 779 ? -36.188 -14.607 36.891 1.00 97.62 779 GLY A C 1
ATOM 5661 O O . GLY A 1 779 ? -35.892 -15.515 37.662 1.00 97.62 779 GLY A O 1
ATOM 5662 N N . HIS A 1 780 ? -36.992 -14.841 35.851 1.00 97.12 780 HIS A N 1
ATOM 5663 C CA . HIS A 1 780 ? -37.735 -16.105 35.684 1.00 97.12 780 HIS A CA 1
ATOM 5664 C C . HIS A 1 780 ? -36.868 -17.323 35.309 1.00 97.12 780 HIS A C 1
ATOM 5666 O O . HIS A 1 780 ? -37.382 -18.435 35.186 1.00 97.12 780 HIS A O 1
ATOM 5672 N N . ARG A 1 781 ? -35.568 -17.129 35.060 1.00 96.12 781 ARG A N 1
ATOM 5673 C CA . ARG A 1 781 ? -34.590 -18.152 34.645 1.00 96.12 781 ARG A CA 1
ATOM 5674 C C . ARG A 1 781 ? -33.228 -17.905 35.314 1.00 96.12 781 ARG A C 1
ATOM 5676 O O . ARG A 1 781 ? -32.207 -17.829 34.632 1.00 96.12 781 ARG A O 1
ATOM 5683 N N . SER A 1 782 ? -33.213 -17.713 36.636 1.00 91.31 782 SER A N 1
ATOM 5684 C CA . SER A 1 782 ? -31.985 -17.384 37.382 1.00 91.31 782 SER A CA 1
ATOM 5685 C C . SER A 1 782 ? -30.965 -18.526 37.432 1.00 91.31 782 SER A C 1
ATOM 5687 O O . SER A 1 782 ? -29.774 -18.293 37.648 1.00 91.31 782 SER A O 1
ATOM 5689 N N . ASP A 1 783 ? -31.415 -19.765 37.216 1.00 92.56 783 ASP A N 1
ATOM 5690 C CA . ASP A 1 783 ? -30.624 -20.996 37.327 1.00 92.56 783 ASP A CA 1
ATOM 5691 C C . ASP A 1 783 ? -29.902 -21.134 38.683 1.00 92.56 783 ASP A C 1
ATOM 5693 O O . ASP A 1 783 ? -28.820 -21.715 38.766 1.00 92.56 783 ASP A O 1
ATOM 5697 N N . GLY A 1 784 ? -30.496 -20.589 39.753 1.00 92.00 784 GLY A N 1
ATOM 5698 C CA . GLY A 1 784 ? -29.936 -20.640 41.105 1.00 92.00 784 GLY A CA 1
ATOM 5699 C C . GLY A 1 784 ? -28.723 -19.732 41.318 1.00 92.00 784 GLY A C 1
ATOM 5700 O O . GLY A 1 784 ? -27.910 -20.013 42.198 1.00 92.00 784 GLY A O 1
ATOM 5701 N N . LEU A 1 785 ? -28.571 -18.678 40.508 1.00 95.12 785 LEU A N 1
ATOM 5702 C CA . LEU A 1 785 ? -27.574 -17.637 40.748 1.00 95.12 785 LEU A CA 1
ATOM 5703 C C . LEU A 1 785 ? -27.838 -16.972 42.108 1.00 95.12 785 LEU A C 1
ATOM 5705 O O . LEU A 1 785 ? -28.981 -16.637 42.413 1.00 95.12 785 LEU A O 1
ATOM 5709 N N . VAL A 1 786 ? -26.784 -16.798 42.908 1.00 96.06 786 VAL A N 1
ATOM 5710 C CA . VAL A 1 786 ? -26.856 -16.177 44.236 1.00 96.06 786 VAL A CA 1
ATOM 5711 C C . VAL A 1 786 ? -25.803 -15.086 44.413 1.00 96.06 786 VAL A C 1
ATOM 5713 O O . VAL A 1 786 ? -24.741 -15.141 43.787 1.00 96.06 786 VAL A O 1
ATOM 5716 N N . ASP A 1 787 ? -26.092 -14.114 45.275 1.00 92.56 787 ASP A N 1
ATOM 5717 C CA . ASP A 1 787 ? -25.163 -13.066 45.695 1.00 92.56 787 ASP A CA 1
ATOM 5718 C C . ASP A 1 787 ? -24.094 -13.594 46.678 1.00 92.56 787 ASP A C 1
ATOM 5720 O O . ASP A 1 787 ? -24.036 -14.785 47.012 1.00 92.56 787 ASP A O 1
ATOM 5724 N N . ARG A 1 788 ? -23.226 -12.706 47.185 1.00 88.50 788 ARG A N 1
ATOM 5725 C CA . ARG A 1 788 ? -22.159 -13.097 48.130 1.00 88.50 788 ARG A CA 1
ATOM 5726 C C . ARG A 1 788 ? -22.674 -13.558 49.501 1.00 88.50 788 ARG A C 1
ATOM 5728 O O . ARG A 1 788 ? -21.900 -14.129 50.270 1.00 88.50 788 ARG A O 1
ATOM 5735 N N . HIS A 1 789 ? -23.942 -13.311 49.818 1.00 88.50 789 HIS A N 1
ATOM 5736 C CA . HIS A 1 789 ? -24.609 -13.731 51.050 1.00 88.50 789 HIS A CA 1
ATOM 5737 C C . HIS A 1 789 ? -25.461 -14.994 50.857 1.00 88.50 789 HIS A C 1
ATOM 5739 O O . HIS A 1 789 ? -26.018 -15.507 51.831 1.00 88.50 789 HIS A O 1
ATOM 5745 N N . GLY A 1 790 ? -25.526 -15.525 49.633 1.00 91.75 790 GLY A N 1
ATOM 5746 C CA . GLY A 1 790 ? -26.335 -16.687 49.284 1.00 91.75 790 GLY A CA 1
ATOM 5747 C C . GLY A 1 790 ? -27.811 -16.367 49.032 1.00 91.75 790 GLY A C 1
ATOM 5748 O O . GLY A 1 790 ? -28.614 -17.301 49.008 1.00 91.75 790 GLY A O 1
ATOM 5749 N N . LEU A 1 791 ? -28.177 -15.091 48.873 1.00 92.69 791 LEU A N 1
ATOM 5750 C CA . LEU A 1 791 ? -29.508 -14.664 48.432 1.00 92.69 791 LEU A CA 1
ATOM 5751 C C . LEU A 1 791 ? -29.656 -14.912 46.934 1.00 92.69 791 LEU A C 1
ATOM 5753 O O . LEU A 1 791 ? -28.683 -14.787 46.197 1.00 92.69 791 LEU A O 1
ATOM 5757 N N . ALA A 1 792 ? -30.851 -15.294 46.489 1.00 94.94 792 ALA A N 1
ATOM 5758 C CA . ALA A 1 792 ? -31.115 -15.515 45.072 1.00 94.94 792 ALA A CA 1
ATOM 5759 C C . ALA A 1 792 ? -31.001 -14.202 44.281 1.00 94.94 792 ALA A C 1
ATOM 5761 O O . ALA A 1 792 ? -31.274 -13.132 44.808 1.00 94.94 792 ALA A O 1
ATOM 5762 N N . ILE A 1 793 ? -30.559 -14.297 43.026 1.00 96.81 793 ILE A N 1
ATOM 5763 C CA . ILE A 1 793 ? -30.570 -13.185 42.069 1.00 96.81 793 ILE A CA 1
ATOM 5764 C C . ILE A 1 793 ? -31.672 -13.478 41.042 1.00 96.81 793 ILE A C 1
ATOM 5766 O O . ILE A 1 793 ? -31.415 -14.109 40.011 1.00 96.81 793 ILE A O 1
ATOM 5770 N N . ASP A 1 794 ? -32.900 -13.068 41.358 1.00 96.38 794 ASP A N 1
ATOM 5771 C CA . ASP A 1 794 ? -34.124 -13.264 40.563 1.00 96.38 794 ASP A CA 1
ATOM 5772 C C . ASP A 1 794 ? -35.034 -12.010 40.502 1.00 96.38 794 ASP A C 1
ATOM 5774 O O . ASP A 1 794 ? -36.259 -12.094 40.362 1.00 96.38 794 ASP A O 1
ATOM 5778 N N . ASP A 1 795 ? -34.417 -10.823 40.505 1.00 95.19 795 ASP A N 1
ATOM 5779 C CA . ASP A 1 795 ? -35.101 -9.525 40.606 1.00 95.19 795 ASP A CA 1
ATOM 5780 C C . ASP A 1 795 ? -35.029 -8.653 39.344 1.00 95.19 795 ASP A C 1
ATOM 5782 O O . ASP A 1 795 ? -34.262 -8.878 38.405 1.00 95.19 795 ASP A O 1
ATOM 5786 N N . GLY A 1 796 ? -35.793 -7.558 39.335 1.00 97.56 796 GLY A N 1
ATOM 5787 C CA . GLY A 1 796 ? -35.569 -6.460 38.391 1.00 97.56 796 GLY A CA 1
ATOM 5788 C C . GLY A 1 796 ? -34.195 -5.809 38.601 1.00 97.56 796 GLY A C 1
ATOM 5789 O O . GLY A 1 796 ? -33.323 -5.875 37.728 1.00 97.56 796 GLY A O 1
ATOM 5790 N N . LEU A 1 797 ? -34.004 -5.200 39.772 1.00 98.31 797 LEU A N 1
ATOM 5791 C CA . LEU A 1 797 ? -32.751 -4.598 40.237 1.00 98.31 797 LEU A CA 1
ATOM 5792 C C . LEU A 1 797 ? -32.335 -5.238 41.566 1.00 98.31 797 LEU A C 1
ATOM 5794 O O . LEU A 1 797 ? -33.030 -5.051 42.560 1.00 98.31 797 LEU A O 1
ATOM 5798 N N . HIS A 1 798 ? -31.190 -5.919 41.586 1.00 97.88 798 HIS A N 1
ATOM 5799 C CA . HIS A 1 798 ? -30.645 -6.577 42.776 1.00 97.88 798 HIS A CA 1
ATOM 5800 C C . HIS A 1 798 ? -29.417 -5.821 43.301 1.00 97.88 798 HIS A C 1
ATOM 5802 O O . HIS A 1 798 ? -28.440 -5.613 42.575 1.00 97.88 798 HIS A O 1
ATOM 5808 N N . ILE A 1 799 ? -29.447 -5.384 44.557 1.00 94.44 799 ILE A N 1
ATOM 5809 C CA . ILE A 1 799 ? -28.380 -4.588 45.169 1.00 94.44 799 ILE A CA 1
ATOM 5810 C C . ILE A 1 799 ? -27.787 -5.337 46.350 1.00 94.44 799 ILE A C 1
ATOM 5812 O O . ILE A 1 799 ? -28.422 -5.508 47.379 1.00 94.44 799 ILE A O 1
ATOM 5816 N N . ASP A 1 800 ? -26.509 -5.652 46.243 1.00 91.06 800 ASP A N 1
ATOM 5817 C CA . ASP A 1 800 ? -25.678 -6.238 47.277 1.00 91.06 800 ASP A CA 1
ATOM 5818 C C . ASP A 1 800 ? -24.619 -5.214 47.735 1.00 91.06 800 ASP A C 1
ATOM 5820 O O . ASP A 1 800 ? -23.484 -5.145 47.248 1.00 91.06 800 ASP A O 1
ATOM 5824 N N . THR A 1 801 ? -24.996 -4.379 48.706 1.00 86.19 801 THR A N 1
ATOM 5825 C CA . THR A 1 801 ? -24.101 -3.410 49.358 1.00 86.19 801 THR A CA 1
ATOM 5826 C C . THR A 1 801 ? -24.355 -3.346 50.863 1.00 86.19 801 THR A C 1
ATOM 5828 O O . THR A 1 801 ? -25.463 -3.600 51.335 1.00 86.19 801 THR A O 1
ATOM 5831 N N . GLU A 1 802 ? -23.325 -2.990 51.635 1.00 81.88 802 GLU A N 1
ATOM 5832 C CA . GLU A 1 802 ? -23.465 -2.767 53.077 1.00 81.88 802 GLU A CA 1
ATOM 5833 C C . GLU A 1 802 ? -24.314 -1.518 53.395 1.00 81.88 802 GLU A C 1
ATOM 5835 O O . GLU A 1 802 ? -24.520 -0.635 52.556 1.00 81.88 802 GLU A O 1
ATOM 5840 N N . VAL A 1 803 ? -24.803 -1.441 54.638 1.00 77.56 803 VAL A N 1
ATOM 5841 C CA . VAL A 1 803 ? -25.607 -0.324 55.166 1.00 77.56 803 VAL A CA 1
ATOM 5842 C C . VAL A 1 803 ? -24.851 1.004 55.033 1.00 77.56 803 VAL A C 1
ATOM 5844 O O . VAL A 1 803 ? -23.687 1.101 55.415 1.00 77.56 803 VAL A O 1
ATOM 5847 N N . GLY A 1 804 ? -25.520 2.048 54.533 1.00 69.75 804 GLY A N 1
ATOM 5848 C CA . GLY A 1 804 ? -24.904 3.355 54.276 1.00 69.75 804 GLY A CA 1
ATOM 5849 C C . GLY A 1 804 ? -24.074 3.416 52.990 1.00 69.75 804 GLY A C 1
ATOM 5850 O O . GLY A 1 804 ? -23.203 4.273 52.871 1.00 69.75 804 GLY A O 1
ATOM 5851 N N . GLY A 1 805 ? -24.339 2.524 52.031 1.00 68.06 805 GLY A N 1
ATOM 5852 C CA . GLY A 1 805 ? -23.566 2.348 50.804 1.00 68.06 805 GLY A CA 1
ATOM 5853 C C . GLY A 1 805 ? -23.619 3.489 49.783 1.00 68.06 805 GLY A C 1
ATOM 5854 O O . GLY A 1 805 ? -23.031 3.338 48.726 1.00 68.06 805 GLY A O 1
ATOM 5855 N N . GLY A 1 806 ? -24.295 4.613 50.044 1.00 80.38 806 GLY A N 1
ATOM 5856 C CA . GLY A 1 806 ? -24.232 5.800 49.171 1.00 80.38 806 GLY A CA 1
ATOM 5857 C C . GLY A 1 806 ? -24.884 5.650 47.786 1.00 80.38 806 GLY A C 1
ATOM 5858 O O . GLY A 1 806 ? -24.624 6.465 46.902 1.00 80.38 806 GLY A O 1
ATOM 5859 N N . VAL A 1 807 ? -25.719 4.622 47.586 1.00 91.75 807 VAL A N 1
ATOM 5860 C CA . VAL A 1 807 ? -26.494 4.417 46.351 1.00 91.75 807 VAL A CA 1
ATOM 5861 C C . VAL A 1 807 ? -27.861 5.085 46.488 1.00 91.75 807 VAL A C 1
ATOM 5863 O O . VAL A 1 807 ? -28.646 4.732 47.367 1.00 91.75 807 VAL A O 1
ATOM 5866 N N . GLU A 1 808 ? -28.152 6.037 45.612 1.00 95.44 808 GLU A N 1
ATOM 5867 C CA . GLU A 1 808 ? -29.424 6.749 45.518 1.00 95.44 808 GLU A CA 1
ATOM 5868 C C . GLU A 1 808 ? -30.328 6.110 44.457 1.00 95.44 808 GLU A C 1
ATOM 5870 O O . GLU A 1 808 ? -29.887 5.840 43.338 1.00 95.44 808 GLU A O 1
ATOM 5875 N N . ILE A 1 809 ? -31.602 5.885 44.783 1.00 97.06 809 ILE A N 1
ATOM 5876 C CA . ILE A 1 809 ? -32.566 5.219 43.893 1.00 97.06 809 ILE A CA 1
ATOM 5877 C C . ILE A 1 809 ? -33.818 6.076 43.750 1.00 97.06 809 ILE A C 1
ATOM 5879 O O . ILE A 1 809 ? -34.438 6.442 44.748 1.00 97.06 809 ILE A O 1
ATOM 5883 N N . ALA A 1 810 ? -34.218 6.376 42.512 1.00 97.81 810 ALA A N 1
ATOM 5884 C CA . ALA A 1 810 ? -35.352 7.261 42.249 1.00 97.81 810 ALA A CA 1
ATOM 5885 C C . ALA A 1 810 ? -36.120 6.902 40.974 1.00 97.81 810 ALA A C 1
ATOM 5887 O O . ALA A 1 810 ? -35.532 6.600 39.945 1.00 97.81 810 ALA A O 1
ATOM 5888 N N . SER A 1 811 ? -37.441 7.076 40.971 1.00 98.00 811 SER A N 1
ATOM 5889 C CA . SER A 1 811 ? -38.247 7.087 39.736 1.00 98.00 811 SER A CA 1
ATOM 5890 C C . SER A 1 811 ? -38.092 5.862 38.814 1.00 98.00 811 SER A C 1
ATOM 5892 O O . SER A 1 811 ? -38.298 5.981 37.609 1.00 98.00 811 SER A O 1
ATOM 5894 N N . ASN A 1 812 ? -37.720 4.693 39.340 1.00 98.56 812 ASN A N 1
ATOM 5895 C CA . ASN A 1 812 ? -37.637 3.464 38.549 1.00 98.56 812 ASN A CA 1
ATOM 5896 C C . ASN A 1 812 ? -39.018 2.794 38.444 1.00 98.56 812 ASN A C 1
ATOM 5898 O O . ASN A 1 812 ? -39.859 2.924 39.337 1.00 98.56 812 ASN A O 1
ATOM 5902 N N . SER A 1 813 ? -39.262 2.072 37.354 1.00 98.62 813 SER A N 1
ATOM 5903 C CA . SER A 1 813 ? -40.509 1.339 37.133 1.00 98.62 813 SER A CA 1
ATOM 5904 C C . SER A 1 813 ? -40.238 -0.142 36.955 1.00 98.62 813 SER A C 1
ATOM 5906 O O . SER A 1 813 ? -39.444 -0.534 36.101 1.00 98.62 813 SER A O 1
ATOM 5908 N N . THR A 1 814 ? -40.898 -0.970 37.756 1.00 98.56 814 THR A N 1
ATOM 5909 C CA . THR A 1 814 ? -40.723 -2.420 37.725 1.00 98.56 814 THR A CA 1
ATOM 5910 C C . THR A 1 814 ? -42.051 -3.113 37.469 1.00 98.56 814 THR A C 1
ATOM 5912 O O . THR A 1 814 ? -43.121 -2.661 37.904 1.00 98.56 814 THR A O 1
ATOM 5915 N N . ARG A 1 815 ? -42.008 -4.192 36.685 1.00 98.38 815 ARG A N 1
ATOM 5916 C CA . ARG A 1 815 ? -43.204 -4.948 36.345 1.00 98.38 815 ARG A CA 1
ATOM 5917 C C . ARG A 1 815 ? -42.934 -6.421 36.066 1.00 98.38 815 ARG A C 1
ATOM 5919 O O . ARG A 1 815 ? -42.149 -6.749 35.181 1.00 98.38 815 ARG A O 1
ATOM 5926 N N . ASN A 1 816 ? -43.723 -7.295 36.685 1.00 98.12 816 ASN A N 1
ATOM 5927 C CA . ASN A 1 816 ? -43.746 -8.739 36.425 1.00 98.12 816 ASN A CA 1
ATOM 5928 C C . ASN A 1 816 ? -42.370 -9.441 36.532 1.00 98.12 816 ASN A C 1
ATOM 5930 O O . ASN A 1 816 ? -42.127 -10.414 35.813 1.00 98.12 816 ASN A O 1
ATOM 5934 N N . ASN A 1 817 ? -41.458 -8.953 37.369 1.00 98.31 817 ASN A N 1
ATOM 5935 C CA . ASN A 1 817 ? -40.204 -9.639 37.692 1.00 98.31 817 ASN A CA 1
ATOM 5936 C C . ASN A 1 817 ? -40.479 -10.845 38.614 1.00 98.31 817 ASN A C 1
ATOM 5938 O O . ASN A 1 817 ? -41.585 -10.971 39.145 1.00 98.31 817 ASN A O 1
ATOM 5942 N N . ALA A 1 818 ? -39.529 -11.776 38.725 1.00 97.31 818 ALA A N 1
ATOM 5943 C CA . ALA A 1 818 ? -39.774 -13.081 39.340 1.00 97.31 818 ALA A CA 1
ATOM 5944 C C . ALA A 1 818 ? -39.924 -13.034 40.865 1.00 97.31 818 ALA A C 1
ATOM 5946 O O . ALA A 1 818 ? -40.821 -13.713 41.368 1.00 97.31 818 ALA A O 1
ATOM 5947 N N . ASP A 1 819 ? -39.138 -12.213 41.567 1.00 96.31 819 ASP A N 1
ATOM 5948 C CA . ASP A 1 819 ? -39.314 -11.978 43.006 1.00 96.31 819 ASP A CA 1
ATOM 5949 C C . ASP A 1 819 ? -39.555 -10.497 43.335 1.00 96.31 819 ASP A C 1
ATOM 5951 O O . ASP A 1 819 ? -40.712 -10.049 43.403 1.00 96.31 819 ASP A O 1
ATOM 5955 N N . HIS A 1 820 ? -38.492 -9.700 43.476 1.00 98.00 820 HIS A N 1
ATOM 5956 C CA . HIS A 1 820 ? -38.614 -8.267 43.692 1.00 98.00 820 HIS A CA 1
ATOM 5957 C C . HIS A 1 820 ? -38.506 -7.466 42.389 1.00 98.00 820 HIS A C 1
ATOM 5959 O O . HIS A 1 820 ? -37.781 -7.782 41.445 1.00 98.00 820 HIS A O 1
ATOM 5965 N N . GLY A 1 821 ? -39.205 -6.333 42.354 1.00 97.19 821 GLY A N 1
ATOM 5966 C CA . GLY A 1 821 ? -38.916 -5.275 41.394 1.00 97.19 821 GLY A CA 1
ATOM 5967 C C . GLY A 1 821 ? -37.555 -4.636 41.680 1.00 97.19 821 GLY A C 1
ATOM 5968 O O . GLY A 1 821 ? -36.722 -4.502 40.785 1.00 97.19 821 GLY A O 1
ATOM 5969 N N . ILE A 1 822 ? -37.334 -4.261 42.944 1.00 98.12 822 ILE A N 1
ATOM 5970 C CA . ILE A 1 822 ? -36.067 -3.737 43.466 1.00 98.12 822 ILE A CA 1
ATOM 5971 C C . ILE A 1 822 ? -35.780 -4.444 44.792 1.00 98.12 822 ILE A C 1
ATOM 5973 O O . ILE A 1 822 ? -36.548 -4.278 45.745 1.00 98.12 822 ILE A O 1
ATOM 5977 N N . GLU A 1 823 ? -34.677 -5.185 44.862 1.00 97.25 823 GLU A N 1
ATOM 5978 C CA . GLU A 1 823 ? -34.145 -5.759 46.095 1.00 97.25 823 GLU A CA 1
ATOM 5979 C C . GLU A 1 823 ? -32.910 -4.983 46.557 1.00 97.25 823 GLU A C 1
ATOM 5981 O O . GLU A 1 823 ? -31.906 -4.886 45.853 1.00 97.25 823 GLU A O 1
ATOM 5986 N N . ALA A 1 824 ? -32.983 -4.423 47.764 1.00 94.19 824 ALA A N 1
ATOM 5987 C CA . ALA A 1 824 ? -31.844 -3.832 48.447 1.00 94.19 824 ALA A CA 1
ATOM 5988 C C . ALA A 1 824 ? -31.895 -4.125 49.959 1.00 94.19 824 ALA A C 1
ATOM 5990 O O . ALA A 1 824 ? -32.968 -4.025 50.576 1.00 94.19 824 ALA A O 1
ATOM 5991 N N . PRO A 1 825 ? -30.748 -4.406 50.610 1.00 90.88 825 PRO A N 1
ATOM 5992 C CA . PRO A 1 825 ? -30.678 -4.538 52.053 1.00 90.88 825 PRO A CA 1
ATOM 5993 C C . PRO A 1 825 ? -31.173 -3.267 52.751 1.00 90.88 825 PRO A C 1
ATOM 5995 O O . PRO A 1 825 ? -30.937 -2.134 52.320 1.00 90.88 825 PRO A O 1
ATOM 5998 N N . ARG A 1 826 ? -31.869 -3.439 53.878 1.00 87.56 826 ARG A N 1
ATOM 5999 C CA . ARG A 1 826 ? -32.436 -2.303 54.619 1.00 87.56 826 ARG A CA 1
ATOM 6000 C C . ARG A 1 826 ? -31.336 -1.347 55.081 1.00 87.56 826 ARG A C 1
ATOM 6002 O O . ARG A 1 826 ? -30.431 -1.741 55.808 1.00 87.56 826 ARG A O 1
ATOM 6009 N N . GLY A 1 827 ? -31.468 -0.075 54.707 1.00 86.31 827 GLY A N 1
ATOM 6010 C CA . GLY A 1 827 ? -30.505 0.977 55.043 1.00 86.31 827 GLY A CA 1
ATOM 6011 C C . GLY A 1 827 ? -29.254 1.001 54.160 1.00 86.31 827 GLY A C 1
ATOM 6012 O O . GLY A 1 827 ? -28.379 1.831 54.394 1.00 86.31 827 GLY A O 1
ATOM 6013 N N . ALA A 1 828 ? -29.149 0.127 53.157 1.00 87.62 828 ALA A N 1
ATOM 6014 C CA . ALA A 1 828 ? -28.030 0.115 52.215 1.00 87.62 828 ALA A CA 1
ATOM 6015 C C . ALA A 1 828 ? -28.120 1.218 51.151 1.00 87.62 828 ALA A C 1
ATOM 6017 O O . ALA A 1 828 ? -27.093 1.667 50.643 1.00 87.62 828 ALA A O 1
ATOM 6018 N N . VAL A 1 829 ? -29.333 1.694 50.866 1.00 92.69 829 VAL A N 1
ATOM 6019 C CA . VAL A 1 829 ? -29.629 2.657 49.800 1.00 92.69 829 VAL A CA 1
ATOM 6020 C C . VAL A 1 829 ? -30.404 3.862 50.334 1.00 92.69 829 VAL A C 1
ATOM 6022 O O . VAL A 1 829 ? -31.058 3.789 51.379 1.00 92.69 829 VAL A O 1
ATOM 6025 N N . VAL A 1 830 ? -30.339 4.973 49.603 1.00 93.75 830 VAL A N 1
ATOM 6026 C CA . VAL A 1 830 ? -31.131 6.184 49.833 1.00 93.75 830 VAL A CA 1
ATOM 6027 C C . VAL A 1 830 ? -32.259 6.226 48.805 1.00 93.75 830 VAL A C 1
ATOM 6029 O O . VAL A 1 830 ? -32.029 6.438 47.617 1.00 93.75 830 VAL A O 1
ATOM 6032 N N . ASP A 1 831 ? -33.492 6.025 49.261 1.00 94.62 831 ASP A N 1
ATOM 6033 C CA . ASP A 1 831 ? -34.679 6.154 48.415 1.00 94.62 831 ASP A CA 1
ATOM 6034 C C . ASP A 1 831 ? -35.067 7.630 48.254 1.00 94.62 831 ASP A C 1
ATOM 6036 O O . ASP A 1 831 ? -35.457 8.294 49.217 1.00 94.62 831 ASP A O 1
ATOM 6040 N N . LEU A 1 832 ? -34.971 8.143 47.029 1.00 96.31 832 LEU A N 1
ATOM 6041 C CA . LEU A 1 832 ? -35.373 9.506 46.674 1.00 96.31 832 LEU A CA 1
ATOM 6042 C C . LEU A 1 832 ? -36.825 9.578 46.162 1.00 96.31 832 LEU A C 1
ATOM 6044 O O . LEU A 1 832 ? -37.321 10.659 45.835 1.00 96.31 832 LEU A O 1
ATOM 6048 N N . GLY A 1 833 ? -37.530 8.445 46.129 1.00 95.25 833 GLY A N 1
ATOM 6049 C CA . GLY A 1 833 ? -38.940 8.342 45.783 1.00 95.25 833 GLY A CA 1
ATOM 6050 C C . GLY A 1 833 ? -39.231 8.260 44.282 1.00 95.25 833 GLY A C 1
ATOM 6051 O O . GLY A 1 833 ? -38.356 8.316 43.420 1.00 95.25 833 GLY A O 1
ATOM 6052 N N . GLY A 1 834 ? -40.518 8.094 43.962 1.00 96.75 834 GLY A N 1
ATOM 6053 C CA . GLY A 1 834 ? -41.010 7.960 42.585 1.00 96.75 834 GLY A CA 1
ATOM 6054 C C . GLY A 1 834 ? -40.922 6.544 42.008 1.00 96.75 834 GLY A C 1
ATOM 6055 O O . GLY A 1 834 ? -41.369 6.339 40.884 1.00 96.75 834 GLY A O 1
ATOM 6056 N N . ASN A 1 835 ? -40.388 5.577 42.759 1.00 98.19 835 ASN A N 1
ATOM 6057 C CA . ASN A 1 835 ? -40.320 4.184 42.327 1.00 98.19 835 ASN A CA 1
ATOM 6058 C C . ASN A 1 835 ? -41.729 3.556 42.268 1.00 98.19 835 ASN A C 1
ATOM 6060 O O . ASN A 1 835 ? -42.593 3.847 43.102 1.00 98.19 835 ASN A O 1
ATOM 6064 N N . THR A 1 836 ? -41.972 2.708 41.273 1.00 98.12 836 THR A N 1
ATOM 6065 C CA . THR A 1 836 ? -43.255 2.016 41.050 1.00 98.12 836 THR A CA 1
ATOM 6066 C C . THR A 1 836 ? -43.014 0.536 40.815 1.00 98.12 836 THR A C 1
ATOM 6068 O O . THR A 1 836 ? -42.034 0.185 40.160 1.00 98.12 836 THR A O 1
ATOM 6071 N N . SER A 1 837 ? -43.902 -0.316 41.327 1.00 97.88 837 SER A N 1
ATOM 6072 C CA . SER A 1 837 ? -43.814 -1.770 41.155 1.00 97.88 837 SER A CA 1
ATOM 6073 C C . SER A 1 837 ? -45.196 -2.360 40.910 1.00 97.88 837 SER A C 1
ATOM 6075 O O . SER A 1 837 ? -46.170 -2.009 41.573 1.00 97.88 837 SER A O 1
ATOM 6077 N N . SER A 1 838 ? -45.309 -3.249 39.922 1.00 97.75 838 SER A N 1
ATOM 6078 C CA . SER A 1 838 ? -46.588 -3.874 39.578 1.00 97.75 838 SER A CA 1
ATOM 6079 C C . SER A 1 838 ? -46.421 -5.320 39.124 1.00 97.75 838 SER A C 1
ATOM 6081 O O . SER A 1 838 ? -45.726 -5.611 38.159 1.00 97.75 838 SER A O 1
ATOM 6083 N N . GLY A 1 839 ? -47.090 -6.255 39.797 1.00 96.31 839 GLY A N 1
ATOM 6084 C CA . GLY A 1 839 ? -47.006 -7.676 39.443 1.00 96.31 839 GLY A CA 1
ATOM 6085 C C . GLY A 1 839 ? -45.682 -8.360 39.807 1.00 96.31 839 GLY A C 1
ATOM 6086 O O . GLY A 1 839 ? -45.500 -9.506 39.413 1.00 96.31 839 GLY A O 1
ATOM 6087 N N . ASP A 1 840 ? -44.794 -7.692 40.551 1.00 96.88 840 ASP A N 1
ATOM 6088 C CA . ASP A 1 840 ? -43.619 -8.307 41.186 1.00 96.88 840 ASP A CA 1
ATOM 6089 C C . ASP A 1 840 ? -44.071 -8.976 42.511 1.00 96.88 840 ASP A C 1
ATOM 6091 O O . ASP A 1 840 ? -44.647 -8.273 43.353 1.00 96.88 840 ASP A O 1
ATOM 6095 N N . PRO A 1 841 ? -43.895 -10.299 42.720 1.00 96.50 841 PRO A N 1
ATOM 6096 C CA . PRO A 1 841 ? -44.470 -11.027 43.860 1.00 96.50 841 PRO A CA 1
ATOM 6097 C C . PRO A 1 841 ? -44.123 -10.472 45.243 1.00 96.50 841 PRO A C 1
ATOM 6099 O O . PRO A 1 841 ? -45.006 -10.394 46.103 1.00 96.50 841 PRO A O 1
ATOM 6102 N N . ALA A 1 842 ? -42.874 -10.056 45.447 1.00 95.75 842 ALA A N 1
ATOM 6103 C CA . ALA A 1 842 ? -42.408 -9.496 46.710 1.00 95.75 842 ALA A CA 1
ATOM 6104 C C . ALA A 1 842 ? -42.273 -7.961 46.679 1.00 95.75 842 ALA A C 1
ATOM 6106 O O . ALA A 1 842 ? -41.786 -7.347 47.634 1.00 95.75 842 ALA A O 1
ATOM 6107 N N . GLY A 1 843 ? -42.756 -7.311 45.613 1.00 95.81 843 GLY A N 1
ATOM 6108 C CA . GLY A 1 843 ? -42.739 -5.856 45.462 1.00 95.81 843 GLY A CA 1
ATOM 6109 C C . GLY A 1 843 ? -41.318 -5.290 45.500 1.00 95.81 843 GLY A C 1
ATOM 6110 O O . GLY A 1 843 ? -40.430 -5.789 44.818 1.00 95.81 843 GLY A O 1
ATOM 6111 N N . CYS A 1 844 ? -41.086 -4.258 46.310 1.00 97.12 844 CYS A N 1
ATOM 6112 C CA . CYS A 1 844 ? -39.753 -3.694 46.531 1.00 97.12 844 CYS A CA 1
ATOM 6113 C C . CYS A 1 844 ? -39.327 -3.842 47.993 1.00 97.12 844 CYS A C 1
ATOM 6115 O O . CYS A 1 844 ? -40.145 -3.686 48.905 1.00 97.12 844 CYS A O 1
ATOM 6117 N N . THR A 1 845 ? -38.035 -4.067 48.223 1.00 95.56 845 THR A N 1
ATOM 6118 C CA . THR A 1 845 ? -37.412 -4.030 49.551 1.00 95.56 845 THR A CA 1
ATOM 6119 C C . THR A 1 845 ? -36.214 -3.079 49.552 1.00 95.56 845 THR A C 1
ATOM 6121 O O . THR A 1 845 ? -35.563 -2.863 48.535 1.00 95.56 845 THR A O 1
ATOM 6124 N N . GLY A 1 846 ? -35.979 -2.413 50.683 1.00 92.62 846 GLY A N 1
ATOM 6125 C CA . GLY A 1 846 ? -34.977 -1.344 50.814 1.00 92.62 846 GLY A CA 1
ATOM 6126 C C . GLY A 1 846 ? -35.411 0.026 50.270 1.00 92.62 846 GLY A C 1
ATOM 6127 O O . GLY A 1 846 ? -34.891 1.037 50.737 1.00 92.62 846 GLY A O 1
ATOM 6128 N N . VAL A 1 847 ? -36.413 0.076 49.385 1.00 95.19 847 VAL A N 1
ATOM 6129 C CA . VAL A 1 847 ? -37.043 1.300 48.847 1.00 95.19 847 VAL A CA 1
ATOM 6130 C C . VAL A 1 847 ? -38.573 1.227 48.911 1.00 95.19 847 VAL A C 1
ATOM 6132 O O . VAL A 1 847 ? -39.150 0.151 49.070 1.00 95.19 847 VAL A O 1
ATOM 6135 N N . VAL A 1 848 ? -39.248 2.369 48.772 1.00 95.38 848 VAL A N 1
ATOM 6136 C CA . VAL A 1 848 ? -40.709 2.473 48.706 1.00 95.38 848 VAL A CA 1
ATOM 6137 C C . VAL A 1 848 ? -41.163 2.518 47.249 1.00 95.38 848 VAL A C 1
ATOM 6139 O O . VAL A 1 848 ? -40.880 3.473 46.525 1.00 95.38 848 VAL A O 1
ATOM 6142 N N . CYS A 1 849 ? -41.942 1.516 46.841 1.00 94.94 849 CYS A N 1
ATOM 6143 C CA . CYS A 1 849 ? -42.604 1.476 45.539 1.00 94.94 849 CYS A CA 1
ATOM 6144 C C . CYS A 1 849 ? -44.112 1.711 45.677 1.00 94.94 849 CYS A C 1
ATOM 6146 O O . CYS A 1 849 ? -44.735 1.233 46.629 1.00 94.94 849 CYS A O 1
ATOM 6148 N N . ARG A 1 850 ? -44.679 2.475 44.738 1.00 90.19 850 ARG A N 1
ATOM 6149 C CA . ARG A 1 850 ? -46.130 2.662 44.590 1.00 90.19 850 ARG A CA 1
ATOM 6150 C C . ARG A 1 850 ? -46.765 1.656 43.651 1.00 90.19 850 ARG A C 1
ATOM 6152 O O . ARG A 1 850 ? -46.087 1.286 42.664 1.00 90.19 850 ARG A O 1
#

Sequence (850 aa):
MRGTPTSAQRAVALACLTVLAAAAVIAGADPAPPVVRPDLFAGKVWLPSRAVGQATLVDGVAVQVVAGVPVAGVNGSFDTDQVGGDGYAFDAATGQLVGIDGATREKRATRLSGRATDLRYTATGVFSLDRERGVLRALDRHTLQPTGDALALPRTVSADTTDDRALWVADGSDGSITAYTLGATGPTGRRTEHVFPGERSPRLTSAQGAPVLVAAGRAMLLTSTGAVARTLSVEIGAGDVVQGAVDAPAFVVVRGGSLTVCDFEARACGPEIAVGAHGSAKPVLLGGKVFLTDGDGNRVLIADTATASVNRTEPLSDHVRRFDLVEHDWIVYFNDPETRFAGVISPDGTVRRLEKYQDDPPATAVTPGPTPTSAGPTTRTGQPGTSTGKPARARTTGGTMAESIKPSGPRLPELRVEEIVTNPATPEVLVPVAFSARVTGAPTAWRWTVSKPDGTTEATSTGAEFSHWFRFVGKYRVSLAVSAGSRRDEQTVTLMVINPPLPLHCGDVVRQSTVLRANLTCEGPALTIGAHDVLIDLDGHTVVGDIKVDNNDGSVLRRGTVQGQIKLDGAGARIEDLTLISLQVSGSDTRVTRSRAEHISIVTGGSDYRISDSVITGSFSAGSSKPSVGEMVGCELIGAHVGLPGRTHSVFRSNVFRSATVLLSQSGGTEITNNIFDASTVELRISSGVILAGNSFGGADVAVTIDASPAQGILIERNTFEGNKVGLHLGSSVPQGLRETRVSGNHFEGNGAAGATVSLGSPGPESMTIEGNTFVGNGHRSDGLVDRHGLAIDDGLHIDTEVGGGVEIASNSTRNNADHGIEAPRGAVVDLGGNTSSGDPAGCTGVVCR

InterPro domains:
  IPR000601 PKD domain [PF00801] (432-495)
  IPR000601 PKD domain [PS50093] (416-483)
  IPR006626 Parallel beta-helix repeat [SM00710] (667-694)
  IPR006626 Parallel beta-helix repeat [SM00710] (711-732)
  IPR006626 Parallel beta-helix repeat [SM00710] (738-760)
  IPR006626 Parallel beta-helix repeat [SM00710] (765-801)
  IPR006626 Parallel beta-helix repeat [SM00710] (804-826)
  IPR011048 Cytochrome cd1-nitrite reductase-like, haem d1 domain superfamily [SSF51004] (28-327)
  IPR011050 Pectin lyase fold/virulence factor [SSF51126] (556-839)
  IPR012334 Pectin lyase fold [G3DSA:2.160.20.10] (518-848)
  IPR013783 Immunoglobulin-like fold [G3DSA:2.60.40.10] (423-497)
  IPR022409 PKD/Chitinase domain [SM00089] (420-500)
  IPR035986 PKD domain superfamily [SSF49299] (414-501)
  IPR039448 Right handed beta helix domain [PF13229] (644-775)

Radius of gyration: 41.98 Å; chains: 1; bounding box: 95×116×108 Å

Foldseek 3Di:
DDDDDDPVVVVVVVVVVVVVVVVVPVPPDDDDDPPPDDQPQQQWDFFFQQQAQWTWIARFVVGDTPDTARQGHHNAQWGWDDDRQKIWIADLQFQKIWIADRPPRDIDIDHDPARRWDWDDALQWIWIQRLVQQKIWTAGRPRRHTQADIDGHANAFQEWEAANFWIWTAHLVWRWIWTWGADNRTIDIDTAPDTDGPWNHWYWEAALRFIWIDTDQKIFTADPVRHTPFMAGHDDDDPWDWYYANHAQKIWTDDDQWIWIGHRVVRGIADIAGRGAFDDAHWYQAPQWIWTHHNQQFWIWIQRRVVSDIDIADGQDPPGRHWHWDDDNRWTKTGDNHAQWIHTADNVRDTDIDGSDDDDDPPDDDDDDDDDDDDDDDDDDDDDDDDDDDDDDDDDDDDDDDDDDDDDDPPQPAWEFPDWDWVVQAAEAPDKIKIATDIGRDFPWKKKFKAFPVRHTPDMDTDNMDIDGHHDFDWIKIKMWTDDVPHIDMDIDIHTYHHQDDAFAAPEADAAAHEHDEAYADPEARYEDDEAQHEYEPQAHEYEHEYEYDQYENYEYEHYEYNYEYEARYENYEYYHYEYEYYEYAYAAYEYECYEYAYYEAEYQQHEYEYELYEYEHEHEYEYQHEYEYEYENYEYACYEYEYEEAYAYAAYNYEYHVYEHEYQYAYAYHHEQYEAHQYAHEAAYAEHYHAYNYEFEDYQERYEYEFAQYEDHHAYQYEAEHYQEREEAHYPDALSYYNAEHENYEFYQHQQESYEYAYDPLAHPAHEYAHYEFEAFQNHNVLDADPVSHGRQEHYYYHADAPRRYEYEQYEYEQTAAEPEEDDANNYHYPYNAAYYNHNNYYDNYDHD

pLDDT: mean 82.62, std 19.42, range [21.88, 98.88]

Secondary structure (DSSP, 8-state):
---PPPTHHHHHHHHHHHHHHHTTS--S---PPP-----TTTTEEEEEEGGGTEEEEEETTTTEEEEEEE-S-TT---EEEEETTEEEEEETTTTEEEEE-TTT--EEEEE-SSSSEEEEEETTEEEEEETTTTEEEEE-TTT--B-S--EEPPSSEEEEEE-SSEEEEEETTT--EEEEEEETTEEEEEE-S---TT-S--EEEEETTEEEEEETTEEEEEPTTS-EEEEEE----TT-EEEE-SSSSEEEEEETTEEEEEETTTTEE---EE--SB-SSPPEEETTEEEEEBTTSSSEEEEETTTTEEEEPPPS-SS-SS-EEEEETTEEEEE-TTSSEEEEE-TTS-EEEEES-PPPPP-------------------------------------------------PPP-EEEEEEEESSS-BBTSEEEEEEEEES--SEEEEEEE-TTS-EEEEE-SSSEEEEBSS-EEEEEEEEEEETTEEEEEEEEEEEBPPPPPP-TTEEE-S-EE--S-EE-SS--EEE-STT-EEE-TT-EEES-EEEES-SS-EEEEEEEEEEEEEESTT-EEEEEEEEEEEE-SSSEEEES-EEEEEEEEESS--EEEES-EEEEEEEEEEEEEEEEEEES-EEES-EEEEEEEEEEEEES-EEES-EEEEEESS-EEEES-EEES-EEEE--SS-EEEES-EEES-SEEEEEEESSEEEEEEES-EEES-SEEEEEEESSTT-EEEEEEES-EEES-SSEEEEEEE-SS--SSEEEES-EEES-STT-TT-B-TTS-B--SSEEEE--TT--EEEES-EEES-SS-SEE--TTTEEEEE--EEES-TT-EESS---

Organism: NCBI:txid155976